Protein AF-A0A284RRI4-F1 (afdb_monomer)

Mean predicted aligned error: 14.37 Å

Foldseek 3Di:
DPQQVVLQVQVQVLLVQCQVLLVVLDLVSNVVQAPQQAWEWEDCQLHLDTFIAGGSVRSVCSCCPPVDRSSVQFQKAPKAWDPDPPQRWGQDVVVRWIKHKIKIAGPFAIKIKIFIWDADPVGRIHGSFMYIHGDDGPPFDQQPDDPCDPPNNPDDPVNVLVVLLVVLQVAQQEEEEALALLSLLLQLVCLSRVHSYEYEHQAQAQLVLLVLAAQADKDLEFQLQFAGPPDGDDPPDDRIGGSVRNSVVSRVSCVVSSHHYQYSKDWDDAWDADPVVCWIWTWMCRVNDTDIHTYNFYEYAVAFFAAQDDDDAAPPVLAPFAEEASSNDHFQQVQAQFAEEEEEDWASSLVRLVRNLVNHHVAAEYEAQDAFQEAESPPPDHVVNCVLRPPPDHSVSSLSVVSRAFPVRVLVVLLVCLVVRCVVCVVLVVLLVVLPHHYDCPDNSSTCVQVCQAPNIRYHHDPPSSVCSSVVRYHYHYNWDFHHAHHQWTAIPVRDIDGGNYYYYNPTGDGNLVNVCVHNPDVQSVQFKRQGHADPSGDTIQALDPGSHRNYGYHYHGSSSSNNSSSSSVVCPVVSVVDPCVSVDDDDDDDDDDDDDDDDDDDVCPVVVPQPEEEEPPPPPPVLVCLVVLVVLPPDLRAGYEYEQQEPVCQLSVQSNQVSSVVNLRYAYYAYEYEPADDDPVCPPVLVDDRAAHPQQSYQYYHYEYEDEDDDDDPPPPVVSVVVCVVVSPDDDVDHHNHNYYFYFYDYDDDPPDDDDDDDDGDTDD

Secondary structure (DSSP, 8-state):
--HHHHHHHHHHHHHHHHHHHHHH--HHHHHHTEEEEEEEEEESSSSSSEEEEEHHHHHHHHHHGGG--HHHHHT-EEEEE--STTTS-EEETTTTEEEEEEEEE-SSSEEEEEEEEEE-TTS-EEEEEEEEEE---TT-----------GGGTS-HHHHHHHHHHHHHHS-SEEEE--SHHHHHHHHHHHTTT--EEEE-SSSSTTHHHHTS-TT-B-SS-TTTSPPSSSPPPTTS-SS-BHHHHHHHHHHHHHHTT--EESSEEEEEEEEEETTTTEEEEEEEETTEEEEE--SEEEE-S-SEEEE-----BTTTT--SEEEEGGG---GGGGTT-EEEEE--SHHHHHHHHHHHHTT-SEEEEEESS-EEEEEIIIIIHHHHHHHS-TTS-HHHHHHHHHTS-HHHHHHHHHHTHHHHHHHTHHHHHHHHHTT--EE-SGGG-TTHHHHHHHS-SEEEESSHHHHHHTTSEEEEES--EEEE-SSEEEETTS-EEE-SEEEE---EEEHHHHHHHHHHHHHHHTS--SSSB-TTSPBSSBTSB-SSTTEEE--S-HHHHHHHHHHHHHHHHHHHS-TTTTS----------------PPPGGGGGGG-SEEEETTT-HHHHHHHHTTGGGTSS---EEEEEEE-GGGHHHHHHHHHHHHTTT---EEEEEEE-TT--GGGGGGGGS-PPPP--TT-SEEEEEEEEE--SSS-SHHHHHHHHHHHHHT---SS-----EEEEEEEEE--TT-------------

Sequence (766 aa):
MSNSSYALDIASTWVDNFAKALASGEISNVLSCILPDGWLRDILVFTWANRSLHGHEKISAYLTSDSNNRVILAKISNVALDTREFLTPEYTPVAGTVTSGFSFSTSVGAGCGYVHLLPDAQGVWKALSVLMMLDELDGHPEDGPELGVYGEHTVAWEEVDKKRRENIEADPHVLIIGAGQTGLTLAARFRQMNLPTLVVESHPRVGDNWRARYPTLTLHTPRSHFNFLYHQYPYNWPIYASRDKVANWLEHYAINQDMHVWTNSRPTGIPTYDSETKKWTIVIDHQGTPTTLHPTHIVCTTGILGAPRIPVIEDRDVFMGTVLHAAKYGGGKSYKGKRVIVVGAGNTSADICQDLVVQGAESVTMVQRSSTCVVAKHPGCTNALLSLWPEGVPSEISDFKFLSIPLPLRIKMASAHAVELAEAEREMHEGLRKAGLDVNMGQDGSGQFPMVFQRFGGYWIDVGCAELIISGKVKVKQGVELQRYLSDGVVFTDGSKLDADVVIYATGYHNIRDTIKGMFGETIMERTSQIWGLDEEGELNGCFKPSGHPGLWFGGGDLTISRILSKRMRGRLPYFDDDTDRLKGGKSTIGKKEIEGFPRRPSILRDCSSALHTFRSNQSPDIWRLALNGSLGSNEILRKVTLNDVTYSDIPFVGLFLQRSSTAGALEELNVTHDHARQSAAVKHAWKEKLPVLDVSHVRKLGIDIHGRVRDTYLRNPLEAVLQWWMKSLAPPEKESSLEQLTIVVGMNRHPTRILDGNLMAIEVR

pLDDT: mean 82.42, std 19.26, range [23.55, 98.81]

Radius of gyration: 32.84 Å; Cα contacts (8 Å, |Δi|>4): 1450; chains: 1; bounding box: 66×88×100 Å

Organism: Armillaria ostoyae (NCBI:txid47428)

Nearest PDB structures (foldseek):
  8acs-assembly2_D  TM=9.032E-01  e=4.628E-56  Janthinobacterium svalbardensis
  8acs-assembly1_C  TM=8.796E-01  e=1.113E-55  Janthinobacterium svalbardensis
  8acs-assembly2_B  TM=8.714E-01  e=1.054E-55  Janthinobacterium svalbardensis
  7d4k-assembly1_B  TM=7.013E-01  e=3.892E-17  Candidatus Pelagibacter sp. HTCC7211
  6kbw-assembly1_B  TM=6.780E-01  e=2.251E-16  Myroides profundi

Structure (mmCIF, N/CA/C/O backbone):
data_AF-A0A284RRI4-F1
#
_entry.id   AF-A0A284RRI4-F1
#
loop_
_atom_site.group_PDB
_atom_site.id
_atom_site.type_symbol
_atom_site.label_atom_id
_atom_site.label_alt_id
_atom_site.label_comp_id
_atom_site.label_asym_id
_atom_site.label_entity_id
_atom_site.label_seq_id
_atom_site.pdbx_PDB_ins_code
_atom_site.Cartn_x
_atom_site.Cartn_y
_atom_site.Cartn_z
_atom_site.occupancy
_atom_site.B_iso_or_equiv
_atom_site.auth_seq_id
_atom_site.auth_comp_id
_atom_site.auth_asym_id
_atom_site.auth_atom_id
_atom_site.pdbx_PDB_model_num
ATOM 1 N N . MET A 1 1 ? -3.945 10.662 -39.921 1.00 53.69 1 MET A N 1
ATOM 2 C CA . MET A 1 1 ? -3.407 9.595 -39.050 1.00 53.69 1 MET A CA 1
ATOM 3 C C . MET A 1 1 ? -4.435 9.317 -37.974 1.00 53.69 1 MET A C 1
ATOM 5 O O . MET A 1 1 ? -5.066 10.268 -37.528 1.00 53.69 1 MET A O 1
ATOM 9 N N . SER A 1 2 ? -4.672 8.056 -37.611 1.00 66.50 2 SER A N 1
ATOM 10 C CA . SER A 1 2 ? -5.496 7.768 -36.431 1.00 66.50 2 SER A CA 1
ATOM 11 C C . SER A 1 2 ? -4.723 8.203 -35.180 1.00 66.50 2 SER A C 1
ATOM 13 O O . SER A 1 2 ? -3.492 8.224 -35.199 1.00 66.50 2 SER A O 1
ATOM 15 N N . ASN A 1 3 ? -5.411 8.534 -34.083 1.00 73.81 3 ASN A N 1
ATOM 16 C CA . ASN A 1 3 ? -4.734 8.891 -32.825 1.00 73.81 3 ASN A CA 1
ATOM 17 C C . ASN A 1 3 ? -3.762 7.789 -32.359 1.00 73.81 3 ASN A C 1
ATOM 19 O O . ASN A 1 3 ? -2.739 8.089 -31.755 1.00 73.81 3 ASN A O 1
ATOM 23 N N . SER A 1 4 ? -4.050 6.527 -32.698 1.00 75.12 4 SER A N 1
ATOM 24 C CA . SER A 1 4 ? -3.188 5.378 -32.410 1.00 75.12 4 SER A CA 1
ATOM 25 C C . SER A 1 4 ? -1.919 5.347 -33.273 1.00 75.12 4 SER A C 1
ATOM 27 O O . SER A 1 4 ? -0.837 5.159 -32.725 1.00 75.12 4 SER A O 1
ATOM 29 N N . SER A 1 5 ? -2.006 5.598 -34.588 1.00 84.50 5 SER A N 1
ATOM 30 C CA . SER A 1 5 ? -0.802 5.633 -35.437 1.00 84.50 5 SER A CA 1
ATOM 31 C C . SER A 1 5 ? 0.105 6.811 -35.069 1.00 84.50 5 SER A C 1
ATOM 33 O O . SER A 1 5 ? 1.317 6.668 -35.019 1.00 84.50 5 SER A O 1
ATOM 35 N N . TYR A 1 6 ? -0.492 7.958 -34.736 1.00 89.69 6 TYR A N 1
ATOM 36 C CA . TYR A 1 6 ? 0.242 9.145 -34.301 1.00 89.69 6 TYR A CA 1
ATOM 37 C C . TYR A 1 6 ? 0.977 8.933 -32.965 1.00 89.69 6 TYR A C 1
ATOM 39 O O . TYR A 1 6 ? 2.147 9.288 -32.839 1.00 89.69 6 TYR A O 1
ATOM 47 N N . ALA A 1 7 ? 0.317 8.313 -31.978 1.00 93.75 7 ALA A N 1
ATOM 48 C CA . ALA A 1 7 ? 0.940 7.976 -30.696 1.00 93.75 7 ALA A CA 1
ATOM 49 C C . ALA A 1 7 ? 2.111 6.997 -30.863 1.00 93.75 7 ALA A C 1
ATOM 51 O O . ALA A 1 7 ? 3.150 7.167 -30.225 1.00 93.75 7 ALA A O 1
ATOM 52 N N . LEU A 1 8 ? 1.950 5.997 -31.737 1.00 95.50 8 LEU A N 1
ATOM 53 C CA . LEU A 1 8 ? 2.984 5.010 -32.031 1.00 95.50 8 LEU A CA 1
ATOM 54 C C . LEU A 1 8 ? 4.235 5.656 -32.636 1.00 95.50 8 LEU A C 1
ATOM 56 O O . LEU A 1 8 ? 5.336 5.365 -32.171 1.00 95.50 8 LEU A O 1
ATOM 60 N N . ASP A 1 9 ? 4.078 6.552 -33.611 1.00 96.06 9 ASP A N 1
ATOM 61 C CA . ASP A 1 9 ? 5.206 7.243 -34.250 1.00 96.06 9 ASP A CA 1
ATOM 62 C C . ASP A 1 9 ? 6.000 8.081 -33.233 1.00 96.06 9 ASP A C 1
ATOM 64 O O . ASP A 1 9 ? 7.233 8.020 -33.187 1.00 96.06 9 ASP A O 1
ATOM 68 N N . ILE A 1 10 ? 5.297 8.820 -32.365 1.00 97.06 10 ILE A N 1
ATOM 69 C CA . ILE A 1 10 ? 5.903 9.633 -31.300 1.00 97.06 10 ILE A CA 1
ATOM 70 C C . ILE A 1 10 ? 6.666 8.755 -30.306 1.00 97.06 10 ILE A C 1
ATOM 72 O O . ILE A 1 10 ? 7.834 9.020 -30.014 1.00 97.06 10 ILE A O 1
ATOM 76 N N . ALA A 1 11 ? 6.014 7.714 -29.784 1.00 97.44 11 ALA A N 1
ATOM 77 C CA . ALA A 1 11 ? 6.605 6.844 -28.776 1.00 97.44 11 ALA A CA 1
ATOM 78 C C . ALA A 1 11 ? 7.807 6.068 -29.331 1.00 97.44 11 ALA A C 1
ATOM 80 O O . ALA A 1 11 ? 8.841 6.018 -28.671 1.00 97.44 11 ALA A O 1
ATOM 81 N N . SER A 1 12 ? 7.706 5.533 -30.554 1.00 97.44 12 SER A N 1
ATOM 82 C CA . SER A 1 12 ? 8.805 4.812 -31.217 1.00 97.44 12 SER A CA 1
ATOM 83 C C . SER A 1 12 ? 10.011 5.725 -31.415 1.00 97.44 12 SER A C 1
ATOM 85 O O . SER A 1 12 ? 11.121 5.382 -31.017 1.00 97.44 12 SER A O 1
ATOM 87 N N . THR A 1 13 ? 9.781 6.938 -31.929 1.00 97.88 13 THR A N 1
ATOM 88 C CA . THR A 1 13 ? 10.846 7.930 -32.135 1.00 97.88 13 THR A CA 1
ATOM 89 C C . THR A 1 13 ? 11.544 8.285 -30.822 1.00 97.88 13 THR A C 1
ATOM 91 O O . THR A 1 13 ? 12.774 8.357 -30.768 1.00 97.88 13 THR A O 1
ATOM 94 N N . TRP A 1 14 ? 10.779 8.512 -29.750 1.00 98.44 14 TRP A N 1
ATOM 95 C CA . TRP A 1 14 ? 11.359 8.827 -28.448 1.00 98.44 14 TRP A CA 1
ATOM 96 C C . TRP A 1 14 ? 12.142 7.642 -27.870 1.00 98.44 14 TRP A C 1
ATOM 98 O O . TRP A 1 14 ? 13.268 7.842 -27.418 1.00 98.44 14 TRP A O 1
ATOM 108 N N . VAL A 1 15 ? 11.597 6.420 -27.926 1.00 98.44 15 VAL A N 1
ATOM 109 C CA . VAL A 1 15 ? 12.267 5.210 -27.416 1.00 98.44 15 VAL A CA 1
ATOM 110 C C . VAL A 1 15 ? 13.574 4.947 -28.159 1.00 98.44 15 VAL A C 1
ATOM 112 O O . VAL A 1 15 ? 14.586 4.702 -27.507 1.00 98.44 15 VAL A O 1
ATOM 115 N N . ASP A 1 16 ? 13.603 5.091 -29.484 1.00 98.12 16 ASP A N 1
ATOM 116 C CA . ASP A 1 16 ? 14.825 4.931 -30.281 1.00 98.12 16 ASP A CA 1
ATOM 117 C C . ASP A 1 16 ? 15.900 5.959 -29.905 1.00 98.12 16 ASP A C 1
ATOM 119 O O . ASP A 1 16 ? 17.089 5.638 -29.805 1.00 98.12 16 ASP A O 1
ATOM 123 N N . ASN A 1 17 ? 15.499 7.214 -29.692 1.00 98.19 17 ASN A N 1
ATOM 124 C CA . ASN A 1 17 ? 16.417 8.273 -29.279 1.00 98.19 17 ASN A CA 1
ATOM 125 C C . ASN A 1 17 ? 16.927 8.048 -27.854 1.00 98.19 17 ASN A C 1
ATOM 127 O O . ASN A 1 17 ? 18.123 8.197 -27.601 1.00 98.19 17 ASN A O 1
ATOM 131 N N . PHE A 1 18 ? 16.052 7.628 -26.943 1.00 98.44 18 PHE A N 1
ATOM 132 C CA . PHE A 1 18 ? 16.415 7.311 -25.568 1.00 98.44 18 PHE A CA 1
ATOM 133 C C . PHE A 1 18 ? 17.352 6.098 -25.496 1.00 98.44 18 PHE A C 1
ATOM 135 O O . PHE A 1 18 ? 18.349 6.132 -24.777 1.00 98.44 18 PHE A O 1
ATOM 142 N N . ALA A 1 19 ? 17.112 5.068 -26.311 1.00 98.19 19 ALA A N 1
ATOM 143 C CA . ALA A 1 19 ? 17.990 3.911 -26.453 1.00 98.19 19 ALA A CA 1
ATOM 144 C C . ALA A 1 19 ? 19.399 4.316 -26.910 1.00 98.19 19 ALA A C 1
ATOM 146 O O . ALA A 1 19 ? 20.390 3.912 -26.303 1.00 98.19 19 ALA A O 1
ATOM 147 N N . LYS A 1 20 ? 19.498 5.166 -27.943 1.00 98.06 20 LYS A N 1
ATOM 148 C CA . LYS A 1 20 ? 20.780 5.711 -28.426 1.00 98.06 20 LYS A CA 1
ATOM 149 C C . LYS A 1 20 ? 21.471 6.564 -27.364 1.00 98.06 20 LYS A C 1
ATOM 151 O O . LYS A 1 20 ? 22.684 6.459 -27.198 1.00 98.06 20 LYS A O 1
ATOM 156 N N . ALA A 1 21 ? 20.713 7.380 -26.633 1.00 97.62 21 ALA A N 1
ATOM 157 C CA . ALA A 1 21 ? 21.239 8.197 -25.548 1.00 97.62 21 ALA A CA 1
ATOM 158 C C . ALA A 1 21 ? 21.844 7.333 -24.431 1.00 97.62 21 ALA A C 1
ATOM 160 O O . ALA A 1 21 ? 22.994 7.552 -24.052 1.00 97.62 21 ALA A O 1
ATOM 161 N N . LEU A 1 22 ? 21.122 6.305 -23.974 1.00 96.69 22 LEU A N 1
ATOM 162 C CA . LEU A 1 22 ? 21.614 5.349 -22.979 1.00 96.69 22 LEU A CA 1
ATOM 163 C C . LEU A 1 22 ? 22.853 4.591 -23.481 1.00 96.69 22 LEU A C 1
ATOM 165 O O . LEU A 1 22 ? 23.844 4.496 -22.760 1.00 96.69 22 LEU A O 1
ATOM 169 N N . ALA A 1 23 ? 22.835 4.116 -24.730 1.00 95.19 23 ALA A N 1
ATOM 170 C CA . ALA A 1 23 ? 23.953 3.391 -25.335 1.00 95.19 23 ALA A CA 1
ATOM 171 C C . ALA A 1 23 ? 25.210 4.258 -25.521 1.00 95.19 23 ALA A C 1
ATOM 173 O O . ALA A 1 23 ? 26.324 3.740 -25.465 1.00 95.19 23 ALA A O 1
ATOM 174 N N . SER A 1 24 ? 25.050 5.570 -25.728 1.00 95.44 24 SER A N 1
ATOM 175 C CA . SER A 1 24 ? 26.181 6.497 -25.857 1.00 95.44 24 SER A CA 1
ATOM 176 C C . SER A 1 24 ? 26.966 6.675 -24.556 1.00 95.44 24 SER A C 1
ATOM 178 O O . SER A 1 24 ? 28.125 7.071 -24.598 1.00 95.44 24 SER A O 1
ATOM 180 N N . GLY A 1 25 ? 26.338 6.417 -23.403 1.00 91.19 25 GLY A N 1
ATOM 181 C CA . GLY A 1 25 ? 26.905 6.713 -22.089 1.00 91.19 25 GLY A CA 1
ATOM 182 C C . GLY A 1 25 ? 26.955 8.208 -21.748 1.00 91.19 25 GLY A C 1
ATOM 183 O O . GLY A 1 25 ? 27.237 8.551 -20.606 1.00 91.19 25 GLY A O 1
ATOM 184 N N . GLU A 1 26 ? 26.643 9.111 -22.677 1.00 94.44 26 GLU A N 1
ATOM 185 C CA . GLU A 1 26 ? 26.685 10.556 -22.446 1.00 94.44 26 GLU A CA 1
ATOM 186 C C . GLU A 1 26 ? 25.424 11.040 -21.715 1.00 94.44 26 GLU A C 1
ATOM 188 O O . GLU A 1 26 ? 24.309 11.003 -22.243 1.00 94.44 26 GLU A O 1
ATOM 193 N N . ILE A 1 27 ? 25.598 11.546 -20.491 1.00 96.19 27 ILE A N 1
ATOM 194 C CA . ILE A 1 27 ? 24.489 11.997 -19.631 1.00 96.19 27 ILE A CA 1
ATOM 195 C C . ILE A 1 27 ? 23.712 13.150 -20.284 1.00 96.19 27 ILE A C 1
ATOM 197 O O . ILE A 1 27 ? 22.487 13.202 -20.184 1.00 96.19 27 ILE A O 1
ATOM 201 N N . SER A 1 28 ? 24.389 14.035 -21.018 1.00 97.12 28 SER A N 1
ATOM 202 C CA . SER A 1 28 ? 23.759 15.127 -21.773 1.00 97.12 28 SER A CA 1
ATOM 203 C C . SER A 1 28 ? 22.749 14.624 -22.813 1.00 97.12 28 SER A C 1
ATOM 205 O O . SER A 1 28 ? 21.681 15.222 -22.967 1.00 97.12 28 SER A O 1
ATOM 207 N N . ASN A 1 29 ? 23.026 13.494 -23.471 1.00 97.62 29 ASN A N 1
ATOM 208 C CA . ASN A 1 29 ? 22.104 12.886 -24.430 1.00 97.62 29 ASN A CA 1
ATOM 209 C C . ASN A 1 29 ? 20.863 12.327 -23.724 1.00 97.62 29 ASN A C 1
ATOM 211 O O . ASN A 1 29 ? 19.746 12.503 -24.213 1.00 97.62 29 ASN A O 1
ATOM 215 N N . VAL A 1 30 ? 21.034 11.708 -22.550 1.00 97.69 30 VAL A N 1
ATOM 216 C CA . VAL A 1 30 ? 19.911 11.212 -21.732 1.00 97.69 30 VAL A CA 1
ATOM 217 C C . VAL A 1 30 ? 19.023 12.377 -21.292 1.00 97.69 30 VAL A C 1
ATOM 219 O O . VAL A 1 30 ? 17.806 12.325 -21.468 1.00 97.69 30 VAL A O 1
ATOM 222 N N . LEU A 1 31 ? 19.626 13.466 -20.804 1.00 98.19 31 LEU A N 1
ATOM 223 C CA . LEU A 1 31 ? 18.908 14.684 -20.421 1.00 98.19 31 LEU A CA 1
ATOM 224 C C . LEU A 1 31 ? 18.151 15.303 -21.600 1.00 98.19 31 LEU A C 1
ATOM 226 O O . LEU A 1 31 ? 17.034 15.774 -21.417 1.00 98.19 31 LEU A O 1
ATOM 230 N N . SER A 1 32 ? 18.700 15.253 -22.818 1.00 97.44 32 SER A N 1
ATOM 231 C CA . SER A 1 32 ? 18.032 15.794 -24.012 1.00 97.44 32 SER A CA 1
ATOM 232 C C . SER A 1 32 ? 16.699 15.103 -24.347 1.00 97.44 32 SER A C 1
ATOM 234 O O . SER A 1 32 ? 15.836 15.714 -24.979 1.00 97.44 32 SER A O 1
ATOM 236 N N . CYS A 1 33 ? 16.500 13.864 -23.878 1.00 98.31 33 CYS A N 1
ATOM 237 C CA . CYS A 1 33 ? 15.256 13.107 -24.043 1.00 98.31 33 CYS A CA 1
ATOM 238 C C . CYS A 1 33 ? 14.188 13.461 -22.989 1.00 98.31 33 CYS A C 1
ATOM 240 O O . CYS A 1 33 ? 13.037 13.033 -23.108 1.00 98.31 33 CYS A O 1
ATOM 242 N N . ILE A 1 34 ? 14.546 14.226 -21.956 1.00 98.50 34 ILE A N 1
ATOM 243 C CA . ILE A 1 34 ? 13.689 14.597 -20.824 1.00 98.50 34 ILE A CA 1
ATOM 244 C C . ILE A 1 34 ? 13.452 16.111 -20.874 1.00 98.50 34 ILE A C 1
ATOM 246 O O . ILE A 1 34 ? 14.346 16.882 -21.223 1.00 98.50 34 ILE A O 1
ATOM 250 N N . LEU A 1 35 ? 12.248 16.572 -20.535 1.00 98.19 35 LEU A N 1
ATOM 251 C CA . LEU A 1 35 ? 11.984 18.008 -20.421 1.00 98.19 35 LEU A CA 1
ATOM 252 C C . LEU A 1 35 ? 12.890 18.653 -19.351 1.00 98.19 35 LEU A C 1
ATOM 254 O O . LEU A 1 35 ? 13.254 17.973 -18.392 1.00 98.19 35 LEU A O 1
ATOM 258 N N . PRO A 1 36 ? 13.235 19.953 -19.463 1.00 96.69 36 PRO A N 1
ATOM 259 C CA . PRO A 1 36 ? 14.049 20.640 -18.454 1.00 96.69 36 PRO A CA 1
ATOM 260 C C . PRO A 1 36 ? 13.498 20.517 -17.025 1.00 96.69 36 PRO A C 1
ATOM 262 O O . PRO A 1 36 ? 14.266 20.229 -16.110 1.00 96.69 36 PRO A O 1
ATOM 265 N N . ASP A 1 37 ? 12.170 20.626 -16.874 1.00 95.19 37 ASP A N 1
ATOM 266 C CA . ASP A 1 37 ? 11.406 20.399 -15.629 1.00 95.19 37 ASP A CA 1
ATOM 267 C C . ASP A 1 37 ? 10.795 18.979 -15.559 1.00 95.19 37 ASP A C 1
ATOM 269 O O . ASP A 1 37 ? 9.800 18.722 -14.877 1.00 95.19 37 ASP A O 1
ATOM 273 N N . GLY A 1 38 ? 11.342 18.042 -16.334 1.00 97.19 38 GLY A N 1
ATOM 274 C CA . GLY A 1 38 ? 10.902 16.654 -16.376 1.00 97.19 38 GLY A CA 1
ATOM 275 C C . GLY A 1 38 ? 11.434 15.825 -15.207 1.00 97.19 38 GLY A C 1
ATOM 276 O O . GLY A 1 38 ? 12.230 16.285 -14.384 1.00 97.19 38 GLY A O 1
ATOM 277 N N . TRP A 1 39 ? 10.986 14.574 -15.142 1.00 98.25 39 TRP A N 1
ATOM 278 C CA . TRP A 1 39 ? 11.295 13.656 -14.049 1.00 98.25 39 TRP A CA 1
ATOM 279 C C . TRP A 1 39 ? 11.953 12.369 -14.538 1.00 98.25 39 TRP A C 1
ATOM 281 O O . TRP A 1 39 ? 11.433 11.714 -15.443 1.00 98.25 39 TRP A O 1
ATOM 291 N N . LEU A 1 40 ? 13.026 11.955 -13.860 1.00 98.12 40 LEU A N 1
ATOM 292 C CA . LEU A 1 40 ? 13.528 10.583 -13.903 1.00 98.12 40 LEU A CA 1
ATOM 293 C C . LEU A 1 40 ? 13.128 9.885 -12.605 1.00 98.12 40 LEU A C 1
ATOM 295 O O . LEU A 1 40 ? 13.525 10.308 -11.517 1.00 98.12 40 LEU A O 1
ATOM 299 N N . ARG A 1 41 ? 12.364 8.801 -12.722 1.00 97.31 41 ARG A N 1
ATOM 300 C CA . ARG A 1 41 ? 12.086 7.899 -11.609 1.00 97.31 41 ARG A CA 1
ATOM 301 C C . ARG A 1 41 ? 12.882 6.615 -11.796 1.00 97.31 41 ARG A C 1
ATOM 303 O O . ARG A 1 41 ? 12.628 5.878 -12.744 1.00 97.31 41 ARG A O 1
ATOM 310 N N . ASP A 1 42 ? 13.826 6.360 -10.899 1.00 95.56 42 ASP A N 1
ATOM 311 C CA . ASP A 1 42 ? 14.617 5.128 -10.878 1.00 95.56 42 ASP A CA 1
ATOM 312 C C . ASP A 1 42 ? 14.114 4.195 -9.778 1.00 95.56 42 ASP A C 1
ATOM 314 O O . ASP A 1 42 ? 13.961 4.592 -8.619 1.00 95.56 42 ASP A O 1
ATOM 318 N N . ILE A 1 43 ? 13.869 2.942 -10.139 1.00 93.19 43 ILE A N 1
ATOM 319 C CA . ILE A 1 43 ? 13.566 1.870 -9.202 1.00 93.19 43 ILE A CA 1
ATOM 320 C C . ILE A 1 43 ? 14.498 0.706 -9.507 1.00 93.19 43 ILE A C 1
ATOM 322 O O . ILE A 1 43 ? 14.176 -0.178 -10.298 1.00 93.19 43 ILE A O 1
ATOM 326 N N . LEU A 1 44 ? 15.624 0.677 -8.797 1.00 91.38 44 LEU A N 1
ATOM 327 C CA . LEU A 1 44 ? 16.586 -0.424 -8.822 1.00 91.38 44 LEU A CA 1
ATOM 328 C C . LEU A 1 44 ? 17.424 -0.568 -10.101 1.00 91.38 44 LEU A C 1
ATOM 330 O O . LEU A 1 44 ? 18.111 -1.577 -10.235 1.00 91.38 44 LEU A O 1
ATOM 334 N N . VAL A 1 45 ? 17.404 0.395 -11.029 1.00 93.06 45 VAL A N 1
ATOM 335 C CA . VAL A 1 45 ? 18.163 0.293 -12.289 1.00 93.06 45 VAL A CA 1
ATOM 336 C C . VAL A 1 45 ? 19.563 0.864 -12.133 1.00 93.06 45 VAL A C 1
ATOM 338 O O . VAL A 1 45 ? 20.541 0.197 -12.466 1.00 93.06 45 VAL A O 1
ATOM 341 N N . PHE A 1 46 ? 19.674 2.096 -11.633 1.00 91.50 46 PHE A N 1
ATOM 342 C CA . PHE A 1 46 ? 20.965 2.779 -11.506 1.00 91.50 46 PHE A CA 1
ATOM 343 C C . PHE A 1 46 ? 21.559 2.636 -10.106 1.00 91.50 46 PHE A C 1
ATOM 345 O O . PHE A 1 46 ? 22.781 2.613 -9.949 1.00 91.50 46 PHE A O 1
ATOM 352 N N . THR A 1 47 ? 20.712 2.524 -9.082 1.00 88.75 47 THR A N 1
ATOM 353 C CA . THR A 1 47 ? 21.119 2.174 -7.716 1.00 88.75 47 THR A CA 1
ATOM 354 C C . THR A 1 47 ? 20.114 1.227 -7.077 1.00 88.75 47 THR A C 1
ATOM 356 O O . THR A 1 47 ? 18.971 1.156 -7.499 1.00 88.75 47 THR A O 1
ATOM 359 N N . TRP A 1 48 ? 20.477 0.556 -5.978 1.00 86.69 48 TRP A N 1
ATOM 360 C CA . TRP A 1 48 ? 19.549 -0.307 -5.227 1.00 86.69 48 TRP A CA 1
ATOM 361 C C . TRP A 1 48 ? 18.462 0.454 -4.431 1.00 86.69 48 TRP A C 1
ATOM 363 O O . TRP A 1 48 ? 17.808 -0.112 -3.547 1.00 86.69 48 TRP A O 1
ATOM 373 N N . ALA A 1 49 ? 18.238 1.733 -4.739 1.00 87.31 49 ALA A N 1
ATOM 374 C CA . ALA A 1 49 ? 17.279 2.614 -4.085 1.00 87.31 49 ALA A CA 1
ATOM 375 C C . ALA A 1 49 ? 16.144 3.015 -5.040 1.00 87.31 49 ALA A C 1
ATOM 377 O O . ALA A 1 49 ? 16.258 2.896 -6.254 1.00 8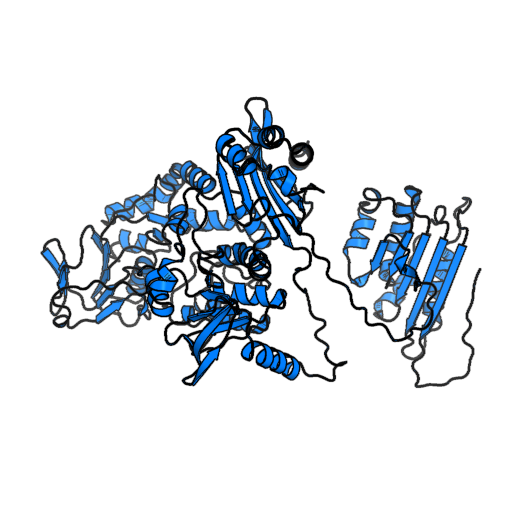7.31 49 ALA A O 1
ATOM 378 N N . ASN A 1 50 ? 15.039 3.499 -4.474 1.00 90.94 50 ASN A N 1
ATOM 379 C CA . ASN A 1 50 ? 14.003 4.176 -5.255 1.00 90.94 50 ASN A CA 1
ATOM 380 C C . ASN A 1 50 ? 14.330 5.669 -5.245 1.00 90.94 50 ASN A C 1
ATOM 382 O O . ASN A 1 50 ? 14.549 6.199 -4.153 1.00 90.94 50 ASN A O 1
ATOM 386 N N . ARG A 1 51 ? 14.347 6.322 -6.408 1.00 93.94 51 ARG A N 1
ATOM 387 C CA . ARG A 1 51 ? 14.652 7.751 -6.555 1.00 93.94 51 ARG A CA 1
ATOM 388 C C . ARG A 1 51 ? 13.629 8.441 -7.444 1.00 93.94 51 ARG A C 1
ATOM 390 O O . ARG A 1 51 ? 13.235 7.887 -8.469 1.00 93.94 51 ARG A O 1
ATOM 397 N N . SER A 1 52 ? 13.252 9.662 -7.076 1.00 96.75 52 SER A N 1
ATOM 398 C CA . SER A 1 52 ? 12.361 10.527 -7.860 1.00 96.75 52 SER A CA 1
ATOM 399 C C . SER A 1 52 ? 13.021 11.888 -8.063 1.00 96.75 52 SER A C 1
ATOM 401 O O . SER A 1 52 ? 13.035 12.738 -7.176 1.00 96.75 52 SER A O 1
ATOM 403 N N . LEU A 1 53 ? 13.595 12.095 -9.247 1.00 97.44 53 LEU A N 1
ATOM 404 C CA . LEU A 1 53 ? 14.490 13.214 -9.529 1.00 97.44 53 LEU A CA 1
ATOM 405 C C . LEU A 1 53 ? 13.800 14.223 -10.442 1.00 97.44 53 LEU A C 1
ATOM 407 O O . LEU A 1 53 ? 13.434 13.890 -11.568 1.00 97.44 53 LEU A O 1
ATOM 411 N N . HIS A 1 54 ? 13.650 15.451 -9.952 1.00 97.81 54 HIS A N 1
ATOM 412 C CA . HIS A 1 54 ? 13.039 16.557 -10.686 1.00 97.81 54 HIS A CA 1
ATOM 413 C C . HIS A 1 54 ? 14.094 17.479 -11.286 1.00 97.81 54 HIS A C 1
ATOM 415 O O . HIS A 1 54 ? 14.913 18.040 -10.553 1.00 97.81 54 HIS A O 1
ATOM 421 N N . GLY A 1 55 ? 14.006 17.683 -12.595 1.00 97.94 55 GLY A N 1
ATOM 422 C CA . GLY A 1 55 ? 14.812 18.640 -13.330 1.00 97.94 55 GLY A CA 1
ATOM 423 C C . GLY A 1 55 ? 16.205 18.132 -13.694 1.00 97.94 55 GLY A C 1
ATOM 424 O O . GLY A 1 55 ? 16.787 17.266 -13.033 1.00 97.94 55 GLY A O 1
ATOM 425 N N . HIS A 1 56 ? 16.755 18.691 -14.772 1.00 97.94 56 HIS A N 1
ATOM 426 C CA . HIS A 1 56 ? 18.033 18.247 -15.343 1.00 97.94 56 HIS A CA 1
ATOM 427 C C . HIS A 1 56 ? 19.201 18.290 -14.358 1.00 97.94 56 HIS A C 1
ATOM 429 O O . HIS A 1 56 ? 20.040 17.397 -14.391 1.00 97.94 56 HIS A O 1
ATOM 435 N N . GLU A 1 57 ? 19.247 19.274 -13.461 1.00 97.12 57 GLU A N 1
ATOM 436 C CA . GLU A 1 57 ? 20.322 19.406 -12.471 1.00 97.12 57 GLU A CA 1
ATOM 437 C C . GLU A 1 57 ? 20.392 18.187 -11.539 1.00 97.12 57 GLU A C 1
ATOM 439 O O . GLU A 1 57 ? 21.434 17.536 -11.442 1.00 97.12 57 GLU A O 1
ATOM 444 N N . LYS A 1 58 ? 19.265 17.819 -10.910 1.00 96.81 58 LYS A N 1
ATOM 445 C CA . LYS A 1 58 ? 19.200 16.669 -9.994 1.00 96.81 58 LYS A CA 1
ATOM 446 C C . LYS A 1 58 ? 19.434 15.352 -10.726 1.00 96.81 58 LYS A C 1
ATOM 448 O O . LYS A 1 58 ? 20.124 14.480 -10.201 1.00 96.81 58 LYS A O 1
ATOM 453 N N . ILE A 1 59 ? 18.889 15.214 -11.937 1.00 97.75 59 ILE A N 1
ATOM 454 C CA . ILE A 1 59 ? 19.078 14.020 -12.771 1.00 97.75 59 ILE A CA 1
ATOM 455 C C . ILE A 1 59 ? 20.558 13.867 -13.150 1.00 97.75 59 ILE A C 1
ATOM 457 O O . ILE A 1 59 ? 21.132 12.796 -12.964 1.00 97.75 59 ILE A O 1
ATOM 461 N N . SER A 1 60 ? 21.197 14.941 -13.617 1.00 96.88 60 SER A N 1
ATOM 462 C CA . SER A 1 60 ? 22.612 14.950 -13.999 1.00 96.88 60 SER A CA 1
ATOM 463 C C . SER A 1 60 ? 23.524 14.605 -12.822 1.00 96.88 60 SER A C 1
ATOM 465 O O . SER A 1 60 ? 24.363 13.707 -12.924 1.00 96.88 60 SER A O 1
ATOM 467 N N . ALA A 1 61 ? 23.316 15.263 -11.675 1.00 95.56 61 ALA A N 1
ATOM 468 C CA . ALA A 1 61 ? 24.084 15.013 -10.459 1.00 95.56 61 ALA A CA 1
ATOM 469 C C . ALA A 1 61 ? 23.951 13.554 -9.998 1.00 95.56 61 ALA A C 1
ATOM 471 O O . ALA A 1 61 ? 24.946 12.906 -9.673 1.00 95.56 61 ALA A O 1
ATOM 472 N N . TYR A 1 62 ? 22.734 13.005 -10.037 1.00 95.50 62 TYR A N 1
ATOM 473 C CA . TYR A 1 62 ? 22.481 11.612 -9.691 1.00 95.50 62 TYR A CA 1
ATOM 474 C C . TYR A 1 62 ? 23.175 10.629 -10.645 1.00 95.50 62 TYR A C 1
ATOM 476 O O . TYR A 1 62 ? 23.770 9.658 -10.179 1.00 95.50 62 TYR A O 1
ATOM 484 N N . LEU A 1 63 ? 23.132 10.867 -11.958 1.00 95.06 63 LEU A N 1
ATOM 485 C CA . LEU A 1 63 ? 23.749 9.979 -12.950 1.00 95.06 63 LEU A CA 1
ATOM 486 C C . LEU A 1 63 ? 25.290 10.066 -12.972 1.00 95.06 63 LEU A C 1
ATOM 488 O O . LEU A 1 63 ? 25.928 9.104 -13.399 1.00 95.06 63 LEU A O 1
ATOM 492 N N . THR A 1 64 ? 25.874 11.169 -12.482 1.00 91.75 64 THR A N 1
ATOM 493 C CA . THR A 1 64 ? 27.334 11.437 -12.440 1.00 91.75 64 THR A CA 1
ATOM 494 C C . THR A 1 64 ? 27.991 11.110 -11.082 1.00 91.75 64 THR A C 1
ATOM 496 O O . THR A 1 64 ? 29.211 11.194 -10.935 1.00 91.75 64 THR A O 1
ATOM 499 N N . SER A 1 65 ? 27.196 10.791 -10.055 1.00 80.56 65 SER A N 1
ATOM 500 C CA . SER A 1 65 ? 27.634 10.688 -8.651 1.00 80.56 65 SER A CA 1
ATOM 501 C C . SER A 1 65 ? 28.844 9.766 -8.427 1.00 80.56 65 SER A C 1
ATOM 503 O O . SER A 1 65 ? 28.951 8.695 -9.023 1.00 80.56 65 SER A O 1
ATOM 505 N N . ASP A 1 66 ? 29.716 10.166 -7.491 1.00 67.25 66 ASP A N 1
ATOM 506 C CA . ASP A 1 66 ? 30.924 9.437 -7.054 1.00 67.25 66 ASP A CA 1
ATOM 507 C C . ASP A 1 66 ? 31.972 9.230 -8.160 1.00 67.25 66 ASP A C 1
ATOM 509 O O . ASP A 1 66 ? 32.643 8.200 -8.213 1.00 67.25 66 ASP A O 1
ATOM 513 N N . SER A 1 67 ? 32.085 10.208 -9.071 1.00 65.25 67 SER A N 1
ATOM 514 C CA . SER A 1 67 ? 32.952 10.165 -10.263 1.00 65.25 67 SER A CA 1
ATOM 515 C C . SER A 1 67 ? 32.632 9.017 -11.231 1.00 65.25 67 SER A C 1
ATOM 517 O O . SER A 1 67 ? 33.402 8.754 -12.154 1.00 65.25 67 SER A O 1
ATOM 519 N N . ASN A 1 68 ? 31.488 8.356 -11.045 1.00 80.06 68 ASN A N 1
ATOM 520 C CA . ASN A 1 68 ? 31.050 7.220 -11.832 1.00 80.06 68 ASN A CA 1
ATOM 521 C C . ASN A 1 68 ? 29.865 7.605 -12.708 1.00 80.06 68 ASN A C 1
ATOM 523 O O . ASN A 1 68 ? 28.896 8.218 -12.266 1.00 80.06 68 ASN A O 1
ATOM 527 N N . ASN A 1 69 ? 29.909 7.166 -13.959 1.00 90.00 69 ASN A N 1
ATOM 528 C CA . ASN A 1 69 ? 28.791 7.316 -14.870 1.00 90.00 69 ASN A CA 1
ATOM 529 C C . ASN A 1 69 ? 27.828 6.133 -14.701 1.00 90.00 69 ASN A C 1
ATOM 531 O O . ASN A 1 69 ? 28.084 5.029 -15.192 1.00 90.00 69 ASN A O 1
ATOM 535 N N . ARG A 1 70 ? 26.711 6.357 -14.002 1.00 92.50 70 ARG A N 1
ATOM 536 C CA . ARG A 1 70 ? 25.729 5.300 -13.709 1.00 92.50 70 ARG A CA 1
ATOM 537 C C . ARG A 1 70 ? 25.034 4.766 -14.961 1.00 92.50 70 ARG A C 1
ATOM 539 O O . ARG A 1 70 ? 24.649 3.601 -14.970 1.00 92.50 70 ARG A O 1
ATOM 546 N N . VAL A 1 71 ? 24.938 5.564 -16.029 1.00 92.44 71 VAL A N 1
ATOM 547 C CA . VAL A 1 71 ? 24.397 5.119 -17.326 1.00 92.44 71 VAL A CA 1
ATOM 548 C C . VAL A 1 71 ? 25.279 4.019 -17.918 1.00 92.44 71 VAL A C 1
ATOM 550 O O . VAL A 1 71 ? 24.778 2.971 -18.321 1.00 92.44 71 VAL A O 1
ATOM 553 N N . ILE A 1 72 ? 26.601 4.211 -17.877 1.00 91.56 72 ILE A N 1
ATOM 554 C CA . ILE A 1 72 ? 27.575 3.211 -18.337 1.00 91.56 72 ILE A CA 1
ATOM 555 C C . ILE A 1 72 ? 27.559 1.972 -17.430 1.00 91.56 72 ILE A C 1
ATOM 557 O O . ILE A 1 72 ? 27.582 0.842 -17.923 1.00 91.56 72 ILE A O 1
ATOM 561 N N . LEU A 1 73 ? 27.498 2.161 -16.108 1.00 89.69 73 LEU A N 1
ATOM 562 C CA . LEU A 1 73 ? 27.518 1.053 -15.145 1.00 89.69 73 LEU A CA 1
ATOM 563 C C . LEU A 1 73 ? 26.281 0.152 -15.231 1.00 89.69 73 LEU A C 1
ATOM 565 O O . LEU A 1 73 ? 26.412 -1.062 -15.079 1.00 89.69 73 LEU A O 1
ATOM 569 N N . ALA A 1 74 ? 25.104 0.719 -15.509 1.00 89.62 74 ALA A N 1
ATOM 570 C CA . ALA A 1 74 ? 23.865 -0.047 -15.632 1.00 89.62 74 ALA A CA 1
ATOM 571 C C . ALA A 1 74 ? 23.875 -1.011 -16.837 1.00 89.62 74 ALA A C 1
ATOM 573 O O . ALA A 1 74 ? 23.174 -2.027 -16.815 1.00 89.62 74 ALA A O 1
ATOM 574 N N . LYS A 1 75 ? 24.703 -0.725 -17.861 1.00 92.25 75 LYS A N 1
ATOM 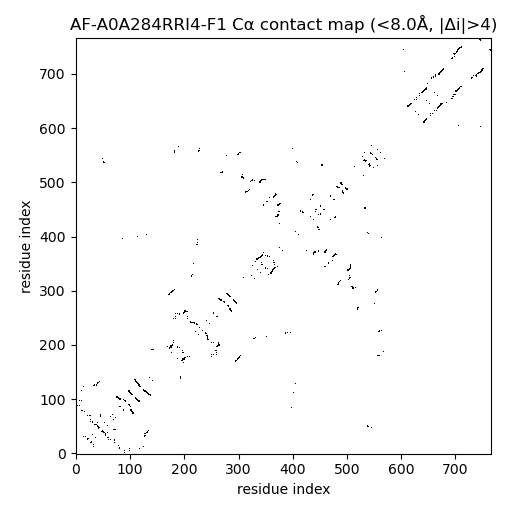575 C CA . LYS A 1 75 ? 24.830 -1.497 -19.113 1.00 92.25 75 LYS A CA 1
ATOM 576 C C . LYS A 1 75 ? 23.477 -1.764 -19.774 1.00 92.25 75 LYS A C 1
ATOM 578 O O . LYS A 1 75 ? 23.157 -2.897 -20.137 1.00 92.25 75 LYS A O 1
ATOM 583 N N . ILE A 1 76 ? 22.674 -0.710 -19.892 1.00 96.12 76 ILE A N 1
ATOM 584 C CA . ILE A 1 76 ? 21.329 -0.820 -20.450 1.00 96.12 76 ILE A CA 1
ATOM 585 C C . ILE A 1 76 ? 21.409 -1.147 -21.945 1.00 96.12 76 ILE A C 1
ATOM 587 O O . ILE A 1 76 ? 22.156 -0.519 -22.692 1.00 96.12 76 ILE A O 1
ATOM 591 N N . SER A 1 77 ? 20.640 -2.141 -22.375 1.00 95.94 77 SER A N 1
ATOM 592 C CA . SER A 1 77 ? 20.567 -2.610 -23.763 1.00 95.94 77 SER A CA 1
ATOM 593 C C . SER A 1 77 ? 19.158 -3.105 -24.100 1.00 95.94 77 SER A C 1
ATOM 595 O O . SER A 1 77 ? 18.287 -3.112 -23.232 1.00 95.94 77 SER A O 1
ATOM 597 N N . ASN A 1 78 ? 18.916 -3.492 -25.358 1.00 96.44 78 ASN A N 1
ATOM 598 C CA . ASN A 1 78 ? 17.638 -4.056 -25.825 1.00 96.44 78 ASN A CA 1
ATOM 599 C C . ASN A 1 78 ? 16.412 -3.199 -25.467 1.00 96.44 78 ASN A C 1
ATOM 601 O O . ASN A 1 78 ? 15.364 -3.721 -25.091 1.00 96.44 78 ASN A O 1
ATOM 605 N N . VAL A 1 79 ? 16.564 -1.875 -25.540 1.00 98.00 79 VAL A N 1
ATOM 606 C CA . VAL A 1 79 ? 15.469 -0.946 -25.265 1.00 98.00 79 VAL A CA 1
ATOM 607 C C . VAL A 1 79 ? 14.463 -1.032 -26.412 1.00 98.00 79 VAL A C 1
ATOM 609 O O . VAL A 1 79 ? 14.827 -0.783 -27.559 1.00 98.00 79 VAL A O 1
ATOM 612 N N . ALA A 1 80 ? 13.218 -1.393 -26.115 1.00 97.31 80 ALA A N 1
ATOM 613 C CA . ALA A 1 80 ? 12.169 -1.575 -27.117 1.00 97.31 80 ALA A CA 1
ATOM 614 C C . ALA A 1 80 ? 10.789 -1.233 -26.550 1.00 97.31 80 ALA A C 1
ATOM 616 O O . ALA A 1 80 ? 10.565 -1.355 -25.347 1.00 97.31 80 ALA A O 1
ATOM 617 N N . LEU A 1 81 ? 9.854 -0.820 -27.409 1.00 97.44 81 LEU A N 1
ATOM 618 C CA . LEU A 1 81 ? 8.471 -0.569 -27.002 1.00 97.44 81 LEU A CA 1
ATOM 619 C C . LEU A 1 81 ? 7.806 -1.828 -26.444 1.00 97.44 81 LEU A C 1
ATOM 621 O O . LEU A 1 81 ? 7.980 -2.930 -26.966 1.00 97.44 81 LEU A O 1
ATOM 625 N N . ASP A 1 82 ? 6.988 -1.636 -25.413 1.00 93.88 82 ASP A N 1
ATOM 626 C CA . ASP A 1 82 ? 6.173 -2.707 -24.860 1.00 93.88 82 ASP A CA 1
ATOM 627 C C . ASP A 1 82 ? 4.897 -2.868 -25.692 1.00 93.88 82 ASP A C 1
ATOM 629 O O . ASP A 1 82 ? 4.123 -1.927 -25.881 1.00 93.88 82 ASP A O 1
ATOM 633 N N . THR A 1 83 ? 4.696 -4.072 -26.217 1.00 91.38 83 THR A N 1
ATOM 634 C CA . THR A 1 83 ? 3.567 -4.407 -27.095 1.00 91.38 83 THR A CA 1
ATOM 635 C C . THR A 1 83 ? 2.437 -5.121 -26.362 1.00 91.38 83 THR A C 1
ATOM 637 O O . THR A 1 83 ? 1.420 -5.448 -26.977 1.00 91.38 83 THR A O 1
ATOM 640 N N . ARG A 1 84 ? 2.585 -5.361 -25.052 1.00 90.62 84 ARG A N 1
ATOM 641 C CA . ARG A 1 84 ? 1.528 -5.956 -24.234 1.00 90.62 84 ARG A CA 1
ATOM 642 C C . ARG A 1 84 ? 0.312 -5.035 -24.198 1.00 90.62 84 ARG A C 1
ATOM 644 O O . ARG A 1 84 ? 0.426 -3.806 -24.194 1.00 90.62 84 ARG A O 1
ATOM 651 N N . GLU A 1 85 ? -0.864 -5.653 -24.139 1.00 90.25 85 GLU A N 1
ATOM 652 C CA . GLU A 1 85 ? -2.130 -4.938 -24.001 1.00 90.25 85 GLU A CA 1
ATOM 653 C C . GLU A 1 85 ? -2.060 -3.943 -22.831 1.00 90.25 85 GLU A C 1
ATOM 655 O O . GLU A 1 85 ? -1.445 -4.217 -21.799 1.00 90.25 85 GLU A O 1
ATOM 660 N N . PHE A 1 86 ? -2.671 -2.771 -23.012 1.00 91.56 86 PHE A N 1
ATOM 661 C CA . PHE A 1 86 ? -2.671 -1.648 -22.068 1.00 91.56 86 PHE A CA 1
ATOM 662 C C . PHE A 1 86 ? -1.323 -0.934 -21.853 1.00 91.56 86 PHE A C 1
ATOM 664 O O . PHE A 1 86 ? -1.320 0.088 -21.166 1.00 91.56 86 PHE A O 1
ATOM 671 N N . LEU A 1 87 ? -0.207 -1.400 -22.424 1.00 94.06 87 LEU A N 1
ATOM 672 C CA . LEU A 1 87 ? 1.101 -0.720 -22.363 1.00 94.06 87 LEU A CA 1
ATOM 673 C C . LEU A 1 87 ? 1.542 -0.114 -23.698 1.00 94.06 87 LEU A C 1
ATOM 675 O O . LEU A 1 87 ? 2.499 0.660 -23.726 1.00 94.06 87 LEU A O 1
ATOM 679 N N . THR A 1 88 ? 0.824 -0.422 -24.776 1.00 94.75 88 THR A N 1
ATOM 680 C CA . THR A 1 88 ? 1.045 0.164 -26.098 1.00 94.75 88 THR A CA 1
ATOM 681 C C . THR A 1 88 ? 0.875 1.688 -26.088 1.00 94.75 88 THR A C 1
ATOM 683 O O . THR A 1 88 ? 0.084 2.197 -25.289 1.00 94.75 88 THR A O 1
ATOM 686 N N . PRO A 1 89 ? 1.523 2.414 -27.018 1.00 96.19 89 PRO A N 1
ATOM 687 C CA . PRO A 1 89 ? 1.404 3.863 -27.127 1.00 96.19 89 PRO A CA 1
ATOM 688 C C . PRO A 1 89 ? -0.041 4.373 -27.181 1.00 96.19 89 PRO A C 1
ATOM 690 O O . PRO A 1 89 ? -0.835 3.954 -28.025 1.00 96.19 89 PRO A O 1
ATOM 693 N N . GLU A 1 90 ? -0.360 5.330 -26.313 1.00 93.81 90 GLU A N 1
ATOM 694 C CA . GLU A 1 90 ? -1.685 5.940 -26.207 1.00 93.81 90 GLU A CA 1
ATOM 695 C C . GLU A 1 90 ? -1.569 7.466 -26.146 1.00 93.81 90 GLU A C 1
ATOM 697 O O . GLU A 1 90 ? -0.826 8.010 -25.327 1.00 93.81 90 GLU A O 1
ATOM 702 N N . TYR A 1 91 ? -2.325 8.164 -26.998 1.00 91.75 91 TYR A N 1
ATOM 703 C CA . TYR A 1 91 ? -2.473 9.616 -26.929 1.00 91.75 91 TYR A CA 1
ATOM 704 C C . TYR A 1 91 ? -3.669 9.975 -26.050 1.00 91.75 91 TYR A C 1
ATOM 706 O O . TYR A 1 91 ? -4.781 9.521 -26.314 1.00 91.75 91 TYR A O 1
ATOM 714 N N . THR A 1 92 ? -3.451 10.823 -25.044 1.00 82.06 92 THR A N 1
ATOM 715 C CA . THR A 1 92 ? -4.496 11.362 -24.167 1.00 82.06 92 THR A CA 1
ATOM 716 C C . THR A 1 92 ? -4.794 12.811 -24.570 1.00 82.06 92 THR A C 1
ATOM 718 O O . THR A 1 92 ? -4.061 13.714 -24.162 1.00 82.06 92 THR A O 1
ATOM 721 N N . PRO A 1 93 ? -5.878 13.087 -25.325 1.00 62.56 93 PRO A N 1
ATOM 722 C CA . PRO A 1 93 ? -6.144 14.424 -25.862 1.00 62.56 93 PRO A CA 1
ATOM 723 C C . PRO A 1 93 ? -6.357 15.490 -24.783 1.00 62.56 93 PRO A C 1
ATOM 725 O O . PRO A 1 93 ? -5.945 16.629 -24.960 1.00 62.56 93 PRO A O 1
ATOM 728 N N . VAL A 1 94 ? -6.962 15.113 -23.651 1.00 64.12 94 VAL A N 1
ATOM 729 C CA . VAL A 1 94 ? -7.251 16.025 -22.528 1.00 64.12 94 VAL A CA 1
ATOM 730 C C . VAL A 1 94 ? -5.969 16.547 -21.876 1.00 64.12 94 VAL A C 1
ATOM 732 O O . VAL A 1 94 ? -5.898 17.712 -21.503 1.00 64.12 94 VAL A O 1
ATOM 735 N N . ALA A 1 95 ? -4.946 15.699 -21.761 1.00 72.81 95 ALA A N 1
ATOM 736 C CA . ALA A 1 95 ? -3.657 16.067 -21.180 1.00 72.81 95 ALA A CA 1
ATOM 737 C C . ALA A 1 95 ? -2.629 16.509 -22.239 1.00 72.81 95 ALA A C 1
ATOM 739 O O . ALA A 1 95 ? -1.556 16.989 -21.886 1.00 72.81 95 ALA A O 1
ATOM 740 N N . GLY A 1 96 ? -2.927 16.312 -23.528 1.00 85.31 96 GLY A N 1
ATOM 741 C CA . GLY A 1 96 ? -1.981 16.520 -24.624 1.00 85.31 96 GLY A CA 1
ATOM 742 C C . GLY A 1 96 ? -0.765 15.588 -24.579 1.00 85.31 96 GLY A C 1
ATOM 743 O O . GLY A 1 96 ? 0.249 15.896 -25.199 1.00 85.31 96 GLY A O 1
ATOM 744 N N . THR A 1 97 ? -0.843 14.471 -23.848 1.00 92.31 97 THR A N 1
ATOM 745 C CA . THR A 1 97 ? 0.283 13.560 -23.600 1.00 92.31 97 THR A CA 1
ATOM 746 C C . THR A 1 97 ? 0.244 12.331 -24.502 1.00 92.31 97 THR A C 1
ATOM 748 O O . THR A 1 97 ? -0.827 11.839 -24.858 1.00 92.31 97 THR A O 1
ATOM 751 N N . VAL A 1 98 ? 1.418 11.782 -24.820 1.00 96.75 98 VAL A N 1
ATOM 752 C CA . VAL A 1 98 ? 1.556 10.392 -25.291 1.00 96.75 98 VAL A CA 1
ATOM 753 C C . VAL A 1 98 ? 2.156 9.571 -24.161 1.00 96.75 98 VAL A C 1
ATOM 755 O O . VAL A 1 98 ? 3.149 9.983 -23.568 1.00 96.75 98 VAL A O 1
ATOM 758 N N . THR A 1 99 ? 1.580 8.413 -23.853 1.00 96.19 99 THR A N 1
ATOM 759 C CA . THR A 1 99 ? 2.147 7.489 -22.864 1.00 96.19 99 THR A CA 1
ATOM 760 C C . THR A 1 99 ? 2.482 6.151 -23.493 1.00 96.19 99 THR A C 1
ATOM 762 O O . THR A 1 99 ? 1.791 5.731 -24.416 1.00 96.19 99 THR A O 1
ATOM 765 N N . SER A 1 100 ? 3.543 5.495 -23.025 1.00 97.19 100 SER A N 1
ATOM 766 C CA . SER A 1 100 ? 3.930 4.171 -23.521 1.00 97.19 100 SER A CA 1
ATOM 767 C C . SER A 1 100 ? 4.789 3.417 -22.515 1.00 97.19 100 SER A C 1
ATOM 769 O O . SER A 1 100 ? 5.626 4.015 -21.835 1.00 97.19 100 SER A O 1
ATOM 771 N N . GLY A 1 101 ? 4.628 2.095 -22.475 1.00 98.00 101 GLY A N 1
ATOM 772 C CA . GLY A 1 101 ? 5.590 1.182 -21.871 1.00 98.00 101 GLY A CA 1
ATOM 773 C C . GLY A 1 101 ? 6.770 0.892 -22.804 1.00 98.00 101 GLY A C 1
ATOM 774 O O . GLY A 1 101 ? 6.658 1.008 -24.028 1.00 98.00 101 GLY A O 1
ATOM 775 N N . PHE A 1 102 ? 7.899 0.504 -22.219 1.00 98.38 102 PHE A N 1
ATOM 776 C CA . PHE A 1 102 ? 9.068 -0.033 -22.914 1.00 98.38 102 PHE A CA 1
ATOM 777 C C . PHE A 1 102 ? 9.799 -1.048 -22.023 1.00 98.38 102 PHE A C 1
ATOM 779 O O . PHE A 1 102 ? 9.699 -0.996 -20.799 1.00 98.38 102 PHE A O 1
ATOM 786 N N . SER A 1 103 ? 10.539 -1.976 -22.616 1.00 98.00 103 SER A N 1
ATOM 787 C CA . SER A 1 103 ? 11.402 -2.939 -21.924 1.00 98.00 103 SER A CA 1
ATOM 788 C C . SER A 1 103 ? 12.870 -2.645 -22.202 1.00 98.00 103 SER A C 1
ATOM 790 O O . SER A 1 103 ? 13.187 -1.986 -23.189 1.00 98.00 103 SER A O 1
ATOM 792 N N . PHE A 1 104 ? 13.764 -3.141 -21.352 1.00 97.88 104 PHE A N 1
ATOM 793 C CA . PHE A 1 104 ? 15.211 -3.101 -21.558 1.00 97.88 104 PHE A CA 1
ATOM 794 C C . PHE A 1 104 ? 15.904 -4.219 -20.769 1.00 97.88 104 PHE A C 1
ATOM 796 O O . PHE A 1 104 ? 15.303 -4.876 -19.924 1.00 97.88 104 PHE A O 1
ATOM 803 N N . SER A 1 105 ? 17.189 -4.437 -21.019 1.00 96.69 105 SER A N 1
ATOM 804 C CA . SER A 1 105 ? 18.045 -5.348 -20.254 1.00 96.69 105 SER A CA 1
ATOM 805 C C . SER A 1 105 ? 19.109 -4.556 -19.504 1.00 96.69 105 SER A C 1
ATOM 807 O O . SER A 1 105 ? 19.590 -3.544 -20.009 1.00 96.69 105 SER A O 1
ATOM 809 N N . THR A 1 106 ? 19.498 -5.020 -18.319 1.00 93.56 106 THR A N 1
ATOM 810 C CA . THR A 1 106 ? 20.617 -4.483 -17.528 1.00 93.56 106 THR A CA 1
ATOM 811 C C . THR A 1 106 ? 21.679 -5.560 -17.318 1.00 93.56 106 THR A C 1
ATOM 813 O O . THR A 1 106 ? 21.512 -6.703 -17.734 1.00 93.56 106 THR A O 1
ATOM 816 N N . SER A 1 107 ? 22.765 -5.220 -16.625 1.00 87.12 107 SER A N 1
ATOM 817 C CA . SER A 1 107 ? 23.780 -6.205 -16.221 1.00 87.12 107 SER A CA 1
ATOM 818 C C . SER A 1 107 ? 23.324 -7.248 -15.189 1.00 87.12 107 SER A C 1
ATOM 820 O O . SER A 1 107 ? 24.061 -8.206 -14.964 1.00 87.12 107 SER A O 1
ATOM 822 N N . VAL A 1 108 ? 22.169 -7.052 -14.544 1.00 86.94 108 VAL A N 1
ATOM 823 C CA . VAL A 1 108 ? 21.686 -7.896 -13.434 1.00 86.94 108 VAL A CA 1
ATOM 824 C C . VAL A 1 108 ? 20.286 -8.473 -13.663 1.00 86.94 108 VAL A C 1
ATOM 826 O O . VAL A 1 108 ? 19.788 -9.210 -12.813 1.00 86.94 108 VAL A O 1
ATOM 829 N N . GLY A 1 109 ? 19.631 -8.122 -14.771 1.00 89.38 109 GLY A N 1
ATOM 830 C CA . GLY A 1 109 ? 18.291 -8.607 -15.082 1.00 89.38 109 GLY A CA 1
ATOM 831 C C . GLY A 1 109 ? 17.505 -7.747 -16.065 1.00 89.38 109 GLY A C 1
ATOM 832 O O . GLY A 1 109 ? 17.987 -6.725 -16.574 1.00 89.38 109 GLY A O 1
ATOM 833 N N . ALA A 1 110 ? 16.273 -8.177 -16.330 1.00 92.75 110 ALA A N 1
ATOM 834 C CA . ALA A 1 110 ? 15.336 -7.498 -17.213 1.00 92.75 110 ALA A CA 1
ATOM 835 C C . ALA A 1 110 ? 14.681 -6.294 -16.521 1.00 92.75 110 ALA A C 1
ATOM 837 O O . ALA A 1 110 ? 14.284 -6.347 -15.355 1.00 92.75 110 ALA A O 1
ATOM 838 N N . GLY A 1 111 ? 14.550 -5.197 -17.260 1.00 94.69 111 GLY A N 1
ATOM 839 C CA . GLY A 1 111 ? 13.914 -3.968 -16.817 1.00 94.69 111 GLY A CA 1
ATOM 840 C C . GLY A 1 111 ? 12.711 -3.589 -17.671 1.00 94.69 111 GLY A C 1
ATOM 841 O O . GLY A 1 111 ? 12.583 -3.966 -18.837 1.00 94.69 111 GLY A O 1
ATOM 842 N N . CYS A 1 112 ? 11.828 -2.799 -17.078 1.00 96.38 112 CYS A N 1
ATOM 843 C CA . CYS A 1 112 ? 10.706 -2.172 -17.754 1.00 96.38 112 CYS A CA 1
ATOM 844 C C . CYS A 1 112 ? 10.651 -0.686 -17.406 1.00 96.38 112 CYS A C 1
ATOM 846 O O . CYS A 1 112 ? 11.114 -0.236 -16.357 1.00 96.38 112 CYS A O 1
ATOM 848 N N . GLY A 1 113 ? 10.092 0.100 -18.310 1.00 97.62 113 GLY A N 1
ATOM 849 C CA . GLY A 1 113 ? 9.911 1.523 -18.141 1.00 97.62 113 GLY A CA 1
ATOM 850 C C . GLY A 1 113 ? 8.578 1.988 -18.692 1.00 97.62 113 GLY A C 1
ATOM 851 O O . GLY A 1 113 ? 7.906 1.292 -19.453 1.00 97.62 113 GLY A O 1
ATOM 852 N N . TYR A 1 114 ? 8.170 3.167 -18.248 1.00 98.19 114 TYR A N 1
ATOM 853 C CA . TYR A 1 114 ? 6.941 3.802 -18.697 1.00 98.19 114 TYR A CA 1
ATOM 854 C C . TYR A 1 114 ? 7.190 5.295 -18.821 1.00 98.19 114 TYR A C 1
ATOM 856 O O . TYR A 1 114 ? 7.760 5.908 -17.915 1.00 98.19 114 TYR A O 1
ATOM 864 N N . VAL A 1 115 ? 6.786 5.876 -19.944 1.00 98.19 115 VAL A N 1
ATOM 865 C CA . VAL A 1 115 ? 7.056 7.277 -20.261 1.00 98.19 115 VAL A CA 1
ATOM 866 C C . VAL A 1 115 ? 5.765 8.057 -20.460 1.00 98.19 115 VAL A C 1
ATOM 868 O O . VAL A 1 115 ? 4.804 7.557 -21.041 1.00 98.19 115 VAL A O 1
ATOM 871 N N . HIS A 1 116 ? 5.769 9.299 -19.979 1.00 97.44 116 HIS A N 1
ATOM 872 C CA . HIS A 1 116 ? 4.777 10.333 -20.259 1.00 97.44 116 HIS A CA 1
ATOM 873 C C . HIS A 1 116 ? 5.453 11.422 -21.081 1.00 97.44 116 HIS A C 1
ATOM 875 O O . HIS A 1 116 ? 6.338 12.114 -20.578 1.00 97.44 116 HIS A O 1
ATOM 881 N N . LEU A 1 117 ? 5.060 11.557 -22.342 1.00 98.00 117 LEU A N 1
ATOM 882 C CA . LEU A 1 117 ? 5.651 12.474 -23.306 1.00 98.00 117 LEU A CA 1
ATOM 883 C C . LEU A 1 117 ? 4.790 13.723 -23.472 1.00 98.00 117 LEU A C 1
ATOM 885 O O . LEU A 1 117 ? 3.565 13.633 -23.569 1.00 98.00 117 LEU A O 1
ATOM 889 N N . LEU A 1 118 ? 5.457 14.870 -23.562 1.00 96.31 118 LEU A N 1
ATOM 890 C CA . LEU A 1 118 ? 4.885 16.164 -23.925 1.00 96.31 118 LEU A CA 1
ATOM 891 C C . LEU A 1 118 ? 5.794 16.862 -24.946 1.00 96.31 118 LEU A C 1
ATOM 893 O O . LEU A 1 118 ? 7.018 16.706 -24.869 1.00 96.31 118 LEU A O 1
ATOM 897 N N . PRO A 1 119 ? 5.234 17.635 -25.891 1.00 95.19 119 PRO A N 1
ATOM 898 C CA . PRO A 1 119 ? 6.036 18.461 -26.776 1.00 95.19 119 PRO A CA 1
ATOM 899 C C . PRO A 1 119 ? 6.625 19.642 -25.995 1.00 95.19 119 PRO A C 1
ATOM 901 O O . PRO A 1 119 ? 5.944 20.268 -25.181 1.00 95.19 119 PRO A O 1
ATOM 904 N N . ASP A 1 120 ? 7.891 19.960 -26.248 1.00 92.94 120 ASP A N 1
ATOM 905 C CA . ASP A 1 120 ? 8.484 21.215 -25.795 1.00 92.94 120 ASP A CA 1
ATOM 906 C C . ASP A 1 120 ? 7.985 22.414 -26.626 1.00 92.94 120 ASP A C 1
ATOM 908 O O . ASP A 1 120 ? 7.153 22.283 -27.527 1.00 92.94 120 ASP A O 1
ATOM 912 N N . ALA A 1 121 ? 8.501 23.612 -26.332 1.00 90.00 121 ALA A N 1
ATOM 913 C CA . ALA A 1 121 ? 8.116 24.840 -27.030 1.00 90.00 121 ALA A CA 1
ATOM 914 C C . ALA A 1 121 ? 8.429 24.822 -28.542 1.00 90.00 121 ALA A C 1
ATOM 916 O O . ALA A 1 121 ? 7.889 25.639 -29.286 1.00 90.00 121 ALA A O 1
ATOM 917 N N . GLN A 1 122 ? 9.289 23.909 -29.002 1.00 91.94 122 GLN A N 1
ATOM 918 C CA . GLN A 1 122 ? 9.654 23.712 -30.404 1.00 91.94 122 GLN A CA 1
ATOM 919 C C . GLN A 1 122 ? 8.870 22.557 -31.054 1.00 91.94 122 GLN A C 1
ATOM 921 O O . GLN A 1 122 ? 9.076 22.265 -32.231 1.00 91.94 122 GLN A O 1
ATOM 926 N N . GLY A 1 123 ? 7.966 21.909 -30.314 1.00 92.31 123 GLY A N 1
ATOM 927 C CA . GLY A 1 123 ? 7.176 20.774 -30.785 1.00 92.31 123 GLY A CA 1
ATOM 928 C C . GLY A 1 123 ? 7.899 19.427 -30.705 1.00 92.31 123 GLY A C 1
ATOM 929 O O . GLY A 1 123 ? 7.392 18.439 -31.236 1.00 92.31 123 GLY A O 1
ATOM 930 N N . VAL A 1 124 ? 9.069 19.356 -30.059 1.00 95.38 124 VAL A N 1
ATOM 931 C CA . VAL A 1 124 ? 9.825 18.108 -29.901 1.00 95.38 124 VAL A CA 1
ATOM 932 C C . VAL A 1 124 ? 9.306 17.352 -28.684 1.00 95.38 124 VAL A C 1
ATOM 934 O O . VAL A 1 124 ? 9.320 17.863 -27.566 1.00 95.38 124 VAL A O 1
ATOM 937 N N . TRP A 1 125 ? 8.871 16.111 -28.891 1.00 97.56 125 TRP A N 1
ATOM 938 C CA . TRP A 1 125 ? 8.352 15.259 -27.823 1.00 97.56 125 TRP A CA 1
ATOM 939 C C . TRP A 1 125 ? 9.469 14.775 -26.897 1.00 97.56 125 TRP A C 1
ATOM 941 O O . TRP A 1 125 ? 10.410 14.109 -27.329 1.00 97.56 125 TRP A O 1
ATOM 951 N N . LYS A 1 126 ? 9.344 15.099 -25.610 1.00 98.38 126 LYS A N 1
ATOM 952 C CA . LYS A 1 126 ? 10.283 14.734 -24.542 1.00 98.38 126 LYS A CA 1
ATOM 953 C C . LYS A 1 126 ? 9.524 14.197 -23.336 1.00 98.38 126 LYS A C 1
ATOM 955 O O . LYS A 1 126 ? 8.329 14.446 -23.175 1.00 98.38 126 LYS A O 1
ATOM 960 N N . ALA A 1 127 ? 10.217 13.474 -22.464 1.00 98.25 127 ALA A N 1
ATOM 961 C CA . ALA A 1 127 ? 9.609 12.941 -21.254 1.00 98.25 127 ALA A CA 1
ATOM 962 C C . ALA A 1 127 ? 9.297 14.062 -20.251 1.00 98.25 127 ALA A C 1
ATOM 964 O O . ALA A 1 127 ? 10.203 14.717 -19.736 1.00 98.25 127 ALA A O 1
ATOM 965 N N . LEU A 1 128 ? 8.014 14.237 -19.926 1.00 97.31 128 LEU A N 1
ATOM 966 C CA . LEU A 1 128 ? 7.586 14.868 -18.677 1.00 97.31 128 LEU A CA 1
ATOM 967 C C . LEU A 1 128 ? 7.998 13.995 -17.493 1.00 97.31 128 LEU A C 1
ATOM 969 O O . LEU A 1 128 ? 8.473 14.495 -16.477 1.00 97.31 128 LEU A O 1
ATOM 973 N N . SER A 1 129 ? 7.817 12.684 -17.627 1.00 97.62 129 SER A N 1
ATOM 974 C CA . SER A 1 129 ? 8.267 11.710 -16.645 1.00 97.62 129 SER A CA 1
ATOM 975 C C . SER A 1 129 ? 8.641 10.411 -17.340 1.00 97.62 129 SER A C 1
ATOM 977 O O . SER A 1 129 ? 7.900 9.932 -18.198 1.00 97.62 129 SER A O 1
ATOM 979 N N . VAL A 1 130 ? 9.788 9.851 -16.971 1.00 98.38 130 VAL A N 1
ATOM 980 C CA . VAL A 1 130 ? 10.217 8.512 -17.368 1.00 98.38 130 VAL A CA 1
ATOM 981 C C . VAL A 1 130 ? 10.497 7.692 -16.115 1.00 98.38 130 VAL A C 1
ATOM 983 O O . VAL A 1 130 ? 11.303 8.076 -15.268 1.00 98.38 130 VAL A O 1
ATOM 986 N N . LEU A 1 131 ? 9.816 6.556 -16.004 1.00 98.12 131 LEU A N 1
ATOM 987 C CA . LEU A 1 131 ? 10.131 5.504 -15.049 1.00 98.12 131 LEU A CA 1
ATOM 988 C C . LEU A 1 131 ? 11.077 4.506 -15.704 1.00 98.12 131 LEU A C 1
ATOM 990 O O . LEU A 1 131 ? 10.793 4.017 -16.795 1.00 98.12 131 LEU A O 1
ATOM 994 N N . MET A 1 132 ? 12.145 4.158 -14.997 1.00 97.50 132 MET A N 1
ATOM 995 C CA . MET A 1 132 ? 12.966 2.985 -15.271 1.00 97.50 132 MET A CA 1
ATOM 996 C C . MET A 1 132 ? 12.953 2.096 -14.032 1.00 97.50 132 MET A C 1
ATOM 998 O O . MET A 1 132 ? 13.206 2.564 -12.922 1.00 97.50 132 MET A O 1
ATOM 1002 N N . MET A 1 133 ? 12.621 0.822 -14.210 1.00 95.00 133 MET A N 1
ATOM 1003 C CA . MET A 1 133 ? 12.470 -0.127 -13.117 1.00 95.00 133 MET A CA 1
ATOM 1004 C C . MET A 1 133 ? 13.088 -1.472 -13.477 1.00 95.00 133 MET A C 1
ATOM 1006 O O . MET A 1 133 ? 12.871 -1.984 -14.573 1.00 95.00 133 MET A O 1
ATOM 1010 N N . LEU A 1 134 ? 13.808 -2.075 -12.535 1.00 91.69 134 LEU A N 1
ATOM 1011 C CA . LEU A 1 134 ? 14.203 -3.474 -12.644 1.00 91.69 134 LEU A CA 1
ATOM 1012 C C . LEU A 1 134 ? 12.978 -4.361 -12.383 1.00 91.69 134 LEU A C 1
ATOM 1014 O O . LEU A 1 134 ? 12.363 -4.271 -11.317 1.00 91.69 134 LEU A O 1
ATOM 1018 N N . ASP A 1 135 ? 12.601 -5.173 -13.368 1.00 88.75 135 ASP A N 1
ATOM 1019 C CA . ASP A 1 135 ? 11.405 -6.015 -13.301 1.00 88.75 135 ASP A CA 1
ATOM 1020 C C . ASP A 1 135 ? 11.737 -7.411 -12.769 1.00 88.75 135 ASP A C 1
ATOM 1022 O O . ASP A 1 135 ? 11.062 -7.914 -11.871 1.00 88.75 135 ASP A O 1
ATOM 1026 N N . GLU A 1 136 ? 12.815 -8.013 -13.267 1.00 84.94 136 GLU A N 1
ATOM 1027 C CA . GLU A 1 136 ? 13.284 -9.338 -12.865 1.00 84.94 136 GLU A CA 1
ATOM 1028 C C . GLU A 1 136 ? 14.797 -9.339 -12.656 1.00 84.94 136 GLU A C 1
ATOM 1030 O O . GLU A 1 136 ? 15.521 -8.538 -13.244 1.00 84.94 136 GLU A O 1
ATOM 1035 N N . LEU A 1 137 ? 15.267 -10.251 -11.806 1.00 84.31 137 LEU A N 1
ATOM 1036 C CA . LEU A 1 137 ? 16.687 -10.469 -11.549 1.00 84.31 137 LEU A CA 1
ATOM 1037 C C . LEU A 1 137 ? 17.135 -11.780 -12.170 1.00 84.31 137 LEU A C 1
ATOM 1039 O O . LEU A 1 137 ? 16.493 -12.818 -11.980 1.00 84.31 137 LEU A O 1
ATOM 1043 N N . ASP A 1 138 ? 18.281 -11.736 -12.838 1.00 81.88 138 ASP A N 1
ATOM 1044 C CA . ASP A 1 138 ? 18.892 -12.924 -13.410 1.00 81.88 138 ASP A CA 1
ATOM 1045 C C . ASP A 1 138 ? 19.211 -13.943 -12.309 1.00 81.88 138 ASP A C 1
ATOM 1047 O O . ASP A 1 138 ? 19.711 -13.606 -11.235 1.00 81.88 138 ASP A O 1
ATOM 1051 N N . GLY A 1 139 ? 18.888 -15.212 -12.567 1.00 77.50 139 GLY A N 1
ATOM 1052 C CA . GLY A 1 139 ? 19.064 -16.303 -11.603 1.00 77.50 139 GLY A CA 1
ATOM 1053 C C . GLY A 1 139 ? 18.015 -16.356 -10.488 1.00 77.50 139 GLY A C 1
ATOM 1054 O O . GLY A 1 139 ? 18.015 -17.310 -9.713 1.00 77.50 139 GLY A O 1
ATOM 1055 N N . HIS A 1 140 ? 17.092 -15.392 -10.432 1.00 79.56 140 HIS A N 1
ATOM 1056 C CA . HIS A 1 140 ? 16.041 -15.327 -9.420 1.00 79.56 140 HIS A CA 1
ATOM 1057 C C . HIS A 1 140 ? 14.646 -15.049 -10.024 1.00 79.56 140 HIS A C 1
ATOM 1059 O O . HIS A 1 140 ? 13.971 -14.119 -9.574 1.00 79.56 140 HIS A O 1
ATOM 1065 N N . PRO A 1 141 ? 14.152 -15.825 -11.009 1.00 79.25 141 PRO A N 1
ATOM 1066 C CA . PRO A 1 141 ? 12.764 -15.695 -11.464 1.00 79.25 141 PRO A CA 1
ATOM 1067 C C . PRO A 1 141 ? 11.763 -16.120 -10.368 1.00 79.25 141 PRO A C 1
ATOM 1069 O O . PRO A 1 141 ? 12.155 -16.602 -9.300 1.00 79.25 141 PRO A O 1
ATOM 1072 N N . GLU A 1 142 ? 10.470 -15.884 -10.602 1.00 83.06 142 GLU A N 1
ATOM 1073 C CA . GLU A 1 142 ? 9.400 -16.582 -9.872 1.00 83.06 142 GLU A CA 1
ATOM 1074 C C . GLU A 1 142 ? 9.259 -18.005 -10.455 1.00 83.06 142 GLU A C 1
ATOM 1076 O O . GLU A 1 142 ? 9.328 -18.182 -11.671 1.00 83.06 142 GLU A O 1
ATOM 1081 N N . ASP A 1 143 ? 9.084 -19.021 -9.607 1.00 78.06 143 ASP A N 1
ATOM 1082 C CA . ASP A 1 143 ? 9.139 -20.447 -9.977 1.00 78.06 143 ASP A CA 1
ATOM 1083 C C . ASP A 1 143 ? 7.962 -20.916 -10.850 1.00 78.06 143 ASP A C 1
ATOM 1085 O O . ASP A 1 143 ? 8.000 -22.004 -11.431 1.00 78.06 143 ASP A O 1
ATOM 1089 N N . GLY A 1 144 ? 6.924 -20.086 -10.985 1.00 80.50 144 GLY A N 1
ATOM 1090 C CA . GLY A 1 144 ? 5.733 -20.403 -11.763 1.00 80.50 144 GLY A CA 1
ATOM 1091 C C . GLY A 1 144 ? 4.942 -21.592 -11.190 1.00 80.50 144 GLY A C 1
ATOM 1092 O O . GLY A 1 144 ? 5.077 -21.935 -10.014 1.00 80.50 144 GLY A O 1
ATOM 1093 N N . PRO A 1 145 ? 4.058 -22.218 -11.990 1.00 83.19 145 PRO A N 1
ATOM 1094 C CA . PRO A 1 145 ? 3.205 -23.298 -11.508 1.00 83.19 145 PRO A CA 1
ATOM 1095 C C . PRO A 1 145 ? 3.988 -24.597 -11.272 1.00 83.19 145 PRO A C 1
ATOM 1097 O O . PRO A 1 145 ? 4.717 -25.075 -12.143 1.00 83.19 145 PRO A O 1
ATOM 1100 N N . GLU A 1 146 ? 3.754 -25.233 -10.123 1.00 84.81 146 GLU A N 1
ATOM 1101 C CA . GLU A 1 146 ? 4.225 -26.594 -9.859 1.00 84.81 146 GLU A CA 1
ATOM 1102 C C . GLU A 1 146 ? 3.342 -27.647 -10.552 1.00 84.81 146 GLU A C 1
ATOM 1104 O O . GLU A 1 146 ? 2.140 -27.459 -10.735 1.00 84.81 146 GLU A O 1
ATOM 1109 N N . LEU A 1 147 ? 3.930 -28.794 -10.921 1.00 88.38 147 LEU A N 1
ATOM 1110 C CA . LEU A 1 147 ? 3.196 -29.892 -11.574 1.00 88.38 147 LEU A CA 1
ATOM 1111 C C . LEU A 1 147 ? 2.068 -30.469 -10.702 1.00 88.38 147 LEU A C 1
ATOM 1113 O O . LEU A 1 147 ? 1.139 -31.071 -11.236 1.00 88.38 147 LEU A O 1
ATOM 1117 N N . GLY A 1 148 ? 2.180 -30.361 -9.374 1.00 87.81 148 GLY A N 1
ATOM 1118 C CA . GLY A 1 148 ? 1.217 -30.919 -8.418 1.00 87.81 148 GLY A CA 1
ATOM 1119 C C . GLY A 1 148 ? 1.195 -32.453 -8.342 1.00 87.81 148 GLY A C 1
ATOM 1120 O O . GLY A 1 148 ? 0.361 -33.022 -7.642 1.00 87.81 148 GLY A O 1
ATOM 1121 N N . VAL A 1 149 ? 2.100 -33.141 -9.048 1.00 90.62 149 VAL A N 1
ATOM 1122 C CA . VAL A 1 149 ? 2.232 -34.605 -9.040 1.00 90.62 149 VAL A CA 1
ATOM 1123 C C . VAL A 1 149 ? 3.556 -34.990 -8.400 1.00 90.62 149 VAL A C 1
ATOM 1125 O O . VAL A 1 149 ? 4.624 -34.683 -8.929 1.00 90.62 149 VAL A O 1
ATOM 1128 N N . TYR A 1 150 ? 3.478 -35.705 -7.280 1.00 91.75 150 TYR A N 1
ATOM 1129 C CA . TYR A 1 150 ? 4.630 -36.057 -6.458 1.00 91.75 150 TYR A CA 1
ATOM 1130 C C . TYR A 1 150 ? 4.813 -37.573 -6.389 1.00 91.75 150 TYR A C 1
ATOM 1132 O O . TYR A 1 150 ? 3.843 -38.322 -6.263 1.00 91.75 150 TYR A O 1
ATOM 1140 N N . GLY A 1 151 ? 6.065 -38.022 -6.535 1.00 90.62 151 GLY A N 1
ATOM 1141 C CA . GLY A 1 151 ? 6.423 -39.444 -6.541 1.00 90.62 151 GLY A CA 1
ATOM 1142 C C . GLY A 1 151 ? 5.602 -40.275 -7.530 1.00 90.62 151 GLY A C 1
ATOM 1143 O O . GLY A 1 151 ? 5.142 -41.346 -7.168 1.00 90.62 151 GLY A O 1
ATOM 1144 N N . GLU A 1 152 ? 5.319 -39.768 -8.732 1.00 91.06 152 GLU A N 1
ATOM 1145 C CA . GLU A 1 152 ? 4.459 -40.468 -9.707 1.00 91.06 152 GLU A CA 1
ATOM 1146 C C . GLU A 1 152 ? 3.048 -40.805 -9.164 1.00 91.06 152 GLU A C 1
ATOM 1148 O O . GLU A 1 152 ? 2.506 -41.869 -9.445 1.00 91.06 152 GLU A O 1
ATOM 1153 N N . HIS A 1 153 ? 2.442 -39.893 -8.390 1.00 91.88 153 HIS A N 1
ATOM 1154 C CA . HIS A 1 153 ? 1.171 -40.077 -7.661 1.00 91.88 153 HIS A CA 1
ATOM 1155 C C . HIS A 1 153 ? 1.238 -41.014 -6.444 1.00 91.88 153 HIS A C 1
ATOM 1157 O O . HIS A 1 153 ? 0.194 -41.423 -5.938 1.00 91.88 153 HIS A O 1
ATOM 1163 N N . THR A 1 154 ? 2.431 -41.340 -5.945 1.00 95.31 154 THR A N 1
ATOM 1164 C CA . THR A 1 154 ? 2.574 -42.138 -4.711 1.00 95.31 154 THR A CA 1
ATOM 1165 C C . THR A 1 154 ? 2.685 -41.300 -3.442 1.00 95.31 154 THR A C 1
ATOM 1167 O O . THR A 1 154 ? 2.522 -41.849 -2.359 1.00 95.31 154 THR A O 1
ATOM 1170 N N . VAL A 1 155 ? 2.924 -39.990 -3.560 1.00 95.06 155 VAL A N 1
ATOM 1171 C CA . VAL A 1 155 ? 3.024 -39.078 -2.413 1.00 95.06 155 VAL A CA 1
ATOM 1172 C C . VAL A 1 155 ? 1.797 -38.175 -2.384 1.00 95.06 155 VAL A C 1
ATOM 1174 O O . VAL A 1 155 ? 1.519 -37.469 -3.360 1.00 95.06 155 VAL A O 1
ATOM 1177 N N . ALA A 1 156 ? 1.059 -38.191 -1.273 1.00 95.44 156 ALA A N 1
ATOM 1178 C CA . ALA A 1 156 ? -0.101 -37.329 -1.104 1.00 95.44 156 ALA A CA 1
ATOM 1179 C C . ALA A 1 156 ? 0.317 -35.863 -0.922 1.00 95.44 156 ALA A C 1
ATOM 1181 O O . ALA A 1 156 ? 1.359 -35.562 -0.341 1.00 95.44 156 ALA A O 1
ATOM 1182 N N . TRP A 1 157 ? -0.540 -34.934 -1.354 1.00 92.44 157 TRP A N 1
ATOM 1183 C CA . TRP A 1 157 ? -0.325 -33.504 -1.113 1.00 92.44 157 TRP A CA 1
ATOM 1184 C C . TRP A 1 157 ? -0.111 -33.187 0.373 1.00 92.44 157 TRP A C 1
ATOM 1186 O O . TRP A 1 157 ? 0.763 -32.399 0.708 1.00 92.44 157 TRP A O 1
ATOM 1196 N N . GLU A 1 158 ? -0.853 -33.851 1.262 1.00 94.12 158 GLU A N 1
ATOM 1197 C CA . GLU A 1 158 ? -0.710 -33.684 2.711 1.00 94.12 158 GLU A CA 1
ATOM 1198 C C . GLU A 1 158 ? 0.714 -33.988 3.200 1.00 94.12 158 GLU A C 1
ATOM 1200 O O . GLU A 1 158 ? 1.240 -33.268 4.043 1.00 94.12 158 GLU A O 1
ATOM 1205 N N . GLU A 1 159 ? 1.374 -35.006 2.642 1.00 95.94 159 GLU A N 1
ATOM 1206 C CA . GLU A 1 159 ? 2.758 -35.349 2.989 1.00 95.94 159 GLU A CA 1
ATOM 1207 C C . GLU A 1 159 ? 3.751 -34.314 2.451 1.00 95.94 159 GLU A C 1
ATOM 1209 O O . GLU A 1 159 ? 4.714 -33.958 3.133 1.00 95.94 159 GLU A O 1
ATOM 1214 N N . VAL A 1 160 ? 3.508 -33.805 1.238 1.00 93.75 160 VAL A N 1
ATOM 1215 C CA . VAL A 1 160 ? 4.323 -32.747 0.623 1.00 93.75 160 VAL A CA 1
ATOM 1216 C C . VAL A 1 160 ? 4.238 -31.467 1.442 1.00 93.75 160 VAL A C 1
ATOM 1218 O O . VAL A 1 160 ? 5.266 -30.899 1.808 1.00 93.75 160 VAL A O 1
ATOM 1221 N N . ASP A 1 161 ? 3.019 -31.031 1.746 1.00 92.38 161 ASP A N 1
ATOM 1222 C CA . ASP A 1 161 ? 2.753 -29.830 2.525 1.00 92.38 161 ASP A CA 1
ATOM 1223 C C . ASP A 1 161 ? 3.281 -29.960 3.959 1.00 92.38 161 ASP A C 1
ATOM 1225 O O . ASP A 1 161 ? 3.950 -29.056 4.455 1.00 92.38 161 ASP A O 1
ATOM 1229 N N . LYS A 1 162 ? 3.084 -31.115 4.608 1.00 95.19 162 LYS A N 1
ATOM 1230 C CA . LYS A 1 162 ? 3.653 -31.384 5.933 1.00 95.19 162 LYS A CA 1
ATOM 1231 C C . LYS A 1 162 ? 5.176 -31.261 5.928 1.00 95.19 162 LYS A C 1
ATOM 1233 O O . LYS A 1 162 ? 5.731 -30.574 6.778 1.00 95.19 162 LYS A O 1
ATOM 1238 N N . LYS A 1 163 ? 5.855 -31.870 4.953 1.00 94.50 163 LYS A N 1
ATOM 1239 C CA . LYS A 1 163 ? 7.318 -31.790 4.847 1.00 94.50 163 LYS A CA 1
ATOM 1240 C C . LYS A 1 163 ? 7.799 -30.362 4.576 1.00 94.50 163 LYS A C 1
ATOM 1242 O O . LYS A 1 163 ? 8.831 -29.952 5.100 1.00 94.50 163 LYS A O 1
ATOM 1247 N N . ARG A 1 164 ? 7.065 -29.592 3.764 1.00 92.88 164 ARG A N 1
ATOM 1248 C CA . ARG A 1 164 ? 7.345 -28.163 3.536 1.00 92.88 164 ARG A CA 1
ATOM 1249 C C . ARG A 1 164 ? 7.230 -27.364 4.833 1.00 92.88 164 ARG A C 1
ATOM 1251 O O . ARG A 1 164 ? 8.160 -26.627 5.151 1.00 92.88 164 ARG A O 1
ATOM 1258 N N . ARG A 1 165 ? 6.154 -27.578 5.596 1.00 94.62 165 ARG A N 1
ATOM 1259 C CA . ARG A 1 165 ? 5.953 -26.971 6.918 1.00 94.62 165 ARG A CA 1
ATOM 1260 C C . ARG A 1 165 ? 7.092 -27.292 7.871 1.00 94.62 165 ARG A C 1
ATOM 1262 O O . ARG A 1 165 ? 7.712 -26.368 8.375 1.00 94.62 165 ARG A O 1
ATOM 1269 N N . GLU A 1 166 ? 7.423 -28.569 8.045 1.00 95.50 166 GLU A N 1
ATOM 1270 C CA . GLU A 1 166 ? 8.507 -29.005 8.937 1.00 95.50 166 GLU A CA 1
ATOM 1271 C C . GLU A 1 166 ? 9.850 -28.353 8.572 1.00 95.50 166 GLU A C 1
ATOM 1273 O O . GLU A 1 166 ? 10.568 -27.882 9.451 1.00 95.50 166 GLU A O 1
ATOM 1278 N N . ASN A 1 167 ? 10.171 -28.256 7.278 1.00 94.19 167 ASN A N 1
ATOM 1279 C CA . ASN A 1 167 ? 11.394 -27.590 6.825 1.00 94.19 167 ASN A CA 1
ATOM 1280 C C . ASN A 1 167 ? 11.391 -26.084 7.135 1.00 94.19 167 ASN A C 1
ATOM 1282 O O . ASN A 1 167 ? 12.409 -25.542 7.561 1.00 94.19 167 ASN A O 1
ATOM 1286 N N . ILE A 1 168 ? 10.260 -25.409 6.910 1.00 95.62 168 ILE A N 1
ATOM 1287 C CA . ILE A 1 168 ? 10.121 -23.966 7.143 1.00 95.62 168 ILE A CA 1
ATOM 1288 C C . ILE A 1 168 ? 10.133 -23.644 8.637 1.00 95.62 168 ILE A C 1
ATOM 1290 O O . ILE A 1 168 ? 10.716 -22.642 9.031 1.00 95.62 168 ILE A O 1
ATOM 1294 N N . GLU A 1 169 ? 9.518 -24.475 9.473 1.00 94.81 169 GLU A N 1
ATOM 1295 C CA . GLU A 1 169 ? 9.512 -24.290 10.926 1.00 94.81 169 GLU A CA 1
ATOM 1296 C C . GLU A 1 169 ? 10.886 -24.579 11.550 1.00 94.81 169 GLU A C 1
ATOM 1298 O O . GLU A 1 169 ? 11.258 -23.929 12.526 1.00 94.81 169 GLU A O 1
ATOM 1303 N N . ALA A 1 170 ? 11.658 -25.508 10.976 1.00 94.25 170 ALA A N 1
ATOM 1304 C CA . ALA A 1 170 ? 12.998 -25.839 11.452 1.00 94.25 170 ALA A CA 1
ATOM 1305 C C . ALA A 1 170 ? 14.045 -24.751 11.144 1.00 94.25 170 ALA A C 1
ATOM 1307 O O . ALA A 1 170 ? 14.906 -24.487 11.983 1.00 94.25 170 ALA A O 1
ATOM 1308 N N . ASP A 1 171 ? 13.992 -24.130 9.960 1.00 92.75 171 ASP A N 1
ATOM 1309 C CA . ASP A 1 171 ? 14.917 -23.058 9.558 1.00 92.75 171 ASP A CA 1
ATOM 1310 C C . ASP A 1 171 ? 14.212 -22.035 8.647 1.00 92.75 171 ASP A C 1
ATOM 1312 O O . ASP A 1 171 ? 14.410 -22.029 7.425 1.00 92.75 171 ASP A O 1
ATOM 1316 N N . PRO A 1 172 ? 13.347 -21.165 9.205 1.00 95.44 172 PRO A N 1
ATOM 1317 C CA . PRO A 1 172 ? 12.693 -20.136 8.411 1.00 95.44 172 PRO A CA 1
ATOM 1318 C C . PRO A 1 172 ? 13.742 -19.124 7.960 1.00 95.44 172 PRO A C 1
ATOM 1320 O O . PRO A 1 172 ? 14.393 -18.498 8.786 1.00 95.44 172 PRO A O 1
ATOM 1323 N N . HIS A 1 173 ? 13.883 -18.895 6.659 1.00 94.94 173 HIS A N 1
ATOM 1324 C CA . HIS A 1 173 ? 14.775 -17.853 6.153 1.00 94.94 173 HIS A CA 1
ATOM 1325 C C . HIS A 1 173 ? 14.196 -16.455 6.423 1.00 94.94 173 HIS A C 1
ATOM 1327 O O . HIS A 1 173 ? 14.920 -15.531 6.804 1.00 94.94 173 HIS A O 1
ATOM 1333 N N . VAL A 1 174 ? 12.872 -16.319 6.285 1.00 96.62 174 VAL A N 1
ATOM 1334 C CA . VAL A 1 174 ? 12.130 -15.088 6.567 1.00 96.62 174 VAL A CA 1
ATOM 1335 C C . VAL A 1 174 ? 11.038 -15.337 7.604 1.00 96.62 174 VAL A C 1
ATOM 1337 O O . VAL A 1 174 ? 10.202 -16.225 7.446 1.00 96.62 174 VAL A O 1
ATOM 1340 N N . LEU A 1 175 ? 10.997 -14.496 8.635 1.00 98.25 175 LEU A N 1
ATOM 1341 C CA . LEU A 1 175 ? 9.895 -14.415 9.587 1.00 98.25 175 LEU A CA 1
ATOM 1342 C C . LEU A 1 175 ? 9.082 -13.141 9.339 1.00 98.25 175 LEU A C 1
ATOM 1344 O O . LEU A 1 175 ? 9.593 -12.030 9.474 1.00 98.25 175 LEU A O 1
ATOM 1348 N N . ILE A 1 176 ? 7.800 -13.287 9.018 1.00 98.25 176 ILE A N 1
ATOM 1349 C CA . ILE A 1 176 ? 6.867 -12.169 8.842 1.00 98.25 176 ILE A CA 1
ATOM 1350 C C . ILE A 1 176 ? 5.996 -12.037 10.093 1.00 98.25 176 ILE A C 1
ATOM 1352 O O . ILE A 1 176 ? 5.323 -12.985 10.494 1.00 98.25 176 ILE A O 1
ATOM 1356 N N . ILE A 1 177 ? 5.966 -10.848 10.693 1.00 97.88 177 ILE A N 1
ATOM 1357 C CA . ILE A 1 177 ? 5.155 -10.547 11.877 1.00 97.88 177 ILE A CA 1
ATOM 1358 C C . ILE A 1 177 ? 3.881 -9.807 11.449 1.00 97.88 177 ILE A C 1
ATOM 1360 O O . ILE A 1 177 ? 3.913 -8.611 11.148 1.00 97.88 177 ILE A O 1
ATOM 1364 N N . GLY A 1 178 ? 2.755 -10.522 11.470 1.00 96.94 178 GLY A N 1
ATOM 1365 C CA . GLY A 1 178 ? 1.402 -10.057 11.156 1.00 96.94 178 GLY A CA 1
ATOM 1366 C C . GLY A 1 178 ? 0.843 -10.675 9.870 1.00 96.94 178 GLY A C 1
ATOM 1367 O O . GLY A 1 178 ? 1.383 -10.450 8.791 1.00 96.94 178 GLY A O 1
ATOM 1368 N N . ALA A 1 179 ? -0.298 -11.367 9.950 1.00 96.69 179 ALA A N 1
ATOM 1369 C CA . ALA A 1 179 ? -0.979 -11.990 8.806 1.00 96.69 179 ALA A CA 1
ATOM 1370 C C . ALA A 1 179 ? -2.130 -11.125 8.256 1.00 96.69 179 ALA A C 1
ATOM 1372 O O . ALA A 1 179 ? -3.169 -11.622 7.816 1.00 96.69 179 ALA A O 1
ATOM 1373 N N . GLY A 1 180 ? -1.953 -9.801 8.282 1.00 94.62 180 GLY A N 1
ATOM 1374 C CA . GLY A 1 180 ? -2.821 -8.865 7.568 1.00 94.62 180 GLY A CA 1
ATOM 1375 C C . GLY A 1 180 ? -2.555 -8.872 6.059 1.00 94.62 180 GLY A C 1
ATOM 1376 O O . GLY A 1 180 ? -1.688 -9.593 5.563 1.00 94.62 180 GLY A O 1
ATOM 1377 N N . GLN A 1 181 ? -3.251 -8.009 5.312 1.00 93.06 181 GLN A N 1
ATOM 1378 C CA . GLN A 1 181 ? -3.126 -7.969 3.851 1.00 93.06 181 GLN A CA 1
ATOM 1379 C C . GLN A 1 181 ? -1.678 -7.813 3.349 1.00 93.06 181 GLN A C 1
ATOM 1381 O O . GLN A 1 181 ? -1.303 -8.455 2.373 1.00 93.06 181 GLN A O 1
ATOM 1386 N N . THR A 1 182 ? -0.847 -7.017 4.028 1.00 94.12 182 THR A N 1
ATOM 1387 C CA . THR A 1 182 ? 0.553 -6.787 3.645 1.00 94.12 182 THR A CA 1
ATOM 1388 C C . THR A 1 182 ? 1.429 -8.013 3.890 1.00 94.12 182 THR A C 1
ATOM 1390 O O . THR A 1 182 ? 2.175 -8.408 2.996 1.00 94.12 182 THR A O 1
ATOM 1393 N N . GLY A 1 183 ? 1.311 -8.638 5.066 1.00 95.62 183 GLY A N 1
ATOM 1394 C CA . GLY A 1 183 ? 2.086 -9.829 5.418 1.00 95.62 183 GLY A CA 1
ATOM 1395 C C . GLY A 1 183 ? 1.768 -11.013 4.515 1.00 95.62 183 GLY A C 1
ATOM 1396 O O . GLY A 1 183 ? 2.683 -11.637 3.986 1.00 95.62 183 GLY A O 1
ATOM 1397 N N . LEU A 1 184 ? 0.483 -11.256 4.231 1.00 96.00 184 LEU A N 1
ATOM 1398 C CA . LEU A 1 184 ? 0.086 -12.318 3.302 1.00 96.00 184 LEU A CA 1
ATOM 1399 C C . LEU A 1 184 ? 0.524 -12.021 1.862 1.00 96.00 184 LEU A C 1
ATOM 1401 O O . LEU A 1 184 ? 0.973 -12.915 1.156 1.00 96.00 184 LEU A O 1
ATOM 1405 N N . THR A 1 185 ? 0.439 -10.767 1.407 1.00 93.94 185 THR A N 1
ATOM 1406 C CA . THR A 1 185 ? 0.917 -10.372 0.067 1.00 93.94 185 THR A CA 1
ATOM 1407 C C . THR A 1 185 ? 2.415 -10.660 -0.096 1.00 93.94 185 THR A C 1
ATOM 1409 O O . THR A 1 185 ? 2.833 -11.187 -1.127 1.00 93.94 185 THR A O 1
ATOM 1412 N N . LEU A 1 186 ? 3.219 -10.364 0.932 1.00 93.56 186 LEU A N 1
ATOM 1413 C CA . LEU A 1 186 ? 4.648 -10.688 0.965 1.00 93.56 186 LEU A CA 1
ATOM 1414 C C . LEU A 1 186 ? 4.903 -12.196 1.026 1.00 93.56 186 LEU A C 1
ATOM 1416 O O . LEU A 1 186 ? 5.711 -12.696 0.251 1.00 93.56 186 LEU A O 1
ATOM 1420 N N . ALA A 1 187 ? 4.197 -12.920 1.894 1.00 94.56 187 ALA A N 1
ATOM 1421 C CA . ALA A 1 187 ? 4.337 -14.367 2.017 1.00 94.56 187 ALA A CA 1
ATOM 1422 C C . ALA A 1 187 ? 4.019 -15.090 0.698 1.00 94.56 187 ALA A C 1
ATOM 1424 O O . ALA A 1 187 ? 4.782 -15.960 0.287 1.00 94.56 187 ALA A O 1
ATOM 1425 N N . ALA A 1 188 ? 2.964 -14.675 -0.018 1.00 93.25 188 ALA A N 1
ATOM 1426 C CA . ALA A 1 188 ? 2.642 -15.214 -1.343 1.00 93.25 188 ALA A CA 1
ATOM 1427 C C . ALA A 1 188 ? 3.797 -15.006 -2.326 1.00 93.25 188 ALA A C 1
ATOM 1429 O O . ALA A 1 188 ? 4.209 -15.929 -3.019 1.00 93.25 188 ALA A O 1
ATOM 1430 N N . ARG A 1 189 ? 4.354 -13.788 -2.348 1.00 90.31 189 ARG A N 1
ATOM 1431 C CA . ARG A 1 189 ? 5.494 -13.431 -3.198 1.00 90.31 189 ARG A CA 1
ATOM 1432 C C . ARG A 1 189 ? 6.702 -14.314 -2.895 1.00 90.31 189 ARG A C 1
ATOM 1434 O O . ARG A 1 189 ? 7.288 -14.883 -3.804 1.00 90.31 189 ARG A O 1
ATOM 1441 N N . PHE A 1 190 ? 7.054 -14.449 -1.619 1.00 90.62 190 PHE A N 1
ATOM 1442 C CA . PHE A 1 190 ? 8.189 -15.257 -1.179 1.00 90.62 190 PHE A CA 1
ATOM 1443 C C . PHE A 1 190 ? 7.985 -16.749 -1.467 1.00 90.62 190 PHE A C 1
ATOM 1445 O O . PHE A 1 190 ? 8.938 -17.429 -1.847 1.00 90.62 190 PHE A O 1
ATOM 1452 N N . ARG A 1 191 ? 6.742 -17.240 -1.399 1.00 89.12 191 ARG A N 1
ATOM 1453 C CA . ARG A 1 191 ? 6.382 -18.607 -1.794 1.00 89.12 191 ARG A CA 1
ATOM 1454 C C . ARG A 1 191 ? 6.590 -18.872 -3.286 1.00 89.12 191 ARG A C 1
ATOM 1456 O O . ARG A 1 191 ? 7.111 -19.934 -3.617 1.00 89.12 191 ARG A O 1
ATOM 1463 N N . GLN A 1 192 ? 6.235 -17.924 -4.161 1.00 87.19 192 GLN A N 1
ATOM 1464 C CA . GLN A 1 192 ? 6.502 -18.005 -5.610 1.00 87.19 192 GLN A CA 1
ATOM 1465 C C . GLN A 1 192 ? 7.994 -17.890 -5.957 1.00 87.19 192 GLN A C 1
ATOM 1467 O O . GLN A 1 192 ? 8.367 -17.953 -7.121 1.00 87.19 192 GLN A O 1
ATOM 1472 N N . MET A 1 193 ? 8.848 -17.675 -4.959 1.00 81.56 193 MET A N 1
ATOM 1473 C CA . MET A 1 193 ? 10.288 -17.478 -5.106 1.00 81.56 193 MET A CA 1
ATOM 1474 C C . MET A 1 193 ? 11.087 -18.506 -4.295 1.00 81.56 193 MET A C 1
ATOM 1476 O O . MET A 1 193 ? 12.276 -18.292 -4.055 1.00 81.56 193 MET A O 1
ATOM 1480 N N . ASN A 1 194 ? 10.422 -19.565 -3.817 1.00 85.44 194 ASN A N 1
ATOM 1481 C CA . ASN A 1 194 ? 10.996 -20.640 -3.010 1.00 85.44 194 ASN A CA 1
ATOM 1482 C C . ASN A 1 194 ? 11.775 -20.165 -1.764 1.00 85.44 194 ASN A C 1
ATOM 1484 O O . ASN A 1 194 ? 12.713 -20.829 -1.325 1.00 85.44 194 ASN A O 1
ATOM 1488 N N . LEU A 1 195 ? 11.380 -19.038 -1.158 1.00 88.38 195 LEU A N 1
ATOM 1489 C CA . LEU A 1 195 ? 11.978 -18.547 0.087 1.00 88.38 195 LEU A CA 1
ATOM 1490 C C . LEU A 1 195 ? 11.258 -19.151 1.308 1.00 88.38 195 LEU A C 1
ATOM 1492 O O . LEU A 1 195 ? 10.066 -18.873 1.492 1.00 88.38 195 LEU A O 1
ATOM 1496 N N . PRO A 1 196 ? 11.949 -19.922 2.177 1.00 93.38 196 PRO A N 1
ATOM 1497 C CA . PRO A 1 196 ? 11.359 -20.473 3.398 1.00 93.38 196 PRO A CA 1
ATOM 1498 C C . PRO A 1 196 ? 10.823 -19.354 4.296 1.00 93.38 196 PRO A C 1
ATOM 1500 O O . PRO A 1 196 ? 11.593 -18.579 4.864 1.00 93.38 196 PRO A O 1
ATOM 1503 N N . THR A 1 197 ? 9.499 -19.239 4.387 1.00 96.50 197 THR A N 1
ATOM 1504 C CA . THR A 1 197 ? 8.836 -18.097 5.028 1.00 96.50 197 THR A CA 1
ATOM 1505 C C . THR A 1 197 ? 7.809 -18.574 6.038 1.00 96.50 197 THR A C 1
ATOM 1507 O O . THR A 1 197 ? 6.874 -19.288 5.678 1.00 96.50 197 THR A O 1
ATOM 1510 N N . LEU A 1 198 ? 7.948 -18.114 7.279 1.00 98.31 198 LEU A N 1
ATOM 1511 C CA . LEU A 1 198 ? 6.972 -18.320 8.343 1.00 98.31 198 LEU A CA 1
ATOM 1512 C C . LEU A 1 198 ? 6.262 -17.002 8.660 1.00 98.31 198 LEU A C 1
ATOM 1514 O O . LEU A 1 198 ? 6.909 -15.972 8.850 1.00 98.31 198 LEU A O 1
ATOM 1518 N N . VAL A 1 199 ? 4.933 -17.026 8.746 1.00 98.62 199 VAL A N 1
ATOM 1519 C CA . VAL A 1 199 ? 4.127 -15.871 9.164 1.00 98.62 199 VAL A CA 1
ATOM 1520 C C . VAL A 1 199 ? 3.588 -16.115 10.569 1.00 98.62 199 VAL A C 1
ATOM 1522 O O . VAL A 1 199 ? 3.017 -17.169 10.830 1.00 98.62 199 VAL A O 1
ATOM 1525 N N . VAL A 1 200 ? 3.704 -15.139 11.468 1.00 98.44 200 VAL A N 1
ATOM 1526 C CA . VAL A 1 200 ? 3.100 -15.196 12.811 1.00 98.44 200 VAL A CA 1
ATOM 1527 C C . VAL A 1 200 ? 1.977 -14.171 12.947 1.00 98.44 200 VAL A C 1
ATOM 1529 O O . VAL A 1 200 ? 2.120 -13.016 12.549 1.00 98.44 200 VAL A O 1
ATOM 1532 N N . GLU A 1 201 ? 0.849 -14.584 13.517 1.00 97.69 201 GLU A N 1
ATOM 1533 C CA . GLU A 1 201 ? -0.342 -13.765 13.729 1.00 97.69 201 GLU A CA 1
ATOM 1534 C C . GLU A 1 201 ? -0.840 -13.893 15.164 1.00 97.69 201 GLU A C 1
ATOM 1536 O O . GLU A 1 201 ? -1.111 -14.985 15.656 1.00 97.69 201 GLU A O 1
ATOM 1541 N N . SER A 1 202 ? -1.017 -12.749 15.818 1.00 96.06 202 SER A N 1
ATOM 1542 C CA . SER A 1 202 ? -1.488 -12.660 17.197 1.00 96.06 202 SER A CA 1
ATOM 1543 C C . SER A 1 202 ? -2.937 -13.114 17.377 1.00 96.06 202 SER A C 1
ATOM 1545 O O . SER A 1 202 ? -3.294 -13.637 18.432 1.00 96.06 202 SER A O 1
ATOM 1547 N N . HIS A 1 203 ? -3.780 -12.916 16.364 1.00 96.44 203 HIS A N 1
ATOM 1548 C CA . HIS A 1 203 ? -5.180 -13.292 16.411 1.00 96.44 203 HIS A CA 1
ATOM 1549 C C . HIS A 1 203 ? -5.397 -14.801 16.223 1.00 96.44 203 HIS A C 1
ATOM 1551 O O . HIS A 1 203 ? -4.574 -15.474 15.598 1.00 96.44 203 HIS A O 1
ATOM 1557 N N . PRO A 1 204 ? -6.538 -15.341 16.695 1.00 96.94 204 PRO A N 1
ATOM 1558 C CA . PRO A 1 204 ? -6.845 -16.760 16.544 1.00 96.94 204 PRO A CA 1
ATOM 1559 C C . PRO A 1 204 ? -7.009 -17.229 15.099 1.00 96.94 204 PRO A C 1
ATOM 1561 O O . PRO A 1 204 ? -6.712 -18.385 14.796 1.00 96.94 204 PRO A O 1
ATOM 1564 N N . ARG A 1 205 ? -7.486 -16.355 14.205 1.00 97.06 205 ARG A N 1
ATOM 1565 C CA . ARG A 1 205 ? -7.690 -16.669 12.788 1.00 97.06 205 ARG A CA 1
ATOM 1566 C C . ARG A 1 205 ? -7.217 -15.533 11.890 1.00 97.06 205 ARG A C 1
ATOM 1568 O O . ARG A 1 205 ? -7.432 -14.358 12.185 1.00 97.06 205 ARG A O 1
ATOM 1575 N N . VAL A 1 206 ? -6.685 -15.884 10.725 1.00 98.06 206 VAL A N 1
ATOM 1576 C CA . VAL A 1 206 ? -6.289 -14.921 9.688 1.00 98.06 206 VAL A CA 1
ATOM 1577 C C . VAL A 1 206 ? -7.483 -14.065 9.255 1.00 98.06 206 VAL A C 1
ATOM 1579 O O . VAL A 1 206 ? -8.548 -14.582 8.931 1.00 98.06 206 VAL A O 1
ATOM 1582 N N . GLY A 1 207 ? -7.325 -12.740 9.266 1.00 95.62 207 GLY A N 1
ATOM 1583 C CA . GLY A 1 207 ? -8.400 -11.788 8.961 1.00 95.62 207 GLY A CA 1
ATOM 1584 C C . GLY A 1 207 ? -9.202 -11.302 10.177 1.00 95.62 207 GLY A C 1
ATOM 1585 O O . GLY A 1 207 ? -10.108 -10.481 10.014 1.00 95.62 207 GLY A O 1
ATOM 1586 N N . ASP A 1 208 ? -8.891 -11.751 11.401 1.00 95.19 208 ASP A N 1
ATOM 1587 C CA . ASP A 1 208 ? -9.562 -11.257 12.616 1.00 95.19 208 ASP A CA 1
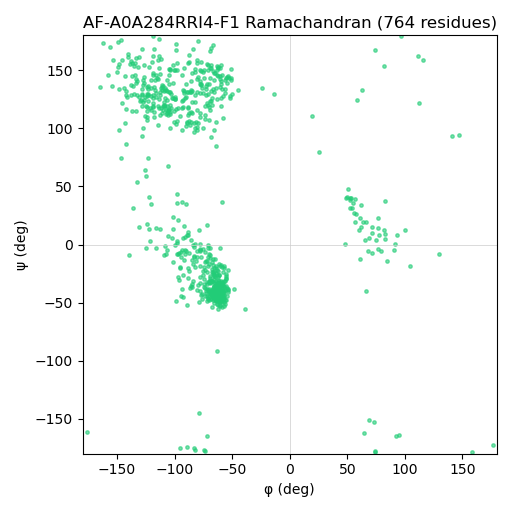ATOM 1588 C C . ASP A 1 208 ? -9.328 -9.769 12.876 1.00 95.19 208 ASP A C 1
ATOM 1590 O O . ASP A 1 208 ? -10.199 -9.093 13.421 1.00 95.19 208 ASP A O 1
ATOM 1594 N N . ASN A 1 209 ? -8.217 -9.226 12.380 1.00 90.94 209 ASN A N 1
ATOM 1595 C CA . ASN A 1 209 ? -7.955 -7.790 12.367 1.00 90.94 209 ASN A CA 1
ATOM 1596 C C . ASN A 1 209 ? -9.074 -6.984 11.664 1.00 90.94 209 ASN A C 1
ATOM 1598 O O . ASN A 1 209 ? -9.300 -5.819 11.998 1.00 90.94 209 ASN A O 1
ATOM 1602 N N . TRP A 1 210 ? -9.797 -7.602 10.720 1.00 93.19 210 TRP A N 1
ATOM 1603 C CA . TRP A 1 210 ? -10.976 -7.034 10.061 1.00 93.19 210 TRP A CA 1
ATOM 1604 C C . TRP A 1 210 ? -12.292 -7.449 10.733 1.00 93.19 210 TRP A C 1
ATOM 1606 O O . TRP A 1 210 ? -13.145 -6.587 10.961 1.00 93.19 210 TRP A O 1
ATOM 1616 N N . ARG A 1 211 ? -12.463 -8.731 11.098 1.00 93.19 211 ARG A N 1
ATOM 1617 C CA . ARG A 1 211 ? -13.684 -9.228 11.778 1.00 93.19 211 ARG A CA 1
ATOM 1618 C C . ARG A 1 211 ? -13.947 -8.522 13.109 1.00 93.19 211 ARG A C 1
ATOM 1620 O O . ARG A 1 211 ? -15.103 -8.268 13.443 1.00 93.19 211 ARG A O 1
ATOM 1627 N N . ALA A 1 212 ? -12.891 -8.149 13.830 1.00 90.00 212 ALA A N 1
ATOM 1628 C CA . ALA A 1 212 ? -12.973 -7.460 15.116 1.00 90.00 212 ALA A CA 1
ATOM 1629 C C . ALA A 1 212 ? -13.342 -5.966 15.021 1.00 90.00 212 ALA A C 1
ATOM 1631 O O . ALA A 1 212 ? -13.488 -5.313 16.052 1.00 90.00 212 ALA A O 1
ATOM 1632 N N . ARG A 1 213 ? -13.477 -5.392 13.815 1.00 89.06 213 ARG A N 1
ATOM 1633 C CA . ARG A 1 213 ? -13.907 -3.989 13.640 1.00 89.06 213 ARG A CA 1
ATOM 1634 C C . ARG A 1 213 ? -15.402 -3.818 13.961 1.00 89.06 213 ARG A C 1
ATOM 1636 O O . ARG A 1 213 ? -16.011 -4.702 14.552 1.00 89.06 213 ARG A O 1
ATOM 1643 N N . TYR A 1 214 ? -16.033 -2.711 13.571 1.00 86.69 214 TYR A N 1
ATOM 1644 C CA . TYR A 1 214 ? -17.489 -2.532 13.701 1.00 86.69 214 TYR A CA 1
ATOM 1645 C C . TYR A 1 214 ? -18.250 -3.134 12.502 1.00 86.69 214 TYR A C 1
ATOM 1647 O O . TYR A 1 214 ? -17.703 -3.127 11.399 1.00 86.69 214 TYR A O 1
ATOM 1655 N N . PRO A 1 215 ? -19.481 -3.669 12.677 1.00 88.56 215 PRO A N 1
ATOM 1656 C CA . PRO A 1 215 ? -20.207 -4.425 11.643 1.00 88.56 215 PRO A CA 1
ATOM 1657 C C . PRO A 1 215 ? -20.499 -3.687 10.340 1.00 88.56 215 PRO A C 1
ATOM 1659 O O . PRO A 1 215 ? -20.546 -4.309 9.285 1.00 88.56 215 PRO A O 1
ATOM 1662 N N . THR A 1 216 ? -20.690 -2.372 10.397 1.00 88.00 216 THR A N 1
ATOM 1663 C CA . THR A 1 216 ? -21.027 -1.551 9.227 1.00 88.00 216 THR A CA 1
ATOM 1664 C C . THR A 1 216 ? -19.815 -1.195 8.360 1.00 88.00 216 THR A C 1
ATOM 1666 O O . THR A 1 216 ? -19.991 -0.634 7.279 1.00 88.00 216 THR A O 1
ATOM 1669 N N . LEU A 1 217 ? -18.593 -1.545 8.787 1.00 89.12 217 LEU A N 1
ATOM 1670 C CA . LEU A 1 217 ? -17.369 -1.216 8.061 1.00 89.12 217 LEU A CA 1
ATOM 1671 C C . LEU A 1 217 ? -17.370 -1.827 6.653 1.00 89.12 217 LEU A C 1
ATOM 1673 O O . LEU A 1 217 ? -17.355 -3.047 6.467 1.00 89.12 217 LEU A O 1
ATOM 1677 N N . THR A 1 218 ? -17.296 -0.941 5.667 1.00 90.62 218 THR A N 1
ATOM 1678 C CA . THR A 1 218 ? -17.112 -1.246 4.249 1.00 90.62 218 THR A CA 1
ATOM 1679 C C . THR A 1 218 ? -15.938 -0.426 3.738 1.00 90.62 218 THR A C 1
ATOM 1681 O O . THR A 1 218 ? -15.766 0.719 4.146 1.00 90.62 218 THR A O 1
ATOM 1684 N N . LEU A 1 219 ? -15.106 -0.998 2.867 1.00 89.38 219 LEU A N 1
ATOM 1685 C CA . LEU A 1 219 ? -13.971 -0.271 2.305 1.00 89.38 219 LEU A CA 1
ATOM 1686 C C . LEU A 1 219 ? -14.442 0.973 1.537 1.00 89.38 219 LEU A C 1
ATOM 1688 O O . LEU A 1 219 ? -15.388 0.911 0.753 1.00 89.38 219 LEU A O 1
ATOM 1692 N N . HIS A 1 220 ? -13.740 2.094 1.709 1.00 85.31 220 HIS A N 1
ATOM 1693 C CA . HIS A 1 220 ? -13.994 3.312 0.928 1.00 85.31 220 HIS A CA 1
ATOM 1694 C C . HIS A 1 220 ? -13.427 3.232 -0.499 1.00 85.31 220 HIS A C 1
ATOM 1696 O O . HIS A 1 220 ? -13.724 4.089 -1.326 1.00 85.31 220 HIS A O 1
ATOM 1702 N N . THR A 1 221 ? -12.612 2.216 -0.797 1.00 88.00 221 THR A N 1
ATOM 1703 C CA . THR A 1 221 ? -11.939 2.031 -2.087 1.00 88.00 221 THR A CA 1
ATOM 1704 C C . THR A 1 221 ? -12.598 0.919 -2.911 1.00 88.00 221 THR A C 1
ATOM 1706 O O . THR A 1 221 ? -13.097 -0.057 -2.339 1.00 88.00 221 THR A O 1
ATOM 1709 N N . PRO A 1 222 ? -12.626 1.044 -4.252 1.00 89.88 222 PRO A N 1
ATOM 1710 C CA . PRO A 1 222 ? -13.217 0.035 -5.118 1.00 89.88 222 PRO A CA 1
ATOM 1711 C C . PRO A 1 222 ? -12.363 -1.241 -5.176 1.00 89.88 222 PRO A C 1
ATOM 1713 O O . PRO A 1 222 ? -11.140 -1.215 -5.008 1.00 89.88 222 PRO A O 1
ATOM 1716 N N . ARG A 1 223 ? -13.009 -2.370 -5.478 1.00 89.38 223 ARG A N 1
ATOM 1717 C CA . ARG A 1 223 ? -12.406 -3.708 -5.561 1.00 89.38 223 ARG A CA 1
ATOM 1718 C C . ARG A 1 223 ? -11.252 -3.801 -6.565 1.00 89.38 223 ARG A C 1
ATOM 1720 O O . ARG A 1 223 ? -10.328 -4.569 -6.325 1.00 89.38 223 ARG A O 1
ATOM 1727 N N . SER A 1 224 ? -11.283 -3.018 -7.649 1.00 88.62 224 SER A N 1
ATOM 1728 C CA . SER A 1 224 ? -10.225 -2.982 -8.671 1.00 88.62 224 SER A CA 1
ATOM 1729 C C . SER A 1 224 ? -8.902 -2.433 -8.127 1.00 88.62 224 SER A C 1
ATOM 1731 O O . SER A 1 224 ? -7.834 -2.935 -8.469 1.00 88.62 224 SER A O 1
ATOM 1733 N N . HIS A 1 225 ? -8.974 -1.451 -7.224 1.00 89.81 225 HIS A N 1
ATOM 1734 C CA . HIS A 1 225 ? -7.824 -0.891 -6.515 1.00 89.81 225 HIS A CA 1
ATOM 1735 C C . HIS A 1 225 ? -7.338 -1.824 -5.393 1.00 89.81 225 HIS A C 1
ATOM 1737 O O . HIS A 1 225 ? -6.138 -2.043 -5.214 1.00 89.81 225 HIS A O 1
ATOM 1743 N N . PHE A 1 226 ? -8.262 -2.408 -4.627 1.00 88.12 226 PHE A N 1
ATOM 1744 C CA . PHE A 1 226 ? -7.939 -3.160 -3.410 1.00 88.12 226 PHE A CA 1
ATOM 1745 C C . PHE A 1 226 ? -7.765 -4.677 -3.630 1.00 88.12 226 PHE A C 1
ATOM 1747 O O . PHE A 1 226 ? -8.155 -5.471 -2.780 1.00 88.12 226 PHE A O 1
ATOM 1754 N N . ASN A 1 227 ? -7.199 -5.096 -4.762 1.00 87.12 227 ASN A N 1
ATOM 1755 C CA . ASN A 1 227 ? -7.075 -6.509 -5.141 1.00 87.12 227 ASN A CA 1
ATOM 1756 C C . ASN A 1 227 ? -5.794 -7.194 -4.602 1.00 87.12 227 ASN A C 1
ATOM 1758 O O . ASN A 1 227 ? -4.845 -6.505 -4.221 1.00 87.12 227 ASN A O 1
ATOM 1762 N N . PHE A 1 228 ? -5.732 -8.530 -4.584 1.00 89.56 228 PHE A N 1
ATOM 1763 C CA . PHE A 1 228 ? -4.533 -9.293 -4.184 1.00 89.56 228 PHE A CA 1
ATOM 1764 C C . PHE A 1 228 ? -3.712 -9.764 -5.390 1.00 89.56 228 PHE A C 1
ATOM 1766 O O . PHE A 1 228 ? -4.233 -9.926 -6.491 1.00 89.56 228 PHE A O 1
ATOM 1773 N N . LEU A 1 229 ? -2.418 -10.001 -5.160 1.00 87.12 229 LEU A N 1
ATOM 1774 C CA . LEU A 1 229 ? -1.544 -10.677 -6.123 1.00 87.12 229 LEU A CA 1
ATOM 1775 C C . LEU A 1 229 ? -1.976 -12.121 -6.297 1.00 87.12 229 LEU A C 1
ATOM 1777 O O . LEU A 1 229 ? -2.445 -12.721 -5.335 1.00 87.12 229 LEU A O 1
ATOM 1781 N N . TYR A 1 230 ? -1.766 -12.688 -7.484 1.00 87.81 230 TYR A N 1
ATOM 1782 C CA . TYR A 1 230 ? -1.993 -14.111 -7.791 1.00 87.81 230 TYR A CA 1
ATOM 1783 C C . TYR A 1 230 ? -3.440 -14.607 -7.628 1.00 87.81 230 TYR A C 1
ATOM 1785 O O . TYR A 1 230 ? -3.773 -15.691 -8.097 1.00 87.81 230 TYR A O 1
ATOM 1793 N N . HIS A 1 231 ? -4.319 -13.824 -7.002 1.00 88.50 231 HIS A N 1
ATOM 1794 C CA . HIS A 1 231 ? -5.701 -14.179 -6.745 1.00 88.50 231 HIS A CA 1
ATOM 1795 C C . HIS A 1 231 ? -6.575 -12.923 -6.759 1.00 88.50 231 HIS A C 1
ATOM 1797 O O . HIS A 1 231 ? -6.675 -12.192 -5.772 1.00 88.50 231 HIS A O 1
ATOM 1803 N N . GLN A 1 232 ? -7.232 -12.683 -7.892 1.00 86.12 232 GLN A N 1
ATOM 1804 C CA . GLN A 1 232 ? -8.145 -11.556 -8.035 1.00 86.12 232 GLN A CA 1
ATOM 1805 C C . GLN A 1 232 ? -9.479 -11.811 -7.322 1.00 86.12 232 GLN A C 1
ATOM 1807 O O . GLN A 1 232 ? -9.968 -12.941 -7.300 1.00 86.12 232 GLN A O 1
ATOM 1812 N N . TYR A 1 233 ? -10.117 -10.758 -6.802 1.00 88.75 233 TYR A N 1
ATOM 1813 C CA . TYR A 1 233 ? -11.494 -10.868 -6.326 1.00 88.75 233 TYR A CA 1
ATOM 1814 C C . TYR A 1 233 ? -12.443 -11.333 -7.443 1.00 88.75 233 TYR A C 1
ATOM 1816 O O . TYR A 1 233 ? -12.292 -10.912 -8.594 1.00 88.75 233 TYR A O 1
ATOM 1824 N N . PRO A 1 234 ? -13.484 -12.119 -7.112 1.00 88.00 234 PRO A N 1
ATOM 1825 C CA . PRO A 1 234 ? -14.497 -12.529 -8.073 1.00 88.00 234 PRO A CA 1
ATOM 1826 C C . PRO A 1 234 ? -15.158 -11.335 -8.769 1.00 88.00 234 PRO A C 1
ATOM 1828 O O . PRO A 1 234 ? -15.445 -10.311 -8.145 1.00 88.00 234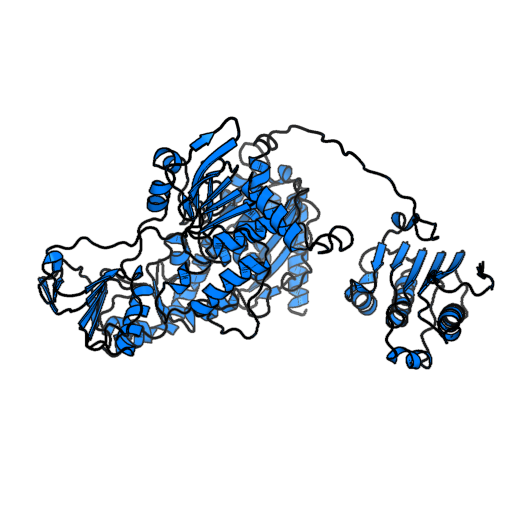 PRO A O 1
ATOM 1831 N N . TYR A 1 235 ? -15.474 -11.484 -10.057 1.00 85.19 235 TYR A N 1
ATOM 1832 C CA . TYR A 1 235 ? -16.102 -10.416 -10.845 1.00 85.19 235 TYR A CA 1
ATOM 1833 C C . TYR A 1 235 ? -17.475 -9.985 -10.299 1.00 85.19 235 TYR A C 1
ATOM 1835 O O . TYR A 1 235 ? -17.886 -8.848 -10.498 1.00 85.19 235 TYR A O 1
ATOM 1843 N N . ASN A 1 236 ? -18.175 -10.886 -9.602 1.00 87.75 236 ASN A N 1
ATOM 1844 C CA . ASN A 1 236 ? -19.500 -10.662 -9.021 1.00 87.75 236 ASN A CA 1
ATOM 1845 C C . ASN A 1 236 ? -19.459 -10.094 -7.590 1.00 87.75 236 ASN A C 1
ATOM 1847 O O . ASN A 1 236 ? -20.490 -10.046 -6.914 1.00 87.75 236 ASN A O 1
ATOM 1851 N N . TRP A 1 237 ? -18.284 -9.714 -7.084 1.00 90.06 237 TRP A N 1
ATOM 1852 C CA . TRP A 1 237 ? -18.188 -9.055 -5.789 1.00 90.06 237 TRP A CA 1
ATOM 1853 C C . TRP A 1 237 ? -18.767 -7.638 -5.820 1.00 90.06 237 TRP A C 1
ATOM 1855 O O . TRP A 1 237 ? -18.713 -6.967 -6.851 1.00 90.06 237 TRP A O 1
ATOM 1865 N N . PRO A 1 238 ? -19.267 -7.139 -4.673 1.00 91.12 238 PRO A N 1
ATOM 1866 C CA . PRO A 1 238 ? -19.586 -5.726 -4.535 1.00 91.12 238 PRO A CA 1
ATOM 1867 C C . PRO A 1 238 ? -18.382 -4.855 -4.905 1.00 91.12 238 PRO A C 1
ATOM 1869 O O . PRO A 1 238 ? -17.245 -5.204 -4.581 1.00 91.12 238 PRO A O 1
ATOM 1872 N N . ILE A 1 239 ? -18.641 -3.689 -5.505 1.00 89.19 239 ILE A N 1
ATOM 1873 C CA . ILE A 1 239 ? -17.594 -2.701 -5.814 1.00 89.19 239 ILE A CA 1
ATOM 1874 C C . ILE A 1 239 ? -16.810 -2.341 -4.546 1.00 89.19 239 ILE A C 1
ATOM 1876 O O . ILE A 1 239 ? -15.596 -2.208 -4.606 1.00 89.19 239 ILE A O 1
ATOM 1880 N N . TYR A 1 240 ? -17.482 -2.247 -3.397 1.00 91.25 240 TYR A N 1
ATOM 1881 C CA . TYR A 1 240 ? -16.860 -1.997 -2.099 1.00 91.25 240 TYR A CA 1
ATOM 1882 C C . TYR A 1 240 ? -17.039 -3.207 -1.192 1.00 91.25 240 TYR A C 1
ATOM 1884 O O . TYR A 1 240 ? -18.167 -3.598 -0.881 1.00 91.25 240 TYR A O 1
ATOM 1892 N N . ALA A 1 241 ? -15.936 -3.807 -0.755 1.00 92.25 241 ALA A N 1
ATOM 1893 C CA . ALA A 1 241 ? -15.998 -4.987 0.092 1.00 92.25 241 ALA A CA 1
ATOM 1894 C C . ALA A 1 241 ? -16.320 -4.608 1.548 1.00 92.25 241 ALA A C 1
ATOM 1896 O O . ALA A 1 241 ? -15.671 -3.751 2.145 1.00 92.25 241 ALA A O 1
ATOM 1897 N N . SER A 1 242 ? -17.308 -5.277 2.143 1.00 94.25 242 SER A N 1
ATOM 1898 C CA . SER A 1 242 ? -17.532 -5.262 3.595 1.00 94.25 242 SER A CA 1
ATOM 1899 C C . SER A 1 242 ? -16.339 -5.883 4.328 1.00 94.25 242 SER A C 1
ATOM 1901 O O . SER A 1 242 ? -15.722 -6.810 3.789 1.00 94.25 242 SER A O 1
ATOM 1903 N N . ARG A 1 243 ? -16.102 -5.501 5.586 1.00 93.56 243 ARG A N 1
ATOM 1904 C CA . ARG A 1 243 ? -15.054 -6.097 6.437 1.00 93.56 243 ARG A CA 1
ATOM 1905 C C . ARG A 1 243 ? -15.067 -7.637 6.446 1.00 93.56 243 ARG A C 1
ATOM 1907 O O . ARG A 1 243 ? -14.005 -8.244 6.438 1.00 93.56 243 ARG A O 1
ATOM 1914 N N . ASP A 1 244 ? -16.249 -8.266 6.439 1.00 94.81 244 ASP A N 1
ATOM 1915 C CA . ASP A 1 244 ? -16.390 -9.718 6.601 1.00 94.81 244 ASP A CA 1
ATOM 1916 C C . ASP A 1 244 ? -15.944 -10.450 5.328 1.00 94.81 244 ASP A C 1
ATOM 1918 O O . ASP A 1 244 ? -15.259 -11.468 5.393 1.00 94.81 244 ASP A O 1
ATOM 1922 N N . LYS A 1 245 ? -16.244 -9.874 4.153 1.00 95.38 245 LYS A N 1
ATOM 1923 C CA . LYS A 1 245 ? -15.718 -10.344 2.861 1.00 95.38 245 LYS A CA 1
ATOM 1924 C C . LYS A 1 245 ? -14.195 -10.266 2.812 1.00 95.38 245 LYS A C 1
ATOM 1926 O O . LYS A 1 245 ? -13.569 -11.239 2.409 1.00 95.38 245 LYS A O 1
ATOM 1931 N N . VAL A 1 246 ? -13.612 -9.144 3.241 1.00 94.88 246 VAL A N 1
ATOM 1932 C CA . VAL A 1 246 ? -12.148 -8.975 3.290 1.00 94.88 246 VAL A CA 1
ATOM 1933 C C . VAL A 1 246 ? -11.522 -9.992 4.243 1.00 94.88 246 VAL A C 1
ATOM 1935 O O . VAL A 1 246 ? -10.557 -10.657 3.885 1.00 94.88 246 VAL A O 1
ATOM 1938 N N . ALA A 1 247 ? -12.094 -10.161 5.435 1.00 96.00 247 ALA A N 1
ATOM 1939 C CA . ALA A 1 247 ? -11.579 -11.087 6.432 1.00 96.00 247 ALA A CA 1
ATOM 1940 C C . ALA A 1 247 ? -11.586 -12.544 5.957 1.00 96.00 247 ALA A C 1
ATOM 1942 O O . ALA A 1 247 ? -10.573 -13.227 6.076 1.00 96.00 247 ALA A O 1
ATOM 1943 N N . ASN A 1 248 ? -12.707 -13.005 5.394 1.00 95.81 248 ASN A N 1
ATOM 1944 C CA . ASN A 1 248 ? -12.809 -14.362 4.858 1.00 95.81 248 ASN A CA 1
ATOM 1945 C C . ASN A 1 248 ? -11.867 -14.547 3.664 1.00 95.81 248 ASN A C 1
ATOM 1947 O O . ASN A 1 248 ? -11.259 -15.602 3.512 1.00 95.81 248 ASN A O 1
ATOM 1951 N N . TRP A 1 249 ? -11.705 -13.516 2.831 1.00 95.50 249 TRP A N 1
ATOM 1952 C CA . TRP A 1 249 ? -10.771 -13.568 1.713 1.00 95.50 249 TRP A CA 1
ATOM 1953 C C . TRP A 1 249 ? -9.325 -13.729 2.157 1.00 95.50 249 TRP A C 1
ATOM 1955 O O . TRP A 1 249 ? -8.625 -14.531 1.562 1.00 95.50 249 TRP A O 1
ATOM 1965 N N . LEU A 1 250 ? -8.878 -13.028 3.203 1.00 96.38 250 LEU A N 1
ATOM 1966 C CA . LEU A 1 250 ? -7.523 -13.195 3.742 1.00 96.38 250 LEU A CA 1
ATOM 1967 C C . LEU A 1 250 ? -7.261 -14.640 4.188 1.00 96.38 250 LEU A C 1
ATOM 1969 O O . LEU A 1 250 ? -6.207 -15.193 3.888 1.00 96.38 250 LEU A O 1
ATOM 1973 N N . GLU A 1 251 ? -8.233 -15.257 4.865 1.00 96.31 251 GLU A N 1
ATOM 1974 C CA . GLU A 1 251 ? -8.147 -16.656 5.300 1.00 96.31 251 GLU A CA 1
ATOM 1975 C C . GLU A 1 251 ? -8.058 -17.606 4.093 1.00 96.31 251 GLU A C 1
ATOM 1977 O O . GLU A 1 251 ? -7.148 -18.429 4.017 1.00 96.31 251 GLU A O 1
ATOM 1982 N N . HIS A 1 252 ? -8.927 -17.431 3.091 1.00 96.25 252 HIS A N 1
ATOM 1983 C CA . HIS A 1 252 ? -8.871 -18.205 1.846 1.00 96.25 252 HIS A CA 1
ATOM 1984 C C . HIS A 1 252 ? -7.594 -17.958 1.040 1.00 96.25 252 HIS A C 1
ATOM 1986 O O . HIS A 1 252 ? -7.069 -18.879 0.423 1.00 96.25 252 HIS A O 1
ATOM 1992 N N . TYR A 1 253 ? -7.093 -16.728 1.022 1.00 96.12 253 TYR A N 1
ATOM 1993 C CA . TYR A 1 253 ? -5.894 -16.351 0.290 1.00 96.12 253 TYR A CA 1
ATOM 1994 C C . TYR A 1 253 ? -4.655 -17.039 0.865 1.00 96.12 253 TYR A C 1
ATOM 1996 O O . TYR A 1 253 ? -3.862 -17.574 0.098 1.00 96.12 253 TYR A O 1
ATOM 2004 N N . ALA A 1 254 ? -4.530 -17.107 2.195 1.00 96.44 254 ALA A N 1
ATOM 2005 C CA . ALA A 1 254 ? -3.452 -17.849 2.846 1.00 96.44 254 ALA A CA 1
ATOM 2006 C C . ALA A 1 254 ? -3.471 -19.344 2.476 1.00 96.44 254 ALA A C 1
ATOM 2008 O O . ALA A 1 254 ? -2.424 -19.905 2.164 1.00 96.44 254 ALA A O 1
ATOM 2009 N N . ILE A 1 255 ? -4.661 -19.961 2.443 1.00 94.56 255 ILE A N 1
ATOM 2010 C CA . ILE A 1 255 ? -4.841 -21.371 2.057 1.00 94.56 255 ILE A CA 1
ATOM 2011 C C . ILE A 1 255 ? -4.490 -21.585 0.580 1.00 94.56 255 ILE A C 1
ATOM 2013 O O . ILE A 1 255 ? -3.703 -22.461 0.253 1.00 94.56 255 ILE A O 1
ATOM 2017 N N . ASN A 1 256 ? -5.041 -20.767 -0.319 1.00 93.44 256 ASN A N 1
ATOM 2018 C CA . ASN A 1 256 ? -4.882 -20.925 -1.770 1.00 93.44 256 ASN A CA 1
ATOM 2019 C C . ASN A 1 256 ? -3.469 -20.613 -2.282 1.00 93.44 256 ASN A C 1
ATOM 2021 O O . ASN A 1 256 ? -3.207 -20.758 -3.473 1.00 93.44 256 ASN A O 1
ATOM 2025 N N . GLN A 1 257 ? -2.600 -20.081 -1.429 1.00 92.62 257 GLN A N 1
ATOM 2026 C CA . GLN A 1 257 ? -1.211 -19.760 -1.748 1.00 92.62 257 GLN A CA 1
ATOM 2027 C C . GLN A 1 257 ? -0.234 -20.593 -0.908 1.00 92.62 257 GLN A C 1
ATOM 2029 O O . GLN A 1 257 ? 0.939 -20.238 -0.834 1.00 92.62 257 GLN A O 1
ATOM 2034 N N . ASP A 1 258 ? -0.714 -21.660 -0.257 1.00 91.50 258 ASP A N 1
ATOM 2035 C CA . ASP A 1 258 ? 0.076 -22.584 0.566 1.00 91.50 258 ASP A CA 1
ATOM 2036 C C . ASP A 1 258 ? 0.965 -21.872 1.598 1.00 91.50 258 ASP A C 1
ATOM 2038 O O . ASP A 1 258 ? 2.133 -22.216 1.793 1.00 91.50 258 ASP A O 1
ATOM 2042 N N . MET A 1 259 ? 0.438 -20.824 2.237 1.00 94.12 259 MET A N 1
ATOM 2043 C CA . MET A 1 259 ? 1.193 -20.059 3.226 1.00 94.12 259 MET A CA 1
ATOM 2044 C C . MET A 1 259 ? 1.195 -20.763 4.578 1.00 94.12 259 MET A C 1
ATOM 2046 O O . MET A 1 259 ? 0.174 -21.278 5.037 1.00 94.12 259 MET A O 1
ATOM 2050 N N . HIS A 1 260 ? 2.324 -20.699 5.277 1.00 95.31 260 HIS A N 1
ATOM 2051 C CA . HIS A 1 260 ? 2.440 -21.230 6.630 1.00 95.31 260 HIS A CA 1
ATOM 2052 C C . HIS A 1 260 ? 2.284 -20.105 7.648 1.00 95.31 260 HIS A C 1
ATOM 2054 O O . HIS A 1 260 ? 3.158 -19.248 7.806 1.00 95.31 260 HIS A O 1
ATOM 2060 N N . VAL A 1 261 ? 1.124 -20.097 8.307 1.00 97.94 261 VAL A N 1
ATOM 2061 C CA . VAL A 1 261 ? 0.740 -19.067 9.272 1.00 97.94 261 VAL A CA 1
ATOM 2062 C C . VAL A 1 261 ? 0.525 -19.689 10.646 1.00 97.94 261 VAL A C 1
ATOM 2064 O O . VAL A 1 261 ? -0.383 -20.493 10.847 1.00 97.94 261 VAL A O 1
ATOM 2067 N N . TRP A 1 262 ? 1.322 -19.259 11.615 1.00 98.12 262 TRP A N 1
ATOM 2068 C CA . TRP A 1 262 ? 1.119 -19.534 13.029 1.00 98.12 262 TRP A CA 1
ATOM 2069 C C . TRP A 1 262 ? 0.171 -18.492 13.626 1.00 98.12 262 TRP A C 1
ATOM 2071 O O . TRP A 1 262 ? 0.554 -17.345 13.847 1.00 98.12 262 TRP A O 1
ATOM 2081 N N . THR A 1 263 ? -1.078 -18.874 13.891 1.00 98.19 263 THR A N 1
ATOM 2082 C CA . THR A 1 263 ? -2.049 -18.023 14.602 1.00 98.19 263 THR A CA 1
ATOM 2083 C C . THR A 1 263 ? -1.889 -18.137 16.121 1.00 98.19 263 THR A C 1
ATOM 2085 O O . THR A 1 263 ? -1.163 -19.006 16.608 1.00 98.19 263 THR A O 1
ATOM 2088 N N . ASN A 1 264 ? -2.526 -17.245 16.891 1.00 97.75 264 ASN A N 1
ATOM 2089 C CA . ASN A 1 264 ? -2.310 -17.103 18.343 1.00 97.75 264 ASN A CA 1
ATOM 2090 C C . ASN A 1 264 ? -0.819 -17.025 18.715 1.00 97.75 264 ASN A C 1
ATOM 2092 O O . ASN A 1 264 ? -0.366 -17.653 19.674 1.00 97.75 264 ASN A O 1
ATOM 2096 N N . SER A 1 265 ? -0.050 -16.302 17.904 1.00 98.06 265 SER A N 1
ATOM 2097 C CA . SER A 1 265 ? 1.405 -16.280 17.966 1.00 98.06 265 SER A CA 1
ATOM 2098 C C . SER A 1 265 ? 1.933 -14.863 18.032 1.00 98.06 265 SER A C 1
ATOM 2100 O O . SER A 1 265 ? 1.567 -14.017 17.217 1.00 98.06 265 SER A O 1
ATOM 2102 N N . ARG A 1 266 ? 2.797 -14.582 19.008 1.00 96.06 266 ARG A N 1
ATOM 2103 C CA . ARG A 1 266 ? 3.394 -13.251 19.168 1.00 96.06 266 ARG A CA 1
ATOM 2104 C C . ARG A 1 266 ? 4.851 -13.332 19.618 1.00 96.06 266 ARG A C 1
ATOM 2106 O O . ARG A 1 266 ? 5.176 -14.207 20.419 1.00 96.06 266 ARG A O 1
ATOM 2113 N N . PRO A 1 267 ? 5.713 -12.410 19.162 1.00 96.31 267 PRO A N 1
ATOM 2114 C CA . PRO A 1 267 ? 7.043 -12.249 19.729 1.00 96.31 267 PRO A CA 1
ATOM 2115 C C . PRO A 1 267 ? 6.993 -11.989 21.233 1.00 96.31 267 PRO A C 1
ATOM 2117 O O . PRO A 1 267 ? 6.138 -11.243 21.719 1.00 96.31 267 PRO A O 1
ATOM 2120 N N . THR A 1 268 ? 7.936 -12.576 21.958 1.00 95.69 268 THR A N 1
ATOM 2121 C CA . THR A 1 268 ? 8.144 -12.351 23.388 1.00 95.69 268 THR A CA 1
ATOM 2122 C C . THR A 1 268 ? 9.599 -12.004 23.656 1.00 95.69 268 THR A C 1
ATOM 2124 O O . THR A 1 268 ? 10.499 -12.688 23.173 1.00 95.69 268 THR A O 1
ATOM 2127 N N . GLY A 1 269 ? 9.824 -10.970 24.466 1.00 93.69 269 GLY A N 1
ATOM 2128 C CA . GLY A 1 269 ? 11.163 -10.428 24.688 1.00 93.69 269 GLY A CA 1
ATOM 2129 C C . GLY A 1 269 ? 11.677 -9.613 23.499 1.00 93.69 269 GLY A C 1
ATOM 2130 O O . GLY A 1 269 ? 10.972 -9.414 22.511 1.00 93.69 269 GLY A O 1
ATOM 2131 N N . ILE A 1 270 ? 12.906 -9.115 23.631 1.00 97.00 270 ILE A N 1
ATOM 2132 C CA . ILE A 1 270 ? 13.596 -8.356 22.584 1.00 97.00 270 ILE A CA 1
ATOM 2133 C C . ILE A 1 270 ? 14.448 -9.343 21.769 1.00 97.00 270 ILE A C 1
ATOM 2135 O O . ILE A 1 270 ? 15.274 -10.036 22.370 1.00 97.00 270 ILE A O 1
ATOM 2139 N N . PRO A 1 271 ? 14.273 -9.436 20.438 1.00 97.12 271 PRO A N 1
ATOM 2140 C CA . PRO A 1 271 ? 15.102 -10.284 19.595 1.00 97.12 271 PRO A CA 1
ATOM 2141 C C . PRO A 1 271 ? 16.536 -9.755 19.521 1.00 97.12 271 PRO A C 1
ATOM 2143 O O . PRO A 1 271 ? 16.780 -8.551 19.618 1.00 97.12 271 PRO A O 1
ATOM 2146 N N . THR A 1 272 ? 17.490 -10.652 19.299 1.00 97.19 272 THR A N 1
ATOM 2147 C CA . THR A 1 272 ? 18.905 -10.310 19.109 1.00 97.19 272 THR A CA 1
ATOM 2148 C C . THR A 1 272 ? 19.340 -10.629 17.685 1.00 97.19 272 THR A C 1
ATOM 2150 O O . THR A 1 272 ? 18.776 -11.511 17.043 1.00 97.19 272 THR A O 1
ATOM 2153 N N . TYR A 1 273 ? 20.330 -9.900 17.176 1.00 96.25 273 TYR A N 1
ATOM 2154 C CA . TYR A 1 273 ? 20.915 -10.145 15.861 1.00 96.25 273 TYR A CA 1
ATOM 2155 C C . TYR A 1 273 ? 22.393 -10.470 16.015 1.00 96.25 273 TYR A C 1
ATOM 2157 O O . TYR A 1 273 ? 23.126 -9.718 16.661 1.00 96.25 273 TYR A O 1
ATOM 2165 N N . ASP A 1 274 ? 22.816 -11.571 15.411 1.00 95.81 274 ASP A N 1
ATOM 2166 C CA . ASP A 1 274 ? 24.209 -11.982 15.349 1.00 95.81 274 ASP A CA 1
ATOM 2167 C C . ASP A 1 274 ? 24.816 -11.528 14.015 1.00 95.81 274 ASP A C 1
ATOM 2169 O O . ASP A 1 274 ? 24.382 -11.928 12.933 1.00 95.81 274 ASP A O 1
ATOM 2173 N N . SER A 1 275 ? 25.827 -10.661 14.093 1.00 91.00 275 SER A N 1
ATOM 2174 C CA . SER A 1 275 ? 26.518 -10.126 12.920 1.00 91.00 275 SER A CA 1
ATOM 2175 C C . SER A 1 275 ? 27.421 -11.135 12.215 1.00 91.00 275 SER A C 1
ATOM 2177 O O . SER A 1 275 ? 27.691 -10.942 11.033 1.00 91.00 275 SER A O 1
ATOM 2179 N N . GLU A 1 276 ? 27.898 -12.173 12.909 1.00 91.56 276 GLU A N 1
ATOM 2180 C CA . GLU A 1 276 ? 28.759 -13.206 12.326 1.00 91.56 276 GLU A CA 1
ATOM 2181 C C . GLU A 1 276 ? 27.928 -14.206 11.524 1.00 91.56 276 GLU A C 1
ATOM 2183 O O . GLU A 1 276 ? 28.221 -14.469 10.358 1.00 91.56 276 GLU A O 1
ATOM 2188 N N . THR A 1 277 ? 26.849 -14.721 12.120 1.00 92.19 277 THR A N 1
ATOM 2189 C CA . THR A 1 277 ? 25.954 -15.678 11.446 1.00 92.19 277 THR A CA 1
ATOM 2190 C C . THR A 1 277 ? 24.917 -15.009 10.544 1.00 92.19 277 THR A C 1
ATOM 2192 O O . THR A 1 277 ? 24.253 -15.696 9.767 1.00 92.19 277 THR A O 1
ATOM 2195 N N . LYS A 1 278 ? 24.775 -13.677 10.628 1.00 93.19 278 LYS A N 1
ATOM 2196 C CA . LYS A 1 278 ? 23.748 -12.875 9.940 1.00 93.19 278 LYS A CA 1
ATOM 2197 C C . LYS A 1 278 ? 22.320 -13.377 10.213 1.00 93.19 278 LYS A C 1
ATOM 2199 O O . LYS A 1 278 ? 21.441 -13.269 9.359 1.00 93.19 278 LYS A O 1
ATOM 2204 N N . LYS A 1 279 ? 22.082 -13.943 11.399 1.00 95.62 279 LYS A N 1
ATOM 2205 C CA . LYS A 1 279 ? 20.782 -14.481 11.818 1.00 95.62 279 LYS A CA 1
ATOM 2206 C C . LYS A 1 279 ? 20.249 -13.749 13.044 1.00 95.62 279 LYS A C 1
ATOM 2208 O O . LYS A 1 279 ? 20.988 -13.304 13.922 1.00 95.62 279 LYS A O 1
ATOM 2213 N N . TRP A 1 280 ? 18.931 -13.648 13.107 1.00 97.81 280 TRP A N 1
ATOM 2214 C CA . TRP A 1 280 ? 18.214 -13.228 14.299 1.00 97.81 280 TRP A CA 1
ATOM 2215 C C . TRP A 1 280 ? 18.064 -14.389 15.275 1.00 97.81 280 TRP A C 1
ATOM 2217 O O . TRP A 1 280 ? 18.103 -15.552 14.897 1.00 97.81 280 TRP A O 1
ATOM 2227 N N . THR A 1 281 ? 17.836 -14.070 16.541 1.00 98.12 281 THR A N 1
ATOM 2228 C CA . THR A 1 281 ? 17.259 -14.978 17.529 1.00 98.12 281 THR A CA 1
ATOM 2229 C C . THR A 1 281 ? 16.025 -14.303 18.101 1.00 98.12 281 THR A C 1
ATOM 2231 O O . THR A 1 281 ? 16.109 -13.217 18.676 1.00 98.12 281 THR A O 1
ATOM 2234 N N . ILE A 1 282 ? 14.868 -14.931 17.915 1.00 98.25 282 ILE A N 1
ATOM 2235 C CA . ILE A 1 282 ? 13.573 -14.410 18.356 1.00 98.25 282 ILE A CA 1
ATOM 2236 C C . ILE A 1 282 ? 12.761 -15.526 19.003 1.00 98.25 282 ILE A C 1
ATOM 2238 O O . ILE A 1 282 ? 12.709 -16.642 18.492 1.00 98.25 282 ILE A O 1
ATOM 2242 N N . VAL A 1 283 ? 12.120 -15.223 20.132 1.00 98.25 283 VAL A N 1
ATOM 2243 C CA . VAL A 1 283 ? 11.214 -16.153 20.811 1.00 98.25 283 VAL A CA 1
ATOM 2244 C C . VAL A 1 283 ? 9.781 -15.783 20.455 1.00 98.25 283 VAL A C 1
ATOM 2246 O O . VAL A 1 283 ? 9.365 -14.639 20.646 1.00 98.25 283 VAL A O 1
ATOM 2249 N N . ILE A 1 284 ? 9.031 -16.749 19.939 1.00 98.31 284 ILE A N 1
ATOM 2250 C CA . ILE A 1 284 ? 7.605 -16.638 19.644 1.00 98.31 284 ILE A CA 1
ATOM 2251 C C . ILE A 1 284 ? 6.839 -17.445 20.688 1.00 98.31 284 ILE A C 1
ATOM 2253 O O . ILE A 1 284 ? 7.067 -18.641 20.837 1.00 98.31 284 ILE A O 1
ATOM 2257 N N . ASP A 1 285 ? 5.903 -16.813 21.389 1.00 98.06 285 ASP A N 1
ATOM 2258 C CA . ASP A 1 285 ? 4.857 -17.543 22.103 1.00 98.06 285 ASP A CA 1
ATOM 2259 C C . ASP A 1 285 ? 3.847 -18.040 21.067 1.00 98.06 285 ASP A C 1
ATOM 2261 O O . ASP A 1 285 ? 3.038 -17.247 20.584 1.00 98.06 285 ASP A O 1
ATOM 2265 N N . HIS A 1 286 ? 3.941 -19.318 20.697 1.00 97.06 286 HIS A N 1
ATOM 2266 C CA . HIS A 1 286 ? 3.033 -20.000 19.782 1.00 97.06 286 HIS A CA 1
ATOM 2267 C C . HIS A 1 286 ? 2.010 -20.799 20.592 1.00 97.06 286 HIS A C 1
ATOM 2269 O O . HIS A 1 286 ? 2.328 -21.850 21.148 1.00 97.06 286 HIS A O 1
ATOM 2275 N N . GLN A 1 287 ? 0.775 -20.295 20.686 1.00 96.00 287 GLN A N 1
ATOM 2276 C CA . GLN A 1 287 ? -0.318 -20.969 21.404 1.00 96.00 287 GLN A CA 1
ATOM 2277 C C . GLN A 1 287 ? 0.015 -21.319 22.872 1.00 96.00 287 GLN A C 1
ATOM 2279 O O . GLN A 1 287 ? -0.408 -22.353 23.385 1.00 96.00 287 GLN A O 1
ATOM 2284 N N . GLY A 1 288 ? 0.773 -20.465 23.567 1.00 95.75 288 GLY A N 1
ATOM 2285 C CA . GLY A 1 288 ? 1.219 -20.691 24.946 1.00 95.75 288 GLY A CA 1
ATOM 2286 C C . GLY A 1 288 ? 2.568 -21.407 25.059 1.00 95.75 288 GLY A C 1
ATOM 2287 O O . GLY A 1 288 ? 3.071 -21.566 26.172 1.00 95.75 288 GLY A O 1
ATOM 2288 N N . THR A 1 289 ? 3.158 -21.841 23.941 1.00 96.94 289 THR A N 1
ATOM 2289 C CA . THR A 1 289 ? 4.446 -22.543 23.904 1.00 96.94 289 THR A CA 1
ATOM 2290 C C . THR A 1 289 ? 5.548 -21.615 23.384 1.00 96.94 289 THR A C 1
ATOM 2292 O O . THR A 1 289 ? 5.502 -21.210 22.218 1.00 96.94 289 THR A O 1
ATOM 2295 N N . PRO A 1 290 ? 6.567 -21.283 24.198 1.00 97.62 290 PRO A N 1
ATOM 2296 C CA . PRO A 1 290 ? 7.696 -20.486 23.736 1.00 97.62 290 PRO A CA 1
ATOM 2297 C C . PRO A 1 290 ? 8.553 -21.296 22.756 1.00 97.62 290 PRO A C 1
ATOM 2299 O O . PRO A 1 290 ? 9.054 -22.366 23.095 1.00 97.62 290 PRO A O 1
ATOM 2302 N N . THR A 1 291 ? 8.739 -20.765 21.551 1.00 97.19 291 THR A N 1
ATOM 2303 C CA . THR A 1 291 ? 9.517 -21.378 20.469 1.00 97.19 291 THR A CA 1
ATOM 2304 C C . THR A 1 291 ? 10.568 -20.394 19.972 1.00 97.19 291 THR A C 1
ATOM 2306 O O . THR A 1 291 ? 10.238 -19.272 19.587 1.00 97.19 291 THR A O 1
ATOM 2309 N N . THR A 1 292 ? 11.837 -20.797 19.986 1.00 97.75 292 THR A N 1
ATOM 2310 C CA . THR A 1 292 ? 12.946 -19.978 19.480 1.00 97.75 292 THR A CA 1
ATOM 2311 C C . THR A 1 292 ? 13.145 -20.227 17.991 1.00 97.75 292 THR A C 1
ATOM 2313 O O . THR A 1 292 ? 13.241 -21.376 17.569 1.00 97.75 292 THR A O 1
ATOM 2316 N N . LEU A 1 293 ? 13.237 -19.153 17.209 1.00 98.00 293 LEU A N 1
ATOM 2317 C CA . LEU A 1 293 ? 13.489 -19.184 15.770 1.00 98.00 293 LEU A CA 1
ATOM 2318 C C . LEU A 1 293 ? 14.750 -18.389 15.425 1.00 98.00 293 LEU A C 1
ATOM 2320 O O . LEU A 1 293 ? 15.076 -17.407 16.103 1.00 98.00 293 LEU A O 1
ATOM 2324 N N . HIS A 1 294 ? 15.401 -18.781 14.326 1.00 97.56 294 HIS A N 1
ATOM 2325 C CA . HIS A 1 294 ? 16.646 -18.168 13.858 1.00 97.56 294 HIS A CA 1
ATOM 2326 C C . HIS A 1 294 ? 16.600 -17.653 12.409 1.00 97.56 294 HIS A C 1
ATOM 2328 O O . HIS A 1 294 ? 17.384 -18.111 11.573 1.00 97.56 294 HIS A O 1
ATOM 2334 N N . PRO A 1 295 ? 15.690 -16.721 12.070 1.00 97.31 295 PRO A N 1
ATOM 2335 C CA . PRO A 1 295 ? 15.561 -16.257 10.698 1.00 97.31 295 PRO A CA 1
ATOM 2336 C C . PRO A 1 295 ? 16.697 -15.328 10.275 1.00 97.31 295 PRO A C 1
ATOM 2338 O O . PRO A 1 295 ? 17.223 -14.563 11.082 1.00 97.31 295 PRO A O 1
ATOM 2341 N N . THR A 1 296 ? 17.037 -15.332 8.986 1.00 95.62 296 THR A N 1
ATOM 2342 C CA . THR A 1 296 ? 17.949 -14.335 8.399 1.00 95.62 296 THR A CA 1
ATOM 2343 C C . THR A 1 296 ? 17.270 -12.968 8.334 1.00 95.62 296 THR A C 1
ATOM 2345 O O . THR A 1 296 ? 17.867 -11.946 8.673 1.00 95.62 296 THR A O 1
ATOM 2348 N N . HIS A 1 297 ? 15.983 -12.949 7.969 1.00 96.31 297 HIS A N 1
ATOM 2349 C CA . HIS A 1 297 ? 15.206 -11.721 7.817 1.00 96.31 297 HIS A CA 1
ATOM 2350 C C . HIS A 1 297 ? 13.950 -11.726 8.690 1.00 96.31 297 HIS A C 1
ATOM 2352 O O . HIS A 1 297 ? 13.198 -12.697 8.710 1.00 96.31 297 HIS A O 1
ATOM 2358 N N . ILE A 1 298 ? 13.674 -10.606 9.356 1.00 97.50 298 ILE A N 1
ATOM 2359 C CA . ILE A 1 298 ? 12.403 -10.323 10.023 1.00 97.50 298 ILE A CA 1
ATOM 2360 C C . ILE A 1 298 ? 11.705 -9.175 9.294 1.00 97.50 298 ILE A C 1
ATOM 2362 O O . ILE A 1 298 ? 12.286 -8.108 9.079 1.00 97.50 298 ILE A O 1
ATOM 2366 N N . VAL A 1 299 ? 10.437 -9.378 8.935 1.00 96.69 299 VAL A N 1
ATOM 2367 C CA . VAL A 1 299 ? 9.597 -8.370 8.280 1.00 96.69 299 VAL A CA 1
ATOM 2368 C C . VAL A 1 299 ? 8.405 -8.034 9.163 1.00 96.69 299 VAL A C 1
ATOM 2370 O O . VAL A 1 299 ? 7.514 -8.853 9.376 1.00 96.69 299 VAL A O 1
ATOM 2373 N N . CYS A 1 300 ? 8.358 -6.804 9.658 1.00 96.12 300 CYS A N 1
ATOM 2374 C CA . CYS A 1 300 ? 7.257 -6.320 10.480 1.00 96.12 300 CYS A CA 1
ATOM 2375 C C . CYS A 1 300 ? 6.142 -5.761 9.599 1.00 96.12 300 CYS A C 1
ATOM 2377 O O . CYS A 1 300 ? 6.314 -4.719 8.964 1.00 96.12 300 CYS A O 1
ATOM 2379 N N . THR A 1 301 ? 4.990 -6.433 9.590 1.00 95.25 301 THR A N 1
ATOM 2380 C CA . THR A 1 301 ? 3.811 -6.074 8.786 1.00 95.25 301 THR A CA 1
ATOM 2381 C C . THR A 1 301 ? 2.581 -5.800 9.648 1.00 95.25 301 THR A C 1
ATOM 2383 O O . THR A 1 301 ? 1.447 -6.077 9.259 1.00 95.25 301 THR A O 1
ATOM 2386 N N . THR A 1 302 ? 2.795 -5.222 10.831 1.00 90.75 302 THR A N 1
ATOM 2387 C CA . THR A 1 302 ? 1.759 -4.911 11.831 1.00 90.75 302 THR A CA 1
ATOM 2388 C C . THR A 1 302 ? 0.951 -3.641 11.514 1.00 90.75 302 THR A C 1
ATOM 2390 O O . THR A 1 302 ? 0.180 -3.163 12.344 1.00 90.75 302 THR A O 1
ATOM 2393 N N . GLY A 1 303 ? 1.080 -3.112 10.292 1.00 86.06 303 GLY A N 1
ATOM 2394 C CA . GLY A 1 303 ? 0.425 -1.893 9.822 1.00 86.06 303 GLY A CA 1
ATOM 2395 C C . GLY A 1 303 ? 1.281 -0.644 10.030 1.00 86.06 303 GLY A C 1
ATOM 2396 O O . GLY A 1 303 ? 2.482 -0.727 10.250 1.00 86.06 303 GLY A O 1
ATOM 2397 N N . ILE A 1 304 ? 0.657 0.531 9.927 1.00 83.69 304 ILE A N 1
ATOM 2398 C CA . ILE A 1 304 ? 1.312 1.845 10.114 1.00 83.69 304 ILE A CA 1
ATOM 2399 C C . ILE A 1 304 ? 0.675 2.680 11.229 1.00 83.69 304 ILE A C 1
ATOM 2401 O O . ILE A 1 304 ? 1.087 3.806 11.497 1.00 83.69 304 ILE A O 1
ATOM 2405 N N . LEU A 1 305 ? -0.318 2.106 11.907 1.00 84.19 305 LEU A N 1
ATOM 2406 C CA . LEU A 1 305 ? -1.008 2.694 13.046 1.00 84.19 305 LEU A CA 1
ATOM 2407 C C . LEU A 1 305 ? -0.592 1.912 14.293 1.00 84.19 305 LEU A C 1
ATOM 2409 O O . LEU A 1 305 ? -0.794 0.702 14.340 1.00 84.19 305 LEU A O 1
ATOM 2413 N N . GLY A 1 306 ? 0.013 2.592 15.269 1.00 85.88 306 GLY A N 1
ATOM 2414 C CA . GLY A 1 306 ? 0.465 1.983 16.519 1.00 85.88 306 GLY A CA 1
ATOM 2415 C C . GLY A 1 306 ? -0.670 1.761 17.520 1.00 85.88 306 GLY A C 1
ATOM 2416 O O . GLY A 1 306 ? -1.811 1.479 17.156 1.00 85.88 306 GLY A O 1
ATOM 2417 N N . ALA A 1 307 ? -0.372 1.913 18.810 1.00 88.12 307 ALA A N 1
ATOM 2418 C CA . ALA A 1 307 ? -1.366 1.773 19.871 1.00 88.12 307 ALA A CA 1
ATOM 2419 C C . ALA A 1 307 ? -2.499 2.824 19.765 1.00 88.12 307 ALA A C 1
ATOM 2421 O O . ALA A 1 307 ? -2.238 3.970 19.385 1.00 88.12 307 ALA A O 1
ATOM 2422 N N . PRO A 1 308 ? -3.754 2.477 20.118 1.00 91.50 308 PRO A N 1
ATOM 2423 C CA . PRO A 1 308 ? -4.854 3.435 20.236 1.00 91.50 308 PRO A CA 1
ATOM 2424 C C . PRO A 1 308 ? -4.492 4.648 21.096 1.00 91.50 308 PRO A C 1
ATOM 2426 O O . PRO A 1 308 ? -4.030 4.483 22.224 1.00 91.50 308 PRO A O 1
ATOM 2429 N N . ARG A 1 309 ? -4.739 5.862 20.595 1.00 91.12 309 ARG A N 1
ATOM 2430 C CA . ARG A 1 309 ? -4.463 7.087 21.350 1.00 91.12 309 ARG A CA 1
ATOM 2431 C C . ARG A 1 309 ? -5.682 7.460 22.180 1.00 91.12 309 ARG A C 1
ATOM 2433 O O . ARG A 1 309 ? -6.641 7.996 21.637 1.00 91.12 309 ARG A O 1
ATOM 2440 N N . ILE A 1 310 ? -5.641 7.222 23.487 1.00 92.31 310 ILE A N 1
ATOM 2441 C CA . ILE A 1 310 ? -6.701 7.630 24.422 1.00 92.31 310 ILE A CA 1
ATOM 2442 C C . ILE A 1 310 ? -6.177 8.806 25.258 1.00 92.31 310 ILE A C 1
ATOM 2444 O O . ILE A 1 310 ? -5.204 8.621 25.987 1.00 92.31 310 ILE A O 1
ATOM 2448 N N . PRO A 1 311 ? -6.764 10.012 25.149 1.00 91.88 311 PRO A N 1
ATOM 2449 C CA . PRO A 1 311 ? -6.393 11.141 25.997 1.00 91.88 311 PRO A CA 1
ATOM 2450 C C . PRO A 1 311 ? -6.622 10.833 27.482 1.00 91.88 311 PRO A C 1
ATOM 2452 O O . PRO A 1 311 ? -7.632 10.229 27.844 1.00 91.88 311 PRO A O 1
ATOM 2455 N N . VAL A 1 312 ? -5.700 11.278 28.336 1.00 93.06 312 VAL A N 1
ATOM 2456 C CA . VAL A 1 312 ? -5.889 11.264 29.791 1.00 93.06 312 VAL A CA 1
ATOM 2457 C C . VAL A 1 312 ? -6.648 12.531 30.162 1.00 93.06 312 VAL A C 1
ATOM 2459 O O . VAL A 1 312 ? -6.128 13.627 29.978 1.00 93.06 312 VAL A O 1
ATOM 2462 N N . ILE A 1 313 ? -7.881 12.366 30.630 1.00 95.81 313 ILE A N 1
ATOM 2463 C CA . ILE A 1 313 ? -8.800 13.452 30.987 1.00 95.81 313 ILE A CA 1
ATOM 2464 C C . ILE A 1 313 ? -9.102 13.364 32.487 1.00 95.81 313 ILE A C 1
ATOM 2466 O O . ILE A 1 313 ? -9.233 12.261 33.025 1.00 95.81 313 ILE A O 1
ATOM 2470 N N . GLU A 1 314 ? -9.205 14.516 33.147 1.00 96.44 314 GLU A N 1
ATOM 2471 C CA . GLU A 1 314 ? -9.459 14.625 34.588 1.00 96.44 314 GLU A CA 1
ATOM 2472 C C . GLU A 1 314 ? -10.816 14.024 34.992 1.00 96.44 314 GLU A C 1
ATOM 2474 O O . GLU A 1 314 ? -11.763 14.007 34.202 1.00 96.44 314 GLU A O 1
ATOM 2479 N N . ASP A 1 315 ? -10.919 13.553 36.237 1.00 96.94 315 ASP A N 1
ATOM 2480 C CA . ASP A 1 315 ? -12.144 13.018 36.857 1.00 96.94 315 ASP A CA 1
ATOM 2481 C C . ASP A 1 315 ? -12.743 11.774 36.160 1.00 96.94 315 ASP A C 1
ATOM 2483 O O . ASP A 1 315 ? -13.934 11.479 36.289 1.00 96.94 315 ASP A O 1
ATOM 2487 N N . ARG A 1 316 ? -11.946 11.003 35.401 1.00 94.81 316 ARG A N 1
ATOM 2488 C CA . ARG A 1 316 ? -12.436 9.819 34.663 1.00 94.81 316 ARG A CA 1
ATOM 2489 C C . ARG A 1 316 ? -13.148 8.797 35.551 1.00 94.81 316 ARG A C 1
ATOM 2491 O O . ARG A 1 316 ? -14.090 8.163 35.078 1.00 94.81 316 ARG A O 1
ATOM 2498 N N . ASP A 1 317 ? -12.703 8.615 36.784 1.00 95.75 317 ASP A N 1
ATOM 2499 C CA . ASP A 1 317 ? -13.283 7.715 37.784 1.00 95.75 317 ASP A CA 1
ATOM 2500 C C . ASP A 1 317 ? -14.673 8.155 38.275 1.00 95.75 317 ASP A C 1
ATOM 2502 O O . ASP A 1 317 ? -15.453 7.311 38.712 1.00 95.75 317 ASP A O 1
ATOM 2506 N N . VAL A 1 318 ? -15.020 9.438 38.125 1.00 96.50 318 VAL A N 1
ATOM 2507 C CA . VAL A 1 318 ? -16.335 9.991 38.492 1.00 96.50 318 VAL A CA 1
ATOM 2508 C C . VAL A 1 318 ? -17.408 9.667 37.444 1.00 96.50 318 VAL A C 1
ATOM 2510 O O . VAL A 1 318 ? -18.586 9.554 37.781 1.00 96.50 318 VAL A O 1
ATOM 2513 N N . PHE A 1 319 ? -17.028 9.490 36.173 1.00 97.69 319 PHE A N 1
ATOM 2514 C CA . PHE A 1 319 ? -17.978 9.246 35.083 1.00 97.69 319 PHE A CA 1
ATOM 2515 C C . PHE A 1 319 ? -18.646 7.872 35.193 1.00 97.69 319 PHE A C 1
ATOM 2517 O O . PHE A 1 319 ? -17.995 6.837 35.021 1.00 97.69 319 PHE A O 1
ATOM 2524 N N . MET A 1 320 ? -19.968 7.865 35.388 1.00 96.81 320 MET A N 1
ATOM 2525 C CA . MET A 1 320 ? -20.764 6.636 35.513 1.00 96.81 320 MET A CA 1
ATOM 2526 C C . MET A 1 320 ? -21.095 5.989 34.158 1.00 96.81 320 MET A C 1
ATOM 2528 O O . MET A 1 320 ? -21.593 4.863 34.107 1.00 96.81 320 MET A O 1
ATOM 2532 N N . GLY A 1 321 ? -20.838 6.698 33.057 1.00 96.25 321 GLY A N 1
ATOM 2533 C CA . GLY A 1 321 ? -21.054 6.216 31.699 1.00 96.25 321 GLY A CA 1
ATOM 2534 C C . GLY A 1 321 ? -19.916 5.348 31.149 1.00 96.25 321 GLY A C 1
ATOM 2535 O O . GLY A 1 321 ? -18.926 5.022 31.809 1.00 96.25 321 GLY A O 1
ATOM 2536 N N . THR A 1 322 ? -20.041 4.975 29.876 1.00 97.00 322 THR A N 1
ATOM 2537 C CA . THR A 1 322 ? -19.042 4.148 29.181 1.00 97.00 322 THR A CA 1
ATOM 2538 C C . THR A 1 322 ? -18.015 5.012 28.456 1.00 97.00 322 THR A C 1
ATOM 2540 O O . THR A 1 322 ? -18.378 5.905 27.699 1.00 97.00 322 THR A O 1
ATOM 2543 N N . VAL A 1 323 ? -16.725 4.704 28.606 1.00 96.94 323 VAL A N 1
ATOM 2544 C CA . VAL A 1 323 ? -15.656 5.332 27.812 1.00 96.94 323 VAL A CA 1
ATOM 2545 C C . VAL A 1 323 ? -14.865 4.264 27.083 1.00 96.94 323 VAL A C 1
ATOM 2547 O O . VAL A 1 323 ? -14.397 3.307 27.702 1.00 96.94 323 VAL A O 1
ATOM 2550 N N . LEU A 1 324 ? -14.693 4.433 25.776 1.00 96.38 324 LEU A N 1
ATOM 2551 C CA . LEU A 1 324 ? -13.919 3.515 24.949 1.00 96.38 324 LEU A CA 1
ATOM 2552 C C . LEU A 1 324 ? -13.188 4.241 23.821 1.00 96.38 324 LEU A C 1
ATOM 2554 O O . LEU A 1 324 ? -13.580 5.320 23.395 1.00 96.38 324 LEU A O 1
ATOM 2558 N N . HIS A 1 325 ? -12.142 3.610 23.295 1.00 96.12 325 HIS A N 1
ATOM 2559 C CA . HIS A 1 325 ? -11.583 3.985 22.000 1.00 96.12 325 HIS A CA 1
ATOM 2560 C C . HIS A 1 325 ? -12.385 3.335 20.871 1.00 96.12 325 HIS A C 1
ATOM 2562 O O . HIS A 1 325 ? -12.868 2.211 21.024 1.00 96.12 325 HIS A O 1
ATOM 2568 N N . ALA A 1 326 ? -12.426 3.971 19.703 1.00 93.81 326 ALA A N 1
ATOM 2569 C CA . ALA A 1 326 ? -13.084 3.462 18.502 1.00 93.81 326 ALA A CA 1
ATOM 2570 C C . ALA A 1 326 ? -12.599 2.062 18.072 1.00 93.81 326 ALA A C 1
ATOM 2572 O O . ALA A 1 326 ? -13.336 1.297 17.465 1.00 93.81 326 ALA A O 1
ATOM 2573 N N . ALA A 1 327 ? -11.374 1.680 18.443 1.00 90.62 327 ALA A N 1
ATOM 2574 C CA . ALA A 1 327 ? -10.844 0.332 18.213 1.00 90.62 327 ALA A CA 1
ATOM 2575 C C . ALA A 1 327 ? -11.623 -0.772 18.959 1.00 90.62 327 ALA A C 1
ATOM 2577 O O . ALA A 1 327 ? -11.559 -1.924 18.551 1.00 90.62 327 ALA A O 1
ATOM 2578 N N . LYS A 1 328 ? -12.342 -0.424 20.035 1.00 92.94 328 LYS A N 1
ATOM 2579 C CA . LYS A 1 328 ? -13.213 -1.325 20.807 1.00 92.94 328 LYS A CA 1
ATOM 2580 C C . LYS A 1 328 ? -14.702 -1.125 20.486 1.00 92.94 328 LYS A C 1
ATOM 2582 O O . LYS A 1 328 ? -15.550 -1.707 21.156 1.00 92.94 328 LYS A O 1
ATOM 2587 N N . TYR A 1 329 ? -15.033 -0.278 19.511 1.00 93.75 329 TYR A N 1
ATOM 2588 C CA . TYR A 1 329 ? -16.416 -0.019 19.126 1.00 93.75 329 TYR A CA 1
ATOM 2589 C C . TYR A 1 329 ? -16.977 -1.215 18.344 1.00 93.75 329 TYR A C 1
ATOM 2591 O O . TYR A 1 329 ? -16.552 -1.493 17.224 1.00 93.75 329 TYR A O 1
ATOM 2599 N N . GLY A 1 330 ? -17.931 -1.925 18.951 1.00 91.06 330 GLY A N 1
ATOM 2600 C CA . GLY A 1 330 ? -18.552 -3.133 18.394 1.00 91.06 330 GLY A CA 1
ATOM 2601 C C . GLY A 1 330 ? -19.817 -2.892 17.558 1.00 91.06 330 GLY A C 1
ATOM 2602 O O . GLY A 1 330 ? -20.473 -3.859 17.175 1.00 91.06 330 GLY A O 1
ATOM 2603 N N . GLY A 1 331 ? -20.173 -1.632 17.283 1.00 93.38 331 GLY A N 1
ATOM 2604 C CA . GLY A 1 331 ? -21.384 -1.238 16.552 1.00 93.38 331 GLY A CA 1
ATOM 2605 C C . GLY A 1 331 ? -22.436 -0.517 17.406 1.00 93.38 331 GLY A C 1
ATOM 2606 O O . GLY A 1 331 ? -22.435 -0.596 18.634 1.00 93.38 331 GLY A O 1
ATOM 2607 N N . GLY A 1 332 ? -23.355 0.177 16.735 1.00 94.31 332 GLY A N 1
ATOM 2608 C CA . GLY A 1 332 ? -24.238 1.186 17.330 1.00 94.31 332 GLY A CA 1
ATOM 2609 C C . GLY A 1 332 ? -25.384 0.642 18.177 1.00 94.31 332 GLY A C 1
ATOM 2610 O O . GLY A 1 332 ? -25.934 1.358 19.009 1.00 94.31 332 GLY A O 1
ATOM 2611 N N . LYS A 1 333 ? -25.740 -0.637 18.001 1.00 94.56 333 LYS A N 1
ATOM 2612 C CA . LYS A 1 333 ? -26.923 -1.261 18.626 1.00 94.56 333 LYS A CA 1
ATOM 2613 C C . LYS A 1 333 ? -26.936 -1.145 20.150 1.00 94.56 333 LYS A C 1
ATOM 2615 O O . LYS A 1 333 ? -27.989 -0.903 20.732 1.00 94.56 333 LYS A O 1
ATOM 2620 N N . SER A 1 334 ? -25.775 -1.285 20.789 1.00 95.31 334 SER A N 1
ATOM 2621 C CA . SER A 1 334 ? -25.629 -1.206 22.250 1.00 95.31 334 SER A CA 1
ATOM 2622 C C . SER A 1 334 ? -25.857 0.200 22.816 1.00 95.31 334 SER A C 1
ATOM 2624 O O . SER A 1 334 ? -25.935 0.365 24.031 1.00 95.31 334 SER A O 1
ATOM 2626 N N . TYR A 1 335 ? -25.965 1.209 21.951 1.00 97.06 335 TYR A N 1
ATOM 2627 C CA . TYR A 1 335 ? -26.067 2.620 22.316 1.00 97.06 335 TYR A CA 1
ATOM 2628 C C . TYR A 1 335 ? -27.432 3.227 21.973 1.00 97.06 335 TYR A C 1
ATOM 2630 O O . TYR A 1 335 ? -27.602 4.445 22.015 1.00 97.06 335 TYR A O 1
ATOM 2638 N N . LYS A 1 336 ? -28.428 2.391 21.657 1.00 98.19 336 LYS A N 1
ATOM 2639 C CA . LYS A 1 336 ? -29.806 2.837 21.440 1.00 98.19 336 LYS A CA 1
ATOM 2640 C C . LYS A 1 336 ? -30.331 3.585 22.671 1.00 98.19 336 LYS A C 1
ATOM 2642 O O . LYS A 1 336 ? -30.229 3.087 23.791 1.00 98.19 336 LYS A O 1
ATOM 2647 N N . GLY A 1 337 ? -30.903 4.769 22.453 1.00 98.25 337 GLY A N 1
ATOM 2648 C CA . GLY A 1 337 ? -31.414 5.638 23.513 1.00 98.25 337 GLY A CA 1
ATOM 2649 C C . GLY A 1 337 ? -30.333 6.205 24.439 1.00 98.25 337 GLY A C 1
ATOM 2650 O O . GLY A 1 337 ? -30.652 6.572 25.560 1.00 98.25 337 GLY A O 1
ATOM 2651 N N . LYS A 1 338 ? -29.060 6.220 24.017 1.00 98.56 338 LYS A N 1
ATOM 2652 C CA . LYS A 1 338 ? -27.955 6.834 24.768 1.00 98.56 338 LYS A CA 1
ATOM 2653 C C . LYS A 1 338 ? -27.545 8.170 24.165 1.00 98.56 338 LYS A C 1
ATOM 2655 O O . LYS A 1 338 ? -27.614 8.355 22.950 1.00 98.56 338 LYS A O 1
ATOM 2660 N N . ARG A 1 339 ? -27.052 9.069 25.012 1.00 98.62 339 ARG A N 1
ATOM 2661 C CA . ARG A 1 339 ? -26.402 10.329 24.632 1.00 98.62 339 ARG A CA 1
ATOM 2662 C C . ARG A 1 339 ? -24.913 10.059 24.434 1.00 98.62 339 ARG A C 1
ATOM 2664 O O . ARG A 1 339 ? -24.210 9.723 25.391 1.00 98.62 339 ARG A O 1
ATOM 2671 N N . VAL A 1 340 ? -24.443 10.135 23.191 1.00 98.81 340 VAL A N 1
ATOM 2672 C CA . VAL A 1 340 ? -23.096 9.697 22.806 1.00 98.81 340 VAL A CA 1
ATOM 2673 C C . VAL A 1 340 ? -22.259 10.869 22.306 1.00 98.81 340 VAL A C 1
ATOM 2675 O O . VAL A 1 340 ? -22.643 11.585 21.380 1.00 98.81 340 VAL A O 1
ATOM 2678 N N . ILE A 1 341 ? -21.074 11.028 22.890 1.00 98.75 341 ILE A N 1
ATOM 2679 C CA . ILE A 1 341 ? -20.044 11.958 22.428 1.00 98.75 341 ILE A CA 1
ATOM 2680 C C . ILE A 1 341 ? -18.979 11.168 21.670 1.00 98.75 341 ILE A C 1
ATOM 2682 O O . ILE A 1 341 ? -18.404 10.223 22.209 1.00 98.75 341 ILE A O 1
ATOM 2686 N N . VAL A 1 342 ? -18.681 11.573 20.438 1.00 98.56 342 VAL A N 1
ATOM 2687 C CA . VAL A 1 342 ? -17.608 10.999 19.617 1.00 98.56 342 VAL A CA 1
ATOM 2688 C C . VAL A 1 342 ? -16.500 12.038 19.470 1.00 98.56 342 VAL A C 1
ATOM 2690 O O . VAL A 1 342 ? -16.688 13.089 18.864 1.00 98.56 342 VAL A O 1
ATOM 2693 N N . VAL A 1 343 ? -15.335 11.766 20.055 1.00 98.19 343 VAL A N 1
ATOM 2694 C CA . VAL A 1 343 ? -14.198 12.692 20.088 1.00 98.19 343 VAL A CA 1
ATOM 2695 C C . VAL A 1 343 ? -13.273 12.433 18.907 1.00 98.19 343 VAL A C 1
ATOM 2697 O O . VAL A 1 343 ? -12.685 11.357 18.805 1.00 98.19 343 VAL A O 1
ATOM 2700 N N . GLY A 1 344 ? -13.109 13.432 18.042 1.00 96.50 344 GLY A N 1
ATOM 2701 C CA . GLY A 1 344 ? -12.384 13.340 16.776 1.00 96.50 344 GLY A CA 1
ATOM 2702 C C . GLY A 1 344 ? -13.310 13.553 15.578 1.00 96.50 344 GLY A C 1
ATOM 2703 O O . GLY A 1 344 ? -14.518 13.363 15.673 1.00 96.50 344 GLY A O 1
ATOM 2704 N N . ALA A 1 345 ? -12.736 13.928 14.435 1.00 95.56 345 ALA A N 1
ATOM 2705 C CA . ALA A 1 345 ? -13.480 14.254 13.214 1.00 95.56 345 ALA A CA 1
ATOM 2706 C C . ALA A 1 345 ? -12.851 13.633 11.947 1.00 95.56 345 ALA A C 1
ATOM 2708 O O . ALA A 1 345 ? -12.899 14.219 10.880 1.00 95.56 345 ALA A O 1
ATOM 2709 N N . GLY A 1 346 ? -12.204 12.465 12.049 1.00 93.00 346 GLY A N 1
ATOM 2710 C CA . GLY A 1 346 ? -11.710 11.712 10.877 1.00 93.00 346 GLY A CA 1
ATOM 2711 C C . GLY A 1 346 ? -12.686 10.627 10.400 1.00 93.00 346 GLY A C 1
ATOM 2712 O O . GLY A 1 346 ? -13.746 10.465 11.001 1.00 93.00 346 GLY A O 1
ATOM 2713 N N . ASN A 1 347 ? -12.288 9.824 9.398 1.00 90.94 347 ASN A N 1
ATOM 2714 C CA . ASN A 1 347 ? -13.058 8.671 8.865 1.00 90.94 347 ASN A CA 1
ATOM 2715 C C . ASN A 1 347 ? -13.783 7.854 9.940 1.00 90.94 347 ASN A C 1
ATOM 2717 O O . ASN A 1 347 ? -15.002 7.733 9.913 1.00 90.94 347 ASN A O 1
ATOM 2721 N N . THR A 1 348 ? -13.048 7.367 10.941 1.00 91.75 348 THR A N 1
ATOM 2722 C CA . THR A 1 348 ? -13.629 6.544 12.008 1.00 91.75 348 THR A CA 1
ATOM 2723 C C . THR A 1 348 ? -14.737 7.260 12.783 1.00 91.75 348 THR A C 1
ATOM 2725 O O . THR A 1 348 ? -15.694 6.621 13.202 1.00 91.75 348 THR A O 1
ATOM 2728 N N . SER A 1 349 ? -14.620 8.575 12.995 1.00 94.94 349 SER A N 1
ATOM 2729 C CA . SER A 1 349 ? -15.647 9.349 13.700 1.00 94.94 349 SER A CA 1
ATOM 2730 C C . SER A 1 349 ? -16.915 9.479 12.860 1.00 94.94 349 SER A C 1
ATOM 2732 O O . SER A 1 349 ? -18.005 9.248 13.374 1.00 94.94 349 SER A O 1
ATOM 2734 N N . ALA A 1 350 ? -16.774 9.780 11.565 1.00 95.19 350 ALA A N 1
ATOM 2735 C CA . ALA A 1 350 ? -17.901 9.898 10.643 1.00 95.19 350 ALA A CA 1
ATOM 2736 C C . ALA A 1 350 ? -18.701 8.583 10.550 1.00 95.19 350 ALA A C 1
ATOM 2738 O O . ALA A 1 350 ? -19.919 8.587 10.734 1.00 95.19 350 ALA A O 1
ATOM 2739 N N . ASP A 1 351 ? -18.007 7.453 10.377 1.00 93.62 351 ASP A N 1
ATOM 2740 C CA . ASP A 1 351 ? -18.620 6.120 10.321 1.00 93.62 351 ASP A CA 1
ATOM 2741 C C . ASP A 1 351 ? -19.373 5.772 11.616 1.00 93.62 351 ASP A C 1
ATOM 2743 O O . ASP A 1 351 ? -20.503 5.279 11.578 1.00 93.62 351 ASP A O 1
ATOM 2747 N N . ILE A 1 352 ? -18.757 6.042 12.774 1.00 95.62 352 ILE A N 1
ATOM 2748 C CA . ILE A 1 352 ? -19.362 5.782 14.088 1.00 95.62 352 ILE A CA 1
ATOM 2749 C C . ILE A 1 352 ? -20.577 6.683 14.307 1.00 95.62 352 ILE A C 1
ATOM 2751 O O . ILE A 1 352 ? -21.620 6.193 14.730 1.00 95.62 352 ILE A O 1
ATOM 2755 N N . CYS A 1 353 ? -20.481 7.979 14.003 1.00 97.56 353 CYS A N 1
ATOM 2756 C CA . CYS A 1 353 ? -21.601 8.910 14.126 1.00 97.56 353 CYS A CA 1
ATOM 2757 C C . CYS A 1 353 ? -22.797 8.466 13.277 1.00 97.56 353 CYS A C 1
ATOM 2759 O O . CYS A 1 353 ? -23.925 8.432 13.773 1.00 97.56 353 CYS A O 1
ATOM 2761 N N . GLN A 1 354 ? -22.550 8.078 12.024 1.00 96.06 354 GLN A N 1
ATOM 2762 C CA . GLN A 1 354 ? -23.588 7.575 11.131 1.00 96.06 354 GLN A CA 1
ATOM 2763 C C . GLN A 1 354 ? -24.238 6.297 11.674 1.00 96.06 354 GLN A C 1
ATOM 2765 O O . GLN A 1 354 ? -25.466 6.211 11.727 1.00 96.06 354 GLN A O 1
ATOM 2770 N N . ASP A 1 355 ? -23.441 5.328 12.127 1.00 96.12 355 ASP A N 1
ATOM 2771 C CA . ASP A 1 355 ? -23.954 4.085 12.709 1.00 96.12 355 ASP A CA 1
ATOM 2772 C C . ASP A 1 355 ? -24.772 4.344 13.988 1.00 96.12 355 ASP A C 1
ATOM 2774 O O . ASP A 1 355 ? -25.882 3.834 14.121 1.00 96.12 355 ASP A O 1
ATOM 2778 N N . LEU A 1 356 ? -24.302 5.201 14.898 1.00 97.69 356 LEU A N 1
ATOM 2779 C CA . LEU A 1 356 ? -25.026 5.558 16.125 1.00 97.69 356 LEU A CA 1
ATOM 2780 C C . LEU A 1 356 ? -26.403 6.174 15.845 1.00 97.69 356 LEU A C 1
ATOM 2782 O O . LEU A 1 356 ? -27.388 5.785 16.478 1.00 97.69 356 LEU A O 1
ATOM 2786 N N . VAL A 1 357 ? -26.490 7.103 14.885 1.00 97.81 357 VAL A N 1
ATOM 2787 C CA . VAL A 1 357 ? -27.769 7.709 14.483 1.00 97.81 357 VAL A CA 1
ATOM 2788 C C . VAL A 1 357 ? -28.709 6.649 13.913 1.00 97.81 357 VAL A C 1
ATOM 2790 O O . VAL A 1 357 ? -29.869 6.574 14.317 1.00 97.81 357 VAL A O 1
ATOM 2793 N N . VAL A 1 358 ? -28.216 5.792 13.013 1.00 95.94 358 VAL A N 1
ATOM 2794 C CA . VAL A 1 358 ? -29.021 4.731 12.385 1.00 95.94 358 VAL A CA 1
ATOM 2795 C C . VAL A 1 358 ? -29.525 3.711 13.412 1.00 95.94 358 VAL A C 1
ATOM 2797 O O . VAL A 1 358 ? -30.656 3.239 13.300 1.00 95.94 358 VAL A O 1
ATOM 2800 N N . GLN A 1 359 ? -28.726 3.385 14.431 1.00 97.12 359 GLN A N 1
ATOM 2801 C CA . GLN A 1 359 ? -29.110 2.442 15.489 1.00 97.12 359 GLN A CA 1
ATOM 2802 C C . GLN A 1 359 ? -29.965 3.077 16.604 1.00 97.12 359 GLN A C 1
ATOM 2804 O O . GLN A 1 359 ? -30.391 2.379 17.529 1.00 97.12 359 GLN A O 1
ATOM 2809 N N . GLY A 1 360 ? -30.271 4.374 16.502 1.00 97.50 360 GLY A N 1
ATOM 2810 C CA . GLY A 1 360 ? -31.211 5.064 17.381 1.00 97.50 360 GLY A CA 1
ATOM 2811 C C . GLY A 1 360 ? -30.614 5.518 18.711 1.00 97.50 360 GLY A C 1
ATOM 2812 O O . GLY A 1 360 ? -31.296 5.429 19.734 1.00 97.50 360 GLY A O 1
ATOM 2813 N N . ALA A 1 361 ? -29.358 5.975 18.727 1.00 98.44 361 ALA A N 1
ATOM 2814 C CA . ALA A 1 361 ? -28.848 6.782 19.836 1.00 98.44 361 ALA A CA 1
ATOM 2815 C C . ALA A 1 361 ? -29.759 8.006 20.070 1.00 98.44 361 ALA A C 1
ATOM 2817 O O . ALA A 1 361 ? -30.307 8.564 19.121 1.00 98.44 361 ALA A O 1
ATOM 2818 N N . GLU A 1 362 ? -29.942 8.414 21.328 1.00 98.31 362 GLU A N 1
ATOM 2819 C CA . GLU A 1 362 ? -30.789 9.566 21.679 1.00 98.31 362 GLU A CA 1
ATOM 2820 C C . GLU A 1 362 ? -30.198 10.869 21.131 1.00 98.31 362 GLU A C 1
ATOM 2822 O O . GLU A 1 362 ? -30.907 11.713 20.586 1.00 98.31 362 GLU A O 1
ATOM 2827 N N . SER A 1 363 ? -28.879 11.024 21.255 1.00 98.50 363 SER A N 1
ATOM 2828 C CA . SER A 1 363 ? -28.143 12.121 20.637 1.00 98.50 363 SER A CA 1
ATOM 2829 C C . SER A 1 363 ? -26.716 11.704 20.309 1.00 98.50 363 SER A C 1
ATOM 2831 O O . SER A 1 363 ? -26.118 10.883 21.007 1.00 98.50 363 SER A O 1
ATOM 2833 N N . VAL A 1 364 ? -26.171 12.286 19.241 1.00 98.81 364 VAL A N 1
ATOM 2834 C CA . VAL A 1 364 ? -24.787 12.083 18.809 1.00 98.81 364 VAL A CA 1
ATOM 2835 C C . VAL A 1 364 ? -24.130 13.447 18.648 1.00 98.81 364 VAL A C 1
ATOM 2837 O O . VAL A 1 364 ? -24.626 14.291 17.900 1.00 98.81 364 VAL A O 1
ATOM 2840 N N . THR A 1 365 ? -23.025 13.671 19.358 1.00 98.75 365 THR A N 1
ATOM 2841 C CA . THR A 1 365 ? -22.224 14.898 19.240 1.00 98.75 365 THR A CA 1
ATOM 2842 C C . THR A 1 365 ? -20.795 14.560 18.835 1.00 98.75 365 THR A C 1
ATOM 2844 O O . THR A 1 365 ? -20.074 13.903 19.584 1.00 98.75 365 THR A O 1
ATOM 2847 N N . MET A 1 366 ? -20.378 15.033 17.663 1.00 98.69 366 MET A N 1
ATOM 2848 C CA . MET A 1 366 ? -18.999 14.982 17.190 1.00 98.69 366 MET A CA 1
ATOM 2849 C C . MET A 1 366 ? -18.204 16.147 17.786 1.00 98.69 366 MET A C 1
ATOM 2851 O O . MET A 1 366 ? -18.612 17.301 17.674 1.00 98.69 366 MET A O 1
ATOM 2855 N N . VAL A 1 367 ? -17.050 15.862 18.387 1.00 98.38 367 VAL A N 1
ATOM 2856 C CA . VAL A 1 367 ? -16.139 16.884 18.920 1.00 98.38 367 VAL A CA 1
ATOM 2857 C C . VAL A 1 367 ? -14.962 17.044 17.968 1.00 98.38 367 VAL A C 1
ATOM 2859 O O . VAL A 1 367 ? -14.150 16.129 17.806 1.00 98.38 367 VAL A O 1
ATOM 2862 N N . GLN A 1 368 ? -14.863 18.214 17.343 1.00 97.56 368 GLN A N 1
ATOM 2863 C CA . GLN A 1 368 ? -13.807 18.545 16.395 1.00 97.56 368 GLN A CA 1
ATOM 2864 C C . GLN A 1 368 ? -12.828 19.532 17.028 1.00 97.56 368 GLN A C 1
ATOM 2866 O O . GLN A 1 368 ? -13.154 20.696 17.227 1.00 97.56 368 GLN A O 1
ATOM 2871 N N . ARG A 1 369 ? -11.592 19.092 17.279 1.00 95.25 369 ARG A N 1
ATOM 2872 C CA . ARG A 1 369 ? -10.533 19.976 17.789 1.00 95.25 369 ARG A CA 1
ATOM 2873 C C . ARG A 1 369 ? -9.999 20.937 16.721 1.00 95.25 369 ARG A C 1
ATOM 2875 O O . ARG A 1 369 ? -9.759 22.102 16.998 1.00 95.25 369 ARG A O 1
ATOM 2882 N N . SER A 1 370 ? -9.753 20.423 15.520 1.00 93.19 370 SER A N 1
ATOM 2883 C CA . SER A 1 370 ? -9.112 21.144 14.414 1.00 93.19 370 SER A CA 1
ATOM 2884 C C . SER A 1 370 ? -9.822 20.841 13.099 1.00 93.19 370 SER A C 1
ATOM 2886 O O . SER A 1 370 ? -10.435 19.776 12.980 1.00 93.19 370 SER A O 1
ATOM 2888 N N . SER A 1 371 ? -9.680 21.729 12.112 1.00 93.94 371 SER A N 1
ATOM 2889 C CA . SER A 1 371 ? -10.276 21.555 10.785 1.00 93.94 371 SER A CA 1
ATOM 2890 C C . SER A 1 371 ? -9.969 20.188 10.162 1.00 93.94 371 SER A C 1
ATOM 2892 O O . SER A 1 371 ? -8.943 19.554 10.436 1.00 93.94 371 SER A O 1
ATOM 2894 N N . THR A 1 372 ? -10.883 19.704 9.325 1.00 93.81 372 THR A N 1
ATOM 2895 C CA . THR A 1 372 ? -10.803 18.382 8.686 1.00 93.81 372 THR A CA 1
ATOM 2896 C C . THR A 1 372 ? -10.940 18.509 7.175 1.00 93.81 372 THR A C 1
ATOM 2898 O O . THR A 1 372 ? -11.777 19.267 6.693 1.00 93.81 372 THR A O 1
ATOM 2901 N N . CYS A 1 373 ? -10.139 17.749 6.425 1.00 93.44 373 CYS A N 1
ATOM 2902 C CA . CYS A 1 373 ? -10.349 17.599 4.987 1.00 93.44 373 CYS A CA 1
ATOM 2903 C C . CYS A 1 373 ? -11.491 16.608 4.740 1.00 93.44 373 CYS A C 1
ATOM 2905 O O . CYS A 1 373 ? -11.355 15.428 5.072 1.00 93.44 373 CYS A O 1
ATOM 2907 N N . VAL A 1 374 ? -12.609 17.087 4.196 1.00 93.06 374 VAL A N 1
ATOM 2908 C CA . VAL A 1 374 ? -13.782 16.260 3.881 1.00 93.06 374 VAL A CA 1
ATOM 2909 C C . VAL A 1 374 ? -13.953 16.223 2.373 1.00 93.06 374 VAL A C 1
ATOM 2911 O O . VAL A 1 374 ? -14.039 17.273 1.744 1.00 93.06 374 VAL A O 1
ATOM 2914 N N . VAL A 1 375 ? -14.008 15.020 1.811 1.00 90.56 375 VAL A N 1
ATOM 2915 C CA . VAL A 1 375 ? -14.166 14.802 0.367 1.00 90.56 375 VAL A CA 1
ATOM 2916 C C . VAL A 1 375 ? -15.337 13.878 0.108 1.00 90.56 375 VAL A C 1
ATOM 2918 O O . VAL A 1 375 ? -15.561 12.939 0.873 1.00 90.56 375 VAL A O 1
ATOM 2921 N N . ALA A 1 376 ? -16.083 14.098 -0.966 1.00 87.75 376 ALA A N 1
ATOM 2922 C CA . ALA A 1 376 ? -17.207 13.239 -1.292 1.00 87.75 376 ALA A CA 1
ATOM 2923 C C . ALA A 1 376 ? -16.712 11.892 -1.845 1.00 87.75 376 ALA A C 1
ATOM 2925 O O . ALA A 1 376 ? -15.743 11.808 -2.614 1.00 87.75 376 ALA A O 1
ATOM 2926 N N . LYS A 1 377 ? -17.407 10.798 -1.507 1.00 82.81 377 LYS A N 1
ATOM 2927 C CA . LYS A 1 377 ? -17.147 9.493 -2.138 1.00 82.81 377 LYS A CA 1
ATOM 2928 C C . LYS A 1 377 ? -17.366 9.540 -3.655 1.00 82.81 377 LYS A C 1
ATOM 2930 O O . LYS A 1 377 ? -16.571 8.957 -4.397 1.00 82.81 377 LYS A O 1
ATOM 2935 N N . HIS A 1 378 ? -18.419 10.227 -4.097 1.00 76.81 378 HIS A N 1
ATOM 2936 C CA . HIS A 1 378 ? -18.734 10.505 -5.498 1.00 76.81 378 HIS A CA 1
ATOM 2937 C C . HIS A 1 378 ? -19.098 11.990 -5.658 1.00 76.81 378 HIS A C 1
ATOM 2939 O O . HIS A 1 378 ? -19.831 12.493 -4.810 1.00 76.81 378 HIS A O 1
ATOM 2945 N N . PRO A 1 379 ? -18.640 12.677 -6.722 1.00 67.00 379 PRO A N 1
ATOM 2946 C CA . PRO A 1 379 ? -17.753 12.201 -7.790 1.00 67.00 379 PRO A CA 1
ATOM 2947 C C . PRO A 1 379 ? -16.262 12.138 -7.401 1.00 67.00 379 PRO A C 1
ATOM 2949 O O . PRO A 1 379 ? -15.475 11.650 -8.200 1.00 67.00 379 PRO A O 1
ATOM 2952 N N . GLY A 1 380 ? -15.867 12.586 -6.204 1.00 71.38 380 GLY A N 1
ATOM 2953 C CA . GLY A 1 380 ? -14.463 12.757 -5.807 1.00 71.38 380 GLY A CA 1
ATOM 2954 C C . GLY A 1 380 ? -13.630 11.469 -5.755 1.00 71.38 380 GLY A C 1
ATOM 2955 O O . GLY A 1 380 ? -12.992 11.063 -6.729 1.00 71.38 380 GLY A O 1
ATOM 2956 N N . CYS A 1 381 ? -13.581 10.821 -4.588 1.00 80.75 381 CYS A N 1
ATOM 2957 C CA . CYS A 1 381 ? -12.571 9.789 -4.324 1.00 80.75 381 CYS A CA 1
ATOM 2958 C C . CYS A 1 381 ? -12.706 8.542 -5.216 1.00 80.75 381 CYS A C 1
ATOM 2960 O O . CYS A 1 381 ? -11.703 7.974 -5.649 1.00 80.75 381 CYS A O 1
ATOM 2962 N N . THR A 1 382 ? -13.933 8.097 -5.491 1.00 84.62 382 THR A N 1
ATOM 2963 C CA . THR A 1 382 ? -14.143 6.856 -6.248 1.00 84.62 382 THR A CA 1
ATOM 2964 C C . THR A 1 382 ? -13.764 7.014 -7.709 1.00 84.62 382 THR A C 1
ATOM 2966 O O . THR A 1 382 ? -13.078 6.145 -8.240 1.00 84.62 382 THR A O 1
ATOM 2969 N N . ASN A 1 383 ? -14.190 8.096 -8.366 1.00 84.00 383 ASN A N 1
ATOM 2970 C CA . ASN A 1 383 ? -13.921 8.262 -9.793 1.00 84.00 383 ASN A CA 1
ATOM 2971 C C . ASN A 1 383 ? -12.414 8.397 -10.027 1.00 84.00 383 ASN A C 1
ATOM 2973 O O . ASN A 1 383 ? -11.892 7.777 -10.944 1.00 84.00 383 ASN A O 1
ATOM 2977 N N . ALA A 1 384 ? -11.699 9.104 -9.143 1.00 84.88 384 ALA A N 1
ATOM 2978 C CA . ALA A 1 384 ? -10.241 9.178 -9.197 1.00 84.88 384 ALA A CA 1
ATOM 2979 C C . ALA A 1 384 ? -9.580 7.788 -9.106 1.00 84.88 384 ALA A C 1
ATOM 2981 O O . ALA A 1 384 ? -8.684 7.475 -9.890 1.00 84.88 384 ALA A O 1
ATOM 2982 N N . LEU A 1 385 ? -10.042 6.928 -8.189 1.00 88.88 385 LEU A N 1
ATOM 2983 C CA . LEU A 1 385 ? -9.520 5.565 -8.054 1.00 88.88 385 LEU A CA 1
ATOM 2984 C C . LEU A 1 385 ? -9.894 4.672 -9.241 1.00 88.88 385 LEU A C 1
ATOM 2986 O O . LEU A 1 385 ? -9.045 3.918 -9.698 1.00 88.88 385 LEU A O 1
ATOM 2990 N N . LEU A 1 386 ? -11.118 4.758 -9.766 1.00 89.06 386 LEU A N 1
ATOM 2991 C CA . LEU A 1 386 ? -11.543 3.978 -10.934 1.00 89.06 386 LEU A CA 1
ATOM 2992 C C . LEU A 1 386 ? -10.851 4.427 -12.227 1.00 89.06 386 LEU A C 1
ATOM 2994 O O . LEU A 1 386 ? -10.630 3.598 -13.100 1.00 89.06 386 LEU A O 1
ATOM 2998 N N . SER A 1 387 ? -10.455 5.695 -12.345 1.00 88.44 387 SER A N 1
ATOM 2999 C CA . SER A 1 387 ? -9.627 6.161 -13.466 1.00 88.44 387 SER A CA 1
ATOM 3000 C C . SER A 1 387 ? -8.202 5.602 -13.411 1.00 88.44 387 SER A C 1
ATOM 3002 O O . SER A 1 387 ? -7.593 5.367 -14.449 1.00 88.44 387 SER A O 1
ATOM 3004 N N . LEU A 1 388 ? -7.655 5.384 -12.209 1.00 90.56 388 LEU A N 1
ATOM 3005 C CA . LEU A 1 388 ? -6.304 4.837 -12.018 1.00 90.56 388 LEU A CA 1
ATOM 3006 C C . LEU A 1 388 ? -6.276 3.299 -12.035 1.00 90.56 388 LEU A C 1
ATOM 3008 O O . LEU A 1 388 ? -5.349 2.703 -12.584 1.00 90.56 388 LEU A O 1
ATOM 3012 N N . TRP A 1 389 ? -7.315 2.661 -11.495 1.00 92.88 389 TRP A N 1
ATOM 3013 C CA . TRP A 1 389 ? -7.541 1.213 -11.507 1.00 92.88 389 TRP A CA 1
ATOM 3014 C C . TRP A 1 389 ? -8.901 0.887 -12.142 1.00 92.88 389 TRP A C 1
ATOM 3016 O O . TRP A 1 389 ? -9.846 0.543 -11.416 1.00 92.88 389 TRP A O 1
ATOM 3026 N N . PRO A 1 390 ? -9.031 0.999 -13.479 1.00 90.81 390 PRO A N 1
ATOM 3027 C CA . PRO A 1 390 ? -10.269 0.673 -14.178 1.00 90.81 390 PRO A CA 1
ATOM 3028 C C . PRO A 1 390 ? -10.641 -0.800 -14.018 1.00 90.81 390 PRO A C 1
ATOM 3030 O O . PRO A 1 390 ? -9.778 -1.668 -13.874 1.00 90.81 390 PRO A O 1
ATOM 3033 N N . GLU A 1 391 ? -11.936 -1.110 -14.073 1.00 86.44 391 GLU A N 1
ATOM 3034 C CA . GLU A 1 391 ? -12.363 -2.508 -14.129 1.00 86.44 391 GLU A CA 1
ATOM 3035 C C . GLU A 1 391 ? -11.903 -3.165 -15.441 1.00 86.44 391 GLU A C 1
ATOM 3037 O O . GLU A 1 391 ? -11.926 -2.545 -16.502 1.00 86.44 391 GLU A O 1
ATOM 3042 N N . GLY A 1 392 ? -11.481 -4.430 -15.369 1.00 84.88 392 GLY A N 1
ATOM 3043 C CA . GLY A 1 392 ? -11.011 -5.200 -16.527 1.00 84.88 392 GLY A CA 1
ATOM 3044 C C . GLY A 1 392 ? -9.535 -4.999 -16.885 1.00 84.88 392 GLY A C 1
ATOM 3045 O O . GLY A 1 392 ? -8.983 -5.829 -17.599 1.00 84.88 392 GLY A O 1
ATOM 3046 N N . VAL A 1 393 ? -8.873 -3.971 -16.346 1.00 89.75 393 VAL A N 1
ATOM 3047 C CA . VAL A 1 393 ? -7.420 -3.797 -16.482 1.00 89.75 393 VAL A CA 1
ATOM 3048 C C . VAL A 1 393 ? -6.715 -4.580 -15.365 1.00 89.75 393 VAL A C 1
ATOM 3050 O O . VAL A 1 393 ? -7.101 -4.438 -14.200 1.00 89.75 393 VAL A O 1
ATOM 3053 N N . PRO A 1 394 ? -5.691 -5.404 -15.664 1.00 89.25 394 PRO A N 1
ATOM 3054 C CA . PRO A 1 394 ? -4.925 -6.094 -14.629 1.00 89.25 394 PRO A CA 1
ATOM 3055 C C . PRO A 1 394 ? -4.325 -5.110 -13.618 1.00 89.25 394 PRO A C 1
ATOM 3057 O O . PRO A 1 394 ? -3.737 -4.093 -14.001 1.00 89.25 394 PRO A O 1
ATOM 3060 N N . SER A 1 395 ? -4.451 -5.412 -12.323 1.00 89.06 395 SER A N 1
ATOM 3061 C CA . SER A 1 395 ? -3.999 -4.515 -11.253 1.00 89.06 395 SER A CA 1
ATOM 3062 C C . SER A 1 395 ? -2.507 -4.195 -11.363 1.00 89.06 395 SER A C 1
ATOM 3064 O O . SER A 1 395 ? -2.119 -3.070 -11.080 1.00 89.06 395 SER A O 1
ATOM 3066 N N . GLU A 1 396 ? -1.685 -5.130 -11.841 1.00 87.81 396 GLU A N 1
ATOM 3067 C CA . GLU A 1 396 ? -0.246 -4.957 -12.060 1.00 87.81 396 GLU A CA 1
ATOM 3068 C C . GLU A 1 396 ? 0.061 -3.872 -13.103 1.00 87.81 396 GLU A C 1
ATOM 3070 O O . GLU A 1 396 ? 1.014 -3.109 -12.941 1.00 87.81 396 GLU A O 1
ATOM 3075 N N . ILE A 1 397 ? -0.770 -3.754 -14.144 1.00 91.31 397 ILE A N 1
ATOM 3076 C CA . ILE A 1 397 ? -0.638 -2.710 -15.166 1.00 91.31 397 ILE A CA 1
ATOM 3077 C C . ILE A 1 397 ? -1.003 -1.349 -14.580 1.00 91.31 397 ILE A C 1
ATOM 3079 O O . ILE A 1 397 ? -0.256 -0.383 -14.744 1.00 91.31 397 ILE A O 1
ATOM 3083 N N . SER A 1 398 ? -2.130 -1.261 -13.872 1.00 93.19 398 SER A N 1
ATOM 3084 C CA . SER A 1 398 ? -2.538 -0.026 -13.195 1.00 93.19 398 SER A CA 1
ATOM 3085 C C . SER A 1 398 ? -1.528 0.407 -12.135 1.00 93.19 398 SER A C 1
ATOM 3087 O O . SER A 1 398 ? -1.198 1.586 -12.044 1.00 93.19 398 SER A O 1
ATOM 3089 N N . ASP A 1 399 ? -0.974 -0.541 -11.383 1.00 92.62 399 ASP A N 1
ATOM 3090 C CA . ASP A 1 399 ? 0.083 -0.323 -10.400 1.00 92.62 399 ASP A CA 1
ATOM 3091 C C . ASP A 1 399 ? 1.364 0.215 -11.064 1.00 92.62 399 ASP A C 1
ATOM 3093 O O . ASP A 1 399 ? 1.974 1.166 -10.564 1.00 92.62 399 ASP A O 1
ATOM 3097 N N . PHE A 1 400 ? 1.751 -0.340 -12.217 1.00 92.00 400 PHE A N 1
ATOM 3098 C CA . PHE A 1 400 ? 2.898 0.122 -13.002 1.00 92.00 400 PHE A CA 1
ATOM 3099 C C . PHE A 1 400 ? 2.691 1.539 -13.557 1.00 92.00 400 PHE A C 1
ATOM 3101 O O . PHE A 1 400 ? 3.539 2.415 -13.364 1.00 92.00 400 PHE A O 1
ATOM 3108 N N . LYS A 1 401 ? 1.524 1.816 -14.151 1.00 93.44 401 LYS A N 1
ATOM 3109 C CA . LYS A 1 401 ? 1.150 3.166 -14.603 1.00 93.44 401 LYS A CA 1
ATOM 3110 C C . LYS A 1 401 ? 1.072 4.149 -13.438 1.00 93.44 401 LYS A C 1
ATOM 3112 O O . LYS A 1 401 ? 1.548 5.277 -13.555 1.00 93.44 401 LYS A O 1
ATOM 3117 N N . PHE A 1 402 ? 0.535 3.743 -12.290 1.00 92.81 402 PHE A N 1
ATOM 3118 C CA . PHE A 1 402 ? 0.482 4.585 -11.098 1.00 92.81 402 PHE A CA 1
ATOM 3119 C C . PHE A 1 402 ? 1.888 4.990 -10.639 1.00 92.81 402 PHE A C 1
ATOM 3121 O O . PHE A 1 402 ? 2.147 6.171 -10.387 1.00 92.81 402 PHE A O 1
ATOM 3128 N N . LEU A 1 403 ? 2.802 4.021 -10.597 1.00 92.00 403 LEU A N 1
ATOM 3129 C CA . LEU A 1 403 ? 4.196 4.211 -10.215 1.00 92.00 403 LEU A CA 1
ATOM 3130 C C . LEU A 1 403 ? 4.976 5.097 -11.191 1.00 92.00 403 LEU A C 1
ATOM 3132 O O . LEU A 1 403 ? 5.913 5.774 -10.778 1.00 92.00 403 LEU A O 1
ATOM 3136 N N . SER A 1 404 ? 4.589 5.130 -12.466 1.00 94.25 404 SER A N 1
ATOM 3137 C CA . SER A 1 404 ? 5.309 5.904 -13.481 1.00 94.25 404 SER A CA 1
ATOM 3138 C C . SER A 1 404 ? 5.306 7.418 -13.255 1.00 94.25 404 SER A C 1
ATOM 3140 O O . SER A 1 404 ? 6.174 8.106 -13.774 1.00 94.25 404 SER A O 1
ATOM 3142 N N . ILE A 1 405 ? 4.380 7.931 -12.436 1.00 94.06 405 ILE A N 1
ATOM 3143 C CA . ILE A 1 405 ? 4.316 9.344 -12.049 1.00 94.06 405 ILE A CA 1
ATOM 3144 C C . ILE A 1 405 ? 4.815 9.482 -10.599 1.00 94.06 405 ILE A C 1
ATOM 3146 O O . ILE A 1 405 ? 4.169 8.945 -9.689 1.00 94.06 405 ILE A O 1
ATOM 3150 N N . PRO A 1 406 ? 5.930 10.200 -10.348 1.00 94.56 406 PRO A N 1
ATOM 3151 C CA . PRO A 1 406 ? 6.394 10.542 -9.003 1.00 94.56 406 PRO A CA 1
ATOM 3152 C C . PRO A 1 406 ? 5.295 11.172 -8.143 1.00 94.56 406 PRO A C 1
ATOM 3154 O O . PRO A 1 406 ? 4.487 11.963 -8.637 1.00 94.56 406 PRO A O 1
ATOM 3157 N N . LEU A 1 407 ? 5.272 10.859 -6.842 1.00 92.50 407 LEU A N 1
ATOM 3158 C CA . LEU A 1 407 ? 4.238 11.384 -5.941 1.00 92.50 407 LEU A CA 1
ATOM 3159 C C . LEU A 1 407 ? 4.184 12.922 -5.933 1.00 92.50 407 LEU A C 1
ATOM 3161 O O . LEU A 1 407 ? 3.074 13.434 -6.052 1.00 92.50 407 LEU A O 1
ATOM 3165 N N . PRO A 1 408 ? 5.302 13.679 -5.896 1.00 93.00 408 PRO A N 1
ATOM 3166 C CA . PRO A 1 408 ? 5.235 15.142 -5.961 1.00 93.00 408 PRO A CA 1
ATOM 3167 C C . PRO A 1 408 ? 4.578 15.672 -7.241 1.00 93.00 408 PRO A C 1
ATOM 3169 O O . PRO A 1 408 ? 3.769 16.597 -7.179 1.00 93.00 408 PRO A O 1
ATOM 3172 N N . LEU A 1 409 ? 4.866 15.061 -8.396 1.00 92.81 409 LEU A N 1
ATOM 3173 C CA . LEU A 1 409 ? 4.223 15.427 -9.659 1.00 92.81 409 LEU A CA 1
ATOM 3174 C C . LEU A 1 409 ? 2.720 15.129 -9.608 1.00 92.81 409 LEU A C 1
ATOM 3176 O O . LEU A 1 409 ? 1.911 15.968 -9.995 1.00 92.81 409 LEU A O 1
ATOM 3180 N N . ARG A 1 410 ? 2.328 13.980 -9.053 1.00 90.31 410 ARG A N 1
ATOM 3181 C CA . ARG A 1 410 ? 0.917 13.613 -8.879 1.00 90.31 410 ARG A CA 1
ATOM 3182 C C . ARG A 1 410 ? 0.179 14.549 -7.919 1.00 90.31 410 ARG A C 1
ATOM 3184 O O . ARG A 1 410 ? -0.967 14.895 -8.184 1.00 90.31 410 ARG A O 1
ATOM 3191 N N . ILE A 1 411 ? 0.827 14.986 -6.838 1.00 88.56 411 ILE A N 1
ATOM 3192 C CA . ILE A 1 411 ? 0.284 15.985 -5.905 1.00 88.56 411 ILE A CA 1
ATOM 3193 C C . ILE A 1 411 ? 0.065 17.314 -6.637 1.00 88.56 411 ILE A C 1
ATOM 3195 O O . ILE A 1 411 ? -1.017 17.884 -6.539 1.00 88.56 411 ILE A O 1
ATOM 3199 N N . LYS A 1 412 ? 1.038 17.762 -7.443 1.00 88.38 412 LYS A N 1
ATOM 3200 C CA . LYS A 1 412 ? 0.906 18.972 -8.271 1.00 88.38 412 LYS A CA 1
ATOM 3201 C C . LYS A 1 412 ? -0.251 18.864 -9.270 1.00 88.38 412 LYS A C 1
ATOM 3203 O O . LYS A 1 412 ? -1.005 19.819 -9.428 1.00 88.38 412 LYS A O 1
ATOM 3208 N N . MET A 1 413 ? -0.417 17.705 -9.913 1.00 86.62 413 MET A N 1
ATOM 3209 C CA . MET A 1 413 ? -1.557 17.438 -10.798 1.00 86.62 413 MET A CA 1
ATOM 3210 C C . MET A 1 413 ? -2.884 17.494 -10.030 1.00 86.62 413 MET A C 1
ATOM 3212 O O . MET A 1 413 ? -3.819 18.134 -10.492 1.00 86.62 413 MET A O 1
ATOM 3216 N N . ALA A 1 414 ? -2.964 16.891 -8.840 1.00 82.75 414 ALA A N 1
ATOM 3217 C CA . ALA A 1 414 ? -4.164 16.948 -8.005 1.00 82.75 414 ALA A CA 1
ATOM 3218 C C . ALA A 1 414 ? -4.517 18.390 -7.596 1.00 82.75 414 ALA A C 1
ATOM 3220 O O . ALA A 1 414 ? -5.673 18.787 -7.713 1.00 82.75 414 ALA A O 1
ATOM 3221 N N . SER A 1 415 ? -3.528 19.199 -7.200 1.00 84.06 415 SER A N 1
ATOM 3222 C CA . SER A 1 415 ? -3.724 20.624 -6.895 1.00 84.06 415 SER A CA 1
ATOM 3223 C C . SER A 1 415 ? -4.227 21.435 -8.093 1.00 84.06 415 SER A C 1
ATOM 3225 O O . SER A 1 415 ? -4.971 22.392 -7.902 1.00 84.06 415 SER A O 1
ATOM 3227 N N . ALA A 1 416 ? -3.871 21.067 -9.328 1.00 84.50 416 ALA A N 1
ATOM 3228 C CA . ALA A 1 416 ? -4.367 21.756 -10.522 1.00 84.50 416 ALA A CA 1
ATOM 3229 C C . ALA A 1 416 ? -5.886 21.577 -10.724 1.00 84.50 416 ALA A C 1
ATOM 3231 O O . ALA A 1 416 ? -6.537 22.468 -11.261 1.00 84.50 416 ALA A O 1
ATOM 3232 N N . HIS A 1 417 ? -6.456 20.473 -10.230 1.00 80.12 417 HIS A N 1
ATOM 3233 C CA . HIS A 1 417 ? -7.897 20.194 -10.262 1.00 80.12 417 HIS A CA 1
ATOM 3234 C C . HIS A 1 417 ? -8.640 20.663 -9.000 1.00 80.12 417 HIS A C 1
ATOM 3236 O O . HIS A 1 417 ? -9.838 20.414 -8.854 1.00 80.12 417 HIS A O 1
ATOM 3242 N N . ALA A 1 418 ? -7.956 21.351 -8.078 1.00 80.88 418 ALA A N 1
ATOM 3243 C CA . ALA A 1 418 ? -8.526 21.749 -6.792 1.00 80.88 418 ALA A CA 1
ATOM 3244 C C . ALA A 1 418 ? -9.780 22.624 -6.939 1.00 80.88 418 ALA A C 1
ATOM 3246 O O . ALA A 1 418 ? -10.741 22.440 -6.199 1.00 80.88 418 ALA A O 1
ATOM 3247 N N . VAL A 1 419 ? -9.788 23.555 -7.901 1.00 82.56 419 VAL A N 1
ATOM 3248 C CA . VAL A 1 419 ? -10.922 24.467 -8.137 1.00 82.56 419 VAL A CA 1
ATOM 3249 C C . VAL A 1 419 ? -12.147 23.709 -8.646 1.00 82.56 419 VAL A C 1
ATOM 3251 O O . VAL A 1 419 ? -13.249 23.923 -8.150 1.00 82.56 419 VAL A O 1
ATOM 3254 N N . GLU A 1 420 ? -11.955 22.794 -9.598 1.00 82.94 420 GLU A N 1
ATOM 3255 C CA . GLU A 1 420 ? -13.036 21.977 -10.163 1.00 82.94 420 GLU A CA 1
ATOM 3256 C C . GLU A 1 420 ? -13.671 21.087 -9.089 1.00 82.94 420 GLU A C 1
ATOM 3258 O O . GLU A 1 420 ? -14.895 21.015 -8.981 1.00 82.94 420 GLU A O 1
ATOM 3263 N N . LEU A 1 421 ? -12.840 20.452 -8.254 1.00 80.62 421 LEU A N 1
ATOM 3264 C CA . LEU A 1 421 ? -13.315 19.626 -7.147 1.00 80.62 421 LEU A CA 1
ATOM 3265 C C . LEU A 1 421 ? -14.022 20.464 -6.073 1.00 80.62 421 LEU A C 1
ATOM 3267 O O . LEU A 1 421 ? -15.066 20.056 -5.570 1.00 80.62 421 LEU A O 1
ATOM 3271 N N . ALA A 1 422 ? -13.482 21.642 -5.747 1.00 82.81 422 ALA A N 1
ATOM 3272 C CA . ALA A 1 422 ? -14.085 22.556 -4.784 1.00 82.81 422 ALA A CA 1
ATOM 3273 C C . ALA A 1 422 ? -15.477 23.026 -5.219 1.00 82.81 422 ALA A C 1
ATOM 3275 O O . ALA A 1 422 ? -16.377 23.090 -4.385 1.00 82.81 422 ALA A O 1
ATOM 3276 N N . GLU A 1 423 ? -15.665 23.319 -6.507 1.00 87.62 423 GLU A N 1
ATOM 3277 C CA . GLU A 1 423 ? -16.975 23.700 -7.038 1.00 87.62 423 GLU A CA 1
ATOM 3278 C C . GLU A 1 423 ? -17.947 22.513 -7.029 1.00 87.62 423 GLU A C 1
ATOM 3280 O O . GLU A 1 423 ? -19.091 22.651 -6.599 1.00 87.62 423 GLU A O 1
ATOM 3285 N N . ALA A 1 424 ? -17.485 21.321 -7.425 1.00 86.69 424 ALA A N 1
ATOM 3286 C CA . ALA A 1 424 ? -18.307 20.110 -7.426 1.00 86.69 424 ALA A CA 1
ATOM 3287 C C . ALA A 1 424 ? -18.790 19.697 -6.021 1.00 86.69 424 ALA A C 1
ATOM 3289 O O . ALA A 1 424 ? -19.845 19.078 -5.891 1.00 86.69 424 ALA A O 1
ATOM 3290 N N . GLU A 1 425 ? -18.034 20.033 -4.973 1.00 89.81 425 GLU A N 1
ATOM 3291 C CA . GLU A 1 425 ? -18.339 19.695 -3.575 1.00 89.81 425 GLU A CA 1
ATOM 3292 C C . GLU A 1 425 ? -18.846 20.896 -2.749 1.00 89.81 425 GLU A C 1
ATOM 3294 O O . GLU A 1 425 ? -19.053 20.782 -1.534 1.00 89.81 425 GLU A O 1
ATOM 3299 N N . ARG A 1 426 ? -19.098 22.042 -3.400 1.00 91.88 426 ARG A N 1
ATOM 3300 C CA . ARG A 1 426 ? -19.404 23.326 -2.749 1.00 91.88 426 ARG A CA 1
ATOM 3301 C C . ARG A 1 426 ? -20.588 23.247 -1.787 1.00 91.88 426 ARG A C 1
ATOM 3303 O O . ARG A 1 426 ? -20.479 23.700 -0.648 1.00 91.88 426 ARG A O 1
ATOM 3310 N N . GLU A 1 427 ? -21.698 22.644 -2.215 1.00 94.12 427 GLU A N 1
ATOM 3311 C CA . GLU A 1 427 ? -22.920 22.534 -1.403 1.00 94.12 427 GLU A CA 1
ATOM 3312 C C . GLU A 1 427 ? -22.685 21.744 -0.107 1.00 94.12 427 GLU A C 1
ATOM 3314 O O . GLU A 1 427 ? -23.116 22.166 0.969 1.00 94.12 427 GLU A O 1
ATOM 3319 N N . MET A 1 428 ? -21.941 20.636 -0.189 1.00 94.50 428 MET A N 1
ATOM 3320 C CA . MET A 1 428 ? -21.585 19.825 0.976 1.00 94.50 428 MET A CA 1
ATOM 3321 C C . MET A 1 428 ? -20.716 20.629 1.947 1.00 94.50 428 MET A C 1
ATOM 3323 O O . MET A 1 428 ? -20.995 20.666 3.146 1.00 94.50 428 MET A O 1
ATOM 3327 N N . HIS A 1 429 ? -19.670 21.298 1.452 1.00 94.75 429 HIS A N 1
ATOM 3328 C CA . HIS A 1 429 ? -18.764 22.063 2.311 1.00 94.75 429 HIS A CA 1
ATOM 3329 C C . HIS A 1 429 ? -19.443 23.279 2.948 1.00 94.75 429 HIS A C 1
ATOM 3331 O O . HIS A 1 429 ? -19.217 23.551 4.126 1.00 94.75 429 HIS A O 1
ATOM 3337 N N . GLU A 1 430 ? -20.284 24.010 2.214 1.00 96.56 430 GLU A N 1
ATOM 3338 C CA . GLU A 1 430 ? -21.079 25.116 2.764 1.00 96.56 430 GLU A CA 1
ATOM 3339 C C . GLU A 1 430 ? -22.068 24.629 3.829 1.00 96.56 430 GLU A C 1
ATOM 3341 O O . GLU A 1 430 ? -22.155 25.229 4.905 1.00 96.56 430 GLU A O 1
ATOM 3346 N N . GLY A 1 431 ? -22.763 23.517 3.571 1.00 97.75 431 GLY A N 1
ATOM 3347 C CA . GLY A 1 431 ? -23.667 22.893 4.534 1.00 97.75 431 GLY A CA 1
ATOM 3348 C C . GLY A 1 431 ? -22.952 22.494 5.826 1.00 97.75 431 GLY A C 1
ATOM 3349 O O . GLY A 1 431 ? -23.415 22.828 6.918 1.00 97.75 431 GLY A O 1
ATOM 3350 N N . LEU A 1 432 ? -21.794 21.837 5.714 1.00 97.81 432 LEU A N 1
ATOM 3351 C CA . LEU A 1 432 ? -20.972 21.438 6.860 1.00 97.81 432 LEU A CA 1
ATOM 3352 C C . LEU A 1 432 ? -20.505 22.645 7.685 1.00 97.81 432 LEU A C 1
ATOM 3354 O O . LEU A 1 432 ? -20.631 22.631 8.911 1.00 97.81 432 LEU A O 1
ATOM 3358 N N . ARG A 1 433 ? -20.034 23.714 7.025 1.00 97.62 433 ARG A N 1
ATOM 3359 C CA . ARG A 1 433 ? -19.640 24.961 7.705 1.00 97.62 433 ARG A CA 1
ATOM 3360 C C . ARG A 1 433 ? -20.814 25.600 8.435 1.00 97.62 433 ARG A C 1
ATOM 3362 O O . ARG A 1 433 ? -20.676 25.997 9.589 1.00 97.62 433 ARG A O 1
ATOM 3369 N N . LYS A 1 434 ? -21.988 25.656 7.800 1.00 97.94 434 LYS A N 1
ATOM 3370 C CA . LYS A 1 434 ? -23.215 26.185 8.415 1.00 97.94 434 LYS A CA 1
ATOM 3371 C C . LYS A 1 434 ? -23.657 25.365 9.631 1.00 97.94 434 LYS A C 1
ATOM 3373 O O . LYS A 1 434 ? -24.180 25.935 10.584 1.00 97.94 434 LYS A O 1
ATOM 3378 N N . ALA A 1 435 ? -23.422 24.054 9.616 1.00 97.94 435 ALA A N 1
ATOM 3379 C CA . ALA A 1 435 ? -23.678 23.154 10.740 1.00 97.94 435 ALA A CA 1
ATOM 3380 C C . ALA A 1 435 ? -22.603 23.213 11.850 1.00 97.94 435 ALA A C 1
ATOM 3382 O O . ALA A 1 435 ? -22.722 22.513 12.856 1.00 97.94 435 ALA A O 1
ATOM 3383 N N . GLY A 1 436 ? -21.572 24.054 11.698 1.00 96.81 436 GLY A N 1
ATOM 3384 C CA . GLY A 1 436 ? -20.539 24.295 12.708 1.00 96.81 436 GLY A CA 1
ATOM 3385 C C . GLY A 1 436 ? -19.285 23.428 12.579 1.00 96.81 436 GLY A C 1
ATOM 3386 O O . GLY A 1 436 ? -18.447 23.467 13.476 1.00 96.81 436 GLY A O 1
ATOM 3387 N N . LEU A 1 437 ? -19.132 22.654 11.497 1.00 97.38 437 LEU A N 1
ATOM 3388 C CA . LEU A 1 437 ? -17.905 21.902 11.219 1.00 97.38 437 LEU A CA 1
ATOM 3389 C C . LEU A 1 437 ? -16.882 22.780 10.488 1.00 97.38 437 LEU A C 1
ATOM 3391 O O . LEU A 1 437 ? -17.183 23.399 9.470 1.00 97.38 437 LEU A O 1
ATOM 3395 N N . ASP A 1 438 ? -15.644 22.779 10.968 1.00 96.12 438 ASP A N 1
ATOM 3396 C CA . ASP A 1 438 ? -14.523 23.445 10.316 1.00 96.12 438 ASP A CA 1
ATOM 3397 C C . ASP A 1 438 ? -13.892 22.518 9.260 1.00 96.12 438 ASP A C 1
ATOM 3399 O O . ASP A 1 438 ? -13.344 21.453 9.571 1.00 96.12 438 ASP A O 1
ATOM 3403 N N . VAL A 1 439 ? -14.003 22.903 7.987 1.00 94.50 439 VAL A N 1
ATOM 3404 C CA . VAL A 1 439 ? -13.607 22.093 6.825 1.00 94.50 439 VAL A CA 1
ATOM 3405 C C . VAL A 1 439 ? -12.483 22.781 6.055 1.00 94.50 439 VAL A C 1
ATOM 3407 O O . VAL A 1 439 ? -12.590 23.961 5.714 1.00 94.50 439 VAL A O 1
ATOM 3410 N N . ASN A 1 440 ? -11.440 22.021 5.716 1.00 91.12 440 ASN A N 1
ATOM 3411 C CA . ASN A 1 440 ? -10.344 22.449 4.843 1.00 91.12 440 ASN A CA 1
ATOM 3412 C C . ASN A 1 440 ? -10.265 21.593 3.562 1.00 91.12 440 ASN A C 1
ATOM 3414 O O . ASN A 1 440 ? -10.887 20.539 3.473 1.00 91.12 440 ASN A O 1
ATOM 3418 N N . MET A 1 441 ? -9.471 22.030 2.580 1.00 85.56 441 MET A N 1
ATOM 3419 C CA . MET A 1 441 ? -9.327 21.368 1.269 1.00 85.56 441 MET A CA 1
ATOM 3420 C C . MET A 1 441 ? -8.040 20.531 1.159 1.00 85.56 441 MET A C 1
ATOM 3422 O O . MET A 1 441 ? -7.521 20.318 0.066 1.00 85.56 441 MET A O 1
ATOM 3426 N N . GLY A 1 442 ? -7.483 20.090 2.291 1.00 84.88 442 GLY A N 1
ATOM 3427 C CA . GLY A 1 442 ? -6.143 19.509 2.338 1.00 84.88 442 GLY A CA 1
ATOM 3428 C C . GLY A 1 442 ? -5.038 20.559 2.187 1.00 84.88 442 GLY A C 1
ATOM 3429 O O . GLY A 1 442 ? -5.294 21.763 2.122 1.00 84.88 442 GLY A O 1
ATOM 3430 N N . GLN A 1 443 ? -3.785 20.103 2.165 1.00 76.75 443 GLN A N 1
ATOM 3431 C CA . GLN A 1 443 ? -2.633 20.985 1.968 1.00 76.75 443 GLN A CA 1
ATOM 3432 C C . GLN A 1 443 ? -2.661 21.537 0.532 1.00 76.75 443 GLN A C 1
ATOM 3434 O O . GLN A 1 443 ? -2.777 20.765 -0.416 1.00 76.75 443 GLN A O 1
ATOM 3439 N N . ASP A 1 444 ? -2.607 22.856 0.355 1.00 73.50 444 ASP A N 1
ATOM 3440 C CA . ASP A 1 444 ? -2.574 23.519 -0.963 1.00 73.50 444 ASP A CA 1
ATOM 3441 C C . ASP A 1 444 ? -3.750 23.162 -1.905 1.00 73.50 444 ASP A C 1
ATOM 3443 O O . ASP A 1 444 ? -3.607 23.169 -3.127 1.00 73.50 444 ASP A O 1
ATOM 3447 N N . GLY A 1 445 ? -4.913 22.795 -1.349 1.00 78.50 445 GLY A N 1
ATOM 3448 C CA . GLY A 1 445 ? -6.113 22.435 -2.123 1.00 78.50 445 GLY A CA 1
ATOM 3449 C C . GLY A 1 445 ? -6.071 21.054 -2.791 1.00 78.50 445 GLY A C 1
ATOM 3450 O O . GLY A 1 445 ? -7.006 20.680 -3.489 1.00 78.50 445 GLY A O 1
ATOM 3451 N N . SER A 1 446 ? -5.015 20.274 -2.565 1.00 77.12 446 SER A N 1
ATOM 3452 C CA . SER A 1 446 ? -4.801 18.941 -3.158 1.00 77.12 446 SER A CA 1
ATOM 3453 C C . SER A 1 446 ? -5.727 17.832 -2.625 1.00 77.12 446 SER A C 1
ATOM 3455 O O . SER A 1 446 ? -5.610 16.669 -3.026 1.00 77.12 446 SER A O 1
ATOM 3457 N N . GLY A 1 447 ? -6.620 18.165 -1.692 1.00 85.56 447 GLY A N 1
ATOM 3458 C CA . GLY A 1 447 ? -7.527 17.226 -1.052 1.00 85.56 447 GLY A CA 1
ATOM 3459 C C . GLY A 1 447 ? -6.822 16.231 -0.127 1.00 85.56 447 GLY A C 1
ATOM 3460 O O . GLY A 1 447 ? -5.787 16.484 0.491 1.00 85.56 447 GLY A O 1
ATOM 3461 N N . GLN A 1 448 ? -7.426 15.057 -0.015 1.00 88.00 448 GLN A N 1
ATOM 3462 C CA . GLN A 1 448 ? -7.004 13.954 0.837 1.00 88.00 448 GLN A CA 1
ATOM 3463 C C . GLN A 1 448 ? -5.785 13.186 0.305 1.00 88.00 448 GLN A C 1
ATOM 3465 O O . GLN A 1 448 ? -5.102 12.527 1.090 1.00 88.00 448 GLN A O 1
ATOM 3470 N N . PHE A 1 449 ? -5.508 13.239 -1.004 1.00 87.00 449 PHE A N 1
ATOM 3471 C CA . PHE A 1 449 ? -4.527 12.359 -1.650 1.00 87.00 449 PHE A CA 1
ATOM 3472 C C . PHE A 1 449 ? -3.119 12.439 -1.028 1.00 87.00 449 PHE A C 1
ATOM 3474 O O . PHE A 1 449 ? -2.599 11.391 -0.637 1.00 87.00 449 PHE A O 1
ATOM 3481 N N . PRO A 1 450 ? -2.492 13.617 -0.831 1.00 87.56 450 PRO A N 1
ATOM 3482 C CA . PRO A 1 450 ? -1.148 13.660 -0.244 1.00 87.56 450 PRO A CA 1
ATOM 3483 C C . PRO A 1 450 ? -1.142 13.224 1.220 1.00 87.56 450 PRO A C 1
ATOM 3485 O O . PRO A 1 450 ? -0.185 12.616 1.698 1.00 87.56 450 PRO A O 1
ATOM 3488 N N . MET A 1 451 ? -2.239 13.481 1.932 1.00 88.44 451 MET A N 1
ATOM 3489 C CA . MET A 1 451 ? -2.369 13.158 3.349 1.00 88.44 451 MET A CA 1
ATOM 3490 C C . MET A 1 451 ? -2.369 11.645 3.603 1.00 88.44 451 MET A C 1
ATOM 3492 O O . MET A 1 451 ? -1.944 11.219 4.680 1.00 88.44 451 MET A O 1
ATOM 3496 N N . VAL A 1 452 ? -2.777 10.831 2.619 1.00 87.62 452 VAL A N 1
ATOM 3497 C CA . VAL A 1 452 ? -2.624 9.365 2.643 1.00 87.62 452 VAL A CA 1
ATOM 3498 C C . VAL A 1 452 ? -1.148 8.989 2.813 1.00 87.62 452 VAL A C 1
ATOM 3500 O O . VAL A 1 452 ? -0.805 8.222 3.711 1.00 87.62 452 VAL A O 1
ATOM 3503 N N . PHE A 1 453 ? -0.258 9.576 2.015 1.00 88.12 453 PHE A N 1
ATOM 3504 C CA . PHE A 1 453 ? 1.164 9.218 2.006 1.00 88.12 453 PHE A CA 1
ATOM 3505 C C . PHE A 1 453 ? 1.976 9.924 3.095 1.00 88.12 453 PHE A C 1
ATOM 3507 O O . PHE A 1 453 ? 2.925 9.349 3.615 1.00 88.12 453 PHE A O 1
ATOM 3514 N N . GLN A 1 454 ? 1.593 11.141 3.484 1.00 84.75 454 GLN A N 1
ATOM 3515 C CA . GLN A 1 454 ? 2.307 11.908 4.509 1.00 84.75 454 GLN A CA 1
ATOM 3516 C C . GLN A 1 454 ? 2.016 11.415 5.933 1.00 84.75 454 GLN A C 1
ATOM 3518 O O . GLN A 1 454 ? 2.926 11.321 6.751 1.00 84.75 454 GLN A O 1
ATOM 3523 N N . ARG A 1 455 ? 0.745 11.129 6.247 1.00 80.06 455 ARG A N 1
ATOM 3524 C CA . ARG A 1 455 ? 0.304 10.837 7.627 1.00 80.06 455 ARG A CA 1
ATOM 3525 C C . ARG A 1 455 ? -0.718 9.712 7.764 1.00 80.06 455 ARG A C 1
ATOM 3527 O O . ARG A 1 455 ? -1.027 9.327 8.886 1.00 80.06 455 ARG A O 1
ATOM 3534 N N . PHE A 1 456 ? -1.267 9.217 6.654 1.00 82.88 456 PHE A N 1
ATOM 3535 C CA . PHE A 1 456 ? -2.287 8.166 6.618 1.00 82.88 456 PHE A CA 1
ATOM 3536 C C . PHE A 1 456 ? -3.523 8.465 7.490 1.00 82.88 456 PHE A C 1
ATOM 3538 O O . PHE A 1 456 ? -4.069 7.601 8.174 1.00 82.88 456 PHE A O 1
ATOM 3545 N N . GLY A 1 457 ? -3.966 9.725 7.482 1.00 84.50 457 GLY A N 1
ATOM 3546 C CA . GLY A 1 457 ? -5.097 10.181 8.287 1.00 84.50 457 GLY A CA 1
ATOM 3547 C C . GLY A 1 457 ? -5.362 11.683 8.180 1.00 84.50 457 GLY A C 1
ATOM 3548 O O . GLY A 1 457 ? -4.762 12.387 7.368 1.00 84.50 457 GLY A O 1
ATOM 3549 N N . GLY A 1 458 ? -6.278 12.182 9.014 1.00 84.06 458 GLY A N 1
ATOM 3550 C CA . GLY A 1 458 ? -6.639 13.606 9.076 1.00 84.06 458 GLY A CA 1
ATOM 3551 C C . GLY A 1 458 ? -7.635 14.078 8.010 1.00 84.06 458 GLY A C 1
ATOM 3552 O O . GLY A 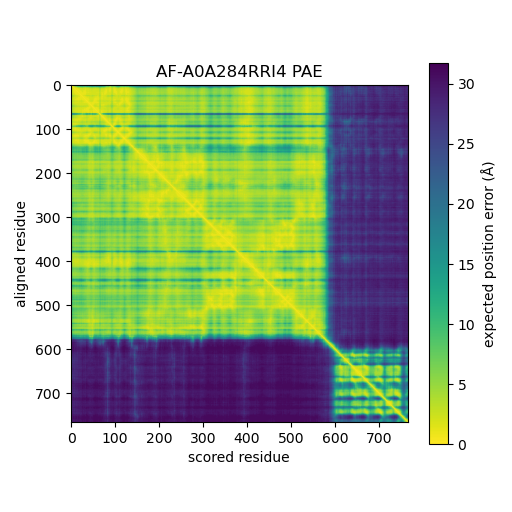1 458 ? -7.809 15.282 7.847 1.00 84.06 458 GLY A O 1
ATOM 3553 N N . TYR A 1 459 ? -8.268 13.147 7.296 1.00 90.44 459 TYR A N 1
ATOM 3554 C CA . TYR A 1 459 ? -9.379 13.392 6.374 1.00 90.44 459 TYR A CA 1
ATOM 3555 C C . TYR A 1 459 ? -10.554 12.461 6.686 1.00 90.44 459 TYR A C 1
ATOM 3557 O O . TYR A 1 459 ? -10.391 11.475 7.421 1.00 90.44 459 TYR A O 1
ATOM 3565 N N . TRP A 1 460 ? -11.712 12.740 6.084 1.00 91.25 460 TRP A N 1
ATOM 3566 C CA . TRP A 1 460 ? -12.751 11.737 5.898 1.00 91.25 460 TRP A CA 1
ATOM 3567 C C . TRP A 1 460 ? -13.328 11.729 4.475 1.00 91.25 460 TRP A C 1
ATOM 3569 O O . TRP A 1 460 ? -13.469 12.780 3.855 1.00 91.25 460 TRP A O 1
ATOM 3579 N N . ILE A 1 461 ? -13.631 10.534 3.956 1.00 91.00 461 ILE A N 1
ATOM 3580 C CA . ILE A 1 461 ? -14.342 10.329 2.682 1.00 91.00 461 ILE A CA 1
ATOM 3581 C C . ILE A 1 461 ? -15.826 10.139 2.987 1.00 91.00 461 ILE A C 1
ATOM 3583 O O . ILE A 1 461 ? -16.200 9.142 3.607 1.00 91.00 461 ILE A O 1
ATOM 3587 N N . ASP A 1 462 ? -16.667 11.099 2.614 1.00 92.44 462 ASP A N 1
ATOM 3588 C CA . ASP A 1 462 ? -18.065 11.107 3.024 1.00 92.44 462 ASP A CA 1
ATOM 3589 C C . ASP A 1 462 ? -18.897 10.042 2.315 1.00 92.44 462 ASP A C 1
ATOM 3591 O O . ASP A 1 462 ? -18.906 9.938 1.086 1.00 92.44 462 ASP A O 1
ATOM 3595 N N . VAL A 1 463 ? -19.616 9.263 3.125 1.00 89.38 463 VAL A N 1
ATOM 3596 C CA . VAL A 1 463 ? -20.543 8.208 2.697 1.00 89.38 463 VAL A CA 1
ATOM 3597 C C . VAL A 1 463 ? -21.954 8.408 3.267 1.00 89.38 463 VAL A C 1
ATOM 3599 O O . VAL A 1 463 ? -22.748 7.464 3.289 1.00 89.38 463 VAL A O 1
ATOM 3602 N N . GLY A 1 464 ? -22.268 9.625 3.728 1.00 91.75 464 GLY A N 1
ATOM 3603 C CA . GLY A 1 464 ? -23.576 9.995 4.272 1.00 91.75 464 GLY A CA 1
ATOM 3604 C C . GLY A 1 464 ? -23.550 10.689 5.637 1.00 91.75 464 GLY A C 1
ATOM 3605 O O . GLY A 1 464 ? -24.591 11.181 6.073 1.00 91.75 464 GLY A O 1
ATOM 3606 N N . CYS A 1 465 ? -22.404 10.770 6.322 1.00 96.00 465 CYS A N 1
ATOM 3607 C CA . CYS A 1 465 ? -22.324 11.458 7.613 1.00 96.00 465 CYS A CA 1
ATOM 3608 C C . CYS A 1 465 ? -22.477 12.979 7.462 1.00 96.00 465 CYS A C 1
ATOM 3610 O O . CYS A 1 465 ? -23.044 13.619 8.350 1.00 96.00 465 CYS A O 1
ATOM 3612 N N . ALA A 1 466 ? -22.020 13.561 6.348 1.00 96.75 466 ALA A N 1
ATOM 3613 C CA . ALA A 1 466 ? -22.154 14.990 6.089 1.00 96.75 466 ALA A CA 1
ATOM 3614 C C . ALA A 1 466 ? -23.620 15.439 6.128 1.00 96.75 466 ALA A C 1
ATOM 3616 O O . ALA A 1 466 ? -23.944 16.394 6.828 1.00 96.75 466 ALA A O 1
ATOM 3617 N N . GLU A 1 467 ? -24.524 14.698 5.488 1.00 97.06 467 GLU A N 1
ATOM 3618 C CA . GLU A 1 467 ? -25.961 15.002 5.502 1.00 97.06 467 GLU A CA 1
ATOM 3619 C C . GLU A 1 467 ? -26.568 14.903 6.913 1.00 97.06 467 GLU A C 1
ATOM 3621 O O . GLU A 1 467 ? -27.434 15.690 7.302 1.00 97.06 467 GLU A O 1
ATOM 3626 N N . LEU A 1 468 ? -26.092 13.966 7.738 1.00 98.25 468 LEU A N 1
ATOM 3627 C CA . LEU A 1 468 ? -26.535 13.858 9.131 1.00 98.25 468 LEU A CA 1
ATOM 3628 C C . LEU A 1 468 ? -26.074 15.048 9.981 1.00 98.25 468 LEU A C 1
ATOM 3630 O O . LEU A 1 468 ? -26.796 15.458 10.889 1.00 98.25 468 LEU A O 1
ATOM 3634 N N . ILE A 1 469 ? -24.907 15.615 9.679 1.00 98.44 469 ILE A N 1
ATOM 3635 C CA . ILE A 1 469 ? -24.420 16.848 10.307 1.00 98.44 469 ILE A CA 1
ATOM 3636 C C . ILE A 1 469 ? -25.232 18.051 9.813 1.00 98.44 469 ILE A C 1
ATOM 3638 O O . ILE A 1 469 ? -25.741 18.818 10.627 1.00 98.44 469 ILE A O 1
ATOM 3642 N N . ILE A 1 470 ? -25.424 18.178 8.496 1.00 98.31 470 ILE A N 1
ATOM 3643 C CA . ILE A 1 470 ? -26.171 19.277 7.860 1.00 98.31 470 ILE A CA 1
ATOM 3644 C C . ILE A 1 470 ? -27.613 19.343 8.378 1.00 98.31 470 ILE A C 1
ATOM 3646 O O . ILE A 1 470 ? -28.113 20.419 8.701 1.00 98.31 470 ILE A O 1
ATOM 3650 N N . SER A 1 471 ? -28.267 18.189 8.521 1.00 97.94 471 SER A N 1
ATOM 3651 C CA . SER A 1 471 ? -29.629 18.082 9.058 1.00 97.94 471 SER A CA 1
ATOM 3652 C C . SER A 1 471 ? -29.717 18.191 10.589 1.00 97.94 471 SER A C 1
ATOM 3654 O O . SER A 1 471 ? -30.819 18.172 11.140 1.00 97.94 471 SER A O 1
ATOM 3656 N N . GLY A 1 472 ? -28.585 18.291 11.297 1.00 97.81 472 GLY A N 1
ATOM 3657 C CA . GLY A 1 472 ? -28.523 18.423 12.757 1.00 97.81 472 GLY A CA 1
ATOM 3658 C C . GLY A 1 472 ? -28.759 17.128 13.546 1.00 97.81 472 GLY A C 1
ATOM 3659 O O . GLY A 1 472 ? -28.858 17.172 14.774 1.00 97.81 472 GLY A O 1
ATOM 3660 N N . LYS A 1 473 ? -28.833 15.970 12.874 1.00 98.38 473 LYS A N 1
ATOM 3661 C CA . LYS A 1 473 ? -28.922 14.645 13.523 1.00 98.38 473 LYS A CA 1
ATOM 3662 C C . LYS A 1 473 ? -27.624 14.263 14.232 1.00 98.38 473 LYS A C 1
ATOM 3664 O O . LYS A 1 473 ? -27.660 13.580 15.252 1.00 98.38 473 LYS A O 1
ATOM 3669 N N . VAL A 1 474 ? -26.492 14.725 13.706 1.00 98.69 474 VAL A N 1
ATOM 3670 C CA . VAL A 1 474 ? -25.198 14.736 14.391 1.00 98.69 474 VAL A CA 1
ATOM 3671 C C . VAL A 1 474 ? -24.868 16.187 14.712 1.00 98.69 474 VAL A C 1
ATOM 3673 O O . VAL A 1 474 ? -24.747 17.015 13.813 1.00 98.69 474 VAL A O 1
ATOM 3676 N N . LYS A 1 475 ? -24.721 16.506 15.996 1.00 98.50 475 LYS A N 1
ATOM 3677 C CA . LYS A 1 475 ? -24.294 17.841 16.434 1.00 98.50 475 LYS A CA 1
ATOM 3678 C C . LYS A 1 475 ? -22.776 17.942 16.361 1.00 98.50 475 LYS A C 1
ATOM 3680 O O . LYS A 1 475 ? -22.086 16.956 16.611 1.00 98.50 475 LYS A O 1
ATOM 3685 N N . VAL A 1 476 ? -22.250 19.130 16.082 1.00 98.38 476 VAL A N 1
ATOM 3686 C CA . VAL A 1 476 ? -20.805 19.388 16.083 1.00 98.38 476 VAL A CA 1
ATOM 3687 C C . VAL A 1 476 ? -20.456 20.332 17.225 1.00 98.38 476 VAL A C 1
ATOM 3689 O O . VAL A 1 476 ? -21.086 21.373 17.399 1.00 98.38 476 VAL A O 1
ATOM 3692 N N . LYS A 1 477 ? -19.431 19.973 17.998 1.00 98.00 477 LYS A N 1
ATOM 3693 C CA . LYS A 1 477 ? -18.778 20.864 18.955 1.00 98.00 477 LYS A CA 1
ATOM 3694 C C . LYS A 1 477 ? -17.342 21.111 18.500 1.00 98.00 477 LYS A C 1
ATOM 3696 O O . LYS A 1 477 ? -16.487 20.235 18.621 1.00 98.00 477 LYS A O 1
ATOM 3701 N N . GLN A 1 478 ? -17.113 22.283 17.918 1.00 97.69 478 GLN A N 1
ATOM 3702 C CA . GLN A 1 478 ? -15.870 22.639 17.234 1.00 97.69 478 GLN A CA 1
ATOM 3703 C C . GLN A 1 478 ? -14.935 23.463 18.132 1.00 97.69 478 GLN A C 1
ATOM 3705 O O . GLN A 1 478 ? -15.393 24.182 19.018 1.00 97.69 478 GLN A O 1
ATOM 3710 N N . GLY A 1 479 ? -13.625 23.326 17.913 1.00 96.69 479 GLY A N 1
ATOM 3711 C CA . GLY A 1 479 ? -12.580 24.164 18.508 1.00 96.69 479 GLY A CA 1
ATOM 3712 C C . GLY A 1 479 ? -12.263 23.857 19.972 1.00 96.69 479 GLY A C 1
ATOM 3713 O O . GLY A 1 479 ? -11.611 24.660 20.634 1.00 96.69 479 GLY A O 1
ATOM 3714 N N . VAL A 1 480 ? -12.721 22.716 20.493 1.00 96.56 480 VAL A N 1
ATOM 3715 C CA . VAL A 1 480 ? -12.597 22.362 21.914 1.00 96.56 480 VAL A CA 1
ATOM 3716 C C . VAL A 1 480 ? -12.045 20.957 22.120 1.00 96.56 480 VAL A C 1
ATOM 3718 O O . VAL A 1 480 ? -12.123 20.094 21.242 1.00 96.56 480 VAL A O 1
ATOM 3721 N N . GLU A 1 481 ? -11.548 20.714 23.328 1.00 96.75 481 GLU A N 1
ATOM 3722 C CA . GLU A 1 481 ? -11.207 19.385 23.832 1.00 96.75 481 GLU A CA 1
ATOM 3723 C C . GLU A 1 481 ? -12.051 19.060 25.073 1.00 96.75 481 GLU A C 1
ATOM 3725 O O . GLU A 1 481 ? -12.645 19.949 25.689 1.00 96.75 481 GLU A O 1
ATOM 3730 N N . LEU A 1 482 ? -12.128 17.778 25.441 1.00 96.81 482 LEU A N 1
ATOM 3731 C CA . LEU A 1 482 ? -12.667 17.389 26.746 1.00 96.81 482 LEU A CA 1
ATOM 3732 C C . LEU A 1 482 ? -11.649 17.799 27.810 1.00 96.81 482 LEU A C 1
ATOM 3734 O O . LEU A 1 482 ? -10.476 17.467 27.682 1.00 96.81 482 LEU A O 1
ATOM 3738 N N . GLN A 1 483 ? -12.101 18.496 28.847 1.00 97.00 483 GLN A N 1
ATOM 3739 C CA . GLN A 1 483 ? -11.254 18.947 29.947 1.00 97.00 483 GLN A CA 1
ATOM 3740 C C . GLN A 1 483 ? -11.366 18.014 31.154 1.00 97.00 483 GLN A C 1
ATOM 3742 O O . GLN A 1 483 ? -10.352 17.566 31.682 1.00 97.00 483 GLN A O 1
ATOM 3747 N N . ARG A 1 484 ? -12.597 17.692 31.564 1.00 97.44 484 ARG A N 1
ATOM 3748 C CA . ARG A 1 484 ? -12.870 16.797 32.696 1.00 97.44 484 ARG A CA 1
ATOM 3749 C C . ARG A 1 484 ? -14.215 16.101 32.562 1.00 97.44 484 ARG A C 1
ATOM 3751 O O . ARG A 1 484 ? -15.107 16.586 31.858 1.00 97.44 484 ARG A O 1
ATOM 3758 N N . TYR A 1 485 ? -14.377 14.992 33.263 1.00 98.31 485 TYR A N 1
ATOM 3759 C CA . TYR A 1 485 ? -15.652 14.297 33.356 1.00 98.31 485 TYR A CA 1
ATOM 3760 C C . TYR A 1 485 ? -16.528 14.816 34.507 1.00 98.31 485 TYR A C 1
ATOM 3762 O O . TYR A 1 485 ? -16.056 15.386 35.486 1.00 98.31 485 TYR A O 1
ATOM 3770 N N . LEU A 1 486 ? -17.836 14.616 34.367 1.00 98.00 486 LEU A N 1
ATOM 3771 C CA . LEU A 1 486 ? -18.842 14.735 35.424 1.00 98.00 486 LEU A CA 1
ATOM 3772 C C . LEU A 1 486 ? -19.428 13.341 35.690 1.00 98.00 486 LEU A C 1
ATOM 3774 O O . LEU A 1 486 ? -19.095 12.395 34.985 1.00 98.00 486 LEU A O 1
ATOM 3778 N N . SER A 1 487 ? -20.325 13.182 36.663 1.00 97.56 487 SER A N 1
ATOM 3779 C CA . SER A 1 487 ? -20.991 11.887 36.891 1.00 97.56 487 SER A CA 1
ATOM 3780 C C . SER A 1 487 ? -21.834 11.420 35.697 1.00 97.56 487 SER A C 1
ATOM 3782 O O . SER A 1 487 ? -21.906 10.224 35.421 1.00 97.56 487 SER A O 1
ATOM 3784 N N . ASP A 1 488 ? -22.434 12.365 34.975 1.00 97.25 488 ASP A N 1
ATOM 3785 C CA . ASP A 1 488 ? -23.452 12.184 33.933 1.00 97.25 488 ASP A CA 1
ATOM 3786 C C . ASP A 1 488 ? -23.141 12.961 32.637 1.00 97.25 488 ASP A C 1
ATOM 3788 O O . ASP A 1 488 ? -24.008 13.135 31.777 1.00 97.25 488 ASP A O 1
ATOM 3792 N N . GLY A 1 489 ? -21.899 13.429 32.477 1.00 97.75 489 GLY A N 1
ATOM 3793 C CA . GLY A 1 489 ? -21.497 14.256 31.343 1.00 97.75 489 GLY A CA 1
ATOM 3794 C C . GLY A 1 489 ? -20.017 14.611 31.313 1.00 97.75 489 GLY A C 1
ATOM 3795 O O . GLY A 1 489 ? -19.185 13.976 31.960 1.00 97.75 489 GLY A O 1
ATOM 3796 N N . VAL A 1 490 ? -19.686 15.643 30.542 1.00 98.19 490 VAL A N 1
ATOM 3797 C CA . VAL A 1 490 ? -18.323 16.165 30.380 1.00 98.19 490 VAL A CA 1
ATOM 3798 C C . VAL A 1 490 ? -18.305 17.690 30.415 1.00 98.19 490 VAL A C 1
ATOM 3800 O O . VAL A 1 490 ? -19.299 18.348 30.097 1.00 98.19 490 VAL A O 1
ATOM 3803 N N . VAL A 1 491 ? -17.149 18.249 30.766 1.00 98.31 491 VAL A N 1
ATOM 3804 C CA . VAL A 1 491 ? -16.822 19.670 30.613 1.00 98.31 491 VAL A CA 1
ATOM 3805 C C . VAL A 1 491 ? -15.760 19.811 29.530 1.00 98.31 491 VAL A C 1
ATOM 3807 O O . VAL A 1 491 ? -14.803 19.034 29.486 1.00 98.31 491 VAL A O 1
ATOM 3810 N N . PHE A 1 492 ? -15.919 20.804 28.664 1.00 98.25 492 PHE A N 1
ATOM 3811 C CA . PHE A 1 492 ? -14.964 21.116 27.605 1.00 98.25 492 PHE A CA 1
ATOM 3812 C C . PHE A 1 492 ? -14.040 22.267 27.997 1.00 98.25 492 PHE A C 1
ATOM 3814 O O . PHE A 1 492 ? -14.309 23.001 28.944 1.00 98.25 492 PHE A O 1
ATOM 3821 N N . THR A 1 493 ? -12.972 22.465 27.229 1.00 97.62 493 THR A N 1
ATOM 3822 C CA . THR A 1 493 ? -11.984 23.536 27.447 1.00 97.62 493 THR A CA 1
ATOM 3823 C C . THR A 1 493 ? -12.552 24.959 27.377 1.00 97.62 493 THR A C 1
ATOM 3825 O O . THR A 1 493 ? -11.921 25.884 27.874 1.00 97.62 493 THR A O 1
ATOM 3828 N N . ASP A 1 494 ? -13.734 25.151 26.786 1.00 97.06 494 ASP A N 1
ATOM 3829 C CA . ASP A 1 494 ? -14.472 26.426 26.777 1.00 97.06 494 ASP A CA 1
ATOM 3830 C C . ASP A 1 494 ? -15.362 26.623 28.028 1.00 97.06 494 ASP A C 1
ATOM 3832 O O . ASP A 1 494 ? -16.115 27.592 28.112 1.00 97.06 494 ASP A O 1
ATOM 3836 N N . GLY A 1 495 ? -15.314 25.693 28.988 1.00 97.56 495 GLY A N 1
ATOM 3837 C CA . GLY A 1 495 ? -16.120 25.690 30.211 1.00 97.56 495 GLY A CA 1
ATOM 3838 C C . GLY A 1 495 ? -17.558 25.189 30.037 1.00 97.56 495 GLY A C 1
ATOM 3839 O O . GLY A 1 495 ? -18.275 25.031 31.030 1.00 97.56 495 GLY A O 1
ATOM 3840 N N . SER A 1 496 ? -18.003 24.912 28.809 1.00 97.94 496 SER A N 1
ATOM 3841 C CA . SER A 1 496 ? -19.345 24.384 28.558 1.00 97.94 496 SER A CA 1
ATOM 3842 C C . SER A 1 496 ? -19.481 22.928 29.012 1.00 97.94 496 SER A C 1
ATOM 3844 O O . SER A 1 496 ? -18.503 22.181 29.093 1.00 97.94 496 SER A O 1
ATOM 3846 N N . LYS A 1 497 ? -20.720 22.521 29.303 1.00 98.00 497 LYS A N 1
ATOM 3847 C CA . LYS A 1 497 ? -21.064 21.173 29.766 1.00 98.00 497 LYS A CA 1
ATOM 3848 C C . LYS A 1 497 ? -21.955 20.473 28.753 1.00 98.00 497 LYS A C 1
ATOM 3850 O O . LYS A 1 497 ? -22.784 21.122 28.115 1.00 98.00 497 LYS A O 1
ATOM 3855 N N . LEU A 1 498 ? -21.799 19.161 28.635 1.00 98.19 498 LEU A N 1
ATOM 3856 C CA . LEU A 1 498 ? -22.693 18.322 27.848 1.00 98.19 498 LEU A CA 1
ATOM 3857 C C . LEU A 1 498 ? -22.906 16.996 28.558 1.00 98.19 498 LEU A C 1
ATOM 3859 O O . LEU A 1 498 ? -21.939 16.314 28.905 1.00 98.19 498 LEU A O 1
ATOM 3863 N N . ASP A 1 499 ? -24.165 16.629 28.734 1.00 98.38 499 ASP A N 1
ATOM 3864 C CA . ASP A 1 499 ? -24.502 15.339 29.303 1.00 98.38 499 ASP A CA 1
ATOM 3865 C C . ASP A 1 499 ? -24.152 14.208 28.331 1.00 98.38 499 ASP A C 1
ATOM 3867 O O . ASP A 1 499 ? -24.317 14.327 27.112 1.00 98.38 499 ASP A O 1
ATOM 3871 N N . ALA A 1 500 ? -23.689 13.089 28.874 1.00 98.25 500 ALA A N 1
ATOM 3872 C CA . ALA A 1 500 ? -23.257 11.948 28.089 1.00 98.25 500 ALA A CA 1
ATOM 3873 C C . ALA A 1 500 ? -23.390 10.662 28.892 1.00 98.25 500 ALA A C 1
ATOM 3875 O O . ALA A 1 500 ? -22.949 10.575 30.033 1.00 98.25 500 ALA A O 1
ATOM 3876 N N . ASP A 1 501 ? -23.904 9.625 28.243 1.00 98.50 501 ASP A N 1
ATOM 3877 C CA . ASP A 1 501 ? -23.870 8.267 28.785 1.00 98.50 501 ASP A CA 1
ATOM 3878 C C . ASP A 1 501 ? -22.662 7.497 28.235 1.00 98.50 501 ASP A C 1
ATOM 3880 O O . ASP A 1 501 ? -22.248 6.478 28.796 1.00 98.50 501 ASP A O 1
ATOM 3884 N N . VAL A 1 502 ? -22.108 7.960 27.106 1.00 98.56 502 VAL A N 1
ATOM 3885 C CA . VAL A 1 502 ? -21.000 7.314 26.402 1.00 98.56 502 VAL A CA 1
ATOM 3886 C C . VAL A 1 502 ? -20.056 8.346 25.788 1.00 98.56 502 VAL A C 1
ATOM 3888 O O . VAL A 1 502 ? -20.497 9.268 25.105 1.00 98.56 502 VAL A O 1
ATOM 3891 N N . VAL A 1 503 ? -18.749 8.139 25.961 1.00 98.44 503 VAL A N 1
ATOM 3892 C CA . VAL A 1 503 ? -17.686 8.875 25.264 1.00 98.44 503 VAL A CA 1
ATOM 3893 C C . VAL A 1 503 ? -16.846 7.900 24.438 1.00 98.44 503 VAL A C 1
ATOM 3895 O O . VAL A 1 503 ? -16.230 6.974 24.969 1.00 98.44 503 VAL A O 1
ATOM 3898 N N . ILE A 1 504 ? -16.813 8.111 23.124 1.00 98.25 504 ILE A N 1
ATOM 3899 C CA . ILE A 1 504 ? -16.050 7.306 22.170 1.00 98.25 504 ILE A CA 1
ATOM 3900 C C . ILE A 1 504 ? -14.889 8.137 21.635 1.00 98.25 504 ILE A C 1
ATOM 3902 O O . ILE A 1 504 ? -15.083 9.117 20.924 1.00 98.25 504 ILE A O 1
ATOM 3906 N N . TYR A 1 505 ? -13.666 7.718 21.929 1.00 97.88 505 TYR A N 1
ATOM 3907 C CA . TYR A 1 505 ? -12.457 8.327 21.392 1.00 97.88 505 TYR A CA 1
ATOM 3908 C C . TYR A 1 505 ? -12.145 7.780 19.998 1.00 97.88 505 TYR A C 1
ATOM 3910 O O . TYR A 1 505 ? -11.643 6.666 19.852 1.00 97.88 505 TYR A O 1
ATOM 3918 N N . ALA A 1 506 ? -12.419 8.577 18.968 1.00 95.69 506 ALA A N 1
ATOM 3919 C CA . ALA A 1 506 ? -11.989 8.377 17.585 1.00 95.69 506 ALA A CA 1
ATOM 3920 C C . ALA A 1 506 ? -10.729 9.219 17.282 1.00 95.69 506 ALA A C 1
ATOM 3922 O O . ALA A 1 506 ? -10.604 9.862 16.240 1.00 95.69 506 ALA A O 1
ATOM 3923 N N . THR A 1 507 ? -9.781 9.216 18.221 1.00 93.56 507 THR A N 1
ATOM 3924 C CA . THR A 1 507 ? -8.601 10.098 18.289 1.00 93.56 507 THR A CA 1
ATOM 3925 C C . THR A 1 507 ? -7.354 9.532 17.603 1.00 93.56 507 THR A C 1
ATOM 3927 O O . THR A 1 507 ? -6.245 10.035 17.795 1.00 93.56 507 THR A O 1
ATOM 3930 N N . GLY A 1 508 ? -7.531 8.511 16.764 1.00 90.00 508 GLY A N 1
ATOM 3931 C CA . GLY A 1 508 ? -6.461 7.898 15.985 1.00 90.00 508 GLY A CA 1
ATOM 3932 C C . GLY A 1 508 ? -5.516 7.037 16.824 1.00 90.00 508 GLY A C 1
ATOM 3933 O O . GLY A 1 508 ? -5.894 6.447 17.833 1.00 90.00 508 GLY A O 1
ATOM 3934 N N . TYR A 1 509 ? -4.276 6.927 16.366 1.00 90.50 509 TYR A N 1
ATOM 3935 C CA . TYR A 1 509 ? -3.291 5.995 16.902 1.00 90.50 509 TYR A CA 1
ATOM 3936 C C . TYR A 1 509 ? -1.946 6.701 17.098 1.00 90.50 509 TYR A C 1
ATOM 3938 O O . TYR A 1 509 ? -1.670 7.717 16.456 1.00 90.50 509 TYR A O 1
ATOM 3946 N N . HIS A 1 510 ? -1.119 6.168 17.992 1.00 89.19 510 HIS A N 1
ATOM 3947 C CA . HIS A 1 510 ? 0.285 6.550 18.119 1.00 89.19 510 HIS A CA 1
ATOM 3948 C C . HIS A 1 510 ? 1.093 6.093 16.897 1.00 89.19 510 HIS A C 1
ATOM 3950 O O . HIS A 1 510 ? 0.607 5.328 16.057 1.00 89.19 510 HIS A O 1
ATOM 3956 N N . ASN A 1 511 ? 2.334 6.568 16.788 1.00 87.06 511 ASN A N 1
ATOM 3957 C CA . ASN A 1 511 ? 3.215 6.159 15.705 1.00 87.06 511 ASN A CA 1
ATOM 3958 C C . ASN A 1 511 ? 3.507 4.652 15.827 1.00 87.06 511 ASN A C 1
ATOM 3960 O O . ASN A 1 511 ? 3.807 4.154 16.914 1.00 87.06 511 ASN A O 1
ATOM 3964 N N . ILE A 1 512 ? 3.426 3.912 14.718 1.00 89.50 512 ILE A N 1
ATOM 3965 C CA . ILE A 1 512 ? 3.734 2.475 14.702 1.00 89.50 512 ILE A CA 1
ATOM 3966 C C . ILE A 1 512 ? 5.142 2.174 15.217 1.00 89.50 512 ILE A C 1
ATOM 3968 O O . ILE A 1 512 ? 5.365 1.147 15.856 1.00 89.50 512 ILE A O 1
ATOM 3972 N N . ARG A 1 513 ? 6.084 3.096 15.002 1.00 89.75 513 ARG A N 1
ATOM 3973 C CA . ARG A 1 513 ? 7.462 2.978 15.467 1.00 89.75 513 ARG A CA 1
ATOM 3974 C C . ARG A 1 513 ? 7.545 2.785 16.977 1.00 89.75 513 ARG A C 1
ATOM 3976 O O . ARG A 1 513 ? 8.364 1.990 17.419 1.00 89.75 513 ARG A O 1
ATOM 3983 N N . ASP A 1 514 ? 6.668 3.428 17.748 1.00 88.44 514 ASP A N 1
ATOM 3984 C CA . ASP A 1 514 ? 6.627 3.282 19.208 1.00 88.44 514 ASP A CA 1
ATOM 3985 C C . ASP A 1 514 ? 6.182 1.869 19.607 1.00 88.44 514 ASP A C 1
ATOM 3987 O O . ASP A 1 514 ? 6.721 1.266 20.532 1.00 88.44 514 ASP A O 1
ATOM 3991 N N . THR A 1 515 ? 5.230 1.300 18.863 1.00 88.50 515 THR A N 1
ATOM 3992 C CA . THR A 1 515 ? 4.773 -0.084 19.064 1.00 88.50 515 THR A CA 1
ATOM 3993 C C . THR A 1 515 ? 5.865 -1.090 18.699 1.00 88.50 515 THR A C 1
ATOM 3995 O O . THR A 1 515 ? 6.113 -2.025 19.456 1.00 88.50 515 THR A O 1
ATOM 3998 N N . ILE A 1 516 ? 6.572 -0.877 17.586 1.00 92.38 516 ILE A N 1
ATOM 3999 C CA . ILE A 1 516 ? 7.687 -1.741 17.172 1.00 92.38 516 ILE A CA 1
ATOM 4000 C C . ILE A 1 516 ? 8.886 -1.593 18.122 1.00 92.38 516 ILE A C 1
ATOM 4002 O O . ILE A 1 516 ? 9.548 -2.584 18.415 1.00 92.38 516 ILE A O 1
ATOM 4006 N N . LYS A 1 517 ? 9.125 -0.408 18.698 1.00 93.19 517 LYS A N 1
ATOM 4007 C CA . LYS A 1 517 ? 10.130 -0.202 19.755 1.00 93.19 517 LYS A CA 1
ATOM 4008 C C . LYS A 1 517 ? 9.869 -1.070 20.984 1.00 93.19 517 LYS A C 1
ATOM 4010 O O . LYS A 1 517 ? 10.820 -1.585 21.559 1.00 93.19 517 LYS A O 1
ATOM 4015 N N . GLY A 1 518 ? 8.607 -1.312 21.339 1.00 91.44 518 GLY A N 1
ATOM 4016 C CA . GLY A 1 518 ? 8.260 -2.279 22.386 1.00 91.44 518 GLY A CA 1
ATOM 4017 C C . GLY A 1 518 ? 8.632 -3.732 22.047 1.00 91.44 518 GLY A C 1
ATOM 4018 O O . GLY A 1 518 ? 8.841 -4.526 22.956 1.00 91.44 518 GLY A O 1
ATOM 4019 N N . MET A 1 519 ? 8.736 -4.074 20.759 1.00 93.00 519 MET A N 1
ATOM 4020 C CA . MET A 1 519 ? 9.045 -5.423 20.269 1.00 93.00 519 MET A CA 1
ATOM 4021 C C . MET A 1 519 ? 10.545 -5.640 20.021 1.00 93.00 519 MET A C 1
ATOM 4023 O O . MET A 1 519 ? 11.057 -6.710 20.318 1.00 93.00 519 MET A O 1
ATOM 4027 N N . PHE A 1 520 ? 11.255 -4.635 19.500 1.00 95.50 520 PHE A N 1
ATOM 4028 C CA . PHE A 1 520 ? 12.679 -4.726 19.134 1.00 95.50 520 PHE A CA 1
ATOM 4029 C C . PHE A 1 520 ? 13.617 -3.991 20.097 1.00 95.50 520 PHE A C 1
ATOM 4031 O O . PHE A 1 520 ? 14.833 -4.069 19.956 1.00 95.50 520 PHE A O 1
ATOM 4038 N N . GLY A 1 521 ? 13.084 -3.276 21.085 1.00 95.12 521 GLY A N 1
ATOM 4039 C CA . GLY A 1 521 ? 13.881 -2.445 21.979 1.00 95.12 521 GLY A CA 1
ATOM 4040 C C . GLY A 1 521 ? 14.379 -1.153 21.325 1.00 95.12 521 GLY A C 1
ATOM 4041 O O . GLY A 1 521 ? 14.309 -0.943 20.113 1.00 95.12 521 GLY A O 1
ATOM 4042 N N . GLU A 1 522 ? 14.880 -0.249 22.164 1.00 94.69 522 GLU A N 1
ATOM 4043 C CA . GLU A 1 522 ? 15.330 1.083 21.750 1.00 94.69 522 GLU A CA 1
ATOM 4044 C C . GLU A 1 522 ? 16.567 1.031 20.851 1.00 94.69 522 GLU A C 1
ATOM 4046 O O . GLU A 1 522 ? 16.546 1.594 19.761 1.00 94.69 522 GLU A O 1
ATOM 4051 N N . THR A 1 523 ? 17.587 0.268 21.244 1.00 93.44 523 THR A N 1
ATOM 4052 C CA . THR A 1 523 ? 18.879 0.198 20.545 1.00 93.44 523 THR A CA 1
ATOM 4053 C C . THR A 1 523 ? 18.767 -0.285 19.097 1.00 93.44 523 THR A C 1
ATOM 4055 O O . THR A 1 523 ? 19.426 0.257 18.210 1.00 93.44 523 THR A O 1
ATOM 4058 N N . ILE A 1 524 ? 17.932 -1.296 18.823 1.00 94.56 524 ILE A N 1
ATOM 4059 C CA . ILE A 1 524 ? 17.700 -1.758 17.445 1.00 94.56 524 ILE A CA 1
ATOM 4060 C C . ILE A 1 524 ? 16.938 -0.684 16.675 1.00 94.56 524 ILE A C 1
ATOM 4062 O O . ILE A 1 524 ? 17.328 -0.330 15.562 1.00 94.56 524 ILE A O 1
ATOM 4066 N N . MET A 1 525 ? 15.876 -0.134 17.271 1.00 94.62 525 MET A N 1
ATOM 4067 C CA . MET A 1 525 ? 15.029 0.828 16.580 1.00 94.62 525 MET A CA 1
ATOM 4068 C C . MET A 1 525 ? 15.750 2.132 16.254 1.00 94.62 525 MET A C 1
ATOM 4070 O O . MET A 1 525 ? 15.538 2.638 15.158 1.00 94.62 525 MET A O 1
ATOM 4074 N N . GLU A 1 526 ? 16.638 2.649 17.102 1.00 93.38 526 GLU A N 1
ATOM 4075 C CA . GLU A 1 526 ? 17.441 3.854 16.823 1.00 93.38 526 GLU A CA 1
ATOM 4076 C C . GLU A 1 526 ? 18.260 3.760 15.528 1.00 93.38 526 GLU A C 1
ATOM 4078 O O . GLU A 1 526 ? 18.462 4.767 14.854 1.00 93.38 526 GLU A O 1
ATOM 4083 N N . ARG A 1 527 ? 18.659 2.548 15.123 1.00 92.62 527 ARG A N 1
ATOM 4084 C CA . ARG A 1 527 ? 19.406 2.290 13.879 1.00 92.62 527 ARG A CA 1
ATOM 4085 C C . ARG A 1 527 ? 18.520 2.172 12.637 1.00 92.62 527 ARG A C 1
ATOM 4087 O O . ARG A 1 527 ? 19.032 1.958 11.541 1.00 92.62 527 ARG A O 1
ATOM 4094 N N . THR A 1 528 ? 17.201 2.271 12.792 1.00 92.56 528 THR A N 1
ATOM 4095 C CA . THR A 1 528 ? 16.249 2.127 11.686 1.00 92.56 528 THR A CA 1
ATOM 4096 C C . THR A 1 528 ? 15.676 3.467 11.224 1.00 92.56 528 THR A C 1
ATOM 4098 O O . THR A 1 528 ? 15.496 4.391 12.014 1.00 92.56 528 THR A O 1
ATOM 4101 N N . SER A 1 529 ? 15.318 3.549 9.948 1.00 88.06 529 SER A N 1
ATOM 4102 C CA . SER A 1 529 ? 14.622 4.653 9.294 1.00 88.06 529 SER A CA 1
ATOM 4103 C C . SER A 1 529 ? 13.166 4.782 9.755 1.00 88.06 529 SER A C 1
ATOM 4105 O O . SER A 1 529 ? 12.601 3.888 10.390 1.00 88.06 529 SER A O 1
ATOM 4107 N N . GLN A 1 530 ? 12.545 5.921 9.435 1.00 88.56 530 GLN A N 1
ATOM 4108 C CA . GLN A 1 530 ? 11.109 6.128 9.642 1.00 88.56 530 GLN A CA 1
ATOM 4109 C C . GLN A 1 530 ? 10.286 5.116 8.833 1.00 88.56 530 GLN A C 1
ATOM 4111 O O . GLN A 1 530 ? 10.670 4.759 7.727 1.00 88.56 530 GLN A O 1
ATOM 4116 N N . ILE A 1 531 ? 9.148 4.673 9.376 1.00 87.38 531 ILE A N 1
ATOM 4117 C CA . ILE A 1 531 ? 8.347 3.555 8.829 1.00 87.38 531 ILE A CA 1
ATOM 4118 C C . ILE A 1 531 ? 7.217 4.037 7.896 1.00 87.38 531 ILE A C 1
ATOM 4120 O O . ILE A 1 531 ? 6.535 3.231 7.278 1.00 87.38 531 ILE A O 1
ATOM 4124 N N . TRP A 1 532 ? 6.993 5.347 7.779 1.00 89.94 532 TRP A N 1
ATOM 4125 C CA . TRP A 1 532 ? 6.022 5.934 6.851 1.00 89.94 532 TRP A CA 1
ATOM 4126 C C . TRP A 1 532 ? 6.315 7.424 6.639 1.00 89.94 532 TRP A C 1
ATOM 4128 O O . TRP A 1 532 ? 7.169 8.001 7.317 1.00 89.94 532 TRP A O 1
ATOM 4138 N N . GLY A 1 533 ? 5.590 8.056 5.719 1.00 89.56 533 GLY A N 1
ATOM 4139 C CA . GLY A 1 533 ? 5.810 9.439 5.308 1.00 89.56 533 GLY A CA 1
ATOM 4140 C C . GLY A 1 533 ? 6.658 9.527 4.045 1.00 89.56 533 GLY A C 1
ATOM 4141 O O . GLY A 1 533 ? 7.084 8.509 3.499 1.00 89.56 533 GLY A O 1
ATOM 4142 N N . LEU A 1 534 ? 6.893 10.752 3.587 1.00 90.75 534 LEU A N 1
ATOM 4143 C CA . LEU A 1 534 ? 7.662 11.037 2.380 1.00 90.75 534 LEU A CA 1
ATOM 4144 C C . LEU A 1 534 ? 9.041 11.599 2.737 1.00 90.75 534 LEU A C 1
ATOM 4146 O O . LEU A 1 534 ? 9.159 12.359 3.699 1.00 90.75 534 LEU A O 1
ATOM 4150 N N . ASP A 1 535 ? 10.066 11.209 1.985 1.00 91.38 535 ASP A N 1
ATOM 4151 C CA . ASP A 1 535 ? 11.384 11.847 2.019 1.00 91.38 535 ASP A CA 1
ATOM 4152 C C . ASP A 1 535 ? 11.425 13.120 1.148 1.00 91.38 535 ASP A C 1
ATOM 4154 O O . ASP A 1 535 ? 10.415 13.548 0.583 1.00 91.38 535 ASP A O 1
ATOM 4158 N N . GLU A 1 536 ? 12.598 13.748 1.049 1.00 91.50 536 GLU A N 1
ATOM 4159 C CA . GLU A 1 536 ? 12.813 14.989 0.289 1.00 91.50 536 GLU A CA 1
ATOM 4160 C C . GLU A 1 536 ? 12.577 14.841 -1.226 1.00 91.50 536 GLU A C 1
ATOM 4162 O O . GLU A 1 536 ? 12.335 15.834 -1.915 1.00 91.50 536 GLU A O 1
ATOM 4167 N N . GLU A 1 537 ? 12.626 13.615 -1.758 1.00 93.00 537 GLU A N 1
ATOM 4168 C CA . GLU A 1 537 ? 12.296 13.310 -3.156 1.00 93.00 537 GLU A CA 1
ATOM 4169 C C . GLU A 1 537 ? 10.814 12.958 -3.345 1.00 93.00 537 GLU A C 1
ATOM 4171 O O . GLU A 1 537 ? 10.343 12.780 -4.471 1.00 93.00 537 GLU A O 1
ATOM 4176 N N . GLY A 1 538 ? 10.054 12.872 -2.250 1.00 91.12 538 GLY A N 1
ATOM 4177 C CA . GLY A 1 538 ? 8.670 12.430 -2.262 1.00 91.12 538 GLY A CA 1
ATOM 4178 C C . GLY A 1 538 ? 8.516 10.916 -2.397 1.00 91.12 538 GLY A C 1
ATOM 4179 O O . GLY A 1 538 ? 7.469 10.457 -2.854 1.00 91.12 538 GLY A O 1
ATOM 4180 N N . GLU A 1 539 ? 9.527 10.130 -2.028 1.00 91.31 539 GLU A N 1
ATOM 4181 C CA . GLU A 1 539 ? 9.438 8.672 -1.950 1.00 91.31 539 GLU A CA 1
ATOM 4182 C C . GLU A 1 539 ? 9.028 8.216 -0.541 1.00 91.31 539 GLU A C 1
ATOM 4184 O O . GLU A 1 539 ? 9.303 8.876 0.458 1.00 91.31 539 GLU A O 1
ATOM 4189 N N . LEU A 1 540 ? 8.371 7.055 -0.437 1.00 89.88 540 LEU A N 1
ATOM 4190 C CA . LEU A 1 540 ? 7.931 6.516 0.857 1.00 89.88 540 LEU A CA 1
ATOM 4191 C C . LEU A 1 540 ? 9.117 6.128 1.756 1.00 89.88 540 LEU A C 1
ATOM 4193 O O . LEU A 1 540 ? 10.029 5.422 1.317 1.00 89.88 540 LEU A O 1
ATOM 4197 N N . ASN A 1 541 ? 9.075 6.528 3.025 1.00 88.81 541 ASN A N 1
ATOM 4198 C CA . ASN A 1 541 ? 10.071 6.175 4.038 1.00 88.81 541 ASN A CA 1
ATOM 4199 C C . ASN A 1 541 ? 9.905 4.731 4.536 1.00 88.81 541 ASN A C 1
ATOM 4201 O O . ASN A 1 541 ? 8.793 4.312 4.852 1.00 88.81 541 ASN A O 1
ATOM 4205 N N . GLY A 1 542 ? 11.025 4.003 4.644 1.00 83.31 542 GLY A N 1
ATOM 4206 C CA . GLY A 1 542 ? 11.194 2.728 5.367 1.00 83.31 542 GLY A CA 1
ATOM 4207 C C . GLY A 1 542 ? 10.443 1.499 4.846 1.00 83.31 542 GLY A C 1
ATOM 4208 O O . GLY A 1 542 ? 11.008 0.407 4.831 1.00 83.31 542 GLY A O 1
ATOM 4209 N N . CYS A 1 543 ? 9.195 1.634 4.399 1.00 88.38 543 CYS A N 1
ATOM 4210 C CA . CYS A 1 543 ? 8.398 0.513 3.916 1.00 88.38 543 CYS A CA 1
ATOM 4211 C C . CYS A 1 543 ? 9.025 -0.129 2.673 1.00 88.38 543 CYS A C 1
ATOM 4213 O O . CYS A 1 543 ? 9.257 0.538 1.664 1.00 88.38 543 CYS A O 1
ATOM 4215 N N . PHE A 1 544 ? 9.257 -1.443 2.745 1.00 88.62 544 PHE A N 1
ATOM 4216 C CA . PHE A 1 544 ? 9.849 -2.280 1.695 1.00 88.62 544 PHE A CA 1
ATOM 4217 C C . PHE A 1 544 ? 11.236 -1.804 1.225 1.00 88.62 544 PHE A C 1
ATOM 4219 O O . PHE A 1 544 ? 11.709 -2.161 0.140 1.00 88.62 544 PHE A O 1
ATOM 4226 N N . LYS A 1 545 ? 11.898 -0.983 2.043 1.00 88.69 545 LYS A N 1
ATOM 4227 C CA . LYS A 1 545 ? 13.270 -0.505 1.875 1.00 88.69 545 LYS A CA 1
ATOM 4228 C C . LYS A 1 545 ? 14.132 -1.077 3.008 1.00 88.69 545 LYS A C 1
ATOM 4230 O O . LYS A 1 545 ? 13.580 -1.475 4.035 1.00 88.69 545 LYS A O 1
ATOM 4235 N N . PRO A 1 546 ? 15.465 -1.134 2.839 1.00 87.81 546 PRO A N 1
ATOM 4236 C CA . PRO A 1 546 ? 16.354 -1.487 3.939 1.00 87.81 546 PRO A CA 1
ATOM 4237 C C . PRO A 1 546 ? 16.053 -0.600 5.143 1.00 87.81 546 PRO A C 1
ATOM 4239 O O . PRO A 1 546 ? 16.032 0.627 5.018 1.00 87.81 546 PRO A O 1
ATOM 4242 N N . SER A 1 547 ? 15.798 -1.207 6.303 1.00 91.50 547 SER A N 1
ATOM 4243 C CA . SER A 1 547 ? 15.434 -0.422 7.481 1.00 91.50 547 SER A CA 1
ATOM 4244 C C . SER A 1 547 ? 16.592 0.446 7.965 1.00 91.50 547 SER A C 1
ATOM 4246 O O . SER A 1 547 ? 16.329 1.455 8.594 1.00 91.50 547 SER A O 1
ATOM 4248 N N . GLY A 1 548 ? 17.845 0.095 7.667 1.00 89.25 548 GLY A N 1
ATOM 4249 C CA . GLY A 1 548 ? 19.049 0.647 8.304 1.00 89.25 548 GLY A CA 1
ATOM 4250 C C . GLY A 1 548 ? 19.670 -0.331 9.307 1.00 89.25 548 GLY A C 1
ATOM 4251 O O . GLY A 1 548 ? 20.863 -0.249 9.596 1.00 89.25 548 GLY A O 1
ATOM 4252 N N . HIS A 1 549 ? 18.899 -1.329 9.749 1.00 92.31 549 HIS A N 1
ATOM 4253 C CA . HIS A 1 549 ? 19.401 -2.489 10.473 1.00 92.31 549 HIS A CA 1
ATOM 4254 C C . HIS A 1 549 ? 19.419 -3.724 9.548 1.00 92.31 549 HIS A C 1
ATOM 4256 O O . HIS A 1 549 ? 18.405 -4.000 8.900 1.00 92.31 549 HIS A O 1
ATOM 4262 N N . PRO A 1 550 ? 20.530 -4.487 9.477 1.00 91.00 550 PRO A N 1
ATOM 4263 C CA . PRO A 1 550 ? 20.597 -5.717 8.688 1.00 91.00 550 PRO A CA 1
ATOM 4264 C C . PRO A 1 550 ? 19.484 -6.700 9.055 1.00 91.00 550 PRO A C 1
ATOM 4266 O O . PRO A 1 550 ? 19.138 -6.832 10.230 1.00 91.00 550 PRO A O 1
ATOM 4269 N N . GLY A 1 551 ? 18.896 -7.344 8.047 1.00 90.94 551 GLY A N 1
ATOM 4270 C CA . GLY A 1 551 ? 17.863 -8.362 8.230 1.00 90.94 551 GLY A CA 1
ATOM 4271 C C . GLY A 1 551 ? 16.542 -7.876 8.839 1.00 90.94 551 GLY A C 1
ATOM 4272 O O . GLY A 1 551 ? 15.680 -8.708 9.086 1.00 90.94 551 GLY A O 1
ATOM 4273 N N . LEU A 1 552 ? 16.343 -6.578 9.101 1.00 94.88 552 LEU A N 1
ATOM 4274 C CA . LEU A 1 552 ? 15.070 -6.039 9.596 1.00 94.88 552 LEU A CA 1
ATOM 4275 C C . LEU A 1 552 ? 14.400 -5.186 8.526 1.00 94.88 552 LEU A C 1
ATOM 4277 O O . LEU A 1 552 ? 15.022 -4.297 7.936 1.00 94.88 552 LEU A O 1
ATOM 4281 N N . TRP A 1 553 ? 13.109 -5.418 8.326 1.00 94.75 553 TRP A N 1
ATOM 4282 C CA . TRP A 1 553 ? 12.314 -4.776 7.291 1.00 94.75 553 TRP A CA 1
ATOM 4283 C C . TRP A 1 553 ? 10.937 -4.379 7.814 1.00 94.75 553 TRP A C 1
ATOM 4285 O O . TRP A 1 553 ? 10.393 -4.999 8.729 1.00 94.75 553 TRP A O 1
ATOM 4295 N N . PHE A 1 554 ? 10.337 -3.374 7.180 1.00 93.94 554 PHE A N 1
ATOM 4296 C CA . PHE A 1 554 ? 8.979 -2.930 7.480 1.00 93.94 554 PHE A CA 1
ATOM 4297 C C . PHE A 1 554 ? 8.099 -3.050 6.242 1.00 93.94 554 PHE A C 1
ATOM 4299 O O . PHE A 1 554 ? 8.492 -2.618 5.160 1.00 93.94 554 PHE A O 1
ATOM 4306 N N . GLY A 1 555 ? 6.894 -3.589 6.396 1.00 91.75 555 GLY A N 1
ATOM 4307 C CA . GLY A 1 555 ? 5.854 -3.567 5.372 1.00 91.75 555 GLY A CA 1
ATOM 4308 C C . GLY A 1 555 ? 4.636 -2.814 5.889 1.00 91.75 555 GLY A C 1
ATOM 4309 O O . GLY A 1 555 ? 4.053 -3.183 6.906 1.00 91.75 555 GLY A O 1
ATOM 4310 N N . GLY A 1 556 ? 4.243 -1.758 5.185 1.00 88.06 556 GLY A N 1
ATOM 4311 C CA . GLY A 1 556 ? 3.138 -0.889 5.577 1.00 88.06 556 GLY A CA 1
ATOM 4312 C C . GLY A 1 556 ? 2.415 -0.292 4.374 1.00 88.06 556 GLY A C 1
ATOM 4313 O O . GLY A 1 556 ? 2.831 -0.469 3.231 1.00 88.06 556 GLY A O 1
ATOM 4314 N N . GLY A 1 557 ? 1.321 0.419 4.639 1.00 85.62 557 GLY A N 1
ATOM 4315 C CA . GLY A 1 557 ? 0.446 0.974 3.608 1.00 85.62 557 GLY A CA 1
ATOM 4316 C C . GLY A 1 557 ? -0.742 0.075 3.276 1.00 85.62 557 GLY A C 1
ATOM 4317 O O . GLY A 1 557 ? -1.122 -0.810 4.045 1.00 85.62 557 GLY A O 1
ATOM 4318 N N . ASP A 1 558 ? -1.374 0.350 2.140 1.00 85.38 558 ASP A N 1
ATOM 4319 C CA . ASP A 1 558 ? -2.503 -0.428 1.641 1.00 85.38 558 ASP A CA 1
ATOM 4320 C C . ASP A 1 558 ? -2.049 -1.595 0.743 1.00 85.38 558 ASP A C 1
ATOM 4322 O O . ASP A 1 558 ? -0.856 -1.899 0.611 1.00 85.38 558 ASP A O 1
ATOM 4326 N N . LEU A 1 559 ? -3.019 -2.292 0.142 1.00 86.19 559 LEU A N 1
ATOM 4327 C CA . LEU A 1 559 ? -2.728 -3.389 -0.776 1.00 86.19 559 LEU A CA 1
ATOM 4328 C C . LEU A 1 559 ? -1.934 -2.926 -1.987 1.00 86.19 559 LEU A C 1
ATOM 4330 O O . LEU A 1 559 ? -1.021 -3.631 -2.391 1.00 86.19 559 LEU A O 1
ATOM 4334 N N . THR A 1 560 ? -2.220 -1.748 -2.526 1.00 87.88 560 THR A N 1
ATOM 4335 C CA . THR A 1 560 ? -1.536 -1.237 -3.711 1.00 87.88 560 THR A CA 1
ATOM 4336 C C . THR A 1 560 ? -0.053 -1.038 -3.448 1.00 87.88 560 THR A C 1
ATOM 4338 O O . THR A 1 560 ? 0.775 -1.574 -4.182 1.00 87.88 560 THR A O 1
ATOM 4341 N N . ILE A 1 561 ? 0.308 -0.383 -2.342 1.00 88.19 561 ILE A N 1
ATOM 4342 C CA . ILE A 1 561 ? 1.714 -0.247 -1.940 1.00 88.19 561 ILE A CA 1
ATOM 4343 C C . ILE A 1 561 ? 2.355 -1.610 -1.674 1.00 88.19 561 ILE A C 1
ATOM 4345 O O . ILE A 1 561 ? 3.493 -1.837 -2.086 1.00 88.19 561 ILE A O 1
ATOM 4349 N N . SER A 1 562 ? 1.616 -2.538 -1.062 1.00 89.06 562 SER A N 1
ATOM 4350 C CA . SER A 1 562 ? 2.104 -3.896 -0.809 1.00 89.06 562 SER A CA 1
ATOM 4351 C C . SER A 1 562 ? 2.381 -4.661 -2.110 1.00 89.06 562 SER A C 1
ATOM 4353 O O . SER A 1 562 ? 3.469 -5.210 -2.258 1.00 89.06 562 SER A O 1
ATOM 4355 N N . ARG A 1 563 ? 1.455 -4.651 -3.080 1.00 89.94 563 ARG A N 1
ATOM 4356 C CA . ARG A 1 563 ? 1.603 -5.297 -4.397 1.00 89.94 563 ARG A CA 1
ATOM 4357 C C . ARG A 1 563 ? 2.800 -4.738 -5.157 1.00 89.94 563 ARG A C 1
ATOM 4359 O O . ARG A 1 563 ? 3.633 -5.498 -5.650 1.00 89.94 563 ARG A O 1
ATOM 4366 N N . ILE A 1 564 ? 2.880 -3.410 -5.198 1.00 85.00 564 ILE A N 1
ATOM 4367 C CA . ILE A 1 564 ? 3.910 -2.633 -5.881 1.00 85.00 564 ILE A CA 1
ATOM 4368 C C . ILE A 1 564 ? 5.285 -2.932 -5.276 1.00 85.00 564 ILE A C 1
ATOM 4370 O O . ILE A 1 564 ? 6.204 -3.332 -5.988 1.00 85.00 564 ILE A O 1
ATOM 4374 N N . LEU A 1 565 ? 5.451 -2.757 -3.964 1.00 85.00 565 LEU A N 1
ATOM 4375 C CA . LEU A 1 565 ? 6.770 -2.763 -3.338 1.00 85.00 565 LEU A CA 1
ATOM 4376 C C . LEU A 1 565 ? 7.267 -4.149 -2.899 1.00 85.00 565 LEU A C 1
ATOM 4378 O O . LEU A 1 565 ? 8.483 -4.334 -2.815 1.00 85.00 565 LEU A O 1
ATOM 4382 N N . SER A 1 566 ? 6.390 -5.146 -2.712 1.00 84.06 566 SER A N 1
ATOM 4383 C CA . SER A 1 566 ? 6.800 -6.503 -2.307 1.00 84.06 566 SER A CA 1
ATOM 4384 C C . SER A 1 566 ? 7.802 -7.137 -3.276 1.00 84.06 566 SER A C 1
ATOM 4386 O O . SER A 1 566 ? 8.752 -7.784 -2.842 1.00 84.06 566 SER A O 1
ATOM 4388 N N . LYS A 1 567 ? 7.616 -6.935 -4.593 1.00 78.50 567 LYS A N 1
ATOM 4389 C CA . LYS A 1 567 ? 8.505 -7.505 -5.623 1.00 78.50 567 LYS A CA 1
ATOM 4390 C C . LYS A 1 567 ? 9.921 -6.922 -5.505 1.00 78.50 567 LYS A C 1
ATOM 4392 O O . LYS A 1 567 ? 10.906 -7.653 -5.560 1.00 78.50 567 LYS A O 1
ATOM 4397 N N . ARG A 1 568 ? 10.024 -5.614 -5.238 1.00 78.56 568 ARG A N 1
ATOM 4398 C CA . ARG A 1 568 ? 11.311 -4.904 -5.093 1.00 78.56 568 ARG A CA 1
ATOM 4399 C C . ARG A 1 568 ? 12.038 -5.249 -3.804 1.00 78.56 568 ARG A C 1
ATOM 4401 O O . ARG A 1 568 ? 13.263 -5.278 -3.795 1.00 78.56 568 ARG A O 1
ATOM 4408 N N . MET A 1 569 ? 11.299 -5.505 -2.726 1.00 80.62 569 MET A N 1
ATOM 4409 C CA . MET A 1 569 ? 11.899 -5.941 -1.468 1.00 80.62 569 MET A CA 1
ATOM 4410 C C . MET A 1 569 ? 12.657 -7.257 -1.655 1.00 80.62 569 MET A C 1
ATOM 4412 O O . MET A 1 569 ? 13.823 -7.330 -1.279 1.00 80.62 569 MET A O 1
ATOM 4416 N N . ARG A 1 570 ? 12.048 -8.263 -2.303 1.00 67.62 570 ARG A N 1
ATOM 4417 C CA . ARG A 1 570 ? 12.744 -9.530 -2.571 1.00 67.62 570 ARG A CA 1
ATOM 4418 C C . ARG A 1 570 ? 13.974 -9.340 -3.436 1.00 67.62 570 ARG A C 1
ATOM 4420 O O . ARG A 1 570 ? 14.988 -9.942 -3.127 1.00 67.62 570 ARG A O 1
ATOM 4427 N N . GLY A 1 571 ? 13.915 -8.502 -4.472 1.00 58.25 571 GLY A N 1
ATOM 4428 C CA . GLY A 1 571 ? 15.082 -8.276 -5.330 1.00 58.25 571 GLY A CA 1
ATOM 4429 C C . GLY A 1 571 ? 16.327 -7.790 -4.577 1.00 58.25 571 GLY A C 1
ATOM 4430 O O . GLY A 1 571 ? 17.445 -7.934 -5.055 1.00 58.25 571 GLY A O 1
ATOM 4431 N N . ARG A 1 572 ? 16.143 -7.271 -3.360 1.00 70.88 572 ARG A N 1
ATOM 4432 C CA . ARG A 1 572 ? 17.228 -6.869 -2.476 1.00 70.88 572 ARG A CA 1
ATOM 4433 C C . ARG A 1 572 ? 17.682 -7.968 -1.505 1.00 70.88 572 ARG A C 1
ATOM 4435 O O . ARG A 1 572 ? 18.834 -7.920 -1.101 1.00 70.88 572 ARG A O 1
ATOM 4442 N N . LEU A 1 573 ? 16.833 -8.936 -1.130 1.00 69.62 573 LEU A N 1
ATOM 4443 C CA . LEU A 1 573 ? 17.159 -9.946 -0.104 1.00 69.62 573 LEU A CA 1
ATOM 4444 C C . LEU A 1 573 ? 18.404 -10.785 -0.472 1.00 69.62 573 LEU A C 1
ATOM 4446 O O . LEU A 1 573 ? 19.363 -10.725 0.293 1.00 69.62 573 LEU A O 1
ATOM 4450 N N . PRO A 1 574 ? 18.493 -11.433 -1.659 1.00 56.34 574 PRO A N 1
ATOM 4451 C CA . PRO A 1 574 ? 19.685 -12.203 -2.031 1.00 56.34 574 PRO A CA 1
ATOM 4452 C C . PRO A 1 574 ? 20.955 -11.350 -2.129 1.00 56.34 574 PRO A C 1
ATOM 4454 O O . PRO A 1 574 ? 22.044 -11.832 -1.852 1.00 56.34 574 PRO A O 1
ATOM 4457 N N . TYR A 1 575 ? 20.823 -10.072 -2.502 1.00 52.91 575 TYR A N 1
ATOM 4458 C CA . TYR A 1 575 ? 21.950 -9.139 -2.623 1.00 52.91 575 TYR A CA 1
ATOM 4459 C C . TYR A 1 575 ? 22.433 -8.599 -1.265 1.00 52.91 575 TYR A 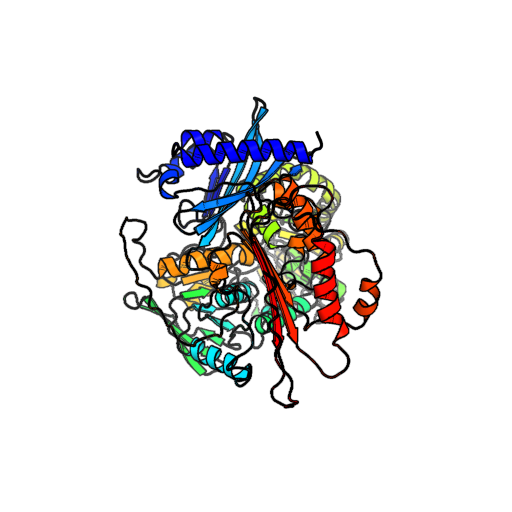C 1
ATOM 4461 O O . TYR A 1 575 ? 23.529 -8.062 -1.161 1.00 52.91 575 TYR A O 1
ATOM 4469 N N . PHE A 1 576 ? 21.611 -8.691 -0.219 1.00 53.59 576 PHE A N 1
ATOM 4470 C CA . PHE A 1 576 ? 22.049 -8.424 1.151 1.00 53.59 576 PHE A CA 1
ATOM 4471 C C . PHE A 1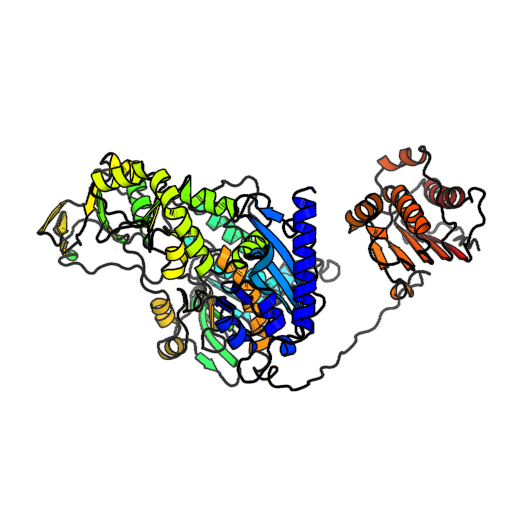 576 ? 22.621 -9.677 1.828 1.00 53.59 576 PHE A C 1
ATOM 4473 O O . PHE A 1 576 ? 23.427 -9.540 2.751 1.00 53.59 576 PHE A O 1
ATOM 4480 N N . ASP A 1 577 ? 22.242 -10.868 1.356 1.00 54.97 577 ASP A N 1
ATOM 4481 C CA . ASP A 1 577 ? 22.797 -12.142 1.818 1.00 54.97 577 ASP A CA 1
ATOM 4482 C C . ASP A 1 577 ? 24.203 -12.388 1.231 1.00 54.97 577 ASP A C 1
ATOM 4484 O O . ASP A 1 577 ? 25.143 -12.679 1.979 1.00 54.97 577 ASP A O 1
ATOM 4488 N N . ASP A 1 578 ? 24.372 -12.176 -0.081 1.00 47.22 578 ASP A N 1
ATOM 4489 C CA . ASP A 1 578 ? 25.667 -12.128 -0.773 1.00 47.22 578 ASP A CA 1
ATOM 4490 C C . ASP A 1 578 ? 26.284 -10.732 -0.580 1.00 47.22 578 ASP A C 1
ATOM 4492 O O . ASP A 1 578 ? 25.830 -9.780 -1.202 1.00 47.22 578 ASP A O 1
ATOM 4496 N N . ASP A 1 579 ? 27.303 -10.603 0.277 1.00 42.88 579 ASP A N 1
ATOM 4497 C CA . ASP A 1 579 ? 27.989 -9.350 0.650 1.00 42.88 579 ASP A CA 1
ATOM 4498 C C . ASP A 1 579 ? 27.913 -8.187 -0.366 1.00 42.88 579 ASP A C 1
ATOM 4500 O O . ASP A 1 579 ? 28.208 -8.320 -1.558 1.00 42.88 579 ASP A O 1
ATOM 4504 N N . THR A 1 580 ? 27.634 -6.995 0.172 1.00 36.47 580 THR A N 1
ATOM 4505 C CA . THR A 1 580 ? 27.560 -5.664 -0.459 1.00 36.47 580 THR A CA 1
ATOM 4506 C C . THR A 1 580 ? 28.846 -5.166 -1.157 1.00 36.47 580 THR A C 1
ATOM 4508 O O . THR A 1 580 ? 29.128 -3.970 -1.152 1.00 36.47 580 THR A O 1
ATOM 4511 N N . ASP A 1 581 ? 29.616 -6.036 -1.811 1.00 35.78 581 ASP A N 1
ATOM 4512 C CA . ASP A 1 581 ? 30.854 -5.707 -2.529 1.00 35.78 581 ASP A CA 1
ATOM 4513 C C . ASP A 1 581 ? 30.798 -5.966 -4.046 1.00 35.78 581 ASP A C 1
ATOM 4515 O O . ASP A 1 581 ? 31.722 -5.589 -4.762 1.00 35.78 581 ASP A O 1
ATOM 4519 N N . ARG A 1 582 ? 29.710 -6.507 -4.617 1.00 39.94 582 ARG A N 1
ATOM 4520 C CA . ARG A 1 582 ? 29.664 -6.759 -6.079 1.00 39.94 582 ARG A CA 1
ATOM 4521 C C . ARG A 1 582 ? 29.574 -5.504 -6.960 1.00 39.94 582 ARG A C 1
ATOM 4523 O O . ARG A 1 582 ? 29.969 -5.562 -8.123 1.00 39.94 582 ARG A O 1
ATOM 4530 N N . LEU A 1 583 ? 29.172 -4.353 -6.412 1.00 37.53 583 LEU A N 1
ATOM 4531 C CA . LEU A 1 583 ? 29.317 -3.053 -7.095 1.00 37.53 583 LEU A CA 1
ATOM 4532 C C . LEU A 1 583 ? 30.755 -2.497 -7.025 1.00 37.53 583 LEU A C 1
ATOM 4534 O O . LEU A 1 583 ? 31.062 -1.521 -7.705 1.00 37.53 583 LEU A O 1
ATOM 4538 N N . LYS A 1 584 ? 31.663 -3.147 -6.283 1.00 33.38 584 LYS A N 1
ATOM 4539 C CA . LYS A 1 584 ? 33.115 -2.921 -6.319 1.00 33.38 584 LYS A CA 1
ATOM 4540 C C . LYS A 1 584 ? 33.804 -4.072 -7.059 1.00 33.38 584 LYS A C 1
ATOM 4542 O O . LYS A 1 584 ? 34.514 -4.870 -6.468 1.00 33.38 584 LYS A O 1
ATOM 4547 N N . GLY A 1 585 ? 33.558 -4.160 -8.367 1.00 32.78 585 GLY A N 1
ATOM 4548 C CA . GLY A 1 585 ? 34.337 -4.932 -9.348 1.00 32.78 585 GLY A CA 1
ATOM 4549 C C . GLY A 1 585 ? 35.130 -6.144 -8.832 1.00 32.78 585 GLY A C 1
ATOM 4550 O O . GLY A 1 585 ? 36.349 -6.069 -8.710 1.00 32.78 585 GLY A O 1
ATOM 4551 N N . GLY A 1 586 ? 34.469 -7.283 -8.618 1.00 25.45 586 GLY A N 1
ATOM 4552 C CA . GLY A 1 586 ? 35.130 -8.552 -8.296 1.00 25.45 586 GLY A CA 1
ATOM 4553 C C . GLY A 1 586 ? 34.428 -9.733 -8.963 1.00 25.45 586 GLY A C 1
ATOM 4554 O O . GLY A 1 586 ? 33.259 -9.993 -8.695 1.00 25.45 586 GLY A O 1
ATOM 4555 N N . LYS A 1 587 ? 35.127 -10.438 -9.864 1.00 30.22 587 LYS A N 1
ATOM 4556 C CA . LYS A 1 587 ? 34.629 -11.650 -10.540 1.00 30.22 587 LYS A CA 1
ATOM 4557 C C . LYS A 1 587 ? 34.542 -12.817 -9.552 1.00 30.22 587 LYS A C 1
ATOM 4559 O O . LYS A 1 587 ? 35.501 -13.063 -8.828 1.00 30.22 587 LYS A O 1
ATOM 4564 N N . SER A 1 588 ? 33.467 -13.601 -9.618 1.00 25.89 588 SER A N 1
ATOM 4565 C CA . SER A 1 588 ? 33.409 -14.932 -9.007 1.00 25.89 588 SER A CA 1
ATOM 4566 C C . SER A 1 588 ? 32.648 -15.912 -9.903 1.00 25.89 588 SER A C 1
ATOM 4568 O O . SER A 1 588 ? 31.546 -15.633 -10.370 1.00 25.89 588 SER A O 1
ATOM 4570 N N . THR A 1 589 ? 33.302 -17.038 -10.177 1.00 27.95 589 THR A N 1
ATOM 4571 C CA . THR A 1 589 ? 32.840 -18.218 -10.916 1.00 27.95 589 THR A CA 1
ATOM 4572 C C . THR A 1 589 ? 32.186 -19.216 -9.967 1.00 27.95 589 THR A C 1
ATOM 4574 O O . THR A 1 589 ? 32.817 -19.606 -8.987 1.00 27.95 589 THR A O 1
ATOM 4577 N N . ILE A 1 590 ? 30.995 -19.724 -10.302 1.00 26.89 590 ILE A N 1
ATOM 4578 C CA . ILE A 1 590 ? 30.422 -20.916 -9.656 1.00 26.89 590 ILE A CA 1
ATOM 4579 C C . ILE A 1 590 ? 30.052 -21.943 -10.731 1.00 26.89 590 ILE A C 1
ATOM 4581 O O . ILE A 1 590 ? 29.392 -21.634 -11.722 1.00 26.89 590 ILE A O 1
ATOM 4585 N N . GLY A 1 591 ? 30.567 -23.161 -10.541 1.00 23.55 591 GLY A N 1
ATOM 4586 C CA . GLY A 1 591 ? 30.465 -24.290 -11.458 1.00 23.55 591 GLY A CA 1
ATOM 4587 C C . GLY A 1 591 ? 29.128 -25.027 -11.378 1.00 23.55 591 GLY A C 1
ATOM 4588 O O . GLY A 1 591 ? 28.557 -25.213 -10.305 1.00 23.55 591 GLY A O 1
ATOM 4589 N N . LYS A 1 592 ? 28.665 -25.488 -12.543 1.00 24.55 592 LYS A N 1
ATOM 4590 C CA . LYS A 1 592 ? 27.543 -26.418 -12.704 1.00 24.55 592 LYS A CA 1
ATOM 4591 C C . LYS A 1 592 ? 27.991 -27.843 -12.363 1.00 24.55 592 LYS A C 1
ATOM 4593 O O . LYS A 1 592 ? 29.053 -28.273 -12.808 1.00 24.55 592 LYS A O 1
ATOM 4598 N N . LYS A 1 593 ? 27.159 -28.592 -11.637 1.00 24.84 593 LYS A N 1
ATOM 4599 C CA . LYS A 1 593 ? 27.203 -30.061 -11.600 1.00 24.84 593 LYS A CA 1
ATOM 4600 C C . LYS A 1 593 ? 25.968 -30.598 -12.318 1.00 24.84 593 LYS A C 1
ATOM 4602 O O . LYS A 1 593 ? 24.847 -30.298 -11.919 1.00 24.84 593 LYS A O 1
ATOM 4607 N N . GLU A 1 594 ? 26.205 -31.351 -13.385 1.00 24.78 594 GLU A N 1
ATOM 4608 C CA . GLU A 1 594 ? 25.207 -32.112 -14.136 1.00 24.78 594 GLU A CA 1
ATOM 4609 C C . GLU A 1 594 ? 24.813 -33.394 -13.390 1.00 24.78 594 GLU A C 1
ATOM 4611 O O . GLU A 1 594 ? 25.630 -33.999 -12.693 1.00 24.78 594 GLU A O 1
ATOM 4616 N N . ILE A 1 595 ? 23.564 -33.824 -13.578 1.00 24.58 595 ILE A N 1
ATOM 4617 C CA . ILE A 1 595 ? 23.096 -35.177 -13.266 1.00 24.58 595 ILE A CA 1
ATOM 4618 C C . ILE A 1 595 ? 22.490 -35.733 -14.560 1.00 24.58 595 ILE A C 1
ATOM 4620 O O . ILE A 1 595 ? 21.441 -35.271 -15.004 1.00 24.58 595 ILE A O 1
ATOM 4624 N N . GLU A 1 596 ? 23.163 -36.711 -15.169 1.00 25.06 596 GLU A N 1
ATOM 4625 C CA . GLU A 1 596 ? 22.669 -37.502 -16.302 1.00 25.06 596 GLU A CA 1
ATOM 4626 C C . GLU A 1 596 ? 22.128 -38.869 -15.849 1.00 25.06 596 GLU A C 1
ATOM 4628 O O . GLU A 1 596 ? 22.667 -39.484 -14.929 1.00 25.06 596 GLU A O 1
ATOM 4633 N N . GLY A 1 597 ? 21.138 -39.390 -16.594 1.00 23.97 597 GLY A N 1
ATOM 4634 C CA . GLY A 1 597 ? 20.995 -40.835 -16.821 1.00 23.97 597 GLY A CA 1
ATOM 4635 C C . GLY A 1 597 ? 19.571 -41.407 -16.829 1.00 23.97 597 GLY A C 1
ATOM 4636 O O . GLY A 1 597 ? 19.098 -41.825 -15.786 1.00 23.97 597 GLY A O 1
ATOM 4637 N N . PHE A 1 598 ? 18.933 -41.524 -18.007 1.00 23.69 598 PHE A N 1
ATOM 4638 C CA . PHE A 1 598 ? 18.109 -42.683 -18.437 1.00 23.69 598 PHE A CA 1
ATOM 4639 C C . PHE A 1 598 ? 17.862 -42.617 -19.969 1.00 23.69 598 PHE A C 1
ATOM 4641 O O . PHE A 1 598 ? 17.536 -41.544 -20.486 1.00 23.69 598 PHE A O 1
ATOM 4648 N N . PRO A 1 599 ? 17.986 -43.726 -20.733 1.00 26.16 599 PRO A N 1
ATOM 4649 C CA . PRO A 1 599 ? 17.970 -43.703 -22.194 1.00 26.16 599 PRO A CA 1
ATOM 4650 C C . PRO A 1 599 ? 16.540 -43.751 -22.749 1.00 26.16 599 PRO A C 1
ATOM 4652 O O . PRO A 1 599 ? 15.725 -44.592 -22.367 1.00 26.16 599 PRO A O 1
ATOM 4655 N N . ARG A 1 600 ? 16.228 -42.883 -23.714 1.00 31.03 600 ARG A N 1
ATOM 4656 C CA . ARG A 1 600 ? 14.951 -42.899 -24.445 1.00 31.03 600 ARG A CA 1
ATOM 4657 C C . ARG A 1 600 ? 15.166 -43.485 -25.868 1.00 31.03 600 ARG A C 1
ATOM 4659 O O . ARG A 1 600 ? 16.202 -43.246 -26.477 1.00 31.03 600 ARG A O 1
ATOM 4666 N N . ARG A 1 601 ? 14.162 -44.133 -26.500 1.00 37.91 601 ARG A N 1
ATOM 4667 C CA . ARG A 1 601 ? 14.188 -44.732 -27.886 1.00 37.91 601 ARG A CA 1
ATOM 4668 C C . ARG A 1 601 ? 14.047 -43.746 -29.070 1.00 37.91 601 ARG A C 1
ATOM 4670 O O . ARG A 1 601 ? 13.194 -42.883 -28.949 1.00 37.91 601 ARG A O 1
ATOM 4677 N N . PRO A 1 602 ? 14.744 -43.876 -30.210 1.00 33.22 602 PRO A N 1
ATOM 4678 C CA . PRO A 1 602 ? 14.889 -42.797 -31.197 1.00 33.22 602 PRO A CA 1
ATOM 4679 C C . PRO A 1 602 ? 13.567 -42.439 -31.904 1.00 33.22 602 PRO A C 1
ATOM 4681 O O . PRO A 1 602 ? 12.967 -43.286 -32.559 1.00 33.22 602 PRO A O 1
ATOM 4684 N N . SER A 1 603 ? 13.119 -41.186 -31.780 1.00 43.91 603 SER A N 1
ATOM 4685 C CA . SER A 1 603 ? 12.298 -40.538 -32.812 1.00 43.91 603 SER A CA 1
ATOM 4686 C C . SER A 1 603 ? 13.254 -39.776 -33.730 1.00 43.91 603 SER A C 1
ATOM 4688 O O . SER A 1 603 ? 14.257 -39.251 -33.245 1.00 43.91 603 SER A O 1
ATOM 4690 N N . ILE A 1 604 ? 12.968 -39.695 -35.033 1.00 41.84 604 ILE A N 1
ATOM 4691 C CA . ILE A 1 604 ? 13.796 -38.910 -35.974 1.00 41.84 604 ILE A CA 1
ATOM 4692 C C . ILE A 1 604 ? 13.875 -37.430 -35.554 1.00 41.84 604 ILE A C 1
ATOM 4694 O O . ILE A 1 604 ? 14.852 -36.752 -35.839 1.00 41.84 604 ILE A O 1
ATOM 4698 N N . LEU A 1 605 ? 12.881 -36.963 -34.792 1.00 45.38 605 LEU A N 1
ATOM 4699 C CA . LEU A 1 605 ? 12.768 -35.597 -34.284 1.00 45.38 605 LEU A CA 1
ATOM 4700 C C . LEU A 1 605 ? 13.451 -35.359 -32.927 1.00 45.38 605 LEU A C 1
ATOM 4702 O O . LEU A 1 605 ? 13.215 -34.331 -32.300 1.00 45.38 605 LEU A O 1
ATOM 4706 N N . ARG A 1 606 ? 14.266 -36.281 -32.402 1.00 40.81 606 ARG A N 1
ATOM 4707 C CA . ARG A 1 606 ? 14.896 -36.049 -31.089 1.00 40.81 606 ARG A CA 1
ATOM 4708 C C .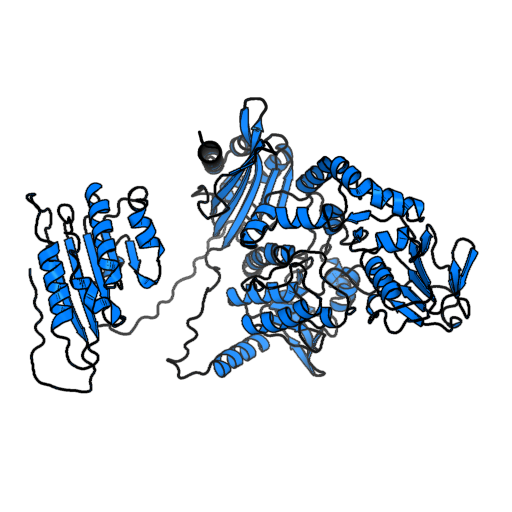 ARG A 1 606 ? 16.025 -35.033 -31.063 1.00 40.81 606 ARG A C 1
ATOM 4710 O O . ARG A 1 606 ? 16.298 -34.514 -29.986 1.00 40.81 606 ARG A O 1
ATOM 4717 N N . ASP A 1 607 ? 16.553 -34.668 -32.223 1.00 43.56 607 ASP A N 1
ATOM 4718 C CA . ASP A 1 607 ? 17.493 -33.556 -32.387 1.00 43.56 607 ASP A CA 1
ATOM 4719 C C . ASP A 1 607 ? 16.781 -32.215 -32.668 1.00 43.56 607 ASP A C 1
ATOM 4721 O O . ASP A 1 607 ? 17.297 -31.342 -33.370 1.00 43.56 607 ASP A O 1
ATOM 4725 N N . CYS A 1 608 ? 15.595 -31.996 -32.076 1.00 46.19 608 CYS A N 1
ATOM 4726 C CA . CYS A 1 608 ? 14.913 -30.690 -32.094 1.00 46.19 608 CYS A CA 1
ATOM 4727 C C . CYS A 1 608 ? 15.717 -29.554 -31.428 1.00 46.19 608 CYS A C 1
ATOM 4729 O O . CYS A 1 608 ? 15.280 -28.410 -31.477 1.00 46.19 608 CYS A O 1
ATOM 4731 N N . SER A 1 609 ? 16.889 -29.824 -30.843 1.00 47.78 609 SER A N 1
ATOM 4732 C CA . SER A 1 609 ? 17.824 -28.784 -30.390 1.00 47.78 609 SER A CA 1
ATOM 4733 C C . SER A 1 609 ? 18.410 -27.950 -31.540 1.00 47.78 609 SER A C 1
ATOM 4735 O O . SER A 1 609 ? 19.004 -26.907 -31.285 1.00 47.78 609 SER A O 1
ATOM 4737 N N . SER A 1 610 ? 18.242 -28.387 -32.794 1.00 48.94 610 SER A N 1
ATOM 4738 C CA . SER A 1 610 ? 18.743 -27.698 -33.991 1.00 48.94 610 SER A CA 1
ATOM 4739 C C . SER A 1 610 ? 17.705 -26.832 -34.725 1.00 48.94 610 SER A C 1
ATOM 4741 O O . SER A 1 610 ? 18.069 -26.097 -35.648 1.00 48.94 610 SER A O 1
ATOM 4743 N N . ALA A 1 611 ? 16.425 -26.892 -34.333 1.00 56.88 611 ALA A N 1
ATOM 4744 C CA . ALA A 1 611 ? 15.382 -26.032 -34.888 1.00 56.88 611 ALA A CA 1
ATOM 4745 C C . ALA A 1 611 ? 15.441 -24.652 -34.224 1.00 56.88 611 ALA A C 1
ATOM 4747 O O . ALA A 1 611 ? 15.462 -24.554 -32.998 1.00 56.88 611 ALA A O 1
ATOM 4748 N N . LEU A 1 612 ? 15.434 -23.585 -35.028 1.00 62.56 612 LEU A N 1
ATOM 4749 C CA . LEU A 1 612 ? 15.465 -22.214 -34.510 1.00 62.56 612 LEU A CA 1
ATOM 4750 C C . LEU A 1 612 ? 14.194 -21.906 -33.702 1.00 62.56 612 LEU A C 1
ATOM 4752 O O . LEU A 1 612 ? 14.253 -21.197 -32.702 1.00 62.56 612 LEU A O 1
ATOM 4756 N N . HIS A 1 613 ? 13.058 -22.496 -34.100 1.00 65.50 613 HIS A N 1
ATOM 4757 C CA . HIS A 1 613 ? 11.780 -22.305 -33.421 1.00 65.50 613 HIS A CA 1
ATOM 4758 C C . HIS A 1 613 ? 11.005 -23.619 -33.276 1.00 65.50 613 HIS A C 1
ATOM 4760 O O . HIS A 1 613 ? 10.775 -24.340 -34.248 1.00 65.50 613 HIS A O 1
ATOM 4766 N N . THR A 1 614 ? 10.562 -23.915 -32.052 1.00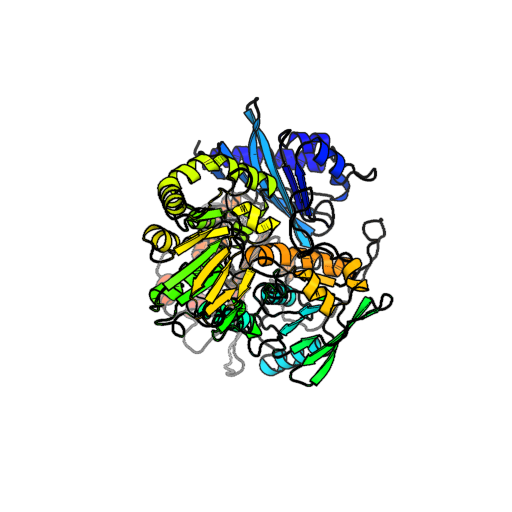 67.19 614 THR A N 1
ATOM 4767 C CA . THR A 1 614 ? 9.709 -25.068 -31.737 1.00 67.19 614 THR A CA 1
ATOM 4768 C C . THR A 1 614 ? 8.434 -24.594 -31.053 1.00 67.19 614 THR A C 1
ATOM 4770 O O . THR A 1 614 ? 8.494 -23.880 -30.056 1.00 67.19 614 THR A O 1
ATOM 4773 N N . PHE A 1 615 ? 7.281 -25.038 -31.546 1.00 66.50 615 PHE A N 1
ATOM 4774 C CA . PHE A 1 615 ? 5.967 -24.626 -31.062 1.00 66.50 615 PHE A CA 1
ATOM 4775 C C . PHE A 1 615 ? 5.087 -25.824 -30.692 1.00 66.50 615 PHE A C 1
ATOM 4777 O O . PHE A 1 615 ? 5.269 -26.911 -31.235 1.00 66.50 615 PHE A O 1
ATOM 4784 N N . ARG A 1 616 ? 4.113 -25.638 -29.790 1.00 62.78 616 ARG A N 1
ATOM 4785 C CA . ARG A 1 616 ? 3.111 -26.655 -29.407 1.00 62.78 616 ARG A CA 1
ATOM 4786 C C . ARG A 1 616 ? 1.695 -26.121 -29.609 1.00 62.78 616 ARG A C 1
ATOM 4788 O O . ARG A 1 616 ? 1.360 -25.065 -29.080 1.00 62.78 616 ARG A O 1
ATOM 4795 N N . SER A 1 617 ? 0.856 -26.868 -30.324 1.00 62.75 617 SER A N 1
ATOM 4796 C CA . SER A 1 617 ? -0.513 -26.450 -30.690 1.00 62.75 617 SER A CA 1
ATOM 4797 C C . SER A 1 617 ? -1.426 -26.177 -29.480 1.00 62.75 617 SER A C 1
ATOM 4799 O O . SER A 1 617 ? -2.234 -25.253 -29.493 1.00 62.75 617 SER A O 1
ATOM 4801 N N . ASN A 1 618 ? -1.292 -26.965 -28.410 1.00 56.50 618 ASN A N 1
ATOM 4802 C CA . ASN A 1 618 ? -2.232 -27.001 -27.286 1.00 56.50 618 ASN A CA 1
ATOM 4803 C C . ASN A 1 618 ? -1.897 -26.037 -26.135 1.00 56.50 618 ASN A C 1
ATOM 4805 O O . ASN A 1 618 ? -2.701 -25.897 -25.216 1.00 56.50 618 ASN A O 1
ATOM 4809 N N . GLN A 1 619 ? -0.726 -25.400 -26.170 1.00 49.28 619 GLN A N 1
ATOM 4810 C CA . GLN A 1 619 ? -0.270 -24.444 -25.155 1.00 49.28 619 GLN A CA 1
ATOM 4811 C C . GLN A 1 619 ? -0.285 -22.998 -25.653 1.00 49.28 619 GLN A C 1
ATOM 4813 O O . GLN A 1 619 ? -0.107 -22.078 -24.860 1.00 49.28 619 GLN A O 1
ATOM 4818 N N . SER A 1 620 ? -0.525 -22.775 -26.946 1.00 50.56 620 SER A N 1
ATOM 4819 C CA . SER A 1 620 ? -0.515 -21.433 -27.526 1.00 50.56 620 SER A CA 1
ATOM 4820 C C . SER A 1 620 ? -1.609 -21.280 -28.583 1.00 50.56 620 SER A C 1
ATOM 4822 O O . SER A 1 620 ? -1.323 -21.408 -29.771 1.00 50.56 620 SER A O 1
ATOM 4824 N N . PRO A 1 621 ? -2.852 -20.925 -28.199 1.00 51.84 621 PRO A N 1
ATOM 4825 C CA . PRO A 1 621 ? -3.875 -20.456 -29.145 1.00 51.84 621 PRO A CA 1
ATOM 4826 C C . PRO A 1 621 ? -3.380 -19.285 -30.016 1.00 51.84 621 PRO A C 1
ATOM 4828 O O . PRO A 1 621 ? -3.884 -19.044 -31.116 1.00 51.84 621 PRO A O 1
ATOM 4831 N N . ASP A 1 622 ? -2.361 -18.577 -29.526 1.00 54.22 622 ASP A N 1
ATOM 4832 C CA . ASP A 1 622 ? -1.731 -17.441 -30.179 1.00 54.22 622 ASP A CA 1
ATOM 4833 C C . ASP A 1 622 ? -0.929 -17.815 -31.425 1.00 54.22 622 ASP A C 1
ATOM 4835 O O . ASP A 1 622 ? -0.881 -17.000 -32.337 1.00 54.22 622 ASP A O 1
ATOM 4839 N N . ILE A 1 623 ? -0.382 -19.033 -31.566 1.00 56.41 623 ILE A N 1
ATOM 4840 C CA . ILE A 1 623 ? 0.389 -19.370 -32.780 1.00 56.41 623 ILE A CA 1
ATOM 4841 C C . ILE A 1 623 ? -0.480 -19.347 -34.036 1.00 56.41 623 ILE A C 1
ATOM 4843 O O . ILE A 1 623 ? -0.078 -18.826 -35.076 1.00 56.41 623 ILE A O 1
ATOM 4847 N N . TRP A 1 624 ? -1.711 -19.848 -33.929 1.00 56.16 624 TRP A N 1
ATOM 4848 C CA . TRP A 1 624 ? -2.649 -19.840 -35.041 1.00 56.16 624 TRP A CA 1
ATOM 4849 C C . TRP A 1 624 ? -3.207 -18.444 -35.285 1.00 56.16 624 TRP A C 1
ATOM 4851 O O . TRP A 1 624 ? -3.329 -18.042 -36.438 1.00 56.16 624 TRP A O 1
ATOM 4861 N N . ARG A 1 625 ? -3.448 -17.650 -34.233 1.00 56.12 625 ARG A N 1
ATOM 4862 C CA . ARG A 1 625 ? -3.797 -16.227 -34.388 1.00 56.12 625 ARG A CA 1
ATOM 4863 C C . ARG A 1 625 ? -2.687 -15.429 -35.076 1.00 56.12 625 ARG A C 1
ATOM 4865 O O . ARG A 1 625 ? -2.999 -14.651 -35.974 1.00 56.12 625 ARG A O 1
ATOM 4872 N N . LEU A 1 626 ? -1.427 -15.669 -34.716 1.00 53.22 626 LEU A N 1
ATOM 4873 C CA . LEU A 1 626 ? -0.235 -15.042 -35.297 1.00 53.22 626 LEU A CA 1
ATOM 4874 C C . LEU A 1 626 ? 0.030 -15.501 -36.745 1.00 53.22 626 LEU A C 1
ATOM 4876 O O . LEU A 1 626 ? 0.534 -14.740 -37.573 1.00 53.22 626 LEU A O 1
ATOM 4880 N N . ALA A 1 627 ? -0.349 -16.735 -37.094 1.00 50.66 627 ALA A N 1
ATOM 4881 C CA . ALA A 1 627 ? -0.315 -17.210 -38.479 1.00 50.66 627 ALA A CA 1
ATOM 4882 C C . ALA A 1 627 ? -1.432 -16.563 -39.314 1.00 50.66 627 ALA A C 1
ATOM 4884 O O . ALA A 1 627 ? -1.198 -16.132 -40.445 1.00 50.66 627 ALA A O 1
ATOM 4885 N N . LEU A 1 628 ? -2.636 -16.435 -38.746 1.00 49.31 628 LEU A N 1
ATOM 4886 C CA . LEU A 1 628 ? -3.833 -15.893 -39.401 1.00 49.31 628 LEU A CA 1
ATOM 4887 C C . LEU A 1 628 ? -3.818 -14.370 -39.578 1.00 49.31 628 LEU A C 1
ATOM 4889 O O . LEU A 1 628 ? -4.365 -13.874 -40.567 1.00 49.31 628 LEU A O 1
ATOM 4893 N N . ASN A 1 629 ? -3.163 -13.617 -38.693 1.00 53.22 629 ASN A N 1
ATOM 4894 C CA . ASN A 1 629 ? -3.018 -12.160 -38.814 1.00 53.22 629 ASN A CA 1
ATOM 4895 C C . ASN A 1 629 ? -1.760 -11.729 -39.603 1.00 53.22 629 ASN A C 1
ATOM 4897 O O . ASN A 1 629 ? -1.609 -10.550 -39.901 1.00 53.22 629 ASN A O 1
ATOM 4901 N N . GLY A 1 630 ? -0.895 -12.679 -39.984 1.00 48.06 630 GLY A N 1
ATOM 4902 C CA . GLY A 1 630 ? 0.287 -12.432 -40.821 1.00 48.06 630 GLY A CA 1
ATOM 4903 C C . GLY A 1 630 ? 1.509 -11.924 -40.050 1.00 48.06 630 GLY A C 1
ATOM 4904 O O . GLY A 1 630 ? 2.536 -11.647 -40.663 1.00 48.06 630 GLY A O 1
ATOM 4905 N N . SER A 1 631 ? 1.430 -11.844 -38.720 1.00 49.53 631 SER A N 1
ATOM 4906 C CA . SER A 1 631 ? 2.487 -11.306 -37.853 1.00 49.53 631 SER A CA 1
ATOM 4907 C C . SER A 1 631 ? 3.716 -12.212 -37.722 1.00 49.53 631 SER A C 1
ATOM 4909 O O . SER A 1 631 ? 4.764 -11.746 -37.289 1.00 49.53 631 SER A O 1
ATOM 4911 N N . LEU A 1 632 ? 3.628 -13.484 -38.130 1.00 50.25 632 LEU A N 1
ATOM 4912 C CA . LEU A 1 632 ? 4.790 -14.385 -38.212 1.00 50.25 632 LEU A CA 1
ATOM 4913 C C . LEU A 1 632 ? 5.744 -14.052 -39.378 1.00 50.25 632 LEU A C 1
ATOM 4915 O O . LEU A 1 632 ? 6.856 -14.560 -39.399 1.00 50.25 632 LEU A O 1
ATOM 4919 N N . GLY A 1 633 ? 5.333 -13.217 -40.343 1.00 44.38 633 GLY A N 1
ATOM 4920 C CA . GLY A 1 633 ? 6.158 -12.825 -41.496 1.00 44.38 633 GLY A CA 1
ATOM 4921 C C . GLY A 1 633 ? 6.903 -11.494 -41.344 1.00 44.38 633 GLY A C 1
ATOM 4922 O O . GLY A 1 633 ? 7.698 -11.151 -42.214 1.00 44.38 633 GLY A O 1
ATOM 4923 N N . SER A 1 634 ? 6.654 -10.730 -40.275 1.00 47.00 634 SER A N 1
ATOM 4924 C CA . SER A 1 634 ? 7.311 -9.433 -40.037 1.00 47.00 634 SER A CA 1
ATOM 4925 C C . SER A 1 634 ? 8.450 -9.494 -39.018 1.00 47.00 634 SER A C 1
ATOM 4927 O O . SER A 1 634 ? 9.249 -8.565 -38.965 1.00 47.00 634 SER A O 1
ATOM 4929 N N . ASN A 1 635 ? 8.547 -10.578 -38.243 1.00 46.00 635 ASN A N 1
ATOM 4930 C CA . ASN A 1 635 ? 9.568 -10.777 -37.218 1.00 46.00 635 ASN A CA 1
ATOM 4931 C C . ASN A 1 635 ? 10.295 -12.103 -37.474 1.00 46.00 635 ASN A C 1
ATOM 4933 O O . ASN A 1 635 ? 9.710 -13.166 -37.306 1.00 46.00 635 ASN A O 1
ATOM 4937 N N . GLU A 1 636 ? 11.566 -11.993 -37.867 1.00 50.97 636 GLU A N 1
ATOM 4938 C CA . GLU A 1 636 ? 12.540 -13.070 -38.093 1.00 50.97 636 GLU A CA 1
ATOM 4939 C C . GLU A 1 636 ? 12.219 -14.081 -39.215 1.00 50.97 636 GLU A C 1
ATOM 4941 O O . GLU A 1 636 ? 11.131 -14.623 -39.371 1.00 50.97 636 GLU A O 1
ATOM 4946 N N . ILE A 1 637 ? 13.230 -14.345 -40.044 1.00 57.28 637 ILE A N 1
ATOM 4947 C CA . ILE A 1 637 ? 13.190 -15.310 -41.146 1.00 57.28 637 ILE A CA 1
ATOM 4948 C C . ILE A 1 637 ? 13.096 -16.713 -40.523 1.00 57.28 637 ILE A C 1
ATOM 4950 O O . ILE A 1 637 ? 14.119 -17.307 -40.181 1.00 57.28 637 ILE A O 1
ATOM 4954 N N . LEU A 1 638 ? 11.880 -17.238 -40.342 1.00 63.25 638 LEU A N 1
ATOM 4955 C CA . LEU A 1 638 ? 11.621 -18.585 -39.820 1.00 63.25 638 LEU A CA 1
ATOM 4956 C C . LEU A 1 638 ? 12.170 -19.646 -40.789 1.00 63.25 638 LEU A C 1
ATOM 4958 O O . LEU A 1 638 ? 11.442 -20.146 -41.641 1.00 63.25 638 LEU A O 1
ATOM 4962 N N . ARG A 1 639 ? 13.464 -19.976 -40.676 1.00 66.88 639 ARG A N 1
ATOM 4963 C CA . ARG A 1 639 ? 14.135 -20.935 -41.573 1.00 66.88 639 ARG A CA 1
ATOM 4964 C C . ARG A 1 639 ? 13.892 -22.392 -41.216 1.00 66.88 639 ARG A C 1
ATOM 4966 O O . ARG A 1 639 ? 13.739 -23.209 -42.117 1.00 66.88 639 ARG A O 1
ATOM 4973 N N . LYS A 1 640 ? 13.877 -22.726 -39.923 1.00 73.44 640 LYS A N 1
ATOM 4974 C CA . LYS A 1 640 ? 13.709 -24.099 -39.423 1.00 73.44 640 LYS A CA 1
ATOM 4975 C C . LYS A 1 640 ? 12.692 -24.136 -38.294 1.00 73.44 640 LYS A C 1
ATOM 4977 O O . LYS A 1 640 ? 12.942 -23.552 -37.237 1.00 73.44 640 LYS A O 1
ATOM 4982 N N . VAL A 1 641 ? 11.566 -24.807 -38.513 1.00 74.69 641 VAL A N 1
ATOM 4983 C CA . VAL A 1 641 ? 10.419 -24.790 -37.598 1.00 74.69 641 VAL A CA 1
ATOM 4984 C C . VAL A 1 641 ? 9.985 -26.203 -37.235 1.00 74.69 641 VAL A C 1
ATOM 4986 O O . VAL A 1 641 ? 9.863 -27.058 -38.107 1.00 74.69 641 VAL A O 1
ATOM 4989 N N . THR A 1 642 ? 9.673 -26.426 -35.959 1.00 77.19 642 THR A N 1
ATOM 4990 C CA . THR A 1 642 ? 9.014 -27.651 -35.492 1.00 77.19 642 THR A CA 1
ATOM 4991 C C . THR A 1 642 ? 7.663 -27.330 -34.854 1.00 77.19 642 THR A C 1
ATOM 4993 O O . THR A 1 642 ? 7.589 -26.546 -33.910 1.00 77.19 642 THR A O 1
ATOM 4996 N N . LEU A 1 643 ? 6.592 -27.970 -35.324 1.00 75.44 643 LEU A N 1
ATOM 4997 C CA . LEU A 1 643 ? 5.243 -27.907 -34.762 1.00 75.44 643 LEU A CA 1
ATOM 4998 C C . LEU A 1 643 ? 4.926 -29.221 -34.048 1.00 75.44 643 LEU A C 1
ATOM 5000 O O . LEU A 1 643 ? 4.796 -30.261 -34.683 1.00 75.44 643 LEU A O 1
ATOM 5004 N N . ASN A 1 644 ? 4.784 -29.181 -32.730 1.00 75.12 644 ASN A N 1
ATOM 5005 C CA . ASN A 1 644 ? 4.488 -30.340 -31.899 1.00 75.12 644 ASN A CA 1
ATOM 5006 C C . ASN A 1 644 ? 3.013 -30.410 -31.497 1.00 75.12 644 ASN A C 1
ATOM 5008 O O . ASN A 1 644 ? 2.325 -29.393 -31.374 1.00 75.12 644 ASN A O 1
ATOM 5012 N N . ASP A 1 645 ? 2.570 -31.638 -31.221 1.00 71.19 645 ASP A N 1
ATOM 5013 C CA . ASP A 1 645 ? 1.238 -31.973 -30.716 1.00 71.19 645 ASP A CA 1
ATOM 5014 C C . ASP A 1 645 ? 0.089 -31.496 -31.632 1.00 71.19 645 ASP A C 1
ATOM 5016 O O . ASP A 1 645 ? -1.026 -31.259 -31.171 1.00 71.19 645 ASP A O 1
ATOM 5020 N N . VAL A 1 646 ? 0.337 -31.349 -32.939 1.00 71.25 646 VAL A N 1
ATOM 5021 C CA . VAL A 1 646 ? -0.658 -30.880 -33.916 1.00 71.25 646 VAL A CA 1
ATOM 5022 C C . VAL A 1 646 ? -1.858 -31.823 -33.920 1.00 71.25 646 VAL A C 1
ATOM 5024 O O . VAL A 1 646 ? -1.715 -33.039 -34.067 1.00 71.25 646 VAL A O 1
ATOM 5027 N N . THR A 1 647 ? -3.049 -31.258 -33.726 1.00 69.38 647 THR A N 1
ATOM 5028 C CA . THR A 1 647 ? -4.310 -31.999 -33.747 1.00 69.38 647 THR A CA 1
ATOM 5029 C C . THR A 1 647 ? -5.001 -31.856 -35.101 1.00 69.38 647 THR A C 1
ATOM 5031 O O . THR A 1 647 ? -4.618 -31.051 -35.945 1.00 69.38 647 THR A O 1
ATOM 5034 N N . TYR A 1 648 ? -6.081 -32.609 -35.317 1.00 64.25 648 TYR A N 1
ATOM 5035 C CA . TYR A 1 648 ? -6.796 -32.556 -36.591 1.00 64.25 648 TYR A CA 1
ATOM 5036 C C . TYR A 1 648 ? -7.414 -31.179 -36.887 1.00 64.25 648 TYR A C 1
ATOM 5038 O O . TYR A 1 648 ? -7.390 -30.725 -38.027 1.00 64.25 648 TYR A O 1
ATOM 5046 N N . SER A 1 649 ? -7.944 -30.490 -35.872 1.00 64.81 649 SER A N 1
ATOM 5047 C CA . SER A 1 649 ? -8.480 -29.131 -36.038 1.00 64.81 649 SER A CA 1
ATOM 5048 C C . SER A 1 649 ? -7.403 -28.101 -36.378 1.00 64.81 649 SER A C 1
ATOM 5050 O O . SER A 1 649 ? -7.735 -27.034 -36.884 1.00 64.81 649 SER A O 1
ATOM 5052 N N . ASP A 1 650 ? -6.132 -28.424 -36.134 1.00 70.31 650 ASP A N 1
ATOM 5053 C CA . ASP A 1 650 ? -5.006 -27.531 -36.396 1.00 70.31 650 ASP A CA 1
ATOM 5054 C C . ASP A 1 650 ? -4.524 -27.595 -37.855 1.00 70.31 650 ASP A C 1
ATOM 5056 O O . ASP A 1 650 ? -3.835 -26.695 -38.332 1.00 70.31 650 ASP A O 1
ATOM 5060 N N . ILE A 1 651 ? -4.908 -28.640 -38.593 1.00 68.50 651 ILE A N 1
ATOM 5061 C CA . ILE A 1 651 ? -4.410 -28.929 -39.943 1.00 68.50 651 ILE A CA 1
ATOM 5062 C C . ILE A 1 651 ? -4.650 -27.783 -40.949 1.00 68.50 651 ILE A C 1
ATOM 5064 O O . ILE A 1 651 ? -3.706 -27.416 -41.655 1.00 68.50 651 ILE A O 1
ATOM 5068 N N . PRO A 1 652 ? -5.845 -27.159 -41.032 1.00 66.19 652 PRO A N 1
ATOM 5069 C CA . PRO A 1 652 ? -6.047 -26.009 -41.917 1.00 66.19 652 PRO A CA 1
ATOM 5070 C C . PRO A 1 652 ? -5.106 -24.840 -41.596 1.00 66.19 652 PRO A C 1
ATOM 5072 O O . PRO A 1 652 ? -4.671 -24.125 -42.500 1.00 66.19 652 PRO A O 1
ATOM 5075 N N . PHE A 1 653 ? -4.753 -24.663 -40.321 1.00 70.62 653 PHE A N 1
ATOM 5076 C CA . PHE A 1 653 ? -3.861 -23.596 -39.881 1.00 70.62 653 PHE A CA 1
ATOM 5077 C C . PHE A 1 653 ? -2.390 -23.911 -40.162 1.00 70.62 653 PHE A C 1
ATOM 5079 O O . PHE A 1 653 ? -1.653 -22.999 -40.529 1.00 70.62 653 PHE A O 1
ATOM 5086 N N . VAL A 1 654 ? -1.977 -25.185 -40.106 1.00 71.69 654 VAL A N 1
ATOM 5087 C CA . VAL A 1 654 ? -0.665 -25.632 -40.621 1.00 71.69 654 VAL A CA 1
ATOM 5088 C C . VAL A 1 654 ? -0.533 -25.281 -42.105 1.00 71.69 654 VAL A C 1
ATOM 5090 O O . VAL A 1 654 ? 0.515 -24.806 -42.539 1.00 71.69 654 VAL A O 1
ATOM 5093 N N . GLY A 1 655 ? -1.605 -25.455 -42.885 1.00 69.50 655 GLY A N 1
ATOM 5094 C CA . GLY A 1 655 ? -1.599 -25.093 -44.301 1.00 69.50 655 GLY A CA 1
ATOM 5095 C C . GLY A 1 655 ? -1.517 -23.599 -44.569 1.00 69.50 655 GLY A C 1
ATOM 5096 O O . GLY A 1 655 ? -0.733 -23.171 -45.412 1.00 69.50 655 GLY A O 1
ATOM 5097 N N . LEU A 1 656 ? -2.255 -22.795 -43.804 1.00 66.62 656 LEU A N 1
ATOM 5098 C CA . LEU A 1 656 ? -2.155 -21.336 -43.870 1.00 66.62 656 LEU A CA 1
ATOM 5099 C C . LEU A 1 656 ? -0.778 -20.828 -43.426 1.00 66.62 656 LEU A C 1
ATOM 5101 O O . LEU A 1 656 ? -0.259 -19.886 -44.023 1.00 66.62 656 LEU A O 1
ATOM 5105 N N . PHE A 1 657 ? -0.180 -21.463 -42.416 1.00 71.81 657 PHE A N 1
ATOM 5106 C CA . PHE A 1 657 ? 1.186 -21.189 -41.981 1.00 71.81 657 PHE A CA 1
ATOM 5107 C C . PHE A 1 657 ? 2.177 -21.453 -43.119 1.00 71.81 657 PHE A C 1
ATOM 5109 O O . PHE A 1 657 ? 2.904 -20.547 -43.509 1.00 71.81 657 PHE A O 1
ATOM 5116 N N . LEU A 1 658 ? 2.127 -22.639 -43.733 1.00 69.19 658 LEU A N 1
ATOM 5117 C CA . LEU A 1 658 ? 2.970 -22.986 -44.879 1.00 69.19 658 LEU A CA 1
ATOM 5118 C C . LEU A 1 658 ? 2.809 -22.005 -46.043 1.00 69.19 658 LEU A C 1
ATOM 5120 O O . LEU A 1 658 ? 3.804 -21.494 -46.542 1.00 69.19 658 LEU A O 1
ATOM 5124 N N . GLN A 1 659 ? 1.573 -21.681 -46.426 1.00 66.50 659 GLN A N 1
ATOM 5125 C CA . GLN A 1 659 ? 1.296 -20.783 -47.550 1.00 66.50 659 GLN A CA 1
ATOM 5126 C C . GLN A 1 659 ? 1.818 -19.353 -47.319 1.00 66.50 659 GLN A C 1
ATOM 5128 O O . GLN A 1 659 ? 2.230 -18.678 -48.263 1.00 66.50 659 GLN A O 1
ATOM 5133 N N . ARG A 1 660 ? 1.797 -18.871 -46.070 1.00 63.94 660 ARG A N 1
ATOM 5134 C CA . ARG A 1 660 ? 2.274 -17.525 -45.713 1.00 63.94 660 ARG A CA 1
ATOM 5135 C C . ARG A 1 660 ? 3.779 -17.471 -45.478 1.00 63.94 660 ARG A C 1
ATOM 5137 O O . ARG A 1 660 ? 4.413 -16.480 -45.823 1.00 63.94 660 ARG A O 1
ATOM 5144 N N . SER A 1 661 ? 4.362 -18.533 -44.934 1.00 61.28 661 SER A N 1
ATOM 5145 C CA . SER A 1 661 ? 5.812 -18.649 -44.766 1.00 61.28 661 SER A CA 1
ATOM 5146 C C . SER A 1 661 ? 6.530 -18.947 -46.089 1.00 61.28 661 SER A C 1
ATOM 5148 O O . SER A 1 661 ? 7.687 -18.562 -46.253 1.00 61.28 661 SER A O 1
ATOM 5150 N N . SER A 1 662 ? 5.850 -19.571 -47.060 1.00 54.81 662 SER A N 1
ATOM 5151 C CA . SER A 1 662 ? 6.392 -19.855 -48.395 1.00 54.81 662 SER A CA 1
ATOM 5152 C C . SER A 1 662 ? 6.473 -18.604 -49.277 1.00 54.81 662 SER A C 1
ATOM 5154 O O . SER A 1 662 ? 7.446 -18.436 -50.009 1.00 54.81 662 SER A O 1
ATOM 5156 N N . THR A 1 663 ? 5.530 -17.663 -49.136 1.00 52.53 663 THR A N 1
ATOM 5157 C CA . THR A 1 663 ? 5.523 -16.386 -49.879 1.00 52.53 663 THR A CA 1
ATOM 5158 C C . THR A 1 663 ? 6.668 -15.447 -49.478 1.00 52.53 663 THR A C 1
ATOM 5160 O O . THR A 1 663 ? 6.985 -14.523 -50.223 1.00 52.53 663 THR A O 1
ATOM 5163 N N . ALA A 1 664 ? 7.326 -15.711 -48.343 1.00 54.31 664 ALA A N 1
ATOM 5164 C CA . ALA A 1 664 ? 8.518 -15.001 -47.878 1.00 54.31 664 ALA A CA 1
ATOM 5165 C C . ALA A 1 664 ? 9.852 -15.667 -48.289 1.00 54.31 664 ALA A C 1
ATOM 5167 O O . ALA A 1 664 ? 10.911 -15.121 -47.987 1.00 54.31 664 ALA A O 1
ATOM 5168 N N . GLY A 1 665 ? 9.836 -16.846 -48.935 1.00 54.56 665 GLY A N 1
ATOM 5169 C CA . GLY A 1 665 ? 11.049 -17.564 -49.373 1.00 54.56 665 GLY A CA 1
ATOM 5170 C C . GLY A 1 665 ? 12.004 -17.988 -48.243 1.00 54.56 665 GLY A C 1
ATOM 5171 O O . GLY A 1 665 ? 13.166 -18.294 -48.497 1.00 54.56 665 GLY A O 1
ATOM 5172 N N . ALA A 1 666 ? 11.528 -17.965 -46.997 1.00 61.81 666 ALA A N 1
ATOM 5173 C CA . ALA A 1 666 ? 12.344 -18.041 -45.791 1.00 61.81 666 ALA A CA 1
ATOM 5174 C C . ALA A 1 666 ? 12.439 -19.448 -45.184 1.00 61.81 666 ALA A C 1
ATOM 5176 O O . ALA A 1 666 ? 13.426 -19.742 -44.523 1.00 61.81 666 ALA A O 1
ATOM 5177 N N . LEU A 1 667 ? 11.427 -20.300 -45.377 1.00 68.00 667 LEU A N 1
ATOM 5178 C CA . LEU A 1 667 ? 11.267 -21.561 -44.645 1.00 68.00 667 LEU A CA 1
ATOM 5179 C C . LEU A 1 667 ? 11.964 -22.733 -45.355 1.00 68.00 667 LEU A C 1
ATOM 5181 O O . LEU A 1 667 ? 11.441 -23.286 -46.315 1.00 68.00 667 LEU A O 1
ATOM 5185 N N . GLU A 1 668 ? 13.136 -23.128 -44.859 1.00 71.06 668 GLU A N 1
ATOM 5186 C CA . GLU A 1 668 ? 13.972 -24.203 -45.413 1.00 71.06 668 GLU A CA 1
ATOM 5187 C C . GLU A 1 668 ? 13.593 -25.592 -44.866 1.00 71.06 668 GLU A C 1
ATOM 5189 O O . GLU A 1 668 ? 13.626 -26.574 -45.613 1.00 71.06 668 GLU A O 1
ATOM 5194 N N . GLU A 1 669 ? 13.225 -25.681 -43.583 1.00 75.00 669 GLU A N 1
ATOM 5195 C CA . GLU A 1 669 ? 12.910 -26.933 -42.884 1.00 75.00 669 GLU A CA 1
ATOM 5196 C C . GLU A 1 669 ? 11.640 -26.804 -42.029 1.00 75.00 669 GLU A C 1
ATOM 5198 O O . GLU A 1 669 ? 11.525 -25.894 -41.203 1.00 75.00 669 GLU A O 1
ATOM 5203 N N . LEU A 1 670 ? 10.702 -27.741 -42.189 1.00 76.88 670 LEU A N 1
ATOM 5204 C CA . LEU A 1 670 ? 9.518 -27.862 -41.337 1.00 76.88 670 LEU A CA 1
ATOM 5205 C C . LEU A 1 670 ? 9.383 -29.289 -40.809 1.00 76.88 670 LEU A C 1
ATOM 5207 O O . LEU A 1 670 ? 9.355 -30.240 -41.585 1.00 76.88 670 LEU A O 1
ATOM 5211 N N . ASN A 1 671 ? 9.213 -29.424 -39.498 1.00 77.25 671 ASN A N 1
ATOM 5212 C CA . ASN A 1 671 ? 8.899 -30.681 -38.836 1.00 77.25 671 ASN A CA 1
ATOM 5213 C C . ASN A 1 671 ? 7.523 -30.594 -38.166 1.00 77.25 671 ASN A C 1
ATOM 5215 O O . ASN A 1 671 ? 7.255 -29.647 -37.431 1.00 77.25 671 ASN A O 1
ATOM 5219 N N . VAL A 1 672 ? 6.643 -31.568 -38.395 1.00 73.81 672 VAL A N 1
ATOM 5220 C CA . VAL A 1 672 ? 5.295 -31.597 -37.807 1.00 73.81 672 VAL A CA 1
ATOM 5221 C C . VAL A 1 672 ? 5.065 -32.904 -37.063 1.00 73.81 672 VAL A C 1
ATOM 5223 O O . VAL A 1 672 ? 5.064 -33.969 -37.672 1.00 73.81 672 VAL A O 1
ATOM 5226 N N . THR A 1 673 ? 4.801 -32.817 -35.762 1.00 73.56 673 THR A N 1
ATOM 5227 C CA . THR A 1 673 ? 4.454 -33.953 -34.906 1.00 73.56 673 THR A CA 1
ATOM 5228 C C . THR A 1 673 ? 2.953 -33.950 -34.629 1.00 73.56 673 THR A C 1
ATOM 5230 O O . THR A 1 673 ? 2.439 -33.016 -34.010 1.00 73.56 673 THR A O 1
ATOM 5233 N N . HIS A 1 674 ? 2.241 -34.991 -35.058 1.00 68.69 674 HIS A N 1
ATOM 5234 C CA . HIS A 1 674 ? 0.790 -35.107 -34.898 1.00 68.69 674 HIS A CA 1
ATOM 5235 C C . HIS A 1 674 ? 0.430 -36.004 -33.699 1.00 68.69 674 HIS A C 1
ATOM 5237 O O . HIS A 1 674 ? 0.861 -37.157 -33.650 1.00 68.69 674 HIS A O 1
ATOM 5243 N N . ASP A 1 675 ? -0.412 -35.522 -32.771 1.00 64.38 675 ASP A N 1
ATOM 5244 C CA . ASP A 1 675 ? -0.931 -36.314 -31.634 1.00 64.38 675 ASP A CA 1
ATOM 5245 C C . ASP A 1 675 ? -2.406 -36.697 -31.851 1.00 64.38 675 ASP A C 1
ATOM 5247 O O . ASP A 1 675 ? -3.314 -35.863 -31.833 1.00 64.38 675 ASP A O 1
ATOM 5251 N N . HIS A 1 676 ? -2.667 -37.990 -32.064 1.00 57.06 676 HIS A N 1
ATOM 5252 C CA . HIS A 1 676 ? -4.020 -38.515 -32.275 1.00 57.06 676 HIS A CA 1
ATOM 5253 C C . HIS A 1 676 ? -4.785 -38.900 -31.001 1.00 57.06 676 HIS A C 1
ATOM 5255 O O . HIS A 1 676 ? -5.971 -39.223 -31.090 1.00 57.06 676 HIS A O 1
ATOM 5261 N N . ALA A 1 677 ? -4.170 -38.896 -29.815 1.00 53.19 677 ALA A N 1
ATOM 5262 C CA . ALA A 1 677 ? -4.778 -39.484 -28.617 1.00 53.19 677 ALA A CA 1
ATOM 5263 C C . ALA A 1 677 ? -5.938 -38.668 -28.001 1.00 53.19 677 ALA A C 1
ATOM 5265 O O . ALA A 1 677 ? -6.577 -39.147 -27.061 1.00 53.19 677 ALA A O 1
ATOM 5266 N N . ARG A 1 678 ? -6.223 -37.454 -28.497 1.00 50.56 678 ARG A N 1
ATOM 5267 C CA . ARG A 1 678 ? -7.114 -36.466 -27.849 1.00 50.56 678 ARG A CA 1
ATOM 5268 C C . ARG A 1 678 ? -8.306 -36.002 -28.703 1.00 50.56 678 ARG A C 1
ATOM 5270 O O . ARG A 1 678 ? -8.638 -34.822 -28.694 1.00 50.56 678 ARG A O 1
ATOM 5277 N N . GLN A 1 679 ? -8.967 -36.892 -29.445 1.00 52.97 679 GLN A N 1
ATOM 5278 C CA . GLN A 1 679 ? -10.096 -36.498 -30.308 1.00 52.97 679 GLN A CA 1
ATOM 5279 C C . GLN A 1 679 ? -11.473 -36.896 -29.757 1.00 52.97 679 GLN A C 1
ATOM 5281 O O . GLN A 1 679 ? -11.669 -38.010 -29.272 1.00 52.97 679 GLN A O 1
ATOM 5286 N N . SER A 1 680 ? -12.443 -35.982 -29.880 1.00 47.19 680 SER A N 1
ATOM 5287 C CA . SER A 1 680 ? -13.868 -36.234 -29.638 1.00 47.19 680 SER A CA 1
ATOM 5288 C C . SER A 1 680 ? -14.559 -36.763 -30.906 1.00 47.19 680 SER A C 1
ATOM 5290 O O . SER A 1 680 ? -14.105 -36.545 -32.031 1.00 47.19 680 SER A O 1
ATOM 5292 N N . ALA A 1 681 ? -15.690 -37.457 -30.744 1.00 44.81 681 ALA A N 1
ATOM 5293 C CA . ALA A 1 681 ? -16.433 -38.087 -31.842 1.00 44.81 681 ALA A CA 1
ATOM 5294 C C . ALA A 1 681 ? -16.926 -37.108 -32.936 1.00 44.81 681 ALA A C 1
ATOM 5296 O O . ALA A 1 681 ? -17.221 -37.545 -34.049 1.00 44.81 681 ALA A O 1
ATOM 5297 N N . ALA A 1 682 ? -16.970 -35.802 -32.647 1.00 44.94 682 ALA A N 1
ATOM 5298 C CA . ALA A 1 682 ? -17.453 -34.751 -33.546 1.00 44.94 682 ALA A CA 1
ATOM 5299 C C . ALA A 1 682 ? -16.578 -34.547 -34.803 1.00 44.94 682 ALA A C 1
ATOM 5301 O O . ALA A 1 682 ? -17.054 -34.041 -35.815 1.00 44.94 682 ALA A O 1
ATOM 5302 N N . VAL A 1 683 ? -15.318 -34.995 -34.785 1.00 49.62 683 VAL A N 1
ATOM 5303 C CA . VAL A 1 683 ? -14.351 -34.759 -35.874 1.00 49.62 683 VAL A CA 1
ATOM 5304 C C . VAL A 1 683 ? -14.509 -35.740 -37.052 1.00 49.62 683 VAL A C 1
ATOM 5306 O O . VAL A 1 683 ? -14.036 -35.472 -38.156 1.00 49.62 683 VAL A O 1
ATOM 5309 N N . LYS A 1 684 ? -15.261 -36.843 -36.885 1.00 45.06 684 LYS A N 1
ATOM 5310 C CA . LYS A 1 684 ? -15.503 -37.844 -37.950 1.00 45.06 684 LYS A CA 1
ATOM 5311 C C . LYS A 1 684 ? -16.165 -37.271 -39.215 1.00 45.06 684 LYS A C 1
ATOM 5313 O O . LYS A 1 684 ? -16.088 -37.901 -40.267 1.00 45.06 684 LYS A O 1
ATOM 5318 N N . HIS A 1 685 ? -16.807 -36.104 -39.134 1.00 44.75 685 HIS A N 1
ATOM 5319 C CA . HIS A 1 685 ? -17.471 -35.463 -40.274 1.00 44.75 685 HIS A CA 1
ATOM 5320 C C . HIS A 1 685 ? -16.627 -34.412 -41.003 1.00 44.75 685 HIS A C 1
ATOM 5322 O O . HIS A 1 685 ? -16.887 -34.163 -42.178 1.00 44.75 685 HIS A O 1
ATOM 5328 N N . ALA A 1 686 ? -15.582 -33.873 -40.372 1.00 48.28 686 ALA A N 1
ATOM 5329 C CA . ALA A 1 686 ? -14.759 -32.803 -40.943 1.00 48.28 686 ALA A CA 1
ATOM 5330 C C . ALA A 1 686 ? -13.879 -33.263 -42.126 1.00 48.28 686 ALA A C 1
ATOM 5332 O O . ALA A 1 686 ? -13.425 -32.453 -42.922 1.00 48.28 686 ALA A O 1
ATOM 5333 N N . TRP A 1 687 ? -13.685 -34.573 -42.296 1.00 47.06 687 TRP A N 1
ATOM 5334 C CA . TRP A 1 687 ? -12.969 -35.174 -43.432 1.00 47.06 687 TRP A CA 1
ATOM 5335 C C . TRP A 1 687 ? -13.716 -35.103 -44.772 1.00 47.06 687 TRP A C 1
ATOM 5337 O O . TRP A 1 687 ? -13.148 -35.431 -45.812 1.00 47.06 687 TRP A O 1
ATOM 5347 N N . LYS A 1 688 ? -15.002 -34.728 -44.761 1.00 46.44 688 LYS A N 1
ATOM 5348 C CA . LYS A 1 688 ? -15.802 -34.570 -45.985 1.00 46.44 688 LYS A CA 1
ATOM 5349 C C . LYS A 1 688 ? -15.645 -33.192 -46.631 1.00 46.44 688 LYS A C 1
ATOM 5351 O O . LYS A 1 688 ? -16.061 -33.026 -47.776 1.00 46.44 688 LYS A O 1
ATOM 5356 N N . GLU A 1 689 ? -15.062 -32.223 -45.929 1.00 50.91 689 GLU A N 1
ATOM 5357 C CA . GLU A 1 689 ? -14.797 -30.892 -46.472 1.00 50.91 689 GLU A CA 1
ATOM 5358 C C . GLU A 1 689 ? -13.452 -30.875 -47.214 1.00 50.91 689 GLU A C 1
ATOM 5360 O O . GLU A 1 689 ? -12.487 -31.520 -46.800 1.00 50.91 689 GLU A O 1
ATOM 5365 N N . LYS A 1 690 ? -13.387 -30.169 -48.353 1.00 54.53 690 LYS A N 1
ATOM 5366 C CA . LYS A 1 690 ? -12.150 -30.014 -49.135 1.00 54.53 690 LYS A CA 1
ATOM 5367 C C . LYS A 1 690 ? -11.134 -29.213 -48.317 1.00 54.53 690 LYS A C 1
ATOM 5369 O O . LYS A 1 690 ? -11.193 -27.988 -48.285 1.00 54.53 690 LYS A O 1
ATOM 5374 N N . LEU A 1 691 ? -10.208 -29.915 -47.673 1.00 56.97 691 LEU A N 1
ATOM 5375 C CA . LEU A 1 691 ? -9.052 -29.310 -47.017 1.00 56.97 691 LEU A CA 1
ATOM 5376 C C . LEU A 1 691 ? -8.130 -28.641 -48.061 1.00 56.97 691 LEU A C 1
ATOM 5378 O O . LEU A 1 691 ? -8.049 -29.125 -49.195 1.00 56.97 691 LEU A O 1
ATOM 5382 N N . PRO A 1 692 ? -7.444 -27.541 -47.705 1.00 56.62 692 PRO A N 1
ATOM 5383 C CA . PRO A 1 692 ? -6.580 -26.812 -48.631 1.00 56.62 692 PRO A CA 1
ATOM 5384 C C . PRO A 1 692 ? -5.363 -27.649 -49.071 1.00 56.62 692 PRO A C 1
ATOM 5386 O O . PRO A 1 692 ? -4.849 -28.475 -48.312 1.00 56.62 692 PRO A O 1
ATOM 5389 N N . VAL A 1 693 ? -4.907 -27.427 -50.309 1.00 63.81 693 VAL A N 1
ATOM 5390 C CA . VAL A 1 693 ? -3.637 -27.963 -50.835 1.00 63.81 693 VAL A CA 1
ATOM 5391 C C . VAL A 1 693 ? -2.488 -27.193 -50.184 1.00 63.81 693 VAL A C 1
ATOM 5393 O O . VAL A 1 693 ? -2.569 -25.972 -50.048 1.00 63.81 693 VAL A O 1
ATOM 5396 N N . LEU A 1 694 ? -1.440 -27.896 -49.760 1.00 66.75 694 LEU A N 1
ATOM 5397 C CA . LEU A 1 694 ? -0.279 -27.301 -49.110 1.00 66.75 694 LEU A CA 1
ATOM 5398 C C . LEU A 1 694 ? 0.742 -26.878 -50.164 1.00 66.75 694 LEU A C 1
ATOM 5400 O O . LEU A 1 694 ? 1.294 -27.717 -50.873 1.00 66.75 694 LEU A O 1
ATOM 5404 N N . ASP A 1 695 ? 1.032 -25.581 -50.242 1.00 66.12 695 ASP A N 1
ATOM 5405 C CA . ASP A 1 695 ? 2.120 -25.088 -51.083 1.00 66.12 695 ASP A CA 1
ATOM 5406 C C . ASP A 1 695 ? 3.465 -25.257 -50.365 1.00 66.12 695 ASP A C 1
ATOM 5408 O O . ASP A 1 695 ? 3.847 -24.455 -49.512 1.00 66.12 695 ASP A O 1
ATOM 5412 N N . VAL A 1 696 ? 4.168 -26.336 -50.712 1.00 68.88 696 VAL A N 1
ATOM 5413 C CA . VAL A 1 696 ? 5.512 -26.663 -50.208 1.00 68.88 696 VAL A CA 1
ATOM 5414 C C . VAL A 1 696 ? 6.618 -26.325 -51.207 1.00 68.88 696 VAL A C 1
ATOM 5416 O O . VAL A 1 696 ? 7.755 -26.749 -51.025 1.00 68.88 696 VAL A O 1
ATOM 5419 N N . SER A 1 697 ? 6.321 -25.555 -52.259 1.00 66.50 697 SER A N 1
ATOM 5420 C CA . SER A 1 697 ? 7.276 -25.257 -53.341 1.00 66.50 697 SER A CA 1
ATOM 5421 C C . SER A 1 697 ? 8.580 -24.597 -52.873 1.00 66.50 697 SER A C 1
ATOM 5423 O O . SER A 1 697 ? 9.588 -24.694 -53.571 1.00 66.50 697 SER A O 1
ATOM 5425 N N . HIS A 1 698 ? 8.588 -23.988 -51.684 1.00 68.56 698 HIS A N 1
ATOM 5426 C CA . HIS A 1 698 ? 9.735 -23.296 -51.089 1.00 68.56 698 HIS A CA 1
ATOM 5427 C C . HIS A 1 698 ? 10.385 -24.032 -49.902 1.00 68.56 698 HIS A C 1
ATOM 5429 O O . HIS A 1 698 ? 11.382 -23.546 -49.376 1.00 68.56 698 HIS A O 1
ATOM 5435 N N . VAL A 1 699 ? 9.863 -25.195 -49.496 1.00 71.50 699 VAL A N 1
ATOM 5436 C CA . VAL A 1 699 ? 10.403 -25.994 -48.382 1.00 71.50 699 VAL A CA 1
ATOM 5437 C C . VAL A 1 699 ? 11.390 -27.018 -48.931 1.00 71.50 699 VAL A C 1
ATOM 5439 O O . VAL A 1 699 ? 11.017 -27.817 -49.783 1.00 71.50 699 VAL A O 1
ATOM 5442 N N . ARG A 1 700 ? 12.635 -27.032 -48.433 1.00 74.19 700 ARG A N 1
ATOM 5443 C CA . ARG A 1 700 ? 13.658 -28.006 -48.862 1.00 74.19 700 ARG A CA 1
ATOM 5444 C C . ARG A 1 700 ? 13.576 -29.318 -48.099 1.00 74.19 700 ARG A C 1
ATOM 5446 O O . ARG A 1 700 ? 13.809 -30.373 -48.683 1.00 74.19 700 ARG A O 1
ATOM 5453 N N . LYS A 1 701 ? 13.250 -29.267 -46.807 1.00 75.12 701 LYS A N 1
ATOM 5454 C CA . LYS A 1 701 ? 13.134 -30.450 -45.947 1.00 75.12 701 LYS A CA 1
ATOM 5455 C C . LYS A 1 701 ? 11.815 -30.449 -45.187 1.00 75.12 701 LYS A C 1
ATOM 5457 O O . LYS A 1 701 ? 11.528 -29.510 -44.449 1.00 75.12 701 LYS A O 1
ATOM 5462 N N . LEU A 1 702 ? 11.030 -31.510 -45.343 1.00 75.75 702 LEU A N 1
ATOM 5463 C CA . LEU A 1 702 ? 9.761 -31.689 -44.642 1.00 75.75 702 LEU A CA 1
ATOM 5464 C C . LEU A 1 702 ? 9.772 -33.005 -43.863 1.00 75.75 702 LEU A C 1
ATOM 5466 O O . LEU A 1 702 ? 9.813 -34.085 -44.451 1.00 75.75 702 LEU A O 1
ATOM 5470 N N . GLY A 1 703 ? 9.720 -32.909 -42.538 1.00 75.56 703 GLY A N 1
ATOM 5471 C CA . GLY A 1 703 ? 9.531 -34.038 -41.635 1.00 75.56 703 GLY A CA 1
ATOM 5472 C C . GLY A 1 703 ? 8.102 -34.079 -41.098 1.00 75.56 703 GLY A C 1
ATOM 5473 O O . GLY A 1 703 ? 7.581 -33.081 -40.608 1.00 75.56 703 GLY A O 1
ATOM 5474 N N . ILE A 1 704 ? 7.449 -35.234 -41.161 1.00 72.56 704 ILE A N 1
ATOM 5475 C CA . ILE A 1 704 ? 6.111 -35.445 -40.604 1.00 72.56 704 ILE A CA 1
ATOM 5476 C C . ILE A 1 704 ? 6.172 -36.685 -39.720 1.00 72.56 704 ILE A C 1
ATOM 5478 O O . ILE A 1 704 ? 6.468 -37.774 -40.199 1.00 72.56 704 ILE A O 1
ATOM 5482 N N . ASP A 1 705 ? 5.883 -36.536 -38.434 1.00 69.31 705 ASP A N 1
ATOM 5483 C CA . ASP A 1 705 ? 5.876 -37.627 -37.465 1.00 69.31 705 ASP A CA 1
ATOM 5484 C C . ASP A 1 705 ? 4.469 -37.799 -36.877 1.00 69.31 705 ASP A C 1
ATOM 5486 O O . ASP A 1 705 ? 3.958 -36.947 -36.149 1.00 69.31 705 ASP A O 1
ATOM 5490 N N . ILE A 1 706 ? 3.797 -38.890 -37.235 1.00 66.69 706 ILE A N 1
ATOM 5491 C CA . ILE A 1 706 ? 2.398 -39.146 -36.887 1.00 66.69 706 ILE A CA 1
ATOM 5492 C C . ILE A 1 706 ? 2.346 -40.170 -35.754 1.00 66.69 706 ILE A C 1
ATOM 5494 O O . ILE A 1 706 ? 2.634 -41.350 -35.967 1.00 66.69 706 ILE A O 1
ATOM 5498 N N . HIS A 1 707 ? 1.905 -39.749 -34.564 1.00 63.62 707 HIS A N 1
ATOM 5499 C CA . HIS A 1 707 ? 1.770 -40.616 -33.388 1.00 63.62 707 HIS A CA 1
ATOM 5500 C C . HIS A 1 707 ? 0.305 -40.906 -33.055 1.00 63.62 707 HIS A C 1
ATOM 5502 O O . HIS A 1 707 ? -0.499 -39.999 -32.832 1.00 63.62 707 HIS A O 1
ATOM 5508 N N . GLY A 1 708 ? -0.049 -42.191 -32.950 1.00 54.81 708 GLY A N 1
ATOM 5509 C CA . GLY A 1 708 ? -1.384 -42.637 -32.537 1.00 54.81 708 GLY A CA 1
ATOM 5510 C C . GLY A 1 708 ? -1.385 -43.573 -31.327 1.00 54.81 708 GLY A C 1
ATOM 5511 O O . GLY A 1 708 ? -0.616 -44.534 -31.272 1.00 54.81 708 GLY A O 1
ATOM 5512 N N . ARG A 1 709 ? -2.300 -43.339 -30.369 1.00 48.91 709 ARG A N 1
ATOM 5513 C CA . ARG A 1 709 ? -2.684 -44.333 -29.347 1.00 48.91 709 ARG A CA 1
ATOM 5514 C C . ARG A 1 709 ? -3.910 -45.101 -29.831 1.00 48.91 709 ARG A C 1
ATOM 5516 O O . ARG A 1 709 ? -4.978 -44.515 -29.992 1.00 48.91 709 ARG A O 1
ATOM 5523 N N . VAL A 1 710 ? -3.782 -46.411 -30.025 1.00 44.44 710 VAL A N 1
ATOM 5524 C CA . VAL A 1 710 ? -4.934 -47.265 -30.349 1.00 44.44 710 VAL A CA 1
ATOM 5525 C C . VAL A 1 710 ? -5.681 -47.575 -29.049 1.00 44.44 710 VAL A C 1
ATOM 5527 O O . VAL A 1 710 ? -5.246 -48.424 -28.275 1.00 44.44 710 VAL A O 1
ATOM 5530 N N . ARG A 1 711 ? -6.795 -46.880 -28.787 1.00 41.62 711 ARG A N 1
ATOM 5531 C CA . ARG A 1 711 ? -7.843 -47.393 -27.889 1.00 41.62 711 ARG A CA 1
ATOM 5532 C C . ARG A 1 711 ? -8.837 -48.190 -28.739 1.00 41.62 711 ARG A C 1
ATOM 5534 O O . ARG A 1 711 ? -9.271 -47.713 -29.779 1.00 41.62 711 ARG A O 1
ATOM 5541 N N . ASP A 1 712 ? -9.070 -49.423 -28.307 1.00 35.84 712 ASP A N 1
ATOM 5542 C CA . ASP A 1 712 ? -9.800 -50.535 -28.925 1.00 35.84 712 ASP A CA 1
ATOM 5543 C C . ASP A 1 712 ? -10.717 -50.286 -30.141 1.00 35.84 712 ASP A C 1
ATOM 5545 O O . ASP A 1 712 ? -11.681 -49.530 -30.099 1.00 35.84 712 ASP A O 1
ATOM 5549 N N . THR A 1 713 ? -10.463 -51.121 -31.160 1.00 39.59 713 THR A N 1
ATOM 5550 C CA . THR A 1 713 ? -11.348 -51.626 -32.232 1.00 39.59 713 THR A CA 1
ATOM 5551 C C . THR A 1 713 ? -12.030 -50.603 -33.161 1.00 39.59 713 THR A C 1
ATOM 5553 O O . THR A 1 713 ? -12.796 -49.757 -32.730 1.00 39.59 713 THR A O 1
ATOM 5556 N N . TYR A 1 714 ? -11.806 -50.769 -34.476 1.00 40.84 714 TYR A N 1
ATOM 5557 C CA . TYR A 1 714 ? -12.434 -50.088 -35.638 1.00 40.84 714 TYR A CA 1
ATOM 5558 C C . TYR A 1 714 ? -11.706 -48.930 -36.341 1.00 40.84 714 TYR A C 1
ATOM 5560 O O . TYR A 1 714 ? -12.298 -48.290 -37.208 1.00 40.84 714 TYR A O 1
ATOM 5568 N N . LEU A 1 715 ? -10.421 -48.673 -36.089 1.00 42.84 715 LEU A N 1
ATOM 5569 C CA . LEU A 1 715 ? -9.749 -47.516 -36.701 1.00 42.84 715 LEU A CA 1
ATOM 5570 C C . LEU A 1 715 ? -8.469 -47.883 -37.471 1.00 42.84 715 LEU A C 1
ATOM 5572 O O . LEU A 1 715 ? -7.386 -47.422 -37.137 1.00 42.84 715 LEU A O 1
ATOM 5576 N N . ARG A 1 716 ? -8.599 -48.668 -38.554 1.00 44.53 716 ARG A N 1
ATOM 5577 C CA . ARG A 1 716 ? -7.650 -48.576 -39.692 1.00 44.53 716 ARG A CA 1
ATOM 5578 C C . ARG A 1 716 ? -7.841 -47.261 -40.471 1.00 44.53 716 ARG A C 1
ATOM 5580 O O . ARG A 1 716 ? -6.877 -46.670 -40.933 1.00 44.53 716 ARG A O 1
ATOM 5587 N N . ASN A 1 717 ? -9.077 -46.764 -40.515 1.00 51.31 717 ASN A N 1
ATOM 5588 C CA . ASN A 1 717 ? -9.505 -45.643 -41.358 1.00 51.31 717 ASN A CA 1
ATOM 5589 C C . ASN A 1 717 ? -8.852 -44.265 -41.070 1.00 51.31 717 ASN A C 1
ATOM 5591 O O . ASN A 1 717 ? -8.579 -43.552 -42.026 1.00 51.31 717 ASN A O 1
ATOM 5595 N N . PRO A 1 718 ? -8.592 -43.834 -39.816 1.00 54.62 718 PRO A N 1
ATOM 5596 C CA . PRO A 1 718 ? -8.144 -42.455 -39.571 1.00 54.62 718 PRO A CA 1
ATOM 5597 C C . PRO A 1 718 ? -6.670 -42.208 -39.883 1.00 54.62 718 PRO A C 1
ATOM 5599 O O . PRO A 1 718 ? -6.342 -41.160 -40.421 1.00 54.62 718 PRO A O 1
ATOM 5602 N N . LEU A 1 719 ? -5.784 -43.154 -39.557 1.00 54.91 719 LEU A N 1
ATOM 5603 C CA . LEU A 1 719 ? -4.351 -43.011 -39.836 1.00 54.91 719 LEU A CA 1
ATOM 5604 C C . LEU A 1 719 ? -4.094 -43.049 -41.344 1.00 54.91 719 LEU A C 1
ATOM 5606 O O . LEU A 1 719 ? -3.352 -42.230 -41.874 1.00 54.91 719 LEU A O 1
ATOM 5610 N N . GLU A 1 720 ? -4.766 -43.974 -42.032 1.00 58.25 720 GLU A N 1
ATOM 5611 C CA . GLU A 1 720 ? -4.755 -44.059 -43.487 1.00 58.25 720 GLU A CA 1
ATOM 5612 C C . GLU A 1 720 ? -5.334 -42.788 -44.116 1.00 58.25 720 GLU A C 1
ATOM 5614 O O . GLU A 1 720 ? -4.751 -42.274 -45.060 1.00 58.25 720 GLU A O 1
ATOM 5619 N N . ALA A 1 721 ? -6.402 -42.210 -43.554 1.00 59.59 721 ALA A N 1
ATOM 5620 C CA . ALA A 1 721 ? -6.939 -40.930 -44.011 1.00 59.59 721 ALA A CA 1
ATOM 5621 C C . ALA A 1 721 ? -5.939 -39.774 -43.833 1.00 59.59 721 ALA A C 1
ATOM 5623 O O . ALA A 1 721 ? -5.748 -39.002 -44.766 1.00 59.59 721 ALA A O 1
ATOM 5624 N N . VAL A 1 722 ? -5.257 -39.678 -42.685 1.00 61.38 722 VAL A N 1
ATOM 5625 C CA . VAL A 1 722 ? -4.238 -38.643 -42.399 1.00 61.38 722 VAL A CA 1
ATOM 5626 C C . VAL A 1 722 ? -3.046 -38.764 -43.336 1.00 61.38 722 VAL A C 1
ATOM 5628 O O . VAL A 1 722 ? -2.600 -37.763 -43.893 1.00 61.38 722 VAL A O 1
ATOM 5631 N N . LEU A 1 723 ? -2.581 -39.988 -43.577 1.00 64.00 723 LEU A N 1
ATOM 5632 C CA . LEU A 1 723 ? -1.530 -40.260 -44.553 1.00 64.00 723 LEU A CA 1
ATOM 5633 C C . LEU A 1 723 ? -1.980 -39.933 -45.979 1.00 64.00 723 LEU A C 1
ATOM 5635 O O . LEU A 1 723 ? -1.280 -39.223 -46.691 1.00 64.00 723 LEU A O 1
ATOM 5639 N N . GLN A 1 724 ? -3.165 -40.385 -46.390 1.00 64.19 724 GLN A N 1
ATOM 5640 C CA . GLN A 1 724 ? -3.745 -40.072 -47.700 1.00 64.19 724 GLN A CA 1
ATOM 5641 C C . GLN A 1 724 ? -3.963 -38.570 -47.888 1.00 64.19 724 GLN A C 1
ATOM 5643 O O . GLN A 1 724 ? -3.838 -38.076 -49.004 1.00 64.19 724 GLN A O 1
ATOM 5648 N N . TRP A 1 725 ? -4.275 -37.833 -46.820 1.00 67.81 725 TRP A N 1
ATOM 5649 C CA . TRP A 1 725 ? -4.377 -36.382 -46.863 1.00 67.81 725 TRP A CA 1
ATOM 5650 C C . TRP A 1 725 ? -3.026 -35.732 -47.091 1.00 67.81 725 TRP A C 1
ATOM 5652 O O . TRP A 1 725 ? -2.904 -35.000 -48.061 1.00 67.81 725 TRP A O 1
ATOM 5662 N N . TRP A 1 726 ? -2.007 -36.044 -46.284 1.00 69.81 726 TRP A N 1
ATOM 5663 C CA . TRP A 1 726 ? -0.660 -35.517 -46.513 1.00 69.81 726 TRP A CA 1
ATOM 5664 C C . TRP A 1 726 ? -0.181 -35.835 -47.935 1.00 69.81 726 TRP A C 1
ATOM 5666 O O . TRP A 1 726 ? 0.261 -34.939 -48.646 1.00 69.81 726 TRP A O 1
ATOM 5676 N N . MET A 1 727 ? -0.392 -37.065 -48.409 1.00 67.81 727 MET A N 1
ATOM 5677 C CA . MET A 1 727 ? -0.030 -37.470 -49.772 1.00 67.81 727 MET A CA 1
ATOM 5678 C C . MET A 1 727 ? -0.811 -36.719 -50.866 1.00 67.81 727 MET A C 1
ATOM 5680 O O . MET A 1 727 ? -0.243 -36.405 -51.908 1.00 67.81 727 MET A O 1
ATOM 5684 N N . LYS A 1 728 ? -2.100 -36.412 -50.660 1.00 65.12 728 LYS A N 1
ATOM 5685 C CA . LYS A 1 728 ? -2.920 -35.647 -51.622 1.00 65.12 728 LYS A CA 1
ATOM 5686 C C . LYS A 1 728 ? -2.671 -34.143 -51.561 1.00 65.12 728 LYS A C 1
ATOM 5688 O O . LYS A 1 728 ? -2.747 -33.478 -52.588 1.00 65.12 728 LYS A O 1
ATOM 5693 N N . SER A 1 729 ? -2.407 -33.608 -50.376 1.00 66.38 729 SER A N 1
ATOM 5694 C CA . SER A 1 729 ? -2.228 -32.179 -50.132 1.00 66.38 729 SER A CA 1
ATOM 5695 C C . SER A 1 729 ? -0.824 -31.687 -50.454 1.00 66.38 729 SER A C 1
ATOM 5697 O O . SER A 1 729 ? -0.673 -30.494 -50.677 1.00 66.38 729 SER A O 1
ATOM 5699 N N . LEU A 1 730 ? 0.174 -32.574 -50.525 1.00 66.88 730 LEU A N 1
ATOM 5700 C CA . LEU A 1 730 ? 1.523 -32.265 -51.016 1.00 66.88 730 LEU A CA 1
ATOM 5701 C C . LEU A 1 730 ? 1.643 -32.330 -52.554 1.00 66.88 730 LEU A C 1
ATOM 5703 O O . LEU A 1 730 ? 2.728 -32.111 -53.089 1.00 66.88 730 LEU A O 1
ATOM 5707 N N . ALA A 1 731 ? 0.564 -32.649 -53.283 1.00 55.22 731 ALA A N 1
ATOM 5708 C CA . ALA A 1 731 ? 0.598 -32.745 -54.742 1.00 55.22 731 ALA A CA 1
ATOM 5709 C C . ALA A 1 731 ? 0.862 -31.364 -55.388 1.00 55.22 731 ALA A C 1
ATOM 5711 O O . ALA A 1 731 ? 0.187 -30.391 -55.038 1.00 55.22 731 ALA A O 1
ATOM 5712 N N . PRO A 1 732 ? 1.813 -31.252 -56.335 1.00 50.44 732 PRO A N 1
ATOM 5713 C CA . PRO A 1 732 ? 2.320 -29.960 -56.783 1.00 50.44 732 PRO A CA 1
ATOM 5714 C C . PRO A 1 732 ? 1.318 -29.252 -57.712 1.00 50.44 732 PRO A C 1
ATOM 5716 O O . PRO A 1 732 ? 0.856 -29.855 -58.685 1.00 50.44 732 PRO A O 1
ATOM 5719 N N . PRO A 1 733 ? 0.994 -27.969 -57.481 1.00 49.31 733 PRO A N 1
ATOM 5720 C CA . PRO A 1 733 ? 0.219 -27.185 -58.433 1.00 49.31 733 PRO A CA 1
ATOM 5721 C C . PRO A 1 733 ? 1.151 -26.632 -59.518 1.00 49.31 733 PRO A C 1
ATOM 5723 O O . PRO A 1 733 ? 1.781 -25.614 -59.275 1.00 49.31 733 PRO A O 1
ATOM 5726 N N . GLU A 1 734 ? 1.261 -27.294 -60.678 1.00 52.59 734 GLU A N 1
ATOM 5727 C CA . GLU A 1 734 ? 1.893 -26.832 -61.948 1.00 52.59 734 GLU A CA 1
ATOM 5728 C C . GLU A 1 734 ? 3.306 -26.179 -61.891 1.00 52.59 734 GLU A C 1
ATOM 5730 O O . GLU A 1 734 ? 3.864 -25.830 -62.928 1.00 52.59 734 GLU A O 1
ATOM 5735 N N . LYS A 1 735 ? 3.924 -26.051 -60.713 1.00 55.25 735 LYS A N 1
ATOM 5736 C CA . LYS A 1 735 ? 5.200 -25.384 -60.426 1.00 55.25 735 LYS A CA 1
ATOM 5737 C C . LYS A 1 735 ? 6.232 -26.404 -59.943 1.00 55.25 735 LYS A C 1
ATOM 5739 O O . LYS A 1 735 ? 5.892 -27.330 -59.206 1.00 55.25 735 LYS A O 1
ATOM 5744 N N . GLU A 1 736 ? 7.492 -26.220 -60.336 1.00 58.22 736 GLU A N 1
ATOM 5745 C CA . GLU A 1 736 ? 8.623 -27.025 -59.852 1.00 58.22 736 GLU A CA 1
ATOM 5746 C C . GLU A 1 736 ? 8.759 -26.915 -58.319 1.00 58.22 736 GLU A C 1
ATOM 5748 O O . GLU A 1 736 ? 8.662 -25.826 -57.752 1.00 58.22 736 GLU A O 1
ATOM 5753 N N . SER A 1 737 ? 8.945 -28.052 -57.638 1.00 62.69 737 SER A N 1
ATOM 5754 C CA . SER A 1 737 ? 9.097 -28.120 -56.177 1.00 62.69 737 SER A CA 1
ATOM 5755 C C . SER A 1 737 ? 10.567 -28.009 -55.765 1.00 62.69 737 SER A C 1
ATOM 5757 O O . SER A 1 737 ? 11.417 -28.656 -56.373 1.00 62.69 737 SER A O 1
ATOM 5759 N N . SER A 1 738 ? 10.859 -27.249 -54.701 1.00 67.06 738 SER A N 1
ATOM 5760 C CA . SER A 1 738 ? 12.200 -27.166 -54.091 1.00 67.06 738 SER A CA 1
ATOM 5761 C C . SER A 1 738 ? 12.452 -28.230 -53.009 1.00 67.06 738 SER A C 1
ATOM 5763 O O . SER A 1 738 ? 13.452 -28.137 -52.297 1.00 67.06 738 SER A O 1
ATOM 5765 N N . LEU A 1 739 ? 11.552 -29.207 -52.840 1.00 69.31 739 LEU A N 1
ATOM 5766 C CA . LEU A 1 739 ? 11.641 -30.229 -51.795 1.00 69.31 739 LEU A CA 1
ATOM 5767 C C . LEU A 1 739 ? 12.741 -31.250 -52.118 1.00 69.31 739 LEU A C 1
ATOM 5769 O O . LEU A 1 739 ? 12.595 -32.083 -53.007 1.00 69.31 739 LEU A O 1
ATOM 5773 N N . GLU A 1 740 ? 13.840 -31.186 -51.370 1.00 75.19 740 GLU A N 1
ATOM 5774 C CA . GLU A 1 740 ? 15.002 -32.074 -51.489 1.00 75.19 740 GLU A CA 1
ATOM 5775 C C . GLU A 1 740 ? 14.849 -33.336 -50.623 1.00 75.19 740 GLU A C 1
ATOM 5777 O O . GLU A 1 740 ? 15.412 -34.382 -50.943 1.00 75.19 740 GLU A O 1
ATOM 5782 N N . GLN A 1 741 ? 14.107 -33.247 -49.512 1.00 69.81 741 GLN A N 1
ATOM 5783 C CA . GLN A 1 741 ? 13.917 -34.352 -48.573 1.00 69.81 741 GLN A CA 1
ATOM 5784 C C . GLN A 1 741 ? 12.516 -34.323 -47.946 1.00 69.81 741 GLN A C 1
ATOM 5786 O O . GLN A 1 741 ? 12.155 -33.373 -47.251 1.00 69.81 741 GLN A O 1
ATOM 5791 N N . LEU A 1 742 ? 11.757 -35.405 -48.125 1.00 72.38 742 LEU A N 1
ATOM 5792 C CA . LEU A 1 742 ? 10.525 -35.686 -47.389 1.00 72.38 742 LEU A CA 1
ATOM 5793 C C . LEU A 1 742 ? 10.774 -36.875 -46.462 1.00 72.38 742 LEU A C 1
ATOM 5795 O O . LEU A 1 742 ? 11.388 -37.866 -46.846 1.00 72.38 742 LEU A O 1
ATOM 5799 N N . THR A 1 743 ? 10.330 -36.795 -45.215 1.00 68.81 743 THR A N 1
ATOM 5800 C CA . THR A 1 743 ? 10.419 -37.920 -44.284 1.00 68.81 743 THR A CA 1
ATOM 5801 C C . THR A 1 743 ? 9.122 -38.024 -43.512 1.00 68.81 743 THR A C 1
ATOM 5803 O O . THR A 1 743 ? 8.784 -37.133 -42.739 1.00 68.81 743 THR A O 1
ATOM 5806 N N . ILE A 1 744 ? 8.396 -39.121 -43.714 1.00 67.69 744 ILE A N 1
ATOM 5807 C CA . ILE A 1 744 ? 7.158 -39.406 -42.988 1.00 67.69 744 ILE A CA 1
ATOM 5808 C C . ILE A 1 744 ? 7.403 -40.600 -42.070 1.00 67.69 744 ILE A C 1
ATOM 5810 O O . ILE A 1 744 ? 7.697 -41.701 -42.530 1.00 67.69 744 ILE A O 1
ATOM 5814 N N . VAL A 1 745 ? 7.276 -40.380 -40.766 1.00 63.31 745 VAL A N 1
ATOM 5815 C CA . VAL A 1 745 ? 7.352 -41.413 -39.735 1.00 63.31 745 VAL A CA 1
ATOM 5816 C C . VAL A 1 745 ? 5.956 -41.636 -39.178 1.00 63.31 745 VAL A C 1
ATOM 5818 O O . VAL A 1 745 ? 5.228 -40.695 -38.875 1.00 63.31 745 VAL A O 1
ATOM 5821 N N . VAL A 1 746 ? 5.563 -42.901 -39.053 1.00 61.06 746 VAL A N 1
ATOM 5822 C CA . VAL A 1 746 ? 4.251 -43.277 -38.525 1.00 61.06 746 VAL A CA 1
ATOM 5823 C C . VAL A 1 746 ? 4.445 -44.220 -37.347 1.00 61.06 746 VAL A C 1
ATOM 5825 O O . VAL A 1 746 ? 4.815 -45.383 -37.512 1.00 61.06 746 VAL A O 1
ATOM 5828 N N . GLY A 1 747 ? 4.200 -43.711 -36.143 1.00 57.22 747 GLY A N 1
ATOM 5829 C CA . GLY A 1 747 ? 4.305 -44.449 -34.891 1.00 57.22 747 GLY A CA 1
ATOM 5830 C C . GLY A 1 747 ? 2.946 -44.948 -34.399 1.00 57.22 747 GLY A C 1
ATOM 5831 O O . GLY A 1 747 ? 2.075 -44.161 -34.021 1.00 57.22 747 GLY A O 1
ATOM 5832 N N . MET A 1 748 ? 2.767 -46.271 -34.323 1.00 53.75 748 MET A N 1
ATOM 5833 C CA . MET A 1 748 ? 1.613 -46.882 -33.648 1.00 53.75 748 MET A CA 1
ATOM 5834 C C . MET A 1 748 ? 2.015 -47.376 -32.258 1.00 53.75 748 MET A C 1
ATOM 5836 O O . MET A 1 748 ? 2.794 -48.320 -32.130 1.00 53.75 748 MET A O 1
ATOM 5840 N N . ASN A 1 749 ? 1.454 -46.780 -31.205 1.00 45.66 749 ASN A N 1
ATOM 5841 C CA . ASN A 1 749 ? 1.699 -47.227 -29.836 1.00 45.66 749 ASN A CA 1
ATOM 5842 C C . ASN A 1 749 ? 0.654 -48.297 -29.453 1.00 45.66 749 ASN A C 1
ATOM 5844 O O . ASN A 1 749 ? -0.522 -47.973 -29.252 1.00 45.66 749 ASN A O 1
ATOM 5848 N N . ARG A 1 750 ? 1.051 -49.580 -29.398 1.00 42.91 750 ARG A N 1
ATOM 5849 C CA . ARG A 1 750 ? 0.200 -50.680 -28.894 1.00 42.91 750 ARG A CA 1
ATOM 5850 C C . ARG A 1 750 ? 0.316 -50.760 -27.363 1.00 42.91 750 ARG A C 1
ATOM 5852 O O . ARG A 1 750 ? 1.423 -50.777 -26.833 1.00 42.91 750 ARG A O 1
ATOM 5859 N N . HIS A 1 751 ? -0.812 -50.847 -26.653 1.00 38.31 751 HIS A N 1
ATOM 5860 C CA . HIS A 1 751 ? -0.823 -51.230 -25.232 1.00 38.31 751 HIS A CA 1
ATOM 5861 C C . HIS A 1 751 ? -0.287 -52.674 -25.060 1.00 38.31 751 HIS A C 1
ATOM 5863 O O . HIS A 1 751 ? -0.509 -53.494 -25.954 1.00 38.31 751 HIS A O 1
ATOM 5869 N N . PRO A 1 752 ? 0.349 -53.041 -23.927 1.00 35.09 752 PRO A N 1
ATOM 5870 C CA . PRO A 1 752 ? 0.981 -54.358 -23.757 1.00 35.09 752 PRO A CA 1
ATOM 5871 C C . PRO A 1 752 ? 0.020 -55.551 -23.615 1.00 35.09 752 PRO A C 1
ATOM 5873 O O . PRO A 1 752 ? 0.479 -56.679 -23.487 1.00 35.09 752 PRO A O 1
ATOM 5876 N N . THR A 1 753 ? -1.301 -55.352 -23.594 1.00 34.31 753 THR A N 1
ATOM 5877 C CA . THR A 1 753 ? -2.244 -56.383 -23.122 1.00 34.31 753 THR A CA 1
ATOM 5878 C C . THR A 1 753 ? -2.923 -57.241 -24.192 1.00 34.31 753 THR A C 1
ATOM 5880 O O . THR A 1 753 ? -3.701 -58.117 -23.830 1.00 34.31 753 THR A O 1
ATOM 5883 N N . ARG A 1 754 ? -2.614 -57.101 -25.489 1.00 32.22 754 ARG A N 1
ATOM 5884 C CA . ARG A 1 754 ? -3.045 -58.082 -26.508 1.00 32.22 754 ARG A CA 1
ATOM 5885 C C . ARG A 1 754 ? -1.982 -58.287 -27.583 1.00 32.22 754 ARG A C 1
ATOM 5887 O O . ARG A 1 754 ? -1.824 -57.468 -28.488 1.00 32.22 754 ARG A O 1
ATOM 5894 N N . ILE A 1 755 ? -1.287 -59.419 -27.493 1.00 38.34 755 ILE A N 1
ATOM 5895 C CA . ILE A 1 755 ? -0.536 -59.996 -28.608 1.00 38.34 755 ILE A CA 1
ATOM 5896 C C . ILE A 1 755 ? -1.576 -60.505 -29.612 1.00 38.34 755 ILE A C 1
ATOM 5898 O O . ILE A 1 755 ? -2.267 -61.487 -29.360 1.00 38.34 755 ILE A O 1
ATOM 5902 N N . LEU A 1 756 ? -1.718 -59.798 -30.729 1.00 31.11 756 LEU A N 1
ATOM 5903 C CA . LEU A 1 756 ? -2.202 -60.380 -31.973 1.00 31.11 756 LEU A CA 1
ATOM 5904 C C . LEU A 1 756 ? -1.097 -60.169 -33.003 1.00 31.11 756 LEU A C 1
ATOM 5906 O O . LEU A 1 756 ? -0.712 -59.027 -33.299 1.00 31.11 756 LEU A O 1
ATOM 5910 N N . ASP A 1 757 ? -0.558 -61.300 -33.449 1.00 37.50 757 ASP A N 1
ATOM 5911 C CA . ASP A 1 757 ? 0.446 -61.439 -34.494 1.00 37.50 757 ASP A CA 1
ATOM 5912 C C . ASP A 1 757 ? 0.113 -60.560 -35.701 1.00 37.50 757 ASP A C 1
ATOM 5914 O O . ASP A 1 757 ? -1.023 -60.519 -36.175 1.00 37.50 757 ASP A O 1
ATOM 5918 N N . GLY A 1 758 ? 1.112 -59.833 -36.200 1.00 30.44 758 GLY A N 1
ATOM 5919 C CA . GLY A 1 758 ? 0.980 -59.071 -37.438 1.00 30.44 758 GLY A CA 1
ATOM 5920 C C . GLY A 1 758 ? 1.799 -57.789 -37.446 1.00 30.44 758 GLY A C 1
ATOM 5921 O O . GLY A 1 758 ? 1.342 -56.757 -36.948 1.00 30.44 758 GLY A O 1
ATOM 5922 N N . ASN A 1 759 ? 3.002 -57.917 -38.010 1.00 30.58 759 ASN A N 1
ATOM 5923 C CA . ASN A 1 759 ? 3.863 -56.938 -38.683 1.00 30.58 759 ASN A CA 1
ATOM 5924 C C . ASN A 1 759 ? 3.603 -55.445 -38.404 1.00 30.58 759 ASN A C 1
ATOM 5926 O O . ASN A 1 759 ? 2.650 -54.851 -38.906 1.00 30.58 759 ASN A O 1
ATOM 5930 N N . LEU A 1 760 ? 4.545 -54.813 -37.697 1.00 30.33 760 LEU A N 1
ATOM 5931 C CA . LEU A 1 760 ? 4.820 -53.382 -37.841 1.00 30.33 760 LEU A CA 1
ATOM 5932 C C . LEU A 1 760 ? 5.335 -53.148 -39.270 1.00 30.33 760 LEU A C 1
ATOM 5934 O O . LEU A 1 760 ? 6.468 -53.500 -39.581 1.00 30.33 760 LEU A O 1
ATOM 5938 N N . MET A 1 761 ? 4.504 -52.581 -40.146 1.00 31.92 761 MET A N 1
ATOM 5939 C CA . MET A 1 761 ? 4.998 -51.958 -41.374 1.00 31.92 761 MET A CA 1
ATOM 5940 C C . MET A 1 761 ? 5.524 -50.570 -41.014 1.00 31.92 761 MET A C 1
ATOM 5942 O O . MET A 1 761 ? 4.741 -49.654 -40.777 1.00 31.92 761 MET A O 1
ATOM 5946 N N . ALA A 1 762 ? 6.845 -50.417 -40.971 1.00 33.56 762 ALA A N 1
ATOM 5947 C CA . ALA A 1 762 ? 7.457 -49.118 -41.195 1.00 33.56 762 ALA A CA 1
ATOM 5948 C C . ALA A 1 762 ? 7.443 -48.889 -42.712 1.00 33.56 762 ALA A C 1
ATOM 5950 O O . ALA A 1 762 ? 8.116 -49.607 -43.448 1.00 33.56 762 ALA A O 1
ATOM 5951 N N . ILE A 1 763 ? 6.619 -47.956 -43.186 1.00 35.12 763 ILE A N 1
ATOM 5952 C CA . ILE A 1 763 ? 6.672 -47.503 -44.577 1.00 35.12 763 ILE A CA 1
ATOM 5953 C C . ILE A 1 763 ? 7.585 -46.278 -44.580 1.00 35.12 763 ILE A C 1
ATOM 5955 O O . ILE A 1 763 ? 7.156 -45.190 -44.214 1.00 35.12 763 ILE A O 1
ATOM 5959 N N . GLU A 1 764 ? 8.852 -46.468 -44.942 1.00 32.09 764 GLU A N 1
ATOM 5960 C CA . GLU A 1 764 ? 9.745 -45.362 -45.297 1.00 32.09 764 GLU A CA 1
ATOM 5961 C C . GLU A 1 764 ? 9.443 -45.016 -46.761 1.00 32.09 764 GLU A C 1
ATOM 5963 O O . GLU A 1 764 ? 9.843 -45.738 -47.674 1.00 32.09 764 GLU A O 1
ATOM 5968 N N . VAL A 1 765 ? 8.656 -43.963 -46.993 1.00 34.12 765 VAL A N 1
ATOM 5969 C CA . VAL A 1 765 ? 8.540 -43.362 -48.329 1.00 34.12 765 VAL A CA 1
ATOM 5970 C C . VAL A 1 765 ? 9.666 -42.336 -48.422 1.00 34.12 765 VAL A C 1
ATOM 5972 O O . VAL A 1 765 ? 9.603 -41.322 -47.727 1.00 34.12 765 VAL A O 1
ATOM 5975 N N . ARG A 1 766 ? 10.716 -42.651 -49.188 1.00 29.12 766 ARG A N 1
ATOM 5976 C CA . ARG A 1 766 ? 11.796 -41.711 -49.522 1.00 29.12 766 ARG A CA 1
ATOM 5977 C C . ARG A 1 766 ? 11.437 -40.872 -50.730 1.00 29.12 766 ARG A C 1
ATOM 5979 O O . ARG A 1 766 ? 10.908 -41.470 -51.696 1.00 29.12 766 ARG A O 1
#

InterPro domains:
  IPR036188 FAD/NAD(P)-binding domain superfamily [G3DSA:3.50.50.60] (161-399)
  IPR036188 FAD/NAD(P)-binding domain superfamily [G3DSA:3.50.50.60] (414-556)
  IPR036188 FAD/NAD(P)-binding domain superfamily [SSF51905] (171-375)
  IPR036188 FAD/NAD(P)-binding domain superfamily [SSF51905] (337-562)
  IPR050982 Auxin biosynthesis and cation transport [PTHR43539] (174-562)

Solvent-accessible surface area (backbone atoms only — not comparable to full-atom values): 41694 Å² total; per-residue (Å²): 126,56,67,55,59,52,19,39,55,54,48,52,54,42,49,56,50,44,39,50,16,49,64,66,47,43,65,70,49,47,48,70,46,33,37,68,84,11,32,50,32,37,35,48,52,71,46,96,49,78,46,47,30,66,20,51,68,50,43,50,52,64,39,43,47,92,88,36,55,34,52,53,70,26,48,56,39,78,60,42,77,30,79,52,87,97,28,43,43,39,56,41,79,93,78,63,28,36,34,31,30,28,36,31,34,40,82,62,26,41,26,38,31,32,36,36,30,35,59,48,100,86,66,53,69,19,20,49,23,35,23,40,29,54,72,46,42,65,99,55,64,68,72,70,86,74,88,89,68,37,75,92,72,72,46,55,66,69,58,54,52,50,52,50,48,55,52,25,74,74,57,20,44,30,36,31,42,24,53,43,73,47,27,46,55,40,50,43,54,34,53,42,52,76,45,40,52,37,32,31,17,65,45,82,47,59,24,41,86,40,61,60,42,37,80,84,46,53,50,90,55,48,46,51,54,65,42,52,79,103,49,70,72,64,91,87,54,63,57,47,46,39,33,61,59,52,14,53,45,46,39,50,49,39,59,78,50,74,55,51,69,43,44,36,15,44,79,49,70,65,50,50,74,40,84,87,80,51,27,34,42,39,38,30,33,46,72,86,43,81,42,81,45,61,21,41,28,40,34,44,18,72,51,67,60,27,54,78,41,75,83,90,50,46,52,58,88,54,34,75,44,50,76,47,46,52,83,73,40,73,52,29,67,89,39,47,69,29,33,35,36,33,36,27,63,25,44,69,25,41,57,49,52,42,41,26,54,75,41,42,28,66,39,39,34,35,27,25,59,66,67,24,23,68,42,42,39,70,74,50,58,43,52,58,46,41,73,54,26,38,82,94,57,58,54,68,57,30,48,51,60,56,63,31,51,49,53,57,58,49,45,53,55,40,32,71,44,24,65,63,53,49,63,76,43,36,70,60,55,52,38,32,42,74,43,46,41,58,72,44,48,38,74,84,40,31,35,59,66,59,34,50,54,56,68,65,53,70,31,28,70,43,86,59,36,60,60,35,31,48,73,57,64,32,38,52,46,57,73,39,49,79,47,31,43,34,58,58,25,38,30,31,69,84,71,49,73,48,72,28,45,29,41,34,36,33,57,57,51,40,62,27,65,63,51,48,29,75,46,44,31,63,78,56,46,73,49,37,57,54,67,60,23,59,48,97,56,41,46,75,27,24,40,49,36,81,19,67,40,88,47,38,36,34,38,39,77,55,48,54,52,31,65,63,36,45,63,58,34,54,72,44,50,65,52,66,70,50,65,90,48,69,91,62,82,64,91,84,89,82,85,87,81,88,86,86,91,83,93,81,83,92,53,95,69,71,66,58,86,74,40,83,40,77,46,48,55,87,83,35,76,57,58,56,51,34,43,73,73,51,59,58,76,78,57,68,79,63,34,30,41,33,40,31,57,35,39,81,87,43,48,67,51,54,36,50,37,39,47,58,43,36,77,65,71,37,30,40,33,44,35,40,30,32,44,56,73,81,74,65,85,79,58,79,62,62,78,77,54,89,72,76,70,38,56,52,47,52,28,31,32,41,39,37,38,40,40,37,59,71,75,81,86,88,72,71,62,59,62,52,47,52,50,53,42,55,62,61,22,61,55,73,79,98,54,82,67,48,58,78,42,60,43,54,47,75,48,77,50,75,67,94,87,67,93,70,91,75,79,88,77,80,68,80,61,122